Protein AF-0000000082289913 (afdb_homodimer)

Solvent-accessible surface area (backbone atoms only — not comparable to full-atom values): 52037 Å² total; per-residue (Å²): 98,62,54,51,60,70,47,66,76,47,56,67,46,52,49,52,34,54,52,42,31,51,37,36,75,69,60,37,27,47,48,78,41,53,47,45,36,37,51,60,90,62,30,37,37,30,38,41,46,76,69,55,44,51,67,50,58,48,74,37,37,11,34,31,48,71,86,54,92,61,75,43,59,84,36,59,48,31,66,47,50,57,39,52,51,25,39,49,50,19,39,60,72,53,62,49,93,62,70,67,28,16,37,40,34,32,43,27,44,53,53,29,17,27,27,24,38,55,52,75,83,46,64,70,35,74,82,46,80,80,74,82,64,80,77,73,72,66,74,47,90,72,40,71,46,49,72,64,42,49,27,26,52,64,35,40,69,53,32,59,41,67,38,69,26,75,70,50,59,87,56,34,66,65,33,14,49,40,42,20,54,44,26,45,73,59,33,32,28,32,38,28,37,31,66,11,36,40,23,48,16,64,33,64,65,51,15,46,36,21,47,52,38,49,42,46,52,36,43,13,55,55,58,22,46,60,73,74,52,65,70,54,63,50,60,63,72,59,52,49,50,53,52,47,49,35,59,75,59,48,67,47,75,46,81,53,90,80,68,72,84,48,73,66,55,54,52,50,33,50,51,50,42,50,53,46,35,49,34,37,75,71,54,36,32,55,51,43,50,55,42,48,36,40,55,53,80,80,71,84,78,84,80,95,41,60,39,32,40,29,36,31,47,63,35,42,38,82,73,58,49,56,67,54,46,30,38,34,32,26,46,76,69,82,77,72,84,79,75,86,75,66,86,59,69,56,62,30,28,42,66,61,93,33,86,90,38,73,55,88,67,47,56,30,71,57,48,60,32,54,49,40,31,40,71,73,30,87,72,43,30,16,41,39,37,32,59,28,45,45,42,28,17,32,13,31,45,61,53,78,65,78,36,46,44,28,61,64,39,28,66,67,40,43,48,55,46,71,37,47,49,69,49,31,52,34,84,51,14,45,41,43,37,68,63,52,34,70,91,78,32,23,36,38,37,38,23,20,32,60,21,39,39,19,37,18,71,36,67,66,53,16,47,45,42,45,52,47,47,35,46,49,34,40,19,53,39,52,29,42,57,66,72,48,61,72,47,58,56,48,72,68,53,50,51,51,47,47,51,64,56,48,68,72,97,99,60,52,52,60,72,48,66,77,46,55,69,46,51,48,52,33,52,52,42,30,50,39,36,74,68,59,37,28,48,48,79,41,55,48,45,37,39,51,60,91,61,30,37,38,31,38,40,46,75,70,56,44,51,68,49,59,48,73,38,36,10,33,30,50,71,88,57,92,61,74,44,58,87,36,59,49,31,66,45,50,57,40,51,51,26,39,49,51,18,40,59,71,53,62,48,94,62,70,67,29,17,38,40,34,32,44,28,44,53,51,29,18,27,26,24,40,54,51,74,82,48,63,71,34,74,84,46,80,80,75,82,63,80,77,72,71,66,76,48,90,72,39,72,46,49,72,63,41,48,26,26,53,63,35,40,68,51,31,59,37,67,37,68,26,75,69,49,59,86,56,34,68,64,33,15,50,41,43,20,54,45,26,44,72,57,34,32,26,34,37,28,36,31,65,12,36,40,23,48,15,63,33,62,64,52,15,46,35,21,47,51,38,47,42,46,52,35,43,13,56,56,57,22,46,58,72,75,52,65,71,54,64,50,60,63,71,59,52,50,50,52,52,47,50,35,59,75,61,48,69,47,75,45,82,53,90,81,69,72,84,48,71,65,55,54,51,51,34,50,51,50,40,51,52,46,36,48,34,36,75,71,54,38,33,55,51,44,51,55,43,47,35,39,55,55,80,81,72,88,80,81,78,97,43,59,39,33,38,28,36,33,48,65,34,41,38,81,72,57,48,56,70,53,45,30,37,35,31,26,47,76,69,82,79,70,83,80,75,86,76,66,86,58,72,57,62,31,28,41,65,62,95,33,84,91,38,72,54,88,67,45,57,29,70,58,49,58,31,53,50,40,31,39,72,74,29,87,71,44,32,16,41,40,36,31,60,28,46,44,43,28,16,34,14,31,44,60,53,79,63,79,36,48,45,31,61,66,39,29,66,66,37,43,47,55,45,73,39,47,49,69,51,32,52,33,86,51,15,45,41,43,37,68,62,50,34,69,91,74,34,23,38,40,36,38,24,21,32,60,23,37,39,19,38,19,70,35,65,66,52,15,48,47,43,47,51,49,47,36,46,49,34,39,19,52,38,53,28,41,56,65,73,47,60,72,48,57,57,47,74,68,53,49,51,51,49,46,50,64,57,47,69,73,97

Secondary structure (DSSP, 8-state):
-HHHHHHTTS-HHHHHHHHHHHHHHTTSS-SS--EEEEEETTEEEEPBSSS-TTS--GGG-EEEETT-SS-BSSSPBPTTHHHHHHHHHHHHHTT-SS---EEEEE--HHHHHHHTBPPHHHHTTTSS-TTS--------TT-TTS--GGGSHHHHHHH--EEEEPP--TT-HHHHHHHHHHHHTT-SEEEETTTEEEEEESSHHHHHHHHHHHHHHHHHHHHTGGGT----PPPHHHHHHHHHHHHHTPPPB---TT----HHHHHHHHHHHHHHHHHHHTTSS-TT--EEEEEPP--SSS----EEEEPBSS--GGG--GGGSEEEE-------SSS---SS---EEE----TT--S-PPBPTTHHHHHHHHHH-TT--EEEEE--HHHHHHHHHT-----TTSHHHHHHH-S-EEE-HHHHHTTTTHHHHHH-BGGGTB-EEEETTTEEEEEESSHHHHHHHHHHHHHHHHHHHHHHHTT--B-PPPHHHHHHHHHHHHTT-/-HHHHHHTTS-HHHHHHHHHHHHHHTTSS-SS--EEEEEETTEEEEPBSSS-TTS--GGG-EEEETT-SS-BSSSPBPTTHHHHHHHHHHHHHTT-SS---EEEEE--HHHHHHHTBPPHHHHTTSSS-TTS--------TT-TTS--GGGSHHHHHHH--EEEEPP--TT-HHHHHHHHHHHHTT-SEEEETTTEEEEEESSHHHHHHHHHHHHHHHHHHHHTGGGT----PPPHHHHHHHHHHHHHTPPPB---TT----HHHHHHHHHHHHHHHHHHHTTSS-TT--EEEEEPP--SSS----EEEEPBSS--GGG--GGGSEEEE-------SSS---SS---EEE----TT--S-PPBPTTHHHHHHHHHH-TT--EEEEE--HHHHHHHHHT-----TTSHHHHHHH---EEE-HHHHHTTTTHHHHHH-BGGGTB-EEEETTTEEEEEESSHHHHHHHHHHHHHHHHHHHHHHHTT--B-PPPHHHHHHHHHHHHTT-

Sequence (1010 aa):
MASNVRQQVIPPKVLLTQWLGRLYEHRLTTTTGGNLSIIDGDVMYITPSGGDKAIVPAEKIAYRKLGDSSFQGPVPPSMEWPLHLAAYEACRRSHRENEIRAVLHAHSKTLMAFSLALCDNDKEDLGRNREEKKHDNTQNEDDPRIPNTRCILGAFQACGKVAVAPYALPGSQELADACFDAFSKGADCVILENHGVVVVGESLHQAYDRFVSLESLAQSMVYSQPLGFECKPVEEHVLRRLANKAEKHAVPSFFDENRVMSGIEKELRADLCKFVRRAYGQQLITSSSGSFSVRLPKAGNAMDGLSFLITPSGVDRKEIEEADLCFLSNHLASPNKETMISTQPTLVQFPVHHPSSPERVSASRAARMHATIFEHHPNIDCILVTQPPYATAFCLTGCPMDSGFMPESHVVLRDVKTLTLKEALKHNGEGLAKTFDPEKGINSVLVQNYGVVTVGKSLLQAFVQLEVLESMCCVTLQARTRCRPLAPLTKKQRVEVTEAFFKHVMASNVRQQVIPPKVLLTQWLGRLYEHRLTTTTGGNLSIIDGDVMYITPSGGDKAIVPAEKIAYRKLGDSSFQGPVPPSMEWPLHLAAYEACRRSHRENEIRAVLHAHSKTLMAFSLALCDNDKEDLGRNREEKKHDNTQNEDDPRIPNTRCILGAFQACGKVAVAPYALPGSQELADACFDAFSKGADCVILENHGVVVVGESLHQAYDRFVSLESLAQSMVYSQPLGFECKPVEEHVLRRLANKAEKHAVPSFFDENRVMSGIEKELRADLCKFVRRAYGQQLITSSSGSFSVRLPKAGNAMDGLSFLITPSGVDRKEIEEADLCFLSNHLASPNKETMISTQPTLVQFPVHHPSSPERVSASRAARMHATIFEHHPNIDCILVTQPPYATAFCLTGCPMDSGFMPESHVVLRDVKTLTLKEALKHNGEGLAKTFDPEKGINSVLVQNYGVVTVGKSLLQAFVQLEVLESMCCVTLQARTRCRPLAPLTKKQRVEVTEAFFKHV

InterPro domains:
  IPR001303 Class II aldolase/adducin N-terminal [PF00596] (21-220)
  IPR001303 Class II aldolase/adducin N-terminal [PF00596] (271-475)
  IPR001303 Class II aldolase/adducin N-terminal [SM01007] (14-222)
  IPR001303 Class II aldolase/adducin N-terminal [SM01007] (270-477)
  IPR050197 Aldolase class II family, sugar metabolism enzymes [PTHR22789] (17-248)

Organism: NCBI:txid303405

pLDDT: mean 86.65, std 17.37, range [28.8, 98.81]

Nearest PDB structures (foldseek):
  2opi-assembly1_B  TM=8.995E-01  e=8.968E-15  Bacteroides thetaiotaomicron VPI-5482
  1e4c-assembly1_P  TM=8.407E-01  e=2.894E-12  Escherichia coli
  8il8-assembly1_C  TM=7.696E-01  e=4.145E-11  Alcaligenes faecalis subsp. faecalis NBRC 13111
  8iqa-assembly1_B  TM=7.807E-01  e=2.024E-10  Alcaligenes faecalis subsp. faecalis NBRC 13111
  8ix6-assembly1_A  TM=7.735E-01  e=4.733E-10  Bradyrhizobium sp. WSM3983

Structure (mmCIF, N/CA/C/O backbone):
data_AF-0000000082289913-model_v1
#
loop_
_entity.id
_entity.type
_entity.pdbx_description
1 polymer 'Class II aldolase/adducin family protein'
#
loop_
_atom_site.group_PDB
_atom_site.id
_atom_site.type_symbol
_atom_site.label_atom_id
_atom_site.label_alt_id
_atom_site.label_comp_id
_atom_site.label_asym_id
_atom_site.label_entity_id
_atom_site.label_seq_id
_atom_site.pdbx_PDB_ins_code
_atom_site.Cartn_x
_atom_site.Cartn_y
_atom_site.Cartn_z
_atom_site.occupancy
_atom_site.B_iso_or_equiv
_atom_site.auth_seq_id
_atom_site.auth_comp_id
_atom_site.auth_asym_id
_atom_site.auth_atom_id
_atom_site.pdbx_PDB_model_num
ATOM 1 N N . MET A 1 1 ? -11.492 24.75 3.104 1 41.66 1 MET A N 1
ATOM 2 C CA . MET A 1 1 ? -11.266 26.047 2.443 1 41.66 1 MET A CA 1
ATOM 3 C C . MET A 1 1 ? -11.133 25.859 0.935 1 41.66 1 MET A C 1
ATOM 5 O O . MET A 1 1 ? -11.609 24.875 0.378 1 41.66 1 MET A O 1
ATOM 9 N N . ALA A 1 2 ? -9.953 26.094 0.23 1 42.03 2 ALA A N 1
ATOM 10 C CA . ALA A 1 2 ? -9.797 26.078 -1.223 1 42.03 2 ALA A CA 1
ATOM 11 C C . ALA A 1 2 ? -10.328 24.781 -1.816 1 42.03 2 ALA A C 1
ATOM 13 O O . ALA A 1 2 ? -11.023 24.797 -2.834 1 42.03 2 ALA A O 1
ATOM 14 N N . SER A 1 3 ? -10.086 23.703 -1.285 1 49.72 3 SER A N 1
ATOM 15 C CA . SER A 1 3 ? -10.531 22.422 -1.807 1 49.72 3 SER A CA 1
ATOM 16 C C . SER A 1 3 ? -12.055 22.328 -1.819 1 49.72 3 SER A C 1
ATOM 18 O O . SER A 1 3 ? -12.633 21.688 -2.703 1 49.72 3 SER A O 1
ATOM 20 N N . ASN A 1 4 ? -12.633 23.109 -0.961 1 52.41 4 ASN A N 1
ATOM 21 C CA . ASN A 1 4 ? -14.086 23.078 -0.857 1 52.41 4 ASN A CA 1
ATOM 22 C C . ASN A 1 4 ? -14.742 23.797 -2.031 1 52.41 4 ASN A C 1
ATOM 24 O O . ASN A 1 4 ? -15.758 23.344 -2.557 1 52.41 4 ASN A O 1
ATOM 28 N N . VAL A 1 5 ? -13.961 24.828 -2.453 1 48.97 5 VAL A N 1
ATOM 29 C CA . VAL A 1 5 ? -14.555 25.656 -3.5 1 48.97 5 VAL A CA 1
ATOM 30 C C . VAL A 1 5 ? -14.578 24.891 -4.816 1 48.97 5 VAL A C 1
ATOM 32 O O . VAL A 1 5 ? -15.555 24.953 -5.566 1 48.97 5 VAL A O 1
ATOM 35 N N . ARG A 1 6 ? -13.547 24.188 -5.074 1 60.03 6 ARG A N 1
ATOM 36 C CA . ARG A 1 6 ? -13.461 23.422 -6.316 1 60.03 6 ARG A CA 1
ATOM 37 C C . ARG A 1 6 ? -14.508 22.328 -6.355 1 60.03 6 ARG A C 1
ATOM 39 O O . ARG A 1 6 ? -15.008 21.969 -7.426 1 60.03 6 ARG A O 1
ATOM 46 N N . GLN A 1 7 ? -14.93 22.016 -5.234 1 64.56 7 GLN A N 1
ATOM 47 C CA . GLN A 1 7 ? -15.875 20.906 -5.156 1 64.56 7 GLN A CA 1
ATOM 48 C C . GLN A 1 7 ? -17.312 21.406 -5.148 1 64.56 7 GLN A C 1
ATOM 50 O O . GLN A 1 7 ? -18.25 20.641 -5.363 1 64.56 7 GLN A O 1
ATOM 55 N N . GLN A 1 8 ? -17.438 22.625 -5.031 1 62.56 8 GLN A N 1
ATOM 56 C CA . GLN A 1 8 ? -18.781 23.203 -4.922 1 62.56 8 GLN A CA 1
ATOM 57 C C . GLN A 1 8 ? -19.5 23.172 -6.262 1 62.56 8 GLN A C 1
ATOM 59 O O . GLN A 1 8 ? -20.734 23.188 -6.309 1 62.56 8 GLN A O 1
ATOM 64 N N . VAL A 1 9 ? -18.719 22.938 -7.281 1 73.75 9 VAL A N 1
ATOM 65 C CA . VAL A 1 9 ? -19.359 22.984 -8.586 1 73.75 9 VAL A CA 1
ATOM 66 C C . VAL A 1 9 ? -19.703 21.562 -9.047 1 73.75 9 VAL A C 1
ATOM 68 O O . VAL A 1 9 ? -20.469 21.375 -9.984 1 73.75 9 VAL A O 1
ATOM 71 N N . ILE A 1 10 ? -19.344 20.719 -8.203 1 87 10 ILE A N 1
ATOM 72 C CA . ILE A 1 10 ? -19.609 19.312 -8.547 1 87 10 ILE A CA 1
ATOM 73 C C . ILE A 1 10 ? -20.953 18.891 -7.973 1 87 10 ILE A C 1
ATOM 75 O O . ILE A 1 10 ? -21.234 19.109 -6.793 1 87 10 ILE A O 1
ATOM 79 N N . PRO A 1 11 ? -21.781 18.281 -8.805 1 93.94 11 PRO A N 1
ATOM 80 C CA . PRO A 1 11 ? -23.062 17.781 -8.266 1 93.94 11 PRO A CA 1
ATOM 81 C C . PRO A 1 11 ? -22.859 16.828 -7.09 1 93.94 11 PRO A C 1
ATOM 83 O O . PRO A 1 11 ? -21.922 16.031 -7.09 1 93.94 11 PRO A O 1
ATOM 86 N N . PRO A 1 12 ? -23.75 16.953 -6.121 1 95.38 12 PRO A N 1
ATOM 87 C CA . PRO A 1 12 ? -23.578 16.172 -4.891 1 95.38 12 PRO A CA 1
ATOM 88 C C . PRO A 1 12 ? -23.469 14.68 -5.152 1 95.38 12 PRO A C 1
ATOM 90 O O . PRO A 1 12 ? -22.656 14 -4.52 1 95.38 12 PRO A O 1
ATOM 93 N N . LYS A 1 13 ? -24.25 14.164 -6.074 1 96.44 13 LYS A N 1
ATOM 94 C CA . LYS A 1 13 ? -24.219 12.734 -6.371 1 96.44 13 LYS A CA 1
ATOM 95 C C . LYS A 1 13 ? -22.859 12.312 -6.926 1 96.44 13 LYS A C 1
ATOM 97 O O . LYS A 1 13 ? -22.328 11.273 -6.539 1 96.44 13 LYS A O 1
ATOM 102 N N . VAL A 1 14 ? -22.359 13.094 -7.742 1 95.62 14 VAL A N 1
ATOM 103 C CA . VAL A 1 14 ? -21.062 12.828 -8.352 1 95.62 14 VAL A CA 1
ATOM 104 C C . VAL A 1 14 ? -19.953 12.938 -7.297 1 95.62 14 VAL A C 1
ATOM 106 O O . VAL A 1 14 ? -19.016 12.141 -7.285 1 95.62 14 VAL A O 1
ATOM 109 N N . LEU A 1 15 ? -20.125 13.906 -6.422 1 95.38 15 LEU A N 1
ATOM 110 C CA . LEU A 1 15 ? -19.156 14.125 -5.352 1 95.38 15 LEU A CA 1
ATOM 111 C C . LEU A 1 15 ? -19.047 12.891 -4.453 1 95.38 15 LEU A C 1
ATOM 113 O O . LEU A 1 15 ? -17.953 12.461 -4.105 1 95.38 15 LEU A O 1
ATOM 117 N N . LEU A 1 16 ? -20.156 12.344 -4.137 1 97.12 16 LEU A N 1
ATOM 118 C CA . LEU A 1 16 ? -20.188 11.164 -3.283 1 97.12 16 LEU A CA 1
ATOM 119 C C . LEU A 1 16 ? -19.5 9.984 -3.967 1 97.12 16 LEU A C 1
ATOM 121 O O . LEU A 1 16 ? -18.75 9.242 -3.332 1 97.12 16 LEU A O 1
ATOM 125 N N . THR A 1 17 ? -19.766 9.852 -5.242 1 95.81 17 THR A N 1
ATOM 126 C CA . THR A 1 17 ? -19.172 8.75 -5.996 1 95.81 17 THR A CA 1
ATOM 127 C C . THR A 1 17 ? -17.656 8.891 -6.066 1 95.81 17 THR A C 1
ATOM 129 O O . THR A 1 17 ? -16.922 7.91 -5.906 1 95.81 17 THR A O 1
ATOM 132 N N . GLN A 1 18 ? -17.219 10.07 -6.262 1 94 18 GLN A N 1
ATOM 133 C CA . GLN A 1 18 ? -15.789 10.328 -6.363 1 94 18 GLN A CA 1
ATOM 134 C C . GLN A 1 18 ? -15.078 10.031 -5.047 1 94 18 GLN A C 1
ATOM 136 O O . GLN A 1 18 ? -14.016 9.398 -5.035 1 94 18 GLN A O 1
ATOM 141 N N . TRP A 1 19 ? -15.641 10.445 -3.961 1 95.44 19 TRP A N 1
ATOM 142 C CA . TRP A 1 19 ? -15.008 10.266 -2.66 1 95.44 19 TRP A CA 1
ATOM 143 C C . TRP A 1 19 ? -15.039 8.805 -2.234 1 95.44 19 TRP A C 1
ATOM 145 O O . TRP A 1 19 ? -14.086 8.297 -1.633 1 95.44 19 TRP A O 1
ATOM 155 N N . LEU A 1 20 ? -16.141 8.156 -2.531 1 95.69 20 LEU A N 1
ATOM 156 C CA . LEU A 1 20 ? -16.188 6.738 -2.215 1 95.69 20 LEU A CA 1
ATOM 157 C C . LEU A 1 20 ? -15.156 5.961 -3.02 1 95.69 20 LEU A C 1
ATOM 159 O O . LEU A 1 20 ? -14.516 5.047 -2.498 1 95.69 20 LEU A O 1
ATOM 163 N N . GLY A 1 21 ? -15.016 6.32 -4.289 1 94.19 21 GLY A N 1
ATOM 164 C CA . GLY A 1 21 ? -13.977 5.73 -5.121 1 94.19 21 GLY A CA 1
ATOM 165 C C . GLY A 1 21 ? -12.578 5.945 -4.574 1 94.19 21 GLY A C 1
ATOM 166 O O . GLY A 1 21 ? -11.75 5.035 -4.609 1 94.19 21 GLY A O 1
ATOM 167 N N . ARG A 1 22 ? -12.312 7.09 -4.039 1 93.62 22 ARG A N 1
ATOM 168 C CA . ARG A 1 22 ? -11.016 7.41 -3.457 1 93.62 22 ARG A CA 1
ATOM 169 C C . ARG A 1 22 ? -10.742 6.559 -2.223 1 93.62 22 ARG A C 1
ATOM 171 O O . ARG A 1 22 ? -9.625 6.062 -2.039 1 93.62 22 ARG A O 1
ATOM 178 N N . LEU A 1 23 ? -11.766 6.41 -1.393 1 95.44 23 LEU A N 1
ATOM 179 C CA . LEU A 1 23 ? -11.625 5.566 -0.211 1 95.44 23 LEU A CA 1
ATOM 180 C C . LEU A 1 23 ? -11.25 4.141 -0.603 1 95.44 23 LEU A C 1
ATOM 182 O O . LEU A 1 23 ? -10.352 3.545 -0.001 1 95.44 23 LEU A O 1
ATOM 186 N N . TYR A 1 24 ? -11.891 3.639 -1.637 1 95.12 24 TYR A N 1
ATOM 187 C CA . TYR A 1 24 ? -11.648 2.271 -2.082 1 95.12 24 TYR A CA 1
ATOM 188 C C . TYR A 1 24 ? -10.25 2.127 -2.674 1 95.12 24 TYR A C 1
ATOM 190 O O . TYR A 1 24 ? -9.539 1.163 -2.379 1 95.12 24 TYR A O 1
ATOM 198 N N . GLU A 1 25 ? -9.914 3.09 -3.463 1 91.81 25 GLU A N 1
ATOM 199 C CA . GLU A 1 25 ? -8.625 3.053 -4.141 1 91.81 25 GLU A CA 1
ATOM 200 C C . GLU A 1 25 ? -7.477 3.002 -3.137 1 91.81 25 GLU A C 1
ATOM 202 O O . GLU A 1 25 ? -6.449 2.369 -3.391 1 91.81 25 GLU A O 1
ATOM 207 N N . HIS A 1 26 ? -7.699 3.617 -2.023 1 92.12 26 HIS A N 1
ATOM 208 C CA . HIS A 1 26 ? -6.645 3.67 -1.017 1 92.12 26 HIS A CA 1
ATOM 209 C C . HIS A 1 26 ? -6.828 2.574 0.03 1 92.12 26 HIS A C 1
ATOM 211 O O . HIS A 1 26 ? -6.168 2.592 1.072 1 92.12 26 HIS A O 1
ATOM 217 N N . ARG A 1 27 ? -7.766 1.649 -0.269 1 93.19 27 ARG A N 1
ATOM 218 C CA . ARG A 1 27 ? -7.988 0.455 0.541 1 93.19 27 ARG A CA 1
ATOM 219 C C . ARG A 1 27 ? -8.414 0.825 1.956 1 93.19 27 ARG A C 1
ATOM 221 O O . ARG A 1 27 ? -7.977 0.203 2.926 1 93.19 27 ARG A O 1
ATOM 228 N N . LEU A 1 28 ? -9.172 1.888 2.076 1 94.12 28 LEU A N 1
ATOM 229 C CA . LEU A 1 28 ? -9.664 2.361 3.365 1 94.12 28 LEU A CA 1
ATOM 230 C C . LEU A 1 28 ? -11.047 1.792 3.664 1 94.12 28 LEU A C 1
ATOM 232 O O . LEU A 1 28 ? -11.609 2.035 4.734 1 94.12 28 LEU A O 1
ATOM 236 N N . THR A 1 29 ? -11.539 1.077 2.676 1 90.81 29 THR A N 1
ATOM 237 C CA . THR A 1 29 ? -12.797 0.347 2.82 1 90.81 29 THR A CA 1
ATOM 238 C C . THR A 1 29 ? -12.836 -0.85 1.873 1 90.81 29 THR A C 1
ATOM 240 O O . THR A 1 29 ? -11.891 -1.08 1.115 1 90.81 29 THR A O 1
ATOM 243 N N . THR A 1 30 ? -13.812 -1.671 2.043 1 90.81 30 THR A N 1
ATOM 244 C CA . THR A 1 30 ? -13.992 -2.828 1.176 1 90.81 30 THR A CA 1
ATOM 245 C C . THR A 1 30 ? -15.117 -2.582 0.174 1 90.81 30 THR A C 1
ATOM 247 O O . THR A 1 30 ? -15.797 -1.555 0.233 1 90.81 30 THR A O 1
ATOM 250 N N . THR A 1 31 ? -15.25 -3.496 -0.691 1 91.56 31 THR A N 1
ATOM 251 C CA . THR A 1 31 ? -16.266 -3.432 -1.741 1 91.56 31 THR A CA 1
ATOM 252 C C . THR A 1 31 ? -17.656 -3.271 -1.142 1 91.56 31 THR A C 1
ATOM 254 O O . THR A 1 31 ? -18.516 -2.605 -1.724 1 91.56 31 THR A O 1
ATOM 257 N N . THR A 1 32 ? -17.906 -3.799 0.006 1 88.94 32 THR A N 1
ATOM 258 C CA . THR A 1 32 ? -19.25 -3.787 0.566 1 88.94 32 THR A CA 1
ATOM 259 C C . THR A 1 32 ? -19.344 -2.826 1.749 1 88.94 32 THR A C 1
ATOM 261 O O . THR A 1 32 ? -20.422 -2.539 2.246 1 88.94 32 THR A O 1
ATOM 264 N N . GLY A 1 33 ? -18.234 -2.309 2.137 1 87.88 33 GLY A N 1
ATOM 265 C CA . GLY A 1 33 ? -18.219 -1.529 3.363 1 87.88 33 GLY A CA 1
ATOM 266 C C . GLY A 1 33 ? -18.172 -0.033 3.119 1 87.88 33 GLY A C 1
ATOM 267 O O . GLY A 1 33 ? -17.797 0.412 2.035 1 87.88 33 GLY A O 1
ATOM 268 N N . GLY A 1 34 ? -18.719 0.7 4.117 1 89.62 34 GLY A N 1
ATOM 269 C CA . GLY A 1 34 ? -18.594 2.148 4.125 1 89.62 34 GLY A CA 1
ATOM 270 C C . GLY A 1 34 ? -19.766 2.846 3.465 1 89.62 34 GLY A C 1
ATOM 271 O O . GLY A 1 34 ? -20.5 2.234 2.682 1 89.62 34 GLY A O 1
ATOM 272 N N . ASN A 1 35 ? -20.031 3.994 3.816 1 96.69 35 ASN A N 1
ATOM 273 C CA . ASN A 1 35 ? -21.047 4.855 3.24 1 96.69 35 ASN A CA 1
ATOM 274 C C . ASN A 1 35 ? -20.781 6.328 3.537 1 96.69 35 ASN A C 1
ATOM 276 O O . ASN A 1 35 ? -20.109 6.652 4.52 1 96.69 35 ASN A O 1
ATOM 280 N N . LEU A 1 36 ? -21.234 7.152 2.635 1 98.19 36 LEU A N 1
ATOM 281 C CA . LEU A 1 36 ? -21.047 8.594 2.721 1 98.19 36 LEU A CA 1
ATOM 282 C C . LEU A 1 36 ? -22.375 9.328 2.561 1 98.19 36 LEU A C 1
ATOM 284 O O . LEU A 1 36 ? -23.266 8.867 1.843 1 98.19 36 LEU A O 1
ATOM 288 N N . SER A 1 37 ? -22.469 10.445 3.188 1 98.62 37 SER A N 1
ATOM 289 C CA . SER A 1 37 ? -23.594 11.336 2.949 1 98.62 37 SER A CA 1
ATOM 290 C C . SER A 1 37 ? -23.172 12.797 3.025 1 98.62 37 SER A C 1
ATOM 292 O O . SER A 1 37 ? -22.156 13.125 3.637 1 98.62 37 SER A O 1
ATOM 294 N N . ILE A 1 38 ? -23.938 13.664 2.348 1 98.12 38 ILE A N 1
ATOM 295 C CA . ILE A 1 38 ? -23.75 15.109 2.412 1 98.12 38 ILE A CA 1
ATOM 296 C C . ILE A 1 38 ? -25.109 15.805 2.449 1 98.12 38 ILE A C 1
ATOM 298 O O . ILE A 1 38 ? -26.109 15.234 2.016 1 98.12 38 ILE A O 1
ATOM 302 N N . ILE A 1 39 ? -25.125 16.875 3.053 1 97 39 ILE A N 1
ATOM 303 C CA . ILE A 1 39 ? -26.281 17.766 2.982 1 97 39 ILE A CA 1
ATOM 304 C C . ILE A 1 39 ? -25.953 18.953 2.086 1 97 39 ILE A C 1
ATOM 306 O O . ILE A 1 39 ? -24.984 19.672 2.324 1 97 39 ILE A O 1
ATOM 310 N N . ASP A 1 40 ? -26.672 19.094 1.068 1 95.31 40 ASP A N 1
ATOM 311 C CA . ASP A 1 40 ? -26.594 20.25 0.163 1 95.31 40 ASP A CA 1
ATOM 312 C C . ASP A 1 40 ? -27.906 21.016 0.156 1 95.31 40 ASP A C 1
ATOM 314 O O . ASP A 1 40 ? -28.922 20.547 -0.364 1 95.31 40 ASP A O 1
ATOM 318 N N . GLY A 1 41 ? -27.828 22.266 0.658 1 92.5 41 GLY A N 1
ATOM 319 C CA . GLY A 1 41 ? -29.094 22.953 0.916 1 92.5 41 GLY A CA 1
ATOM 320 C C . GLY A 1 41 ? -29.953 22.25 1.953 1 92.5 41 GLY A C 1
ATOM 321 O O . GLY A 1 41 ? -29.516 22.047 3.088 1 92.5 41 GLY A O 1
ATOM 322 N N . ASP A 1 42 ? -31.094 21.812 1.569 1 94.19 42 ASP A N 1
ATOM 323 C CA . ASP A 1 42 ? -31.984 21.125 2.484 1 94.19 42 ASP A CA 1
ATOM 324 C C . ASP A 1 42 ? -32.188 19.672 2.066 1 94.19 42 ASP A C 1
ATOM 326 O O . ASP A 1 42 ? -33.188 19.047 2.432 1 94.19 42 ASP A O 1
ATOM 330 N N . VAL A 1 43 ? -31.234 19.203 1.295 1 97 43 VAL A N 1
ATOM 331 C CA . VAL A 1 43 ? -31.344 17.844 0.78 1 97 43 VAL A CA 1
ATOM 332 C C . VAL A 1 43 ? -30.172 17 1.282 1 97 43 VAL A C 1
ATOM 334 O O . VAL A 1 43 ? -29.016 17.422 1.219 1 97 43 VAL A O 1
ATOM 337 N N . MET A 1 44 ? -30.531 15.859 1.779 1 97.75 44 MET A N 1
ATOM 338 C CA . MET A 1 44 ? -29.516 14.883 2.172 1 97.75 44 MET A CA 1
ATOM 339 C C . MET A 1 44 ? -29.297 13.852 1.073 1 97.75 44 MET A C 1
ATOM 341 O O . MET A 1 44 ? -30.266 13.258 0.576 1 97.75 44 MET A O 1
ATOM 345 N N . TYR A 1 45 ? -28.094 13.68 0.62 1 98.12 45 TYR A N 1
ATOM 346 C CA . TYR A 1 45 ? -27.672 12.633 -0.308 1 98.12 45 TYR A CA 1
ATOM 347 C C . TYR A 1 45 ? -26.859 11.562 0.407 1 98.12 45 TYR A C 1
ATOM 349 O O . TYR A 1 45 ? -26.016 11.875 1.263 1 98.12 45 TYR A O 1
ATOM 357 N N . ILE A 1 46 ? -27.125 10.266 0.083 1 98.19 46 ILE A N 1
ATOM 358 C CA . ILE A 1 46 ? -26.391 9.203 0.761 1 98.19 46 ILE A CA 1
ATOM 359 C C . ILE A 1 46 ? -26.156 8.047 -0.201 1 98.19 46 ILE A C 1
ATOM 361 O O . ILE A 1 46 ? -26.969 7.801 -1.099 1 98.19 46 ILE A O 1
ATOM 365 N N . THR A 1 47 ? -25.062 7.34 -0.049 1 96.88 47 THR A N 1
ATOM 366 C CA . THR A 1 47 ? -24.719 6.191 -0.879 1 96.88 47 THR A CA 1
ATOM 367 C C . THR A 1 47 ? -25.766 5.094 -0.744 1 96.88 47 THR A C 1
ATOM 369 O O . THR A 1 47 ? -26.422 4.98 0.293 1 96.88 47 THR A O 1
ATOM 372 N N . PRO A 1 48 ? -25.906 4.293 -1.746 1 95 48 PRO A N 1
ATOM 373 C CA . PRO A 1 48 ? -26.984 3.295 -1.774 1 95 48 PRO A CA 1
ATOM 374 C C . PRO A 1 48 ? -26.641 2.053 -0.95 1 95 48 PRO A C 1
ATOM 376 O O . PRO A 1 48 ? -25.516 1.901 -0.48 1 95 48 PRO A O 1
ATOM 379 N N . SER A 1 49 ? -27.703 1.231 -0.801 1 91.19 49 SER A N 1
ATOM 380 C CA . SER A 1 49 ? -27.531 -0.068 -0.16 1 91.19 49 SER A CA 1
ATOM 381 C C . SER A 1 49 ? -27 -1.106 -1.145 1 91.19 49 SER A C 1
ATOM 383 O O . SER A 1 49 ? -27.359 -1.085 -2.326 1 91.19 49 SER A O 1
ATOM 385 N N . GLY A 1 50 ? -26.156 -1.951 -0.664 1 83.19 50 GLY A N 1
ATOM 386 C CA . GLY A 1 50 ? -25.719 -3.102 -1.436 1 83.19 50 GLY A CA 1
ATOM 387 C C . GLY A 1 50 ? -24.891 -2.725 -2.658 1 83.19 50 GLY A C 1
ATOM 388 O O . GLY A 1 50 ? -24.547 -1.558 -2.84 1 83.19 50 GLY A O 1
ATOM 389 N N . GLY A 1 51 ? -24.469 -3.73 -3.365 1 84.88 51 GLY A N 1
ATOM 390 C CA . GLY A 1 51 ? -23.766 -3.547 -4.625 1 84.88 51 GLY A CA 1
ATOM 391 C C . GLY A 1 51 ? -22.266 -3.359 -4.449 1 84.88 51 GLY A C 1
ATOM 392 O O . GLY A 1 51 ? -21.719 -3.629 -3.375 1 84.88 51 GLY A O 1
ATOM 393 N N . ASP A 1 52 ? -21.672 -2.949 -5.582 1 91.94 52 ASP A N 1
ATOM 394 C CA . ASP A 1 52 ? -20.25 -2.682 -5.637 1 91.94 52 ASP A CA 1
ATOM 395 C C . ASP A 1 52 ? -19.938 -1.234 -5.254 1 91.94 52 ASP A C 1
ATOM 397 O O . ASP A 1 52 ? -20.031 -0.333 -6.09 1 91.94 52 ASP A O 1
ATOM 401 N N . LYS A 1 53 ? -19.469 -1.041 -4.051 1 87.5 53 LYS A N 1
ATOM 402 C CA . LYS A 1 53 ? -19.297 0.31 -3.529 1 87.5 53 LYS A CA 1
ATOM 403 C C . LYS A 1 53 ? -18 0.932 -4.051 1 87.5 53 LYS A C 1
ATOM 405 O O . LYS A 1 53 ? -17.766 2.129 -3.875 1 87.5 53 LYS A O 1
ATOM 410 N N . ALA A 1 54 ? -17.234 0.073 -4.664 1 88.25 54 ALA A N 1
ATOM 411 C CA . ALA A 1 54 ? -16.031 0.622 -5.301 1 88.25 54 ALA A CA 1
ATOM 412 C C . ALA A 1 54 ? -16.406 1.493 -6.5 1 88.25 54 ALA A C 1
ATOM 414 O O . ALA A 1 54 ? -15.656 2.41 -6.855 1 88.25 54 ALA A O 1
ATOM 415 N N . ILE A 1 55 ? -17.484 1.124 -7.105 1 90 55 ILE A N 1
ATOM 416 C CA . ILE A 1 55 ? -17.953 1.834 -8.297 1 90 55 ILE A CA 1
ATOM 417 C C . ILE A 1 55 ? -19.453 2.076 -8.195 1 90 55 ILE A C 1
ATOM 419 O O . ILE A 1 55 ? -20.25 1.33 -8.781 1 90 55 ILE A O 1
ATOM 423 N N . VAL A 1 56 ? -19.797 3.188 -7.57 1 93.38 56 VAL A N 1
ATOM 424 C CA . VAL A 1 56 ? -21.219 3.525 -7.445 1 93.38 56 VAL A CA 1
ATOM 425 C C . VAL A 1 56 ? -21.594 4.559 -8.5 1 93.38 56 VAL A C 1
ATOM 427 O O . VAL A 1 56 ? -21.062 5.672 -8.508 1 93.38 56 VAL A O 1
ATOM 430 N N . PRO A 1 57 ? -22.484 4.184 -9.375 1 93.75 57 PRO A N 1
ATOM 431 C CA . PRO A 1 57 ? -22.969 5.199 -10.305 1 93.75 57 PRO A CA 1
ATOM 432 C C . PRO A 1 57 ? -23.75 6.316 -9.609 1 93.75 57 PRO A C 1
ATOM 434 O O . PRO A 1 57 ? -24.484 6.062 -8.648 1 93.75 57 PRO A O 1
ATOM 437 N N . ALA A 1 58 ? -23.641 7.469 -10.156 1 95.56 58 ALA A N 1
ATOM 438 C CA . ALA A 1 58 ? -24.266 8.641 -9.555 1 95.56 58 ALA A CA 1
ATOM 439 C C . ALA A 1 58 ? -25.781 8.477 -9.477 1 95.56 58 ALA A C 1
ATOM 441 O O . ALA A 1 58 ? -26.422 8.953 -8.539 1 95.56 58 ALA A O 1
ATOM 442 N N . GLU A 1 59 ? -26.297 7.766 -10.414 1 95.19 59 GLU A N 1
ATOM 443 C CA . GLU A 1 59 ? -27.75 7.602 -10.5 1 95.19 59 GLU A CA 1
ATOM 444 C C . GLU A 1 59 ? -28.281 6.754 -9.344 1 95.19 59 GLU A C 1
ATOM 446 O O . GLU A 1 59 ? -29.469 6.793 -9.031 1 95.19 59 GLU A O 1
ATOM 451 N N . LYS A 1 60 ? -27.438 6.059 -8.68 1 95.88 60 LYS A N 1
ATOM 452 C CA . LYS A 1 60 ? -27.875 5.141 -7.629 1 95.88 60 LYS A CA 1
ATOM 453 C C . LYS A 1 60 ? -27.828 5.816 -6.258 1 95.88 60 LYS A C 1
ATOM 455 O O . LYS A 1 60 ? -28.266 5.234 -5.262 1 95.88 60 LYS A O 1
ATOM 460 N N . ILE A 1 61 ? -27.359 7.039 -6.219 1 97.25 61 ILE A N 1
ATOM 461 C CA . ILE A 1 61 ? -27.312 7.766 -4.957 1 97.25 61 ILE A CA 1
ATOM 462 C C . ILE A 1 61 ? -28.719 8.133 -4.516 1 97.25 61 ILE A C 1
ATOM 464 O O . ILE A 1 61 ? -29.5 8.688 -5.301 1 97.25 61 ILE A O 1
ATOM 468 N N . ALA A 1 62 ? -29.016 7.797 -3.326 1 97.12 62 ALA A N 1
ATOM 469 C CA . ALA A 1 62 ? -30.328 8.125 -2.775 1 97.12 62 ALA A CA 1
ATOM 470 C C . ALA A 1 62 ? -30.344 9.531 -2.18 1 97.12 62 ALA A C 1
ATOM 472 O O . ALA A 1 62 ? -29.297 10.039 -1.766 1 97.12 62 ALA A O 1
ATOM 473 N N . TYR A 1 63 ? -31.516 10.18 -2.182 1 97.25 63 TYR A N 1
ATOM 474 C CA . TYR A 1 63 ? -31.609 11.516 -1.606 1 97.25 63 TYR A CA 1
ATOM 475 C C . TYR A 1 63 ? -33 11.766 -1.018 1 97.25 63 TYR A C 1
ATOM 477 O O . TYR A 1 63 ? -33.938 11.062 -1.352 1 97.25 63 TYR A O 1
ATOM 485 N N . ARG A 1 64 ? -33.062 12.672 -0.068 1 96.88 64 ARG A N 1
ATOM 486 C CA . ARG A 1 64 ? -34.312 13.109 0.521 1 96.88 64 ARG A CA 1
ATOM 487 C C . ARG A 1 64 ? -34.219 14.531 1.06 1 96.88 64 ARG A C 1
ATOM 489 O O . ARG A 1 64 ? -33.125 14.961 1.492 1 96.88 64 ARG A O 1
ATOM 496 N N . LYS A 1 65 ? -35.25 15.156 0.975 1 95.19 65 LYS A N 1
ATOM 497 C CA . LYS A 1 65 ? -35.312 16.453 1.648 1 95.19 65 LYS A CA 1
ATOM 498 C C . LYS A 1 65 ? -35.312 16.281 3.164 1 95.19 65 LYS A C 1
ATOM 500 O O . LYS A 1 65 ? -35.938 15.367 3.693 1 95.19 65 LYS A O 1
ATOM 505 N N . LEU A 1 66 ? -34.594 17.219 3.787 1 91.94 66 LEU A N 1
ATOM 506 C CA . LEU A 1 66 ? -34.594 17.172 5.246 1 91.94 66 LEU A CA 1
ATOM 507 C C . LEU A 1 66 ? -36 17.297 5.801 1 91.94 66 LEU A C 1
ATOM 509 O O . LEU A 1 66 ? -36.781 18.156 5.348 1 91.94 66 LEU A O 1
ATOM 513 N N . GLY A 1 67 ? -36.438 16.453 6.629 1 89.06 67 GLY A N 1
ATOM 514 C CA . GLY A 1 67 ? -37.781 16.453 7.164 1 89.06 67 GLY A CA 1
ATOM 515 C C . GLY A 1 67 ? -38.656 15.391 6.551 1 89.06 67 GLY A C 1
ATOM 516 O O . GLY A 1 67 ? -39.656 14.984 7.148 1 89.06 67 GLY A O 1
ATOM 517 N N . ASP A 1 68 ? -38.25 14.984 5.344 1 91.25 68 ASP A N 1
ATOM 518 C CA . ASP A 1 68 ? -39 13.922 4.695 1 91.25 68 ASP A CA 1
ATOM 519 C C . ASP A 1 68 ? -38.719 12.57 5.336 1 91.25 68 ASP A C 1
ATOM 521 O O . ASP A 1 68 ? -37.656 12.367 5.91 1 91.25 68 ASP A O 1
ATOM 525 N N . SER A 1 69 ? -39.688 11.664 5.148 1 88.25 69 SER A N 1
ATOM 526 C CA . SER A 1 69 ? -39.531 10.352 5.766 1 88.25 69 SER A CA 1
ATOM 527 C C . SER A 1 69 ? -38.938 9.352 4.785 1 88.25 69 SER A C 1
ATOM 529 O O . SER A 1 69 ? -38.344 8.352 5.195 1 88.25 69 SER A O 1
ATOM 531 N N . SER A 1 70 ? -39.094 9.602 3.512 1 92.12 70 SER A N 1
ATOM 532 C CA . SER A 1 70 ? -38.656 8.594 2.545 1 92.12 70 SER A CA 1
ATOM 533 C C . SER A 1 70 ? -37.594 9.125 1.622 1 92.12 70 SER A C 1
ATOM 535 O O . SER A 1 70 ? -37.562 10.32 1.316 1 92.12 70 SER A O 1
ATOM 537 N N . PHE A 1 71 ? -36.75 8.164 1.229 1 96 71 PHE A N 1
ATOM 538 C CA . PHE A 1 71 ? -35.688 8.477 0.269 1 96 71 PHE A CA 1
ATOM 539 C C . PHE A 1 71 ? -36.188 8.281 -1.159 1 96 71 PHE A C 1
ATOM 541 O O . PHE A 1 71 ? -37.094 7.477 -1.402 1 96 71 PHE A O 1
ATOM 548 N N . GLN A 1 72 ? -35.594 9.016 -2.029 1 95.25 72 GLN A N 1
ATOM 549 C CA . GLN A 1 72 ? -35.844 8.875 -3.459 1 95.25 72 GLN A CA 1
ATOM 550 C C . GLN A 1 72 ? -34.625 8.266 -4.172 1 95.25 72 GLN A C 1
ATOM 552 O O . GLN A 1 72 ? -33.5 8.352 -3.678 1 95.25 72 GLN A O 1
ATOM 557 N N . GLY A 1 73 ? -34.906 7.641 -5.301 1 92.06 73 GLY A N 1
ATOM 558 C CA . GLY A 1 73 ? -33.844 7 -6.086 1 92.06 73 GLY A CA 1
ATOM 559 C C . GLY A 1 73 ? -34.188 5.578 -6.488 1 92.06 73 GLY A C 1
ATOM 560 O O . GLY A 1 73 ? -35.156 4.996 -5.977 1 92.06 73 GLY A O 1
ATOM 561 N N . PRO A 1 74 ? -33.438 5.039 -7.387 1 92.56 74 PRO A N 1
ATOM 562 C CA . PRO A 1 74 ? -33.75 3.703 -7.91 1 92.56 74 PRO A CA 1
ATOM 563 C C . PRO A 1 74 ? -33.375 2.588 -6.941 1 92.56 74 PRO A C 1
ATOM 565 O O . PRO A 1 74 ? -33.844 1.461 -7.066 1 92.56 74 PRO A O 1
ATOM 568 N N . VAL A 1 75 ? -32.469 2.879 -6.07 1 93.19 75 VAL A N 1
ATOM 569 C CA . VAL A 1 75 ? -32 1.912 -5.082 1 93.19 75 VAL A CA 1
ATOM 570 C C . VAL A 1 75 ? -32.156 2.494 -3.68 1 93.19 75 VAL A C 1
ATOM 572 O O . VAL A 1 75 ? -32.031 3.707 -3.488 1 93.19 75 VAL A O 1
ATOM 575 N N . PRO A 1 76 ? -32.5 1.603 -2.752 1 94 76 PRO A N 1
ATOM 576 C CA . PRO A 1 76 ? -32.625 2.1 -1.382 1 94 76 PRO A CA 1
ATOM 577 C C . PRO A 1 76 ? -31.328 2.699 -0.842 1 94 76 PRO A C 1
ATOM 579 O O . PRO A 1 76 ? -30.234 2.34 -1.298 1 94 76 PRO A O 1
ATOM 582 N N . PRO A 1 77 ? -31.469 3.641 0.14 1 96.12 77 PRO A N 1
ATOM 583 C CA . PRO A 1 77 ? -30.266 4.188 0.791 1 96.12 77 PRO A CA 1
ATOM 584 C C . PRO A 1 77 ? -29.516 3.15 1.626 1 96.12 77 PRO A C 1
ATOM 586 O O . PRO A 1 77 ? -30.062 2.082 1.92 1 96.12 77 PRO A O 1
ATOM 589 N N . SER A 1 78 ? -28.328 3.494 1.908 1 94.62 78 SER A N 1
ATOM 590 C CA . SER A 1 78 ? -27.609 2.672 2.869 1 94.62 78 SER A CA 1
ATOM 591 C C . SER A 1 78 ? -28.453 2.373 4.098 1 94.62 78 SER A C 1
ATOM 593 O O . SER A 1 78 ? -29.188 3.242 4.582 1 94.62 78 SER A O 1
ATOM 595 N N . MET A 1 79 ? -28.344 1.186 4.617 1 91.75 79 MET A N 1
ATOM 596 C CA . MET A 1 79 ? -29.078 0.774 5.805 1 91.75 79 MET A CA 1
ATOM 597 C C . MET A 1 79 ? -28.641 1.581 7.023 1 91.75 79 MET A C 1
ATOM 599 O O . MET A 1 79 ? -29.359 1.628 8.031 1 91.75 79 MET A O 1
ATOM 603 N N . GLU A 1 80 ? -27.547 2.219 6.922 1 94.69 80 GLU A N 1
ATOM 604 C CA . GLU A 1 80 ? -27 2.949 8.062 1 94.69 80 GLU A CA 1
ATOM 605 C C . GLU A 1 80 ? -27.375 4.43 8 1 94.69 80 GLU A C 1
ATOM 607 O O . GLU A 1 80 ? -26.781 5.254 8.688 1 94.69 80 GLU A O 1
ATOM 612 N N . TRP A 1 81 ? -28.359 4.781 7.164 1 96.5 81 TRP A N 1
ATOM 613 C CA . TRP A 1 81 ? -28.75 6.18 7.023 1 96.5 81 TRP A CA 1
ATOM 614 C C . TRP A 1 81 ? -29.203 6.758 8.359 1 96.5 81 TRP A C 1
ATOM 616 O O . TRP A 1 81 ? -29 7.945 8.625 1 96.5 81 TRP A O 1
ATOM 626 N N . PRO A 1 82 ? -29.781 5.961 9.32 1 96.5 82 PRO A N 1
ATOM 627 C CA . PRO A 1 82 ? -30.156 6.547 10.609 1 96.5 82 PRO A CA 1
ATOM 628 C C . PRO A 1 82 ? -28.953 7.07 11.391 1 96.5 82 PRO A C 1
ATOM 630 O O . PRO A 1 82 ? -29.062 8.078 12.094 1 96.5 82 PRO A O 1
ATOM 633 N N . LEU A 1 83 ? -27.906 6.332 11.289 1 97.31 83 LEU A N 1
ATOM 634 C CA . LEU A 1 83 ? -26.656 6.758 11.93 1 97.31 83 LEU A CA 1
ATOM 635 C C . LEU A 1 83 ? -26.219 8.117 11.398 1 97.31 83 LEU A C 1
ATOM 637 O O . LEU A 1 83 ? -25.797 8.984 12.172 1 97.31 83 LEU A O 1
ATOM 641 N N . HIS A 1 84 ? -26.297 8.336 10.109 1 98.19 84 HIS A N 1
ATOM 642 C CA . HIS A 1 84 ? -25.922 9.602 9.492 1 98.19 84 HIS A CA 1
ATOM 643 C C . HIS A 1 84 ? -26.844 10.727 9.953 1 98.19 84 HIS A C 1
ATOM 645 O O . HIS A 1 84 ? -26.375 11.812 10.32 1 98.19 84 HIS A O 1
ATOM 651 N N . LEU A 1 85 ? -28.109 10.445 9.992 1 96.75 85 LEU A N 1
ATOM 652 C CA . LEU A 1 85 ? -29.078 11.438 10.445 1 96.75 85 LEU A CA 1
ATOM 653 C C . LEU A 1 85 ? -28.812 11.82 11.898 1 96.75 85 LEU A C 1
ATOM 655 O O . LEU A 1 85 ? -28.906 13 12.258 1 96.75 85 LEU A O 1
ATOM 659 N N . ALA A 1 86 ? -28.531 10.828 12.68 1 97.31 86 ALA A N 1
ATOM 660 C CA . ALA A 1 86 ? -28.25 11.062 14.094 1 97.31 86 ALA A CA 1
ATOM 661 C C . ALA A 1 86 ? -27.031 11.961 14.273 1 97.31 86 ALA A C 1
ATOM 663 O O . ALA A 1 86 ? -27 12.828 15.141 1 97.31 86 ALA A O 1
ATOM 664 N N . ALA A 1 87 ? -26.031 11.703 13.477 1 97.81 87 ALA A N 1
ATOM 665 C CA . ALA A 1 87 ? -24.812 12.508 13.539 1 97.81 87 ALA A CA 1
ATOM 666 C C . ALA A 1 87 ? -25.109 13.969 13.188 1 97.81 87 ALA A C 1
ATOM 668 O O . ALA A 1 87 ? -24.688 14.875 13.906 1 97.81 87 ALA A O 1
ATOM 669 N N . TYR A 1 88 ? -25.859 14.188 12.102 1 96.88 88 TYR A N 1
ATOM 670 C CA . TYR A 1 88 ? -26.234 15.539 11.695 1 96.88 88 TYR A CA 1
ATOM 671 C C . TYR A 1 88 ? -27.031 16.25 12.789 1 96.88 88 TYR A C 1
ATOM 673 O O . TYR A 1 88 ? -26.75 17.391 13.133 1 96.88 88 TYR A O 1
ATOM 681 N N . GLU A 1 89 ? -27.953 15.578 13.328 1 95.25 89 GLU A N 1
ATOM 682 C CA . GLU A 1 89 ? -28.828 16.156 14.344 1 95.25 89 GLU A CA 1
ATOM 683 C C . GLU A 1 89 ? -28.047 16.5 15.609 1 95.25 89 GLU A C 1
ATOM 685 O O . GLU A 1 89 ? -28.234 17.562 16.188 1 95.25 89 GLU A O 1
ATOM 690 N N . ALA A 1 90 ? -27.219 15.57 16.016 1 97.06 90 ALA A N 1
ATOM 691 C CA . ALA A 1 90 ? -26.406 15.797 17.219 1 97.06 90 ALA A CA 1
ATOM 692 C C . ALA A 1 90 ? -25.531 17.031 17.062 1 97.06 90 ALA A C 1
ATOM 694 O O . ALA A 1 90 ? -25.406 17.844 17.984 1 97.06 90 ALA A O 1
ATOM 695 N N . CYS A 1 91 ? -24.969 17.156 15.93 1 95.12 91 CYS A N 1
ATOM 696 C CA . CYS A 1 91 ? -24.062 18.266 15.68 1 95.12 91 CYS A CA 1
ATOM 697 C C . CYS A 1 91 ? -24.828 19.594 15.578 1 95.12 91 CYS A C 1
ATOM 699 O O . CYS A 1 91 ? -24.312 20.641 15.977 1 95.12 91 CYS A O 1
ATOM 701 N N . ARG A 1 92 ? -25.969 19.547 15.078 1 92.38 92 ARG A N 1
ATOM 702 C CA . ARG A 1 92 ? -26.812 20.734 15.008 1 92.38 92 ARG A CA 1
ATOM 703 C C . ARG A 1 92 ? -27.234 21.188 16.406 1 92.38 92 ARG A C 1
ATOM 705 O O . ARG A 1 92 ? -27.172 22.375 16.719 1 92.38 92 ARG A O 1
ATOM 712 N N . ARG A 1 93 ? -27.562 20.312 17.188 1 91 93 ARG A N 1
ATOM 713 C CA . ARG A 1 93 ? -28.078 20.609 18.516 1 91 93 ARG A CA 1
ATOM 714 C C . ARG A 1 93 ? -26.969 21.078 19.453 1 91 93 ARG A C 1
ATOM 716 O O . ARG A 1 93 ? -27.234 21.797 20.422 1 91 93 ARG A O 1
ATOM 723 N N . SER A 1 94 ? -25.859 20.531 19.234 1 88.31 94 SER A N 1
ATOM 724 C CA . SER A 1 94 ? -24.734 20.891 20.094 1 88.31 94 SER A CA 1
ATOM 725 C C . SER A 1 94 ? -24.188 22.266 19.75 1 88.31 94 SER A C 1
ATOM 727 O O . SER A 1 94 ? -23.219 22.734 20.344 1 88.31 94 SER A O 1
ATOM 729 N N . HIS A 1 95 ? -24.734 22.953 18.938 1 79.5 95 HIS A N 1
ATOM 730 C CA . HIS A 1 95 ? -24.406 24.312 18.5 1 79.5 95 HIS A CA 1
ATOM 731 C C . HIS A 1 95 ? -22.906 24.453 18.219 1 79.5 95 HIS A C 1
ATOM 733 O O . HIS A 1 95 ? -22.266 25.375 18.703 1 79.5 95 HIS A O 1
ATOM 739 N N . ARG A 1 96 ? -22.5 23.594 17.453 1 83.38 96 ARG A N 1
ATOM 740 C CA . ARG A 1 96 ? -21.109 23.688 17 1 83.38 96 ARG A CA 1
ATOM 741 C C . ARG A 1 96 ? -20.875 24.953 16.188 1 83.38 96 ARG A C 1
ATOM 743 O O . ARG A 1 96 ? -21.812 25.5 15.602 1 83.38 96 ARG A O 1
ATOM 750 N N . GLU A 1 97 ? -19.688 25.422 16.328 1 77.81 97 GLU A N 1
ATOM 751 C CA . GLU A 1 97 ? -19.328 26.641 15.609 1 77.81 97 GLU A CA 1
ATOM 752 C C . GLU A 1 97 ? -19.516 26.484 14.102 1 77.81 97 GLU A C 1
ATOM 754 O O . GLU A 1 97 ? -19.984 27.391 13.422 1 77.81 97 GLU A O 1
ATOM 759 N N . ASN A 1 98 ? -19.203 25.312 13.68 1 82.88 98 ASN A N 1
ATOM 760 C CA . ASN A 1 98 ? -19.297 25.047 12.25 1 82.88 98 ASN A CA 1
ATOM 761 C C . ASN A 1 98 ? -20.406 24.047 11.938 1 82.88 98 ASN A C 1
ATOM 763 O O . ASN A 1 98 ? -20.625 23.109 12.703 1 82.88 98 ASN A O 1
ATOM 767 N N . GLU A 1 99 ? -21 24.359 10.875 1 90.69 99 GLU A N 1
ATOM 768 C CA . GLU A 1 99 ? -22.078 23.469 10.453 1 90.69 99 GLU A CA 1
ATOM 769 C C . GLU A 1 99 ? -21.531 22.203 9.805 1 90.69 99 GLU A C 1
ATOM 771 O O . GLU A 1 99 ? -20.719 22.266 8.883 1 90.69 99 GLU A O 1
ATOM 776 N N . ILE A 1 100 ? -22.031 21.078 10.289 1 95.25 100 ILE A N 1
ATOM 777 C CA . ILE A 1 100 ? -21.625 19.797 9.734 1 95.25 100 ILE A CA 1
ATOM 778 C C . ILE A 1 100 ? -22.516 19.438 8.547 1 95.25 100 ILE A C 1
ATOM 780 O O . ILE A 1 100 ? -23.75 19.469 8.664 1 95.25 100 ILE A O 1
ATOM 784 N N . ARG A 1 101 ? -21.844 19.094 7.449 1 96.56 101 ARG A N 1
ATOM 785 C CA . ARG A 1 101 ? -22.625 18.828 6.25 1 96.56 101 ARG A CA 1
ATOM 786 C C . ARG A 1 101 ? -22.172 17.516 5.59 1 96.56 101 ARG A C 1
ATOM 788 O O . ARG A 1 101 ? -22.625 17.188 4.492 1 96.56 101 ARG A O 1
ATOM 795 N N . ALA A 1 102 ? -21.266 16.859 6.188 1 98.12 102 ALA A N 1
ATOM 796 C CA . ALA A 1 102 ? -20.781 15.602 5.633 1 98.12 102 ALA A CA 1
ATOM 797 C C . ALA A 1 102 ? -20.547 14.57 6.734 1 98.12 102 ALA A C 1
ATOM 799 O O . ALA A 1 102 ? -20.078 14.906 7.824 1 98.12 102 ALA A O 1
ATOM 800 N N . VAL A 1 103 ? -20.859 13.344 6.43 1 98.69 103 VAL A N 1
ATOM 801 C CA . VAL A 1 103 ? -20.609 12.203 7.309 1 98.69 103 VAL A CA 1
ATOM 802 C C . VAL A 1 103 ? -19.953 11.078 6.52 1 98.69 103 VAL A C 1
ATOM 804 O O . VAL A 1 103 ? -20.438 10.695 5.449 1 98.69 103 VAL A O 1
ATOM 807 N N . LEU A 1 104 ? -18.875 10.602 7.02 1 98.56 104 LEU A N 1
ATOM 808 C CA . LEU A 1 104 ? -18.094 9.523 6.414 1 98.56 104 LEU A CA 1
ATOM 809 C C . LEU A 1 104 ? -18.031 8.312 7.344 1 98.56 104 LEU A C 1
ATOM 811 O O . LEU A 1 104 ? -17.578 8.43 8.492 1 98.56 104 LEU A O 1
ATOM 815 N N . HIS A 1 105 ? -18.516 7.199 6.914 1 97.88 105 HIS A N 1
ATOM 816 C CA . HIS A 1 105 ? -18.375 5.918 7.598 1 97.88 105 HIS A CA 1
ATOM 817 C C . HIS A 1 105 ? -17.531 4.945 6.781 1 97.88 105 HIS A C 1
ATOM 819 O O . HIS A 1 105 ? -17.781 4.742 5.594 1 97.88 105 HIS A O 1
ATOM 825 N N . ALA A 1 106 ? -16.562 4.402 7.367 1 96.5 106 ALA A N 1
ATOM 826 C CA . ALA A 1 106 ? -15.68 3.48 6.645 1 96.5 106 ALA A CA 1
ATOM 827 C C . ALA A 1 106 ? -15.227 2.338 7.547 1 96.5 106 ALA A C 1
ATOM 829 O O . ALA A 1 106 ? -15.172 2.488 8.773 1 96.5 106 ALA A O 1
ATOM 830 N N . HIS A 1 107 ? -14.938 1.206 6.906 1 93 107 HIS A N 1
ATOM 831 C CA . HIS A 1 107 ? -14.367 0.035 7.555 1 93 107 HIS A CA 1
ATOM 832 C C . HIS A 1 107 ? -12.859 -0.027 7.344 1 93 107 HIS A C 1
ATOM 834 O O . HIS A 1 107 ? -12.352 -0.968 6.73 1 93 107 HIS A O 1
ATOM 840 N N . SER A 1 108 ? -12.211 0.972 7.855 1 93.06 108 SER A N 1
ATOM 841 C CA . SER A 1 108 ? -10.766 0.982 7.66 1 93.06 108 SER A CA 1
ATOM 842 C C . SER A 1 108 ? -10.086 -0.104 8.484 1 93.06 108 SER A C 1
ATOM 844 O O . SER A 1 108 ? -10.57 -0.462 9.562 1 93.06 108 SER A O 1
ATOM 846 N N . LYS A 1 109 ? -8.992 -0.563 8.07 1 93.81 109 LYS A N 1
ATOM 847 C CA . LYS A 1 109 ? -8.383 -1.769 8.625 1 93.81 109 LYS A CA 1
ATOM 848 C C . LYS A 1 109 ? -7.789 -1.498 10.008 1 93.81 109 LYS A C 1
ATOM 850 O O . LYS A 1 109 ? -8.086 -2.207 10.969 1 93.81 109 LYS A O 1
ATOM 855 N N . THR A 1 110 ? -7 -0.451 10.148 1 97.06 110 THR A N 1
ATOM 856 C CA . THR A 1 110 ? -6.273 -0.256 11.398 1 97.06 110 THR A CA 1
ATOM 857 C C . THR A 1 110 ? -7.207 0.239 12.492 1 97.06 110 THR A C 1
ATOM 859 O O . THR A 1 110 ? -7.098 -0.184 13.648 1 97.06 110 THR A O 1
ATOM 862 N N . LEU A 1 111 ? -8.094 1.138 12.164 1 97.25 111 LEU A N 1
ATOM 863 C CA . LEU A 1 111 ? -9.039 1.607 13.172 1 97.25 111 LEU A CA 1
ATOM 864 C C . LEU A 1 111 ? -9.984 0.49 13.594 1 97.25 111 LEU A C 1
ATOM 866 O O . LEU A 1 111 ? -10.406 0.425 14.75 1 97.25 111 LEU A O 1
ATOM 870 N N . MET A 1 112 ? -10.328 -0.373 12.633 1 95.88 112 MET A N 1
ATOM 871 C CA . MET A 1 112 ? -11.078 -1.568 13 1 95.88 112 MET A CA 1
ATOM 872 C C . MET A 1 112 ? -10.305 -2.422 13.992 1 95.88 112 MET A C 1
ATOM 874 O O . MET A 1 112 ? -10.867 -2.93 14.961 1 95.88 112 MET A O 1
ATOM 878 N N . ALA A 1 113 ? -9.055 -2.596 13.734 1 96.19 113 ALA A N 1
ATOM 879 C CA . ALA A 1 113 ? -8.211 -3.352 14.656 1 96.19 113 ALA A CA 1
ATOM 880 C C . ALA A 1 113 ? -8.25 -2.742 16.062 1 96.19 113 ALA A C 1
ATOM 882 O O . ALA A 1 113 ? -8.344 -3.465 17.047 1 96.19 113 ALA A O 1
ATOM 883 N N . PHE A 1 114 ? -8.203 -1.427 16.172 1 95.69 114 PHE A N 1
ATOM 884 C CA . PHE A 1 114 ? -8.297 -0.737 17.453 1 95.69 114 PHE A CA 1
ATOM 885 C C . PHE A 1 114 ? -9.648 -0.995 18.109 1 95.69 114 PHE A C 1
ATOM 887 O O . PHE A 1 114 ? -9.727 -1.195 19.328 1 95.69 114 PHE A O 1
ATOM 894 N N . SER A 1 115 ? -10.664 -1.042 17.312 1 95.25 115 SER A N 1
ATOM 895 C CA . SER A 1 115 ? -12.023 -1.169 17.828 1 95.25 115 SER A CA 1
ATOM 896 C C . SER A 1 115 ? -12.25 -2.537 18.453 1 95.25 115 SER A C 1
ATOM 898 O O . SER A 1 115 ? -13.227 -2.734 19.188 1 95.25 115 SER A O 1
ATOM 900 N N . LEU A 1 116 ? -11.375 -3.473 18.188 1 92.94 116 LEU A N 1
ATOM 901 C CA . LEU A 1 116 ? -11.531 -4.84 18.672 1 92.94 116 LEU A CA 1
ATOM 902 C C . LEU A 1 116 ? -10.945 -5.004 20.062 1 92.94 116 LEU A C 1
ATOM 904 O O . LEU A 1 116 ? -11.141 -6.035 20.703 1 92.94 116 LEU A O 1
ATOM 908 N N . ALA A 1 117 ? -10.172 -4.059 20.516 1 87.75 117 ALA A N 1
ATOM 909 C CA . ALA A 1 117 ? -9.484 -4.172 21.797 1 87.75 117 ALA A CA 1
ATOM 910 C C . ALA A 1 117 ? -10.477 -4.215 22.953 1 87.75 117 ALA A C 1
ATOM 912 O O . ALA A 1 117 ? -11.484 -3.508 22.938 1 87.75 117 ALA A O 1
ATOM 913 N N . LEU A 1 118 ? -10.172 -5.105 23.922 1 76.62 118 LEU A N 1
ATOM 914 C CA . LEU A 1 118 ? -11.008 -5.211 25.109 1 76.62 118 LEU A CA 1
ATOM 915 C C . LEU A 1 118 ? -10.773 -4.031 26.047 1 76.62 118 LEU A C 1
ATOM 917 O O . LEU A 1 118 ? -9.633 -3.617 26.266 1 76.62 118 LEU A O 1
ATOM 921 N N . CYS A 1 119 ? -11.859 -3.461 26.406 1 61.84 119 CYS A N 1
ATOM 922 C CA . CYS A 1 119 ? -11.75 -2.365 27.359 1 61.84 119 CYS A CA 1
ATOM 923 C C . CYS A 1 119 ? -11.625 -2.891 28.781 1 61.84 119 CYS A C 1
ATOM 925 O O . CYS A 1 119 ? -12.164 -3.953 29.109 1 61.84 119 CYS A O 1
ATOM 927 N N . ASP A 1 120 ? -10.547 -2.561 29.562 1 54.19 120 ASP A N 1
ATOM 928 C CA . ASP A 1 120 ? -10.289 -3.004 30.922 1 54.19 120 ASP A CA 1
ATOM 929 C C . ASP A 1 120 ? -11.586 -3.158 31.703 1 54.19 120 ASP A C 1
ATOM 931 O O . ASP A 1 120 ? -11.719 -4.059 32.531 1 54.19 120 ASP A O 1
ATOM 935 N N . ASN A 1 121 ? -12.484 -2.279 31.594 1 47.5 121 ASN A N 1
ATOM 936 C CA . ASN A 1 121 ? -13.703 -2.441 32.375 1 47.5 121 ASN A CA 1
ATOM 937 C C . ASN A 1 121 ? -14.445 -3.721 32 1 47.5 121 ASN A C 1
ATOM 939 O O . ASN A 1 121 ? -15.359 -4.141 32.719 1 47.5 121 ASN A O 1
ATOM 943 N N . ASP A 1 122 ? -14.117 -4.242 30.922 1 48.62 122 ASP A N 1
ATOM 944 C CA . ASP A 1 122 ? -14.867 -5.391 30.406 1 48.62 122 ASP A CA 1
ATOM 945 C C . ASP A 1 122 ? -14.242 -6.703 30.891 1 48.62 122 ASP A C 1
ATOM 947 O O . ASP A 1 122 ? -14.852 -7.766 30.766 1 48.62 122 ASP A O 1
ATOM 951 N N . LYS A 1 123 ? -13 -6.676 31.281 1 45.62 123 LYS A N 1
ATOM 952 C CA . LYS A 1 123 ? -12.383 -7.898 31.797 1 45.62 123 LYS A CA 1
ATOM 953 C C . LYS A 1 123 ? -13.188 -8.477 32.969 1 45.62 123 LYS A C 1
ATOM 955 O O . LYS A 1 123 ? -13.133 -9.68 33.219 1 45.62 123 LYS A O 1
ATOM 960 N N . GLU A 1 124 ? -13.531 -7.547 33.844 1 39.31 124 GLU A N 1
ATOM 961 C CA . GLU A 1 124 ? -14.289 -8.094 34.969 1 39.31 124 GLU A CA 1
ATOM 962 C C . GLU A 1 124 ? -15.516 -8.867 34.5 1 39.31 124 GLU A C 1
ATOM 964 O O . GLU A 1 124 ? -16.031 -9.727 35.188 1 39.31 124 GLU A O 1
ATOM 969 N N . ASP A 1 125 ? -16.125 -8.328 33.406 1 36.91 125 ASP A N 1
ATOM 970 C CA . ASP A 1 125 ? -17.422 -8.891 33.031 1 36.91 125 ASP A CA 1
ATOM 971 C C . ASP A 1 125 ? -17.25 -10.125 32.156 1 36.91 125 ASP A C 1
ATOM 973 O O . ASP A 1 125 ? -18.234 -10.688 31.672 1 36.91 125 ASP A O 1
ATOM 977 N N . LEU A 1 126 ? -16.234 -10.406 31.578 1 38.62 126 LEU A N 1
ATOM 978 C CA . LEU A 1 126 ? -16.219 -11.617 30.766 1 38.62 126 LEU A CA 1
ATOM 979 C C . LEU A 1 126 ? -16.734 -12.812 31.562 1 38.62 126 LEU A C 1
ATOM 981 O O . LEU A 1 126 ? -17.078 -13.844 31 1 38.62 126 LEU A O 1
ATOM 985 N N . GLY A 1 127 ? -16.516 -12.898 32.906 1 33.41 127 GLY A N 1
ATOM 986 C CA . GLY A 1 127 ? -17.266 -13.875 33.688 1 33.41 127 GLY A CA 1
ATOM 987 C C . GLY A 1 127 ? -18.734 -13.547 33.781 1 33.41 127 GLY A C 1
ATOM 988 O O . GLY A 1 127 ? -19.547 -14.391 34.188 1 33.41 127 GLY A O 1
ATOM 989 N N . ARG A 1 128 ? -19.203 -12.211 34.406 1 31.14 128 ARG A N 1
ATOM 990 C CA . ARG A 1 128 ? -20.594 -11.883 34.688 1 31.14 128 ARG A CA 1
ATOM 991 C C . ARG A 1 128 ? -21.328 -11.43 33.438 1 31.14 128 ARG A C 1
ATOM 993 O O . ARG A 1 128 ? -20.688 -11 32.438 1 31.14 128 ARG A O 1
ATOM 1000 N N . ASN A 1 129 ? -22.766 -11.5 33.312 1 29.73 129 ASN A N 1
ATOM 1001 C CA . ASN A 1 129 ? -23.734 -11.203 32.281 1 29.73 129 ASN A CA 1
ATOM 1002 C C . ASN A 1 129 ? -23.469 -9.844 31.625 1 29.73 129 ASN A C 1
ATOM 1004 O O . ASN A 1 129 ? -23.344 -8.836 32.312 1 29.73 129 ASN A O 1
ATOM 1008 N N . ARG A 1 130 ? -22.859 -9.648 30.547 1 35.16 130 ARG A N 1
ATOM 1009 C CA . ARG A 1 130 ? -22.703 -8.484 29.688 1 35.16 130 ARG A CA 1
ATOM 1010 C C . ARG A 1 130 ? -23.875 -7.516 29.859 1 35.16 130 ARG A C 1
ATOM 1012 O O . ARG A 1 130 ? -23.953 -6.492 29.172 1 35.16 130 ARG A O 1
ATOM 1019 N N . GLU A 1 131 ? -25.016 -7.746 30.531 1 32.81 131 GLU A N 1
ATOM 1020 C CA . GLU A 1 131 ? -26.219 -6.922 30.531 1 32.81 131 GLU A CA 1
ATOM 1021 C C . GLU A 1 131 ? -25.953 -5.559 31.156 1 32.81 131 GLU A C 1
ATOM 1023 O O . GLU A 1 131 ? -26.531 -4.555 30.734 1 32.81 131 GLU A O 1
ATOM 1028 N N . GLU A 1 132 ? -25.672 -5.438 32.625 1 31.88 132 GLU A N 1
ATOM 1029 C CA . GLU A 1 132 ? -25.844 -4.141 33.25 1 31.88 132 GLU A CA 1
ATOM 1030 C C . GLU A 1 132 ? -24.641 -3.23 33 1 31.88 132 GLU A C 1
ATOM 1032 O O . GLU A 1 132 ? -23.891 -2.934 33.938 1 31.88 132 GLU A O 1
ATOM 1037 N N . LYS A 1 133 ? -23.922 -3.412 32.125 1 35.16 133 LYS A N 1
ATOM 1038 C CA . LYS A 1 133 ? -22.75 -2.578 31.922 1 35.16 133 LYS A CA 1
ATOM 1039 C C . LYS A 1 133 ? -23.125 -1.108 31.766 1 35.16 133 LYS A C 1
ATOM 1041 O O . LYS A 1 133 ? -23.875 -0.746 30.859 1 35.16 133 LYS A O 1
ATOM 1046 N N . LYS A 1 134 ? -23.062 -0.325 32.875 1 31.64 134 LYS A N 1
ATOM 1047 C CA . LYS A 1 134 ? -23.125 1.117 32.656 1 31.64 134 LYS A CA 1
ATOM 1048 C C . LYS A 1 134 ? -21.969 1.594 31.781 1 31.64 134 LYS A C 1
ATOM 1050 O O . LYS A 1 134 ? -20.797 1.457 32.156 1 31.64 134 LYS A O 1
ATOM 1055 N N . HIS A 1 135 ? -21.859 1.589 30.375 1 35.16 135 HIS A N 1
ATOM 1056 C CA . HIS A 1 135 ? -21 2.195 29.359 1 35.16 135 HIS A CA 1
ATOM 1057 C C . HIS A 1 135 ? -20.609 3.619 29.75 1 35.16 135 HIS A C 1
ATOM 1059 O O . HIS A 1 135 ? -21.422 4.543 29.625 1 35.16 135 HIS A O 1
ATOM 1065 N N . ASP A 1 136 ? -19.875 3.764 30.766 1 32.78 136 ASP A N 1
ATOM 1066 C CA . ASP A 1 136 ? -19.422 5.141 30.906 1 32.78 136 ASP A CA 1
ATOM 1067 C C . ASP A 1 136 ? -18.672 5.605 29.656 1 32.78 136 ASP A C 1
ATOM 1069 O O . ASP A 1 136 ? -17.641 5.027 29.281 1 32.78 136 ASP A O 1
ATOM 1073 N N . ASN A 1 137 ? -19.25 6.176 28.719 1 36.53 137 ASN A N 1
ATOM 1074 C CA . ASN A 1 137 ? -18.812 6.883 27.516 1 36.53 137 ASN A CA 1
ATOM 1075 C C . ASN A 1 137 ? -17.734 7.906 27.828 1 36.53 137 ASN A C 1
ATOM 1077 O O . ASN A 1 137 ? -17.625 8.93 27.156 1 36.53 137 ASN A O 1
ATOM 1081 N N . THR A 1 138 ? -17.25 7.906 29.062 1 37.66 138 THR A N 1
ATOM 1082 C CA . THR A 1 138 ? -16.281 8.984 29.25 1 37.66 138 THR A CA 1
ATOM 1083 C C . THR A 1 138 ? -15.055 8.781 28.359 1 37.66 138 THR A C 1
ATOM 1085 O O . THR A 1 138 ? -14.648 7.648 28.109 1 37.66 138 THR A O 1
ATOM 1088 N N . GLN A 1 139 ? -14.766 9.742 27.469 1 44.56 139 GLN A N 1
ATOM 1089 C CA . GLN A 1 139 ? -13.547 9.961 26.688 1 44.56 139 GLN A CA 1
ATOM 1090 C C . GLN A 1 139 ? -12.305 9.586 27.484 1 44.56 139 GLN A C 1
ATOM 1092 O O . GLN A 1 139 ? -11.867 10.352 28.359 1 44.56 139 GLN A O 1
ATOM 1097 N N . ASN A 1 140 ? -12.125 8.375 27.891 1 54.34 140 ASN A N 1
ATOM 1098 C CA . ASN A 1 140 ? -10.953 7.992 28.672 1 54.34 140 ASN A CA 1
ATOM 1099 C C . ASN A 1 140 ? -9.711 7.871 27.781 1 54.34 140 ASN A C 1
ATOM 1101 O O . ASN A 1 140 ? -9.672 7.047 26.875 1 54.34 140 ASN A O 1
ATOM 1105 N N . GLU A 1 141 ? -8.945 8.992 27.75 1 57.66 141 GLU A N 1
ATOM 1106 C CA . GLU A 1 141 ? -7.645 9.031 27.094 1 57.66 141 GLU A CA 1
ATOM 1107 C C . GLU A 1 141 ? -6.926 7.691 27.203 1 57.66 141 GLU A C 1
ATOM 1109 O O . GLU A 1 141 ? -6.031 7.391 26.406 1 57.66 141 GLU A O 1
ATOM 1114 N N . ASP A 1 142 ? -7.578 6.918 27.891 1 72.81 142 ASP A N 1
ATOM 1115 C CA . ASP A 1 142 ? -6.902 5.652 28.156 1 72.81 142 ASP A CA 1
ATOM 1116 C C . ASP A 1 142 ? -7.637 4.484 27.516 1 72.81 142 ASP A C 1
ATOM 1118 O O . ASP A 1 142 ? -7.277 3.324 27.719 1 72.81 142 ASP A O 1
ATOM 1122 N N . ASP A 1 143 ? -8.586 4.883 26.766 1 87.81 143 ASP A N 1
ATOM 1123 C CA . ASP A 1 143 ? -9.289 3.816 26.047 1 87.81 143 ASP A CA 1
ATOM 1124 C C . ASP A 1 143 ? -8.398 3.195 24.984 1 87.81 143 ASP A C 1
ATOM 1126 O O . ASP A 1 143 ? -7.961 3.883 24.047 1 87.81 143 ASP A O 1
ATOM 1130 N N . PRO A 1 144 ? -8.109 1.879 25.125 1 89.06 144 PRO A N 1
ATOM 1131 C CA . PRO A 1 144 ? -7.203 1.236 24.188 1 89.06 144 PRO A CA 1
ATOM 1132 C C . PRO A 1 144 ? -7.77 1.182 22.766 1 89.06 144 PRO A C 1
ATOM 1134 O O . PRO A 1 144 ? -7.035 0.905 21.812 1 89.06 144 PRO A O 1
ATOM 1137 N N . ARG A 1 145 ? -9.039 1.519 22.703 1 93.5 145 ARG A N 1
ATOM 1138 C CA . ARG A 1 145 ? -9.68 1.48 21.391 1 93.5 145 ARG A CA 1
ATOM 1139 C C . ARG A 1 145 ? -9.461 2.789 20.641 1 93.5 145 ARG A C 1
ATOM 1141 O O . ARG A 1 145 ? -9.742 2.879 19.438 1 93.5 145 ARG A O 1
ATOM 1148 N N . ILE A 1 146 ? -8.938 3.73 21.203 1 94.81 146 ILE A N 1
ATOM 1149 C CA . ILE A 1 146 ? -8.734 5.043 20.594 1 94.81 146 ILE A CA 1
ATOM 1150 C C . ILE A 1 146 ? -7.242 5.297 20.391 1 94.81 146 ILE A C 1
ATOM 1152 O O . ILE A 1 146 ? -6.477 5.32 21.359 1 94.81 146 ILE A O 1
ATOM 1156 N N . PRO A 1 147 ? -6.809 5.496 19.109 1 95.62 147 PRO A N 1
ATOM 1157 C CA . PRO A 1 147 ? -5.441 5.996 18.938 1 95.62 147 PRO A CA 1
ATOM 1158 C C . PRO A 1 147 ? -5.211 7.332 19.641 1 95.62 147 PRO A C 1
ATOM 1160 O O . PRO A 1 147 ? -5.996 8.266 19.469 1 95.62 147 PRO A O 1
ATOM 1163 N N . ASN A 1 148 ? -4.199 7.438 20.453 1 95.25 148 ASN A N 1
ATOM 1164 C CA . ASN A 1 148 ? -3.934 8.656 21.203 1 95.25 148 ASN A CA 1
ATOM 1165 C C . ASN A 1 148 ? -3.43 9.781 20.297 1 95.25 148 ASN A C 1
ATOM 1167 O O . ASN A 1 148 ? -2.246 9.828 19.953 1 95.25 148 ASN A O 1
ATOM 1171 N N . THR A 1 149 ? -4.273 10.688 19.969 1 95.94 149 THR A N 1
ATOM 1172 C CA . THR A 1 149 ? -3.969 11.727 18.984 1 95.94 149 THR A CA 1
ATOM 1173 C C . THR A 1 149 ? -2.926 12.695 19.531 1 95.94 149 THR A C 1
ATOM 1175 O O . THR A 1 149 ? -2.355 13.492 18.781 1 95.94 149 THR A O 1
ATOM 1178 N N . ARG A 1 150 ? -2.623 12.656 20.828 1 95.62 150 ARG A N 1
ATOM 1179 C CA . ARG A 1 150 ? -1.653 13.562 21.438 1 95.62 150 ARG A CA 1
ATOM 1180 C C . ARG A 1 150 ? -0.226 13.125 21.141 1 95.62 150 ARG A C 1
ATOM 1182 O O . ARG A 1 150 ? 0.731 13.82 21.484 1 95.62 150 ARG A O 1
ATOM 1189 N N . CYS A 1 151 ? -0.145 12.008 20.469 1 96.19 151 CYS A N 1
ATOM 1190 C CA . CYS A 1 151 ? 1.179 11.477 20.172 1 96.19 151 CYS A CA 1
ATOM 1191 C C . CYS A 1 151 ? 1.775 12.141 18.938 1 96.19 151 CYS A C 1
ATOM 1193 O O . CYS A 1 151 ? 2.98 12.055 18.703 1 96.19 151 CYS A O 1
ATOM 1195 N N . ILE A 1 152 ? 1.034 12.82 18.172 1 96.19 152 ILE A N 1
ATOM 1196 C CA . ILE A 1 152 ? 1.494 13.555 16.984 1 96.19 152 ILE A CA 1
ATOM 1197 C C . ILE A 1 152 ? 0.733 14.875 16.875 1 96.19 152 ILE A C 1
ATOM 1199 O O . ILE A 1 152 ? -0.494 14.883 16.75 1 96.19 152 ILE A O 1
ATOM 1203 N N . LEU A 1 153 ? 1.378 15.969 16.844 1 93.62 153 LEU A N 1
ATOM 1204 C CA . LEU A 1 153 ? 0.769 17.297 16.797 1 93.62 153 LEU A CA 1
ATOM 1205 C C . LEU A 1 153 ? -0.203 17.406 15.625 1 93.62 153 LEU A C 1
ATOM 1207 O O . LEU A 1 153 ? -1.332 17.875 15.797 1 93.62 153 LEU A O 1
ATOM 1211 N N . GLY A 1 154 ? 0.236 16.953 14.438 1 93 154 GLY A N 1
ATOM 1212 C CA . GLY A 1 154 ? -0.608 17.031 13.258 1 93 154 GLY A CA 1
ATOM 1213 C C . GLY A 1 154 ? -1.916 16.281 13.406 1 93 154 GLY A C 1
ATOM 1214 O O . GLY A 1 154 ? -2.965 16.75 12.969 1 93 154 GLY A O 1
ATOM 1215 N N . ALA A 1 155 ? -1.848 15.117 13.977 1 94.75 155 ALA A N 1
ATOM 1216 C CA . ALA A 1 155 ? -3.053 14.32 14.195 1 94.75 155 ALA A CA 1
ATOM 1217 C C . ALA A 1 155 ? -3.98 15 15.195 1 94.75 155 ALA A C 1
ATOM 1219 O O . ALA A 1 155 ? -5.199 15.008 15.016 1 94.75 155 ALA A O 1
ATOM 1220 N N . PHE A 1 156 ? -3.398 15.57 16.25 1 94.25 156 PHE A N 1
ATOM 1221 C CA . PHE A 1 156 ? -4.164 16.297 17.266 1 94.25 156 PHE A CA 1
ATOM 1222 C C . PHE A 1 156 ? -4.957 17.422 16.641 1 94.25 156 PHE A C 1
ATOM 1224 O O . PHE A 1 156 ? -6.129 17.625 16.969 1 94.25 156 PHE A O 1
ATOM 1231 N N . GLN A 1 157 ? -4.355 18.031 15.75 1 90.69 157 GLN A N 1
ATOM 1232 C CA . GLN A 1 157 ? -4.977 19.188 15.102 1 90.69 157 GLN A CA 1
ATOM 1233 C C . GLN A 1 157 ? -6.027 18.734 14.086 1 90.69 157 GLN A C 1
ATOM 1235 O O . GLN A 1 157 ? -7.07 19.391 13.945 1 90.69 157 GLN A O 1
ATOM 1240 N N . ALA A 1 158 ? -5.797 17.688 13.43 1 93.06 158 ALA A N 1
ATOM 1241 C CA . ALA A 1 158 ? -6.637 17.281 12.297 1 93.06 158 ALA A CA 1
ATOM 1242 C C . ALA A 1 158 ? -7.848 16.484 12.766 1 93.06 158 ALA A C 1
ATOM 1244 O O . ALA A 1 158 ? -8.953 16.656 12.25 1 93.06 158 ALA A O 1
ATOM 1245 N N . CYS A 1 159 ? -7.742 15.609 13.695 1 95.31 159 CYS A N 1
ATOM 1246 C CA . CYS A 1 159 ? -8.75 14.609 14.031 1 95.31 159 CYS A CA 1
ATOM 1247 C C . CYS A 1 159 ? -9.859 15.219 14.883 1 95.31 159 CYS A C 1
ATOM 1249 O O . CYS A 1 159 ? -11 14.766 14.844 1 95.31 159 CYS A O 1
ATOM 1251 N N . GLY A 1 160 ? -9.516 16.25 15.695 1 92.5 160 GLY A N 1
ATOM 1252 C CA . GLY A 1 160 ? -10.461 16.734 16.688 1 92.5 160 GLY A CA 1
ATOM 1253 C C . GLY A 1 160 ? -10.688 15.758 17.828 1 92.5 160 GLY A C 1
ATOM 1254 O O . GLY A 1 160 ? -9.75 15.102 18.281 1 92.5 160 GLY A O 1
ATOM 1255 N N . LYS A 1 161 ? -11.875 15.766 18.297 1 94.19 161 LYS A N 1
ATOM 1256 C CA . LYS A 1 161 ? -12.203 14.898 19.422 1 94.19 161 LYS A CA 1
ATOM 1257 C C . LYS A 1 161 ? -12.633 13.516 18.938 1 94.19 161 LYS A C 1
ATOM 1259 O O . LYS A 1 161 ? -13.5 13.398 18.062 1 94.19 161 LYS A O 1
ATOM 1264 N N . VAL A 1 162 ? -12.031 12.477 19.531 1 96.75 162 VAL A N 1
ATOM 1265 C CA . VAL A 1 162 ? -12.336 11.102 19.156 1 96.75 162 VAL A CA 1
ATOM 1266 C C . VAL A 1 162 ? -13.055 10.398 20.312 1 96.75 162 VAL A C 1
ATOM 1268 O O . VAL A 1 162 ? -12.688 10.562 21.469 1 96.75 162 VAL A O 1
ATOM 1271 N N . ALA A 1 163 ? -14.07 9.664 20.031 1 96.44 163 ALA A N 1
ATOM 1272 C CA . ALA A 1 163 ? -14.828 8.898 21.031 1 96.44 163 ALA A CA 1
ATOM 1273 C C . ALA A 1 163 ? -15.094 7.477 20.531 1 96.44 163 ALA A C 1
ATOM 1275 O O . ALA A 1 163 ? -14.758 7.133 19.406 1 96.44 163 ALA A O 1
ATOM 1276 N N . VAL A 1 164 ? -15.555 6.633 21.438 1 95.56 164 VAL A N 1
ATOM 1277 C CA . VAL A 1 164 ? -15.953 5.266 21.094 1 95.56 164 VAL A CA 1
ATOM 1278 C C . VAL A 1 164 ? -17.453 5.082 21.344 1 95.56 164 VAL A C 1
ATOM 1280 O O . VAL A 1 164 ? -17.984 5.57 22.344 1 95.56 164 VAL A O 1
ATOM 1283 N N . ALA A 1 165 ? -18.062 4.512 20.422 1 96.12 165 ALA A N 1
ATOM 1284 C CA . ALA A 1 165 ? -19.453 4.078 20.609 1 96.12 165 ALA A CA 1
ATOM 1285 C C . ALA A 1 165 ? -19.531 2.572 20.828 1 96.12 165 ALA A C 1
ATOM 1287 O O . ALA A 1 165 ? -18.891 1.798 20.109 1 96.12 165 ALA A O 1
ATOM 1288 N N . PRO A 1 166 ? -20.312 2.141 21.859 1 93.88 166 PRO A N 1
ATOM 1289 C CA . PRO A 1 166 ? -20.453 0.702 22.094 1 93.88 166 PRO A CA 1
ATOM 1290 C C . PRO A 1 166 ? -21.094 -0.026 20.922 1 93.88 166 PRO A C 1
ATOM 1292 O O . PRO A 1 166 ? -21.781 0.596 20.109 1 93.88 166 PRO A O 1
ATOM 1295 N N . TYR A 1 167 ? -20.875 -1.316 20.953 1 94.12 167 TYR A N 1
ATOM 1296 C CA . TYR A 1 167 ? -21.391 -2.117 19.859 1 94.12 167 TYR A CA 1
ATOM 1297 C C . TYR A 1 167 ? -22.906 -2.064 19.812 1 94.12 167 TYR A C 1
ATOM 1299 O O . TYR A 1 167 ? -23.578 -2.125 20.844 1 94.12 167 TYR A O 1
ATOM 1307 N N . ALA A 1 168 ? -23.406 -1.925 18.703 1 95.31 168 ALA A N 1
ATOM 1308 C CA . ALA A 1 168 ? -24.812 -2.098 18.359 1 95.31 168 ALA A CA 1
ATOM 1309 C C . ALA A 1 168 ? -24.984 -2.596 16.938 1 95.31 168 ALA A C 1
ATOM 1311 O O . ALA A 1 168 ? -24.109 -2.391 16.094 1 95.31 168 ALA A O 1
ATOM 1312 N N . LEU A 1 169 ? -26.062 -3.244 16.672 1 94.06 169 LEU A N 1
ATOM 1313 C CA . LEU A 1 169 ? -26.344 -3.826 15.359 1 94.06 169 LEU A CA 1
ATOM 1314 C C . LEU A 1 169 ? -26.312 -2.754 14.273 1 94.06 169 LEU A C 1
ATOM 1316 O O . LEU A 1 169 ? -26.938 -1.697 14.43 1 94.06 169 LEU A O 1
ATOM 1320 N N . PRO A 1 170 ? -25.609 -3.035 13.203 1 92.94 170 PRO A N 1
ATOM 1321 C CA . PRO A 1 170 ? -25.609 -2.07 12.102 1 92.94 170 PRO A CA 1
ATOM 1322 C C . PRO A 1 170 ? -27.016 -1.733 11.609 1 92.94 170 PRO A C 1
ATOM 1324 O O . PRO A 1 170 ? -27.844 -2.631 11.43 1 92.94 170 PRO A O 1
ATOM 1327 N N . GLY A 1 171 ? -27.25 -0.445 11.398 1 92.5 171 GLY A N 1
ATOM 1328 C CA . GLY A 1 171 ? -28.531 -0.009 10.891 1 92.5 171 GLY A CA 1
ATOM 1329 C C . GLY A 1 171 ? -29.594 0.145 11.977 1 92.5 171 GLY A C 1
ATOM 1330 O O . GLY A 1 171 ? -30.688 0.634 11.719 1 92.5 171 GLY A O 1
ATOM 1331 N N . SER A 1 172 ? -29.297 -0.144 13.211 1 94.56 172 SER A N 1
ATOM 1332 C CA . SER A 1 172 ? -30.25 -0.103 14.305 1 94.56 172 SER A CA 1
ATOM 1333 C C . SER A 1 172 ? -30.375 1.305 14.883 1 94.56 172 SER A C 1
ATOM 1335 O O . SER A 1 172 ? -29.5 2.143 14.68 1 94.56 172 SER A O 1
ATOM 1337 N N . GLN A 1 173 ? -31.484 1.463 15.562 1 95.94 173 GLN A N 1
ATOM 1338 C CA . GLN A 1 173 ? -31.688 2.717 16.281 1 95.94 173 GLN A CA 1
ATOM 1339 C C . GLN A 1 173 ? -30.719 2.836 17.453 1 95.94 173 GLN A C 1
ATOM 1341 O O . GLN A 1 173 ? -30.266 3.936 17.781 1 95.94 173 GLN A O 1
ATOM 1346 N N . GLU A 1 174 ? -30.391 1.74 18 1 96.38 174 GLU A N 1
ATOM 1347 C CA . GLU A 1 174 ? -29.438 1.728 19.109 1 96.38 174 GLU A CA 1
ATOM 1348 C C . GLU A 1 174 ? -28.078 2.275 18.672 1 96.38 174 GLU A C 1
ATOM 1350 O O . GLU A 1 174 ? -27.453 3.047 19.406 1 96.38 174 GLU A O 1
ATOM 1355 N N . LEU A 1 175 ? -27.688 1.869 17.547 1 96.12 175 LEU A N 1
ATOM 1356 C CA . LEU A 1 175 ? -26.422 2.371 17.016 1 96.12 175 LEU A CA 1
ATOM 1357 C C . LEU A 1 175 ? -26.5 3.869 16.734 1 96.12 175 LEU A C 1
ATOM 1359 O O . LEU A 1 175 ? -25.578 4.613 17.047 1 96.12 175 LEU A O 1
ATOM 1363 N N . ALA A 1 176 ? -27.609 4.266 16.188 1 97.69 176 ALA A N 1
ATOM 1364 C CA . ALA A 1 176 ? -27.828 5.68 15.898 1 97.69 176 ALA A CA 1
ATOM 1365 C C . ALA A 1 176 ? -27.812 6.504 17.188 1 97.69 176 ALA A C 1
ATOM 1367 O O . ALA A 1 176 ? -27.219 7.582 17.219 1 97.69 176 ALA A O 1
ATOM 1368 N N . ASP A 1 177 ? -28.391 5.98 18.203 1 97.88 177 ASP A N 1
ATOM 1369 C CA . ASP A 1 177 ? -28.438 6.664 19.484 1 97.88 177 ASP A CA 1
ATOM 1370 C C . ASP A 1 177 ? -27.047 6.781 20.109 1 97.88 177 ASP A C 1
ATOM 1372 O O . ASP A 1 177 ? -26.703 7.816 20.672 1 97.88 177 ASP A O 1
ATOM 1376 N N . ALA A 1 178 ? -26.297 5.727 20 1 96.94 178 ALA A N 1
ATOM 1377 C CA . ALA A 1 178 ? -24.938 5.742 20.516 1 96.94 178 ALA A CA 1
ATOM 1378 C C . ALA A 1 178 ? -24.094 6.801 19.812 1 96.94 178 ALA A C 1
ATOM 1380 O O . ALA A 1 178 ? -23.297 7.504 20.438 1 96.94 178 ALA A O 1
ATOM 1381 N N . CYS A 1 179 ? -24.281 6.914 18.562 1 96.75 179 CYS A N 1
ATOM 1382 C CA . CYS A 1 179 ? -23.562 7.914 17.781 1 96.75 179 CYS A CA 1
ATOM 1383 C C . CYS A 1 179 ? -24.031 9.32 18.125 1 96.75 179 CYS A C 1
ATOM 1385 O O . CYS A 1 179 ? -23.234 10.242 18.25 1 96.75 179 CYS A O 1
ATOM 1387 N N . PHE A 1 180 ? -25.359 9.414 18.219 1 97.62 180 PHE A N 1
ATOM 1388 C CA . PHE A 1 180 ? -25.922 10.695 18.625 1 97.62 180 PHE A CA 1
ATOM 1389 C C . PHE A 1 180 ? -25.297 11.18 19.938 1 97.62 180 PHE A C 1
ATOM 1391 O O . PHE A 1 180 ? -24.906 12.336 20.047 1 97.62 180 PHE A O 1
ATOM 1398 N N . ASP A 1 181 ? -25.188 10.32 20.859 1 97.44 181 ASP A N 1
ATOM 1399 C CA . ASP A 1 181 ? -24.641 10.656 22.172 1 97.44 181 ASP A CA 1
ATOM 1400 C C . ASP A 1 181 ? -23.188 11.117 22.047 1 97.44 181 ASP A C 1
ATOM 1402 O O . ASP A 1 181 ? -22.797 12.125 22.641 1 97.44 181 ASP A O 1
ATOM 1406 N N . ALA A 1 182 ? -22.391 10.383 21.312 1 96.44 182 ALA A N 1
ATOM 1407 C CA . ALA A 1 182 ? -20.969 10.703 21.141 1 96.44 182 ALA A CA 1
ATOM 1408 C C . ALA A 1 182 ? -20.797 12.055 20.453 1 96.44 182 ALA A C 1
ATOM 1410 O O . ALA A 1 182 ? -20.016 12.891 20.922 1 96.44 182 ALA A O 1
ATOM 1411 N N . PHE A 1 183 ? -21.562 12.336 19.422 1 97.06 183 PHE A N 1
ATOM 1412 C CA . PHE A 1 183 ? -21.422 13.57 18.656 1 97.06 183 PHE A CA 1
ATOM 1413 C C . PHE A 1 183 ? -22 14.75 19.438 1 97.06 183 PHE A C 1
ATOM 1415 O O . PHE A 1 183 ? -21.516 15.875 19.312 1 97.06 183 PHE A O 1
ATOM 1422 N N . SER A 1 184 ? -23.016 14.477 20.25 1 96.06 184 SER A N 1
ATOM 1423 C CA . SER A 1 184 ? -23.594 15.523 21.078 1 96.06 184 SER A CA 1
ATOM 1424 C C . SER A 1 184 ? -22.594 16 22.125 1 96.06 184 SER A C 1
ATOM 1426 O O . SER A 1 184 ? -22.656 17.156 22.578 1 96.06 184 SER A O 1
ATOM 1428 N N . LYS A 1 185 ? -21.703 15.141 22.453 1 94.75 185 LYS A N 1
ATOM 1429 C CA . LYS A 1 185 ? -20.672 15.477 23.438 1 94.75 185 LYS A CA 1
ATOM 1430 C C . LYS A 1 185 ? -19.453 16.094 22.766 1 94.75 185 LYS A C 1
ATOM 1432 O O . LYS A 1 185 ? -18.422 16.281 23.422 1 94.75 185 LYS A O 1
ATOM 1437 N N . GLY A 1 186 ? -19.531 16.281 21.484 1 94.12 186 GLY A N 1
ATOM 1438 C CA . GLY A 1 186 ? -18.531 17.078 20.812 1 94.12 186 GLY A CA 1
ATOM 1439 C C . GLY A 1 186 ? -17.547 16.234 20 1 94.12 186 GLY A C 1
ATOM 1440 O O . GLY A 1 186 ? -16.547 16.75 19.5 1 94.12 186 GLY A O 1
ATOM 1441 N N . ALA A 1 187 ? -17.766 14.969 19.828 1 96.31 187 ALA A N 1
ATOM 1442 C CA . ALA A 1 187 ? -16.875 14.117 19.047 1 96.31 187 ALA A CA 1
ATOM 1443 C C . ALA A 1 187 ? -16.891 14.516 17.562 1 96.31 187 ALA A C 1
ATOM 1445 O O . ALA A 1 187 ? -17.938 14.922 17.047 1 96.31 187 ALA A O 1
ATOM 1446 N N . ASP A 1 188 ? -15.758 14.43 16.969 1 97.19 188 ASP A N 1
ATOM 1447 C CA . ASP A 1 188 ? -15.633 14.617 15.516 1 97.19 188 ASP A CA 1
ATOM 1448 C C . ASP A 1 188 ? -15.43 13.281 14.805 1 97.19 188 ASP A C 1
ATOM 1450 O O . ASP A 1 188 ? -15.727 13.156 13.617 1 97.19 188 ASP A O 1
ATOM 1454 N N . CYS A 1 189 ? -14.828 12.359 15.477 1 97.94 189 CYS A N 1
ATOM 1455 C CA . CYS A 1 189 ? -14.625 10.984 15.055 1 97.94 189 CYS A CA 1
ATOM 1456 C C . CYS A 1 189 ? -15.156 10.008 16.094 1 97.94 189 CYS A C 1
ATOM 1458 O O . CYS A 1 189 ? -14.875 10.156 17.297 1 97.94 189 CYS A O 1
ATOM 1460 N N . VAL A 1 190 ? -15.859 9.055 15.688 1 98.12 190 VAL A N 1
ATOM 1461 C CA . VAL A 1 190 ? -16.391 8.055 16.594 1 98.12 190 VAL A CA 1
ATOM 1462 C C . VAL A 1 190 ? -16.016 6.656 16.125 1 98.12 190 VAL A C 1
ATOM 1464 O O . VAL A 1 190 ? -16.438 6.227 15.047 1 98.12 190 VAL A O 1
ATOM 1467 N N . ILE A 1 191 ? -15.195 5.996 16.859 1 97.44 191 ILE A N 1
ATOM 1468 C CA . ILE A 1 191 ? -14.891 4.594 16.594 1 97.44 191 ILE A CA 1
ATOM 1469 C C . ILE A 1 191 ? -16.062 3.721 17.047 1 97.44 191 ILE A C 1
ATOM 1471 O O . ILE A 1 191 ? -16.469 3.775 18.219 1 97.44 191 ILE A O 1
ATOM 1475 N N . LEU A 1 192 ? -16.562 2.986 16.141 1 96.75 192 LEU A N 1
ATOM 1476 C CA . LEU A 1 192 ? -17.625 2.039 16.453 1 96.75 192 LEU A CA 1
ATOM 1477 C C . LEU A 1 192 ? -17.047 0.681 16.828 1 96.75 192 LEU A C 1
ATOM 1479 O O . LEU A 1 192 ? -16.344 0.052 16.031 1 96.75 192 LEU A O 1
ATOM 1483 N N . GLU A 1 193 ? -17.375 0.263 18.062 1 95 193 GLU A N 1
ATOM 1484 C CA . GLU A 1 193 ? -16.875 -1.032 18.5 1 95 193 GLU A CA 1
ATOM 1485 C C . GLU A 1 193 ? -17.25 -2.141 17.531 1 95 193 GLU A C 1
ATOM 1487 O O . GLU A 1 193 ? -18.438 -2.316 17.219 1 95 193 GLU A O 1
ATOM 1492 N N . ASN A 1 194 ? -16.203 -2.877 16.969 1 95 194 ASN A N 1
ATOM 1493 C CA . ASN A 1 194 ? -16.344 -4.008 16.062 1 95 194 ASN A CA 1
ATOM 1494 C C . ASN A 1 194 ? -17 -3.594 14.75 1 95 194 ASN A C 1
ATOM 1496 O O . ASN A 1 194 ? -17.656 -4.406 14.094 1 95 194 ASN A O 1
ATOM 1500 N N . HIS A 1 195 ? -16.891 -2.287 14.352 1 94.44 195 HIS A N 1
ATOM 1501 C CA . HIS A 1 195 ? -17.719 -1.905 13.211 1 94.44 195 HIS A CA 1
ATOM 1502 C C . HIS A 1 195 ? -17.031 -0.848 12.359 1 94.44 195 HIS A C 1
ATOM 1504 O O . HIS A 1 195 ? -17.578 -0.416 11.336 1 94.44 195 HIS A O 1
ATOM 1510 N N . GLY A 1 196 ? -16.047 -0.233 12.758 1 94.25 196 GLY A N 1
ATOM 1511 C CA . GLY A 1 196 ? -15.359 0.775 11.969 1 94.25 196 GLY A CA 1
ATOM 1512 C C . GLY A 1 196 ? -15.398 2.156 12.602 1 94.25 196 GLY A C 1
ATOM 1513 O O . GLY A 1 196 ? -15.281 2.293 13.82 1 94.25 196 GLY A O 1
ATOM 1514 N N . VAL A 1 197 ? -15.492 3.211 11.719 1 97.56 197 VAL A N 1
ATOM 1515 C CA . VAL A 1 197 ? -15.406 4.574 12.234 1 97.56 197 VAL A CA 1
ATOM 1516 C C . VAL A 1 197 ? -16.422 5.461 11.516 1 97.56 197 VAL A C 1
ATOM 1518 O O . VAL A 1 197 ? -16.766 5.215 10.359 1 97.56 197 VAL A O 1
ATOM 1521 N N . VAL A 1 198 ? -16.938 6.406 12.203 1 98.5 198 VAL A N 1
ATOM 1522 C CA . VAL A 1 198 ? -17.797 7.453 11.648 1 98.5 198 VAL A CA 1
ATOM 1523 C C . VAL A 1 198 ? -17.172 8.82 11.922 1 98.5 198 VAL A C 1
ATOM 1525 O O . VAL A 1 198 ? -16.812 9.125 13.062 1 98.5 198 VAL A O 1
ATOM 1528 N N . VAL A 1 199 ? -17.078 9.602 10.906 1 98.62 199 VAL A N 1
ATOM 1529 C CA . VAL A 1 199 ? -16.422 10.898 11.016 1 98.62 199 VAL A CA 1
ATOM 1530 C C . VAL A 1 199 ? -17.312 11.984 10.422 1 98.62 199 VAL A C 1
ATOM 1532 O O . VAL A 1 199 ? -17.922 11.781 9.375 1 98.62 199 VAL A O 1
ATOM 1535 N N . VAL A 1 200 ? -17.359 13.117 11.078 1 98.31 200 VAL A N 1
ATOM 1536 C CA . VAL A 1 200 ? -18.172 14.227 10.594 1 98.31 200 VAL A CA 1
ATOM 1537 C C . VAL A 1 200 ? -17.266 15.375 10.148 1 98.31 200 VAL A C 1
ATOM 1539 O O . VAL A 1 200 ? -16.125 15.484 10.602 1 98.31 200 VAL A O 1
ATOM 1542 N N . GLY A 1 201 ? -17.719 16.156 9.25 1 96.81 201 GLY A N 1
ATOM 1543 C CA . GLY A 1 201 ? -17 17.344 8.773 1 96.81 201 GLY A CA 1
ATOM 1544 C C . GLY A 1 201 ? -17.906 18.359 8.102 1 96.81 201 GLY A C 1
ATOM 1545 O O . GLY A 1 201 ? -19.031 18.047 7.742 1 96.81 201 GLY A O 1
ATOM 1546 N N . GLU A 1 202 ? -17.391 19.594 7.922 1 94.69 202 GLU A N 1
ATOM 1547 C CA . GLU A 1 202 ? -18.094 20.625 7.191 1 94.69 202 GLU A CA 1
ATOM 1548 C C . GLU A 1 202 ? -18.203 20.297 5.711 1 94.69 202 GLU A C 1
ATOM 1550 O O . GLU A 1 202 ? -19.078 20.812 5.012 1 94.69 202 GLU A O 1
ATOM 1555 N N . SER A 1 203 ? -17.344 19.531 5.305 1 93.62 203 SER A N 1
ATOM 1556 C CA . SER A 1 203 ? -17.266 19.016 3.941 1 93.62 203 SER A CA 1
ATOM 1557 C C . SER A 1 203 ? -16.734 17.594 3.918 1 93.62 203 SER A C 1
ATOM 1559 O O . SER A 1 203 ? -16.203 17.109 4.918 1 93.62 203 SER A O 1
ATOM 1561 N N . LEU A 1 204 ? -16.922 16.938 2.785 1 95.44 204 LEU A N 1
ATOM 1562 C CA . LEU A 1 204 ? -16.359 15.594 2.658 1 95.44 204 LEU A CA 1
ATOM 1563 C C . LEU A 1 204 ? -14.836 15.633 2.756 1 95.44 204 LEU A C 1
ATOM 1565 O O . LEU A 1 204 ? -14.219 14.695 3.275 1 95.44 204 LEU A O 1
ATOM 1569 N N . HIS A 1 205 ? -14.273 16.703 2.301 1 93.56 205 HIS A N 1
ATOM 1570 C CA . HIS A 1 205 ? -12.828 16.844 2.404 1 93.56 205 HIS A CA 1
ATOM 1571 C C . HIS A 1 205 ? -12.383 16.859 3.863 1 93.56 205 HIS A C 1
ATOM 1573 O O . HIS A 1 205 ? -11.43 16.172 4.234 1 93.56 205 HIS A O 1
ATOM 1579 N N . GLN A 1 206 ? -13.023 17.672 4.645 1 94.62 206 GLN A N 1
ATOM 1580 C CA . GLN A 1 206 ? -12.641 17.75 6.051 1 94.62 206 GLN A CA 1
ATOM 1581 C C . GLN A 1 206 ? -12.867 16.422 6.758 1 94.62 206 GLN A C 1
ATOM 1583 O O . GLN A 1 206 ? -12.047 16 7.578 1 94.62 206 GLN A O 1
ATOM 1588 N N . ALA A 1 207 ? -14.016 15.797 6.461 1 97.31 207 ALA A N 1
ATOM 1589 C CA . ALA A 1 207 ? -14.273 14.477 7.039 1 97.31 207 ALA A CA 1
ATOM 1590 C C . ALA A 1 207 ? -13.188 13.477 6.645 1 97.31 207 ALA A C 1
ATOM 1592 O O . ALA A 1 207 ? -12.711 12.711 7.484 1 97.31 207 ALA A O 1
ATOM 1593 N N . TYR A 1 208 ? -12.836 13.555 5.41 1 96.88 208 TYR A N 1
ATOM 1594 C CA . TYR A 1 208 ? -11.789 12.672 4.902 1 96.88 208 TYR A CA 1
ATOM 1595 C C . TYR A 1 208 ? -10.453 12.977 5.578 1 96.88 208 TYR A C 1
ATOM 1597 O O . TYR A 1 208 ? -9.719 12.055 5.953 1 96.88 208 TYR A O 1
ATOM 1605 N N . ASP A 1 209 ? -10.109 14.195 5.727 1 96 209 ASP A N 1
ATOM 1606 C CA . ASP A 1 209 ? -8.867 14.609 6.359 1 96 209 ASP A CA 1
ATOM 1607 C C . ASP A 1 209 ? -8.773 14.094 7.793 1 96 209 ASP A C 1
ATOM 1609 O O . ASP A 1 209 ? -7.738 13.57 8.211 1 96 209 ASP A O 1
ATOM 1613 N N . ARG A 1 210 ? -9.867 14.258 8.531 1 97.06 210 ARG A N 1
ATOM 1614 C CA . ARG A 1 210 ? -9.93 13.742 9.898 1 97.06 210 ARG A CA 1
ATOM 1615 C C . ARG A 1 210 ? -9.727 12.234 9.922 1 97.06 210 ARG A C 1
ATOM 1617 O O . ARG A 1 210 ? -8.93 11.719 10.711 1 97.06 210 ARG A O 1
ATOM 1624 N N . PHE A 1 211 ? -10.367 11.617 9.016 1 98 211 PHE A N 1
ATOM 1625 C CA . PHE A 1 211 ? -10.383 10.156 8.945 1 98 211 PHE A CA 1
ATOM 1626 C C . PHE A 1 211 ? -8.984 9.625 8.641 1 98 211 PHE A C 1
ATOM 1628 O O . PHE A 1 211 ? -8.461 8.789 9.375 1 98 211 PHE A O 1
ATOM 1635 N N . VAL A 1 212 ? -8.391 10.086 7.598 1 97.25 212 VAL A N 1
ATOM 1636 C CA . VAL A 1 212 ? -7.113 9.539 7.145 1 97.25 212 VAL A CA 1
ATOM 1637 C C . VAL A 1 212 ? -6.012 9.906 8.133 1 97.25 212 VAL A C 1
ATOM 1639 O O . VAL A 1 212 ? -5.07 9.133 8.336 1 97.25 212 VAL A O 1
ATOM 1642 N N . SER A 1 213 ? -6.113 11.078 8.781 1 96.81 213 SER A N 1
ATOM 1643 C CA . SER A 1 213 ? -5.152 11.438 9.812 1 96.81 213 SER A CA 1
ATOM 1644 C C . SER A 1 213 ? -5.203 10.469 10.984 1 96.81 213 SER A C 1
ATOM 1646 O O . SER A 1 213 ? -4.16 10.039 11.492 1 96.81 213 SER A O 1
ATOM 1648 N N . LEU A 1 214 ? -6.406 10.125 11.375 1 97.62 214 LEU A N 1
ATOM 1649 C CA . LEU A 1 214 ? -6.574 9.18 12.469 1 97.62 214 LEU A CA 1
ATOM 1650 C C . LEU A 1 2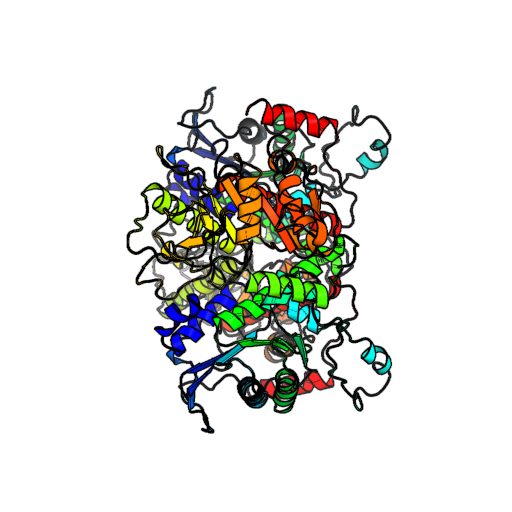14 ? -6.094 7.789 12.078 1 97.62 214 LEU A C 1
ATOM 1652 O O . LEU A 1 214 ? -5.422 7.113 12.859 1 97.62 214 LEU A O 1
ATOM 1656 N N . GLU A 1 215 ? -6.449 7.363 10.859 1 97.69 215 GLU A N 1
ATOM 1657 C CA . GLU A 1 215 ? -6.023 6.066 10.336 1 97.69 215 GLU A CA 1
ATOM 1658 C C . GLU A 1 215 ? -4.504 5.977 10.25 1 97.69 215 GLU A C 1
ATOM 1660 O O . GLU A 1 215 ? -3.914 4.961 10.625 1 97.69 215 GLU A O 1
ATOM 1665 N N . SER A 1 216 ? -3.891 7.02 9.758 1 97 216 SER A N 1
ATOM 1666 C CA . SER A 1 216 ? -2.439 7.051 9.602 1 97 216 SER A CA 1
ATOM 1667 C C . SER A 1 216 ? -1.739 6.984 10.953 1 97 216 SER A C 1
ATOM 1669 O O . SER A 1 216 ? -0.723 6.301 11.102 1 97 216 SER A O 1
ATOM 1671 N N . LEU A 1 217 ? -2.252 7.734 11.922 1 97 217 LEU A N 1
ATOM 1672 C CA . LEU A 1 217 ? -1.704 7.68 13.273 1 97 217 LEU A CA 1
ATOM 1673 C C . LEU A 1 217 ? -1.797 6.27 13.844 1 97 217 LEU A C 1
ATOM 1675 O O . LEU A 1 217 ? -0.824 5.754 14.398 1 97 217 LEU A O 1
ATOM 1679 N N . ALA A 1 218 ? -2.977 5.684 13.688 1 97.25 218 ALA A N 1
ATOM 1680 C CA . ALA A 1 218 ? -3.195 4.328 14.188 1 97.25 218 ALA A CA 1
ATOM 1681 C C . ALA A 1 218 ? -2.217 3.346 13.555 1 97.25 218 ALA A C 1
ATOM 1683 O O . ALA A 1 218 ? -1.646 2.496 14.242 1 97.25 218 ALA A O 1
ATOM 1684 N N . GLN A 1 219 ? -2.008 3.451 12.273 1 97.25 219 GLN A N 1
ATOM 1685 C CA . GLN A 1 219 ? -1.069 2.59 11.562 1 97.25 219 GLN A CA 1
ATOM 1686 C C . GLN A 1 219 ? 0.341 2.725 12.133 1 97.25 219 GLN A C 1
ATOM 1688 O O . GLN A 1 219 ? 1.006 1.723 12.398 1 97.25 219 GLN A O 1
ATOM 1693 N N . SER A 1 220 ? 0.78 3.98 12.25 1 97.62 220 SER A N 1
ATOM 1694 C CA . SER A 1 220 ? 2.119 4.227 12.773 1 97.62 220 SER A CA 1
ATOM 1695 C C . SER A 1 220 ? 2.277 3.646 14.18 1 97.62 220 SER A C 1
ATOM 1697 O O . SER A 1 220 ? 3.355 3.172 14.539 1 97.62 220 SER A O 1
ATOM 1699 N N . MET A 1 221 ? 1.229 3.709 14.953 1 96.62 221 MET A N 1
ATOM 1700 C CA . MET A 1 221 ? 1.278 3.154 16.312 1 96.62 221 MET A CA 1
ATOM 1701 C C . MET A 1 221 ? 1.442 1.638 16.266 1 96.62 221 MET A C 1
ATOM 1703 O O . MET A 1 221 ? 2.207 1.071 17.047 1 96.62 221 MET A O 1
ATOM 1707 N N . VAL A 1 222 ? 0.761 0.993 15.336 1 96.31 222 VAL A N 1
ATOM 1708 C CA . VAL A 1 222 ? 0.908 -0.449 15.172 1 96.31 222 VAL A CA 1
ATOM 1709 C C . VAL A 1 222 ? 2.332 -0.776 14.734 1 96.31 222 VAL A C 1
ATOM 1711 O O . VAL A 1 222 ? 2.967 -1.68 15.281 1 96.31 222 VAL A O 1
ATOM 1714 N N . TYR A 1 223 ? 2.861 0.003 13.812 1 96.38 223 TYR A N 1
ATOM 1715 C CA . TYR A 1 223 ? 4.191 -0.232 13.25 1 96.38 223 TYR A CA 1
ATOM 1716 C C . TYR A 1 223 ? 5.27 -0.009 14.305 1 96.38 223 TYR A C 1
ATOM 1718 O O . TYR A 1 223 ? 6.379 -0.538 14.188 1 96.38 223 TYR A O 1
ATOM 1726 N N . SER A 1 224 ? 4.988 0.749 15.336 1 96.44 224 SER A N 1
ATOM 1727 C CA . SER A 1 224 ? 5.996 1.104 16.328 1 96.44 224 SER A CA 1
ATOM 1728 C C . SER A 1 224 ? 6.203 -0.02 17.344 1 96.44 224 SER A C 1
ATOM 1730 O O . SER A 1 224 ? 7.176 -0.013 18.094 1 96.44 224 SER A O 1
ATOM 1732 N N . GLN A 1 225 ? 5.359 -1.007 17.328 1 93.75 225 GLN A N 1
ATOM 1733 C CA . GLN A 1 225 ? 5.336 -2.025 18.359 1 93.75 225 GLN A CA 1
ATOM 1734 C C . GLN A 1 225 ? 6.656 -2.787 18.422 1 93.75 225 GLN A C 1
ATOM 1736 O O . GLN A 1 225 ? 7.191 -3.041 19.5 1 93.75 225 GLN A O 1
ATOM 1741 N N . PRO A 1 226 ? 7.254 -3.107 17.266 1 92.19 226 PRO A N 1
ATOM 1742 C CA . PRO A 1 226 ? 8.508 -3.869 17.297 1 92.19 226 PRO A CA 1
ATOM 1743 C C . PRO A 1 226 ? 9.664 -3.076 17.891 1 92.19 226 PRO A C 1
ATOM 1745 O O . PRO A 1 226 ? 10.711 -3.646 18.203 1 92.19 226 PRO A O 1
ATOM 1748 N N . LEU A 1 227 ? 9.492 -1.781 17.984 1 92.62 227 LEU A N 1
ATOM 1749 C CA . LEU A 1 227 ? 10.555 -0.965 18.562 1 92.62 227 LEU A CA 1
ATOM 1750 C C . LEU A 1 227 ? 10.68 -1.22 20.062 1 92.62 227 LEU A C 1
ATOM 1752 O O . LEU A 1 227 ? 11.719 -0.94 20.656 1 92.62 227 LEU A O 1
ATOM 1756 N N . GLY A 1 228 ? 9.578 -1.733 20.656 1 85.44 228 GLY A N 1
ATOM 1757 C CA . GLY A 1 228 ? 9.602 -2.074 22.062 1 85.44 228 GLY A CA 1
ATOM 1758 C C . GLY A 1 228 ? 9.469 -0.865 22.969 1 85.44 228 GLY A C 1
ATOM 1759 O O . GLY A 1 228 ? 9.633 -0.975 24.188 1 85.44 228 GLY A O 1
ATOM 1760 N N . PHE A 1 229 ? 9.242 0.286 22.422 1 81 229 PHE A N 1
ATOM 1761 C CA . PHE A 1 229 ? 9.078 1.517 23.188 1 81 229 PHE A CA 1
ATOM 1762 C C . PHE A 1 229 ? 7.625 1.962 23.188 1 81 229 PHE A C 1
ATOM 1764 O O . PHE A 1 229 ? 6.902 1.76 22.219 1 81 229 PHE A O 1
ATOM 1771 N N . GLU A 1 230 ? 7.25 2.539 24.234 1 84.75 230 GLU A N 1
ATOM 1772 C CA . GLU A 1 230 ? 5.898 3.082 24.328 1 84.75 230 GLU A CA 1
ATOM 1773 C C . GLU A 1 230 ? 5.797 4.438 23.641 1 84.75 230 GLU A C 1
ATOM 1775 O O . GLU A 1 230 ? 6.754 5.215 23.641 1 84.75 230 GLU A O 1
ATOM 1780 N N . CYS A 1 231 ? 4.676 4.609 23.047 1 90.19 231 CYS A N 1
ATOM 1781 C CA . CYS A 1 231 ? 4.391 5.938 22.516 1 90.19 231 CYS A CA 1
ATOM 1782 C C . CYS A 1 231 ? 4.238 6.957 23.641 1 90.19 231 CYS A C 1
ATOM 1784 O O . CYS A 1 231 ? 3.635 6.664 24.672 1 90.19 231 CYS A O 1
ATOM 1786 N N . LYS A 1 232 ? 4.793 8.133 23.484 1 89.75 232 LYS A N 1
ATOM 1787 C CA . LYS A 1 232 ? 4.773 9.164 24.516 1 89.75 232 LYS A CA 1
ATOM 1788 C C . LYS A 1 232 ? 3.879 10.328 24.094 1 89.75 232 LYS A C 1
ATOM 1790 O O . LYS A 1 232 ? 4.297 11.203 23.328 1 89.75 232 LYS A O 1
ATOM 1795 N N . PRO A 1 233 ? 2.721 10.406 24.703 1 93.75 233 PRO A N 1
ATOM 1796 C CA . PRO A 1 233 ? 1.862 11.539 24.344 1 93.75 233 PRO A CA 1
ATOM 1797 C C . PRO A 1 233 ? 2.34 12.852 24.969 1 93.75 233 PRO A C 1
ATOM 1799 O O . PRO A 1 233 ? 3.018 12.836 26 1 93.75 233 PRO A O 1
ATOM 1802 N N . VAL A 1 234 ? 1.981 13.938 24.344 1 94.62 234 VAL A N 1
ATOM 1803 C CA . VAL A 1 234 ? 2.25 15.281 24.844 1 94.62 234 VAL A CA 1
ATOM 1804 C C . VAL A 1 234 ? 1.037 15.797 25.625 1 94.62 234 VAL A C 1
ATOM 1806 O O . VAL A 1 234 ? -0.103 15.453 25.297 1 94.62 234 VAL A O 1
ATOM 1809 N N . GLU A 1 235 ? 1.361 16.562 26.609 1 92.94 235 GLU A N 1
ATOM 1810 C CA . GLU A 1 235 ? 0.261 17.156 27.375 1 92.94 235 GLU A CA 1
ATOM 1811 C C . GLU A 1 235 ? -0.635 18 26.469 1 92.94 235 GLU A C 1
ATOM 1813 O O . GLU A 1 235 ? -0.144 18.734 25.609 1 92.94 235 GLU A O 1
ATOM 1818 N N . GLU A 1 236 ? -1.852 17.891 26.766 1 91.44 236 GLU A N 1
ATOM 1819 C CA . GLU A 1 236 ? -2.838 18.531 25.906 1 91.44 236 GLU A CA 1
ATOM 1820 C C . GLU A 1 236 ? -2.639 20.047 25.875 1 91.44 236 GLU A C 1
ATOM 1822 O O . GLU A 1 236 ? -2.762 20.672 24.812 1 91.44 236 GLU A O 1
ATOM 1827 N N . HIS A 1 237 ? -2.402 20.656 27.062 1 91.75 237 HIS A N 1
ATOM 1828 C CA . HIS A 1 237 ? -2.27 22.094 27.125 1 91.75 237 HIS A CA 1
ATOM 1829 C C . HIS A 1 237 ? -1.093 22.578 26.281 1 91.75 237 HIS A C 1
ATOM 1831 O O . HIS A 1 237 ? -1.147 23.672 25.688 1 91.75 237 HIS A O 1
ATOM 1837 N N . VAL A 1 238 ? -0.102 21.75 26.188 1 91.06 238 VAL A N 1
ATOM 1838 C CA . VAL A 1 238 ? 1.063 22.094 25.375 1 91.06 238 VAL A CA 1
ATOM 1839 C C . VAL A 1 238 ? 0.692 22.047 23.891 1 91.06 238 VAL A C 1
ATOM 1841 O O . VAL A 1 238 ? 1.041 22.953 23.141 1 91.06 238 VAL A O 1
ATOM 1844 N N . LEU A 1 239 ? -0.025 21.016 23.5 1 91.44 239 LEU A N 1
ATOM 1845 C CA . LEU A 1 239 ? -0.431 20.875 22.109 1 91.44 239 LEU A CA 1
ATOM 1846 C C . LEU A 1 239 ? -1.362 22.016 21.688 1 91.44 239 LEU A C 1
ATOM 1848 O O . LEU A 1 239 ? -1.257 22.531 20.578 1 91.44 239 LEU A O 1
ATOM 1852 N N . ARG A 1 240 ? -2.227 22.391 22.562 1 90.19 240 ARG A N 1
ATOM 1853 C CA . ARG A 1 240 ? -3.154 23.484 22.281 1 90.19 240 ARG A CA 1
ATOM 1854 C C . ARG A 1 240 ? -2.41 24.797 22.109 1 90.19 240 ARG A C 1
ATOM 1856 O O . ARG A 1 240 ? -2.748 25.594 21.234 1 90.19 240 ARG A O 1
ATOM 1863 N N . ARG A 1 241 ? -1.529 24.984 22.953 1 88.44 241 ARG A N 1
ATOM 1864 C CA . ARG A 1 241 ? -0.717 26.203 22.859 1 88.44 241 ARG A CA 1
ATOM 1865 C C . ARG A 1 241 ? 0.014 26.25 21.516 1 88.44 241 ARG A C 1
ATOM 1867 O O . ARG A 1 241 ? 0.052 27.297 20.875 1 88.44 241 ARG A O 1
ATOM 1874 N N . LEU A 1 242 ? 0.555 25.156 21.141 1 85.38 242 LEU A N 1
ATOM 1875 C CA . LEU A 1 242 ? 1.291 25.094 19.891 1 85.38 242 LEU A CA 1
ATOM 1876 C C . LEU A 1 242 ? 0.357 25.281 18.703 1 85.38 242 LEU A C 1
ATOM 1878 O O . LEU A 1 242 ? 0.706 25.969 17.734 1 85.38 242 LEU A O 1
ATOM 1882 N N . ALA A 1 243 ? -0.75 24.703 18.828 1 82.12 243 ALA A N 1
ATOM 1883 C CA . ALA A 1 243 ? -1.737 24.828 17.766 1 82.12 243 ALA A CA 1
ATOM 1884 C C . ALA A 1 243 ? -2.221 26.281 17.641 1 82.12 243 ALA A C 1
ATOM 1886 O O . ALA A 1 243 ? -2.363 26.797 16.531 1 82.12 243 ALA A O 1
ATOM 1887 N N . ASN A 1 244 ? -2.492 26.906 18.719 1 81.19 244 ASN A N 1
ATOM 1888 C CA . ASN A 1 244 ? -2.961 28.281 18.75 1 81.19 244 ASN A CA 1
ATOM 1889 C C . ASN A 1 244 ? -1.888 29.25 18.25 1 81.19 244 ASN A C 1
ATOM 1891 O O . ASN A 1 244 ? -2.191 30.219 17.547 1 81.19 244 ASN A O 1
ATOM 1895 N N . LYS A 1 245 ? -0.744 28.984 18.656 1 73.62 245 LYS A N 1
ATOM 1896 C CA . LYS A 1 245 ? 0.373 29.812 18.203 1 73.62 245 LYS A CA 1
ATOM 1897 C C . LYS A 1 245 ? 0.51 29.781 16.688 1 73.62 245 LYS A C 1
ATOM 1899 O O . LYS A 1 245 ? 0.754 30.812 16.047 1 73.62 245 LYS A O 1
ATOM 1904 N N . ALA A 1 246 ? 0.322 28.672 16.156 1 68.5 246 ALA A N 1
ATOM 1905 C CA . ALA A 1 246 ? 0.421 28.5 14.711 1 68.5 246 ALA A CA 1
ATOM 1906 C C . ALA A 1 246 ? -0.684 29.281 13.992 1 68.5 246 ALA A C 1
ATOM 1908 O O . ALA A 1 246 ? -0.464 29.828 12.914 1 68.5 246 ALA A O 1
ATOM 1909 N N . GLU A 1 247 ? -1.771 29.344 14.586 1 67.06 247 GLU A N 1
ATOM 1910 C CA . GLU A 1 247 ? -2.908 30.062 14 1 67.06 247 GLU A CA 1
ATOM 1911 C C . GLU A 1 247 ? -2.771 31.562 14.18 1 67.06 247 GLU A C 1
ATOM 1913 O O . GLU A 1 247 ? -3.008 32.312 13.234 1 67.06 247 GLU A O 1
ATOM 1918 N N . LYS A 1 248 ? -2.455 31.938 15.352 1 62.84 248 LYS A N 1
ATOM 1919 C CA . LYS A 1 248 ? -2.344 33.375 15.664 1 62.84 248 LYS A CA 1
ATOM 1920 C C . LYS A 1 248 ? -1.179 34 14.922 1 62.84 248 LYS A C 1
ATOM 1922 O O . LYS A 1 248 ? -1.225 35.188 14.594 1 62.84 248 LYS A O 1
ATOM 1927 N N . HIS A 1 249 ? -0.27 33.156 14.664 1 64.56 249 HIS A N 1
ATOM 1928 C CA . HIS A 1 249 ? 0.923 33.719 14.023 1 64.56 249 HIS A CA 1
ATOM 1929 C C . HIS A 1 249 ? 0.988 33.312 12.555 1 64.56 249 HIS A C 1
ATOM 1931 O O . HIS A 1 249 ? 2.072 33.062 12.023 1 64.56 249 HIS A O 1
ATOM 1937 N N . ALA A 1 250 ? -0.228 33.156 12.109 1 71.69 250 ALA A N 1
ATOM 1938 C CA . ALA A 1 250 ? -0.28 32.938 10.664 1 71.69 250 ALA A CA 1
ATOM 1939 C C . ALA A 1 250 ? 0.443 34.031 9.914 1 71.69 250 ALA A C 1
ATOM 1941 O O . ALA A 1 250 ? 0.431 35.219 10.336 1 71.69 250 ALA A O 1
ATOM 1942 N N . VAL A 1 251 ? 1.115 33.656 8.883 1 78.81 251 VAL A N 1
ATOM 1943 C CA . VAL A 1 251 ? 1.849 34.656 8.078 1 78.81 251 VAL A CA 1
ATOM 1944 C C . VAL A 1 251 ? 0.874 35.625 7.453 1 78.81 251 VAL A C 1
ATOM 1946 O O . VAL A 1 251 ? -0.116 35.25 6.832 1 78.81 251 VAL A O 1
ATOM 1949 N N . PRO A 1 252 ? 1.09 36.875 7.734 1 79.12 252 PRO A N 1
ATOM 1950 C CA . PRO A 1 252 ? 0.199 37.875 7.145 1 79.12 252 PRO A CA 1
ATOM 1951 C C . PRO A 1 252 ? 0.215 37.844 5.617 1 79.12 252 PRO A C 1
ATOM 1953 O O . PRO A 1 252 ? 1.225 37.469 5.012 1 79.12 252 PRO A O 1
ATOM 1956 N N . SER A 1 253 ? -0.948 38.188 5.125 1 79.38 253 SER A N 1
ATOM 1957 C CA . SER A 1 253 ? -1.079 38.219 3.672 1 79.38 253 SER A CA 1
ATOM 1958 C C . SER A 1 253 ? -1.132 39.625 3.148 1 79.38 253 SER A C 1
ATOM 1960 O O . SER A 1 253 ? -1.751 40.5 3.766 1 79.38 253 SER A O 1
ATOM 1962 N N . PHE A 1 254 ? -0.381 39.906 2.119 1 74.94 254 PHE A N 1
ATOM 1963 C CA . PHE A 1 254 ? -0.379 41.188 1.431 1 74.94 254 PHE A CA 1
ATOM 1964 C C . PHE A 1 254 ? -0.634 41 -0.06 1 74.94 254 PHE A C 1
ATOM 1966 O O . PHE A 1 254 ? 0.098 40.281 -0.736 1 74.94 254 PHE A O 1
ATOM 1973 N N . PHE A 1 255 ? -1.705 41.625 -0.452 1 73.06 255 PHE A N 1
ATOM 1974 C CA . PHE A 1 255 ? -2.035 41.562 -1.87 1 73.06 255 PHE A CA 1
ATOM 1975 C C . PHE A 1 255 ? -1.305 42.656 -2.658 1 73.06 255 PHE A C 1
ATOM 1977 O O . PHE A 1 255 ? -1.523 43.844 -2.434 1 73.06 255 PHE A O 1
ATOM 1984 N N . ASP A 1 256 ? -0.434 42.188 -3.424 1 72.75 256 ASP A N 1
ATOM 1985 C CA . ASP A 1 256 ? 0.273 43.094 -4.336 1 72.75 256 ASP A CA 1
ATOM 1986 C C . ASP A 1 256 ? -0.262 42.938 -5.758 1 72.75 256 ASP A C 1
ATOM 1988 O O . ASP A 1 256 ? 0.079 42 -6.469 1 72.75 256 ASP A O 1
ATOM 1992 N N . GLU A 1 257 ? -1.062 43.844 -6.176 1 68.75 257 GLU A N 1
ATOM 1993 C CA . GLU A 1 257 ? -1.707 43.812 -7.484 1 68.75 257 GLU A CA 1
ATOM 1994 C C . GLU A 1 257 ? -0.676 43.844 -8.609 1 68.75 257 GLU A C 1
ATOM 1996 O O . GLU A 1 257 ? -0.962 43.406 -9.727 1 68.75 257 GLU A O 1
ATOM 2001 N N . ASN A 1 258 ? 0.492 44.312 -8.281 1 72.38 258 ASN A N 1
ATOM 2002 C CA . ASN A 1 258 ? 1.505 44.5 -9.312 1 72.38 258 ASN A CA 1
ATOM 2003 C C . ASN A 1 258 ? 2.443 43.281 -9.391 1 72.38 258 ASN A C 1
ATOM 2005 O O . ASN A 1 258 ? 3.33 43.25 -10.242 1 72.38 258 ASN A O 1
ATOM 2009 N N . ARG A 1 259 ? 2.227 42.375 -8.547 1 77.5 259 ARG A N 1
ATOM 2010 C CA . ARG A 1 259 ? 3.17 41.25 -8.523 1 77.5 259 ARG A CA 1
ATOM 2011 C C . ARG A 1 259 ? 2.947 40.344 -9.703 1 77.5 259 ARG A C 1
ATOM 2013 O O . ARG A 1 259 ? 1.819 39.906 -9.969 1 77.5 259 ARG A O 1
ATOM 2020 N N . VAL A 1 260 ? 4.125 40.094 -10.461 1 77.38 260 VAL A N 1
ATOM 2021 C CA . VAL A 1 260 ? 4.113 39.125 -11.57 1 77.38 260 VAL A CA 1
ATOM 2022 C C . VAL A 1 260 ? 5.051 37.969 -11.258 1 77.38 260 VAL A C 1
ATOM 2024 O O . VAL A 1 260 ? 6.168 38.156 -10.773 1 77.38 260 VAL A O 1
ATOM 2027 N N . MET A 1 261 ? 4.555 36.812 -11.492 1 85.12 261 MET A N 1
ATOM 2028 C CA . MET A 1 261 ? 5.379 35.656 -11.258 1 85.12 261 MET A CA 1
ATOM 2029 C C . MET A 1 261 ? 6.516 35.562 -12.273 1 85.12 261 MET A C 1
ATOM 2031 O O . MET A 1 261 ? 6.285 35.688 -13.477 1 85.12 261 MET A O 1
ATOM 2035 N N . SER A 1 262 ? 7.684 35.375 -11.75 1 86.38 262 SER A N 1
ATOM 2036 C CA . SER A 1 262 ? 8.828 35.188 -12.641 1 86.38 262 SER A CA 1
ATOM 2037 C C . SER A 1 262 ? 8.781 33.812 -13.297 1 86.38 262 SER A C 1
ATOM 2039 O O . SER A 1 262 ? 8.039 32.938 -12.859 1 86.38 262 SER A O 1
ATOM 2041 N N . GLY A 1 263 ? 9.516 33.656 -14.422 1 90 263 GLY A N 1
ATOM 2042 C CA . GLY A 1 263 ? 9.617 32.375 -15.086 1 90 263 GLY A CA 1
ATOM 2043 C C . GLY A 1 263 ? 10.125 31.266 -14.164 1 90 263 GLY A C 1
ATOM 2044 O O . GLY A 1 263 ? 9.578 30.172 -14.164 1 90 263 GLY A O 1
ATOM 2045 N N . ILE A 1 264 ? 11.07 31.594 -13.375 1 92.75 264 ILE A N 1
ATOM 2046 C CA . ILE A 1 264 ? 11.656 30.641 -12.453 1 92.75 264 ILE A CA 1
ATOM 2047 C C . ILE A 1 264 ? 10.633 30.234 -11.398 1 92.75 264 ILE A C 1
ATOM 2049 O O . ILE A 1 264 ? 10.555 29.062 -11.008 1 92.75 264 ILE A O 1
ATOM 2053 N N . GLU A 1 265 ? 9.938 31.188 -10.867 1 92.25 265 GLU A N 1
ATOM 2054 C CA . GLU A 1 265 ? 8.891 30.859 -9.898 1 92.25 265 GLU A CA 1
ATOM 2055 C C . GLU A 1 265 ? 7.879 29.875 -10.477 1 92.25 265 GLU A C 1
ATOM 2057 O O . GLU A 1 265 ? 7.469 28.938 -9.805 1 92.25 265 GLU A O 1
ATOM 2062 N N . LYS A 1 266 ? 7.465 30.156 -11.75 1 93.69 266 LYS A N 1
ATOM 2063 C CA . LYS A 1 266 ? 6.504 29.266 -12.406 1 93.69 266 LYS A CA 1
ATOM 2064 C C . LYS A 1 266 ? 7.047 27.844 -12.523 1 93.69 266 LYS A C 1
ATOM 2066 O O . LYS A 1 266 ? 6.324 26.875 -12.289 1 93.69 266 LYS A O 1
ATOM 2071 N N . GLU A 1 267 ? 8.242 27.766 -12.883 1 96.06 267 GLU A N 1
ATOM 2072 C CA . GLU A 1 267 ? 8.883 26.453 -13.008 1 96.06 267 GLU A CA 1
ATOM 2073 C C . GLU A 1 267 ? 8.938 25.75 -11.664 1 96.06 267 GLU A C 1
ATOM 2075 O O . GLU A 1 267 ? 8.672 24.547 -11.578 1 96.06 267 GLU A O 1
ATOM 2080 N N . LEU A 1 268 ? 9.312 26.453 -10.641 1 96.69 268 LEU A N 1
ATOM 2081 C CA . LEU A 1 268 ? 9.438 25.859 -9.305 1 96.69 268 LEU A CA 1
ATOM 2082 C C . LEU A 1 268 ? 8.07 25.453 -8.758 1 96.69 268 LEU A C 1
ATOM 2084 O O . LEU A 1 268 ? 7.957 24.469 -8.031 1 96.69 268 LEU A O 1
ATOM 2088 N N . ARG A 1 269 ? 7.07 26.266 -9.078 1 96 269 ARG A N 1
ATOM 2089 C CA . ARG A 1 269 ? 5.715 25.875 -8.695 1 96 269 ARG A CA 1
ATOM 2090 C C . ARG A 1 269 ? 5.324 24.547 -9.312 1 96 269 ARG A C 1
ATOM 2092 O O . ARG A 1 269 ? 4.766 23.672 -8.633 1 96 269 ARG A O 1
ATOM 2099 N N . ALA A 1 270 ? 5.629 24.391 -10.562 1 97.25 270 ALA A N 1
ATOM 2100 C CA . ALA A 1 270 ? 5.32 23.141 -11.266 1 97.25 270 ALA A CA 1
ATOM 2101 C C . ALA A 1 270 ? 6.07 21.969 -10.648 1 97.25 270 ALA A C 1
ATOM 2103 O O . ALA A 1 270 ? 5.488 20.906 -10.406 1 97.25 270 ALA A O 1
ATOM 2104 N N . ASP A 1 271 ? 7.297 22.156 -10.383 1 97.44 271 ASP A N 1
ATOM 2105 C CA . ASP A 1 271 ? 8.125 21.109 -9.805 1 97.44 271 ASP A CA 1
ATOM 2106 C C . ASP A 1 271 ? 7.633 20.719 -8.406 1 97.44 271 ASP A C 1
ATOM 2108 O O . ASP A 1 271 ? 7.547 19.547 -8.07 1 97.44 271 ASP A O 1
ATOM 2112 N N . LEU A 1 27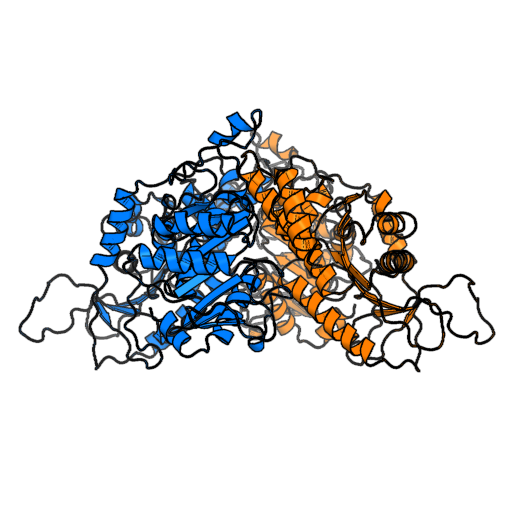2 ? 7.406 21.734 -7.637 1 98.31 272 LEU A N 1
ATOM 2113 C CA . LEU A 1 272 ? 6.949 21.5 -6.273 1 98.31 272 LEU A CA 1
ATOM 2114 C C . LEU A 1 272 ? 5.656 20.688 -6.266 1 98.31 272 LEU A C 1
ATOM 2116 O O . LEU A 1 272 ? 5.523 19.734 -5.492 1 98.31 272 LEU A O 1
ATOM 2120 N N . CYS A 1 273 ? 4.742 21.016 -7.125 1 97.56 273 CYS A N 1
ATOM 2121 C CA . CYS A 1 273 ? 3.484 20.281 -7.219 1 97.56 273 CYS A CA 1
ATOM 2122 C C . CYS A 1 273 ? 3.727 18.828 -7.625 1 97.56 273 CYS A C 1
ATOM 2124 O O . CYS A 1 273 ? 3.082 17.922 -7.105 1 97.56 273 CYS A O 1
ATOM 2126 N N . LYS A 1 274 ? 4.617 18.656 -8.523 1 97.12 274 LYS A N 1
ATOM 2127 C CA . LYS A 1 274 ? 4.957 17.312 -8.969 1 97.12 274 LYS A CA 1
ATOM 2128 C C . LYS A 1 274 ? 5.441 16.453 -7.801 1 97.12 274 LYS A C 1
ATOM 2130 O O . LYS A 1 274 ? 5.012 15.305 -7.648 1 97.12 274 LYS A O 1
ATOM 2135 N N . PHE A 1 275 ? 6.289 16.953 -6.996 1 97.94 275 PHE A N 1
ATOM 2136 C CA . PHE A 1 275 ? 6.848 16.188 -5.887 1 97.94 275 PHE A CA 1
ATOM 2137 C C . PHE A 1 275 ? 5.805 15.992 -4.793 1 97.94 275 PHE A C 1
ATOM 2139 O O . PHE A 1 275 ? 5.793 14.961 -4.117 1 97.94 275 PHE A O 1
ATOM 2146 N N . VAL A 1 276 ? 4.938 17 -4.598 1 98.25 276 VAL A N 1
ATOM 2147 C CA . VAL A 1 276 ? 3.865 16.844 -3.619 1 98.25 276 VAL A CA 1
ATOM 2148 C C . VAL A 1 276 ? 2.941 15.695 -4.043 1 98.25 276 VAL A C 1
ATOM 2150 O O . VAL A 1 276 ? 2.611 14.828 -3.234 1 98.25 276 VAL A O 1
ATOM 2153 N N . ARG A 1 277 ? 2.584 15.633 -5.312 1 97.19 277 ARG A N 1
ATOM 2154 C CA . ARG A 1 277 ? 1.708 14.586 -5.812 1 97.19 277 ARG A CA 1
ATOM 2155 C C . ARG A 1 277 ? 2.404 13.227 -5.777 1 97.19 277 ARG A C 1
ATOM 2157 O O . ARG A 1 277 ? 1.77 12.203 -5.516 1 97.19 277 ARG A O 1
ATOM 2164 N N . ARG A 1 278 ? 3.672 13.242 -6.066 1 96.81 278 ARG A N 1
ATOM 2165 C CA . ARG A 1 278 ? 4.441 12.008 -5.957 1 96.81 278 ARG A CA 1
ATOM 2166 C C . ARG A 1 278 ? 4.457 11.492 -4.52 1 96.81 278 ARG A C 1
ATOM 2168 O O . ARG A 1 278 ? 4.289 10.297 -4.281 1 96.81 278 ARG A O 1
ATOM 2175 N N . ALA A 1 279 ? 4.684 12.398 -3.586 1 97.69 279 ALA A N 1
ATOM 2176 C CA . ALA A 1 279 ? 4.688 12.016 -2.176 1 97.69 279 ALA A CA 1
ATOM 2177 C C . ALA A 1 279 ? 3.338 11.43 -1.764 1 97.69 279 ALA A C 1
ATOM 2179 O O . ALA A 1 279 ? 3.279 10.461 -1.003 1 97.69 279 ALA A O 1
ATOM 2180 N N . TYR A 1 280 ? 2.295 12.023 -2.266 1 96.81 280 TYR A N 1
ATOM 2181 C CA . TYR A 1 280 ? 0.955 11.523 -1.994 1 96.81 280 TYR A CA 1
ATOM 2182 C C . TYR A 1 280 ? 0.77 10.125 -2.578 1 96.81 280 TYR A C 1
ATOM 2184 O O . TYR A 1 280 ? 0.283 9.219 -1.897 1 96.81 280 TYR A O 1
ATOM 2192 N N . GLY A 1 281 ? 1.183 9.953 -3.816 1 94.38 281 GLY A N 1
ATOM 2193 C CA . GLY A 1 281 ? 1.062 8.664 -4.488 1 94.38 281 GLY A CA 1
ATOM 2194 C C . GLY A 1 281 ? 1.848 7.562 -3.805 1 94.38 281 GLY A C 1
ATOM 2195 O O . GLY A 1 281 ? 1.415 6.406 -3.783 1 94.38 281 GLY A O 1
ATOM 2196 N N . GLN A 1 282 ? 2.969 7.895 -3.232 1 95.44 282 GLN A N 1
ATOM 2197 C CA . GLN A 1 282 ? 3.83 6.93 -2.555 1 95.44 282 GLN A CA 1
ATOM 2198 C C . GLN A 1 282 ? 3.461 6.809 -1.078 1 95.44 282 GLN A C 1
ATOM 2200 O O . GLN A 1 282 ? 4.176 6.164 -0.306 1 95.44 282 GLN A O 1
ATOM 2205 N N . GLN A 1 283 ? 2.385 7.488 -0.666 1 94.38 283 GLN A N 1
ATOM 2206 C CA . GLN A 1 283 ? 1.799 7.414 0.668 1 94.38 283 GLN A CA 1
ATOM 2207 C C . GLN A 1 283 ? 2.76 7.949 1.724 1 94.38 283 GLN A C 1
ATOM 2209 O O . GLN A 1 283 ? 2.859 7.398 2.82 1 94.38 283 GLN A O 1
ATOM 2214 N N . LEU A 1 284 ? 3.529 8.953 1.335 1 97.38 284 LEU A N 1
ATOM 2215 C CA . LEU A 1 284 ? 4.418 9.633 2.273 1 97.38 284 LEU A CA 1
ATOM 2216 C C . LEU A 1 284 ? 3.686 10.758 2.996 1 97.38 284 LEU A C 1
ATOM 2218 O O . LEU A 1 284 ? 4.137 11.227 4.047 1 97.38 284 LEU A O 1
ATOM 2222 N N . ILE A 1 285 ? 2.637 11.195 2.336 1 96.25 285 ILE A N 1
ATOM 2223 C CA . ILE A 1 285 ? 1.726 12.172 2.924 1 96.25 285 ILE A CA 1
ATOM 2224 C C . ILE A 1 285 ? 0.284 11.797 2.584 1 96.25 285 ILE A C 1
ATOM 2226 O O . ILE A 1 285 ? 0.041 10.945 1.732 1 96.25 285 ILE A O 1
ATOM 2230 N N . THR A 1 286 ? -0.622 12.383 3.348 1 91 286 THR A N 1
ATOM 2231 C CA . THR A 1 286 ? -2.035 12.133 3.092 1 91 286 THR A CA 1
ATOM 2232 C C . THR A 1 286 ? -2.85 13.414 3.262 1 91 286 THR A C 1
ATOM 2234 O O . THR A 1 286 ? -2.502 14.273 4.074 1 91 286 THR A O 1
ATOM 2237 N N . SER A 1 287 ? -3.904 13.445 2.451 1 92.12 287 SER A N 1
ATOM 2238 C CA . SER A 1 287 ? -4.852 14.555 2.545 1 92.12 287 SER A CA 1
ATOM 2239 C C . SER A 1 287 ? -4.137 15.898 2.521 1 92.12 287 SER A C 1
ATOM 2241 O O . SER A 1 287 ? -3.395 16.203 1.583 1 92.12 287 SER A O 1
ATOM 2243 N N . SER A 1 288 ? -4.266 16.656 3.643 1 89 288 SER A N 1
ATOM 2244 C CA . SER A 1 288 ? -3.684 18 3.654 1 89 288 SER A CA 1
ATOM 2245 C C . SER A 1 288 ? -2.414 18.047 4.496 1 89 288 SER A C 1
ATOM 2247 O O . SER A 1 288 ? -1.886 19.125 4.777 1 89 288 SER A O 1
ATOM 2249 N N . SER A 1 289 ? -1.918 16.891 4.77 1 90.12 289 SER A N 1
ATOM 2250 C CA . SER A 1 289 ? -0.743 16.844 5.633 1 90.12 289 SER A CA 1
ATOM 2251 C C . SER A 1 289 ? 0.538 17.078 4.84 1 90.12 289 SER A C 1
ATOM 2253 O O . SER A 1 289 ? 0.534 17.016 3.609 1 90.12 289 SER A O 1
ATOM 2255 N N . GLY A 1 290 ? 1.573 17.484 5.609 1 93.06 290 GLY A N 1
ATOM 2256 C CA . GLY A 1 290 ? 2.877 17.703 5.004 1 93.06 290 GLY A CA 1
ATOM 2257 C C . GLY A 1 290 ? 3.07 19.109 4.488 1 93.06 290 GLY A C 1
ATOM 2258 O O . GLY A 1 290 ? 2.117 19.75 4.023 1 93.06 290 GLY A O 1
ATOM 2259 N N . SER A 1 291 ? 4.25 19.641 4.586 1 96.75 291 SER A N 1
ATOM 2260 C CA . SER A 1 291 ? 4.633 20.969 4.098 1 96.75 291 SER A CA 1
ATOM 2261 C C . SER A 1 291 ? 5.934 20.906 3.301 1 96.75 291 SER A C 1
ATOM 2263 O O . SER A 1 291 ? 6.961 20.453 3.814 1 96.75 291 SER A O 1
ATOM 2265 N N . PHE A 1 292 ? 5.809 21.266 2.074 1 98.62 292 PHE A N 1
ATOM 2266 C CA . PHE A 1 292 ? 6.957 21.312 1.176 1 98.62 292 PHE A CA 1
ATOM 2267 C C . PHE A 1 292 ? 7.281 22.75 0.797 1 98.62 292 PHE A C 1
ATOM 2269 O O . PHE A 1 292 ? 6.383 23.531 0.492 1 98.62 292 PHE A O 1
ATOM 2276 N N . SER A 1 293 ? 8.547 23.125 0.865 1 98.44 293 SER A N 1
ATOM 2277 C CA . SER A 1 293 ? 8.93 24.484 0.463 1 98.44 293 SER A CA 1
ATOM 2278 C C . SER A 1 293 ? 10.195 24.469 -0.388 1 98.44 293 SER A C 1
ATOM 2280 O O . SER A 1 293 ? 10.984 23.516 -0.321 1 98.44 293 SER A O 1
ATOM 2282 N N . VAL A 1 294 ? 10.328 25.453 -1.223 1 98.38 294 VAL A N 1
ATOM 2283 C CA . VAL A 1 294 ? 11.492 25.625 -2.08 1 98.38 294 VAL A CA 1
ATOM 2284 C C . VAL A 1 294 ? 11.898 27.109 -2.104 1 98.38 294 VAL A C 1
ATOM 2286 O O . VAL A 1 294 ? 11.047 27.984 -2.27 1 98.38 294 VAL A O 1
ATOM 2289 N N . ARG A 1 295 ? 13.117 27.344 -1.908 1 96.81 295 ARG A N 1
ATOM 2290 C CA . ARG A 1 295 ? 13.68 28.688 -1.923 1 96.81 295 ARG A CA 1
ATOM 2291 C C . ARG A 1 295 ? 13.742 29.234 -3.344 1 96.81 295 ARG A C 1
ATOM 2293 O O . ARG A 1 295 ? 14.109 28.531 -4.277 1 96.81 295 ARG A O 1
ATOM 2300 N N . LEU A 1 296 ? 13.367 30.5 -3.537 1 93.38 296 LEU A N 1
ATOM 2301 C CA . LEU A 1 296 ? 13.547 31.188 -4.812 1 93.38 296 LEU A CA 1
ATOM 2302 C C . LEU A 1 296 ? 14.922 31.844 -4.883 1 93.38 296 LEU A C 1
ATOM 2304 O O . LEU A 1 296 ? 15.414 32.375 -3.885 1 93.38 296 LEU A O 1
ATOM 2308 N N . PRO A 1 297 ? 15.547 31.766 -6.098 1 88.19 297 PRO A N 1
ATOM 2309 C CA . PRO A 1 297 ? 16.828 32.438 -6.246 1 88.19 297 PRO A CA 1
ATOM 2310 C C . PRO A 1 297 ? 16.719 33.969 -6.102 1 88.19 297 PRO A C 1
ATOM 2312 O O . PRO A 1 297 ? 15.664 34.531 -6.414 1 88.19 297 PRO A O 1
ATOM 2315 N N . LYS A 1 298 ? 17.797 34.531 -5.621 1 74.44 298 LYS A N 1
ATOM 2316 C CA . LYS A 1 298 ? 17.844 36 -5.465 1 74.44 298 LYS A CA 1
ATOM 2317 C C . LYS A 1 298 ? 17.875 36.688 -6.82 1 74.44 298 LYS A C 1
ATOM 2319 O O . LYS A 1 298 ? 18.562 36.25 -7.738 1 74.44 298 LYS A O 1
ATOM 2324 N N . ALA A 1 299 ? 16.938 37.406 -7.297 1 56.28 299 ALA A N 1
ATOM 2325 C CA . ALA A 1 299 ? 17.016 38.188 -8.523 1 56.28 299 ALA A CA 1
ATOM 2326 C C . ALA A 1 299 ? 18.156 39.219 -8.438 1 56.28 299 ALA A C 1
ATOM 2328 O O . ALA A 1 299 ? 18.5 39.688 -7.348 1 56.28 299 ALA A O 1
ATOM 2329 N N . GLY A 1 300 ? 19.281 39.188 -9.43 1 46.16 300 GLY A N 1
ATOM 2330 C CA . GLY A 1 300 ? 20.453 40.031 -9.562 1 46.16 300 GLY A CA 1
ATOM 2331 C C . GLY A 1 300 ? 20.391 41.25 -8.648 1 46.16 300 GLY A C 1
ATOM 2332 O O . GLY A 1 300 ? 21.422 41.844 -8.32 1 46.16 300 GLY A O 1
ATOM 2333 N N . ASN A 1 301 ? 19.578 42.281 -9 1 39.19 301 ASN A N 1
ATOM 2334 C CA . ASN A 1 301 ? 19.703 43.531 -8.297 1 39.19 301 ASN A CA 1
ATOM 2335 C C . ASN A 1 301 ? 19.578 43.375 -6.785 1 39.19 301 ASN A C 1
ATOM 2337 O O . ASN A 1 301 ? 20.391 42.688 -6.164 1 39.19 301 ASN A O 1
ATOM 2341 N N . ALA A 1 302 ? 18.531 44.062 -6.172 1 38.12 302 ALA A N 1
ATOM 2342 C CA . ALA A 1 302 ? 18.344 44.719 -4.883 1 38.12 302 ALA A CA 1
ATOM 2343 C C . ALA A 1 302 ? 18.281 43.688 -3.752 1 38.12 302 ALA A C 1
ATOM 2345 O O . ALA A 1 302 ? 19 43.812 -2.754 1 38.12 302 ALA A O 1
ATOM 2346 N N . MET A 1 303 ? 16.938 43.312 -3.059 1 43.69 303 MET A N 1
ATOM 2347 C CA . MET A 1 303 ? 16.578 43.281 -1.643 1 43.69 303 MET A CA 1
ATOM 2348 C C . MET A 1 303 ? 16.891 41.906 -1.03 1 43.69 303 MET A C 1
ATOM 2350 O O . MET A 1 303 ? 16.562 40.875 -1.618 1 43.69 303 MET A O 1
ATOM 2354 N N . ASP A 1 304 ? 17.938 41.781 -0.112 1 58.88 304 ASP A N 1
ATOM 2355 C CA . ASP A 1 304 ? 18.562 40.906 0.863 1 58.88 304 ASP A CA 1
ATOM 2356 C C . ASP A 1 304 ? 17.531 40.062 1.602 1 58.88 304 ASP A C 1
ATOM 2358 O O . ASP A 1 304 ? 17.844 39.438 2.617 1 58.88 304 ASP A O 1
ATOM 2362 N N . GLY A 1 305 ? 16.438 39.688 0.932 1 79.56 305 GLY A N 1
ATOM 2363 C CA . GLY A 1 305 ? 15.477 38.969 1.759 1 79.56 305 GLY A CA 1
ATOM 2364 C C . GLY A 1 305 ? 15.25 37.531 1.314 1 79.56 305 GLY A C 1
ATOM 2365 O O . GLY A 1 305 ? 15.906 37.062 0.394 1 79.56 305 GLY A O 1
ATOM 2366 N N . LEU A 1 306 ? 14.695 36.781 2.125 1 90.56 306 LEU A N 1
ATOM 2367 C CA . LEU A 1 306 ? 14.297 35.406 1.901 1 90.56 306 LEU A CA 1
ATOM 2368 C C . LEU A 1 306 ? 12.953 35.344 1.183 1 90.56 306 LEU A C 1
ATOM 2370 O O . LEU A 1 306 ? 12.016 36.062 1.542 1 90.56 306 LEU A O 1
ATOM 2374 N N . SER A 1 307 ? 12.93 34.688 0.006 1 92.31 307 SER A N 1
ATOM 2375 C CA . SER A 1 307 ? 11.68 34.375 -0.665 1 92.31 307 SER A CA 1
ATOM 2376 C C . SER A 1 307 ? 11.578 32.875 -0.947 1 92.31 307 SER A C 1
ATOM 2378 O O . SER A 1 307 ? 12.562 32.25 -1.336 1 92.31 307 SER A O 1
ATOM 2380 N N . PHE A 1 308 ? 10.414 32.344 -0.67 1 95.88 308 PHE A N 1
ATOM 2381 C CA . PHE A 1 308 ? 10.25 30.938 -0.946 1 95.88 308 PHE A CA 1
ATOM 2382 C C . PHE A 1 308 ? 8.781 30.609 -1.2 1 95.88 308 PHE A C 1
ATOM 2384 O O . PHE A 1 308 ? 7.898 31.406 -0.897 1 95.88 308 PHE A O 1
ATOM 2391 N N . LEU A 1 309 ? 8.57 29.516 -1.879 1 96.06 309 LEU A N 1
ATOM 2392 C CA . LEU A 1 309 ? 7.25 28.922 -2.072 1 96.06 309 LEU A CA 1
ATOM 2393 C C . LEU A 1 309 ? 6.977 27.844 -1.025 1 96.06 309 LEU A C 1
ATOM 2395 O O . LEU A 1 309 ? 7.891 27.125 -0.623 1 96.06 309 LEU A O 1
ATOM 2399 N N . ILE A 1 310 ? 5.699 27.703 -0.608 1 96.88 310 ILE A N 1
ATOM 2400 C CA . ILE A 1 310 ? 5.352 26.672 0.353 1 96.88 310 ILE A CA 1
ATOM 2401 C C . ILE A 1 310 ? 3.92 26.203 0.109 1 96.88 310 ILE A C 1
ATOM 2403 O O . ILE A 1 310 ? 3.102 26.938 -0.438 1 96.88 310 ILE A O 1
ATOM 2407 N N . THR A 1 311 ? 3.643 24.953 0.435 1 95.75 311 THR A N 1
ATOM 2408 C CA . THR A 1 311 ? 2.299 24.406 0.319 1 95.75 311 THR A CA 1
ATOM 2409 C C . THR A 1 311 ? 1.325 25.141 1.226 1 95.75 311 THR A C 1
ATOM 2411 O O . THR A 1 311 ? 1.716 25.656 2.279 1 95.75 311 THR A O 1
ATOM 2414 N N . PRO A 1 312 ? 0.122 25.203 0.836 1 92.12 312 PRO A N 1
ATOM 2415 C CA . PRO A 1 312 ? -0.901 25.875 1.643 1 92.12 312 PRO A CA 1
ATOM 2416 C C . PRO A 1 312 ? -1.465 24.984 2.744 1 92.12 312 PRO A C 1
ATOM 2418 O O . PRO A 1 312 ? -1.273 23.766 2.713 1 92.12 312 PRO A O 1
ATOM 2421 N N . SER A 1 313 ? -2.15 25.641 3.656 1 88.81 313 SER A N 1
ATOM 2422 C CA . SER A 1 313 ? -2.893 24.906 4.68 1 88.81 313 SER A CA 1
ATOM 2423 C C . SER A 1 313 ? -4.266 24.484 4.168 1 88.81 313 SER A C 1
ATOM 2425 O O . SER A 1 313 ? -4.93 25.234 3.453 1 88.81 313 SER A O 1
ATOM 2427 N N . GLY A 1 314 ? -4.625 23.281 4.438 1 85.94 314 GLY A N 1
ATOM 2428 C CA . GLY A 1 314 ? -6.004 22.844 4.254 1 85.94 314 GLY A CA 1
ATOM 2429 C C . GLY A 1 314 ? -6.312 22.438 2.826 1 85.94 314 GLY A C 1
ATOM 2430 O O . GLY A 1 314 ? -7.465 22.141 2.496 1 85.94 314 GLY A O 1
ATOM 2431 N N . VAL A 1 315 ? -5.371 22.484 1.942 1 89.12 315 VAL A N 1
ATOM 2432 C CA . VAL A 1 315 ? -5.602 22.094 0.555 1 89.12 315 VAL A CA 1
ATOM 2433 C C . VAL A 1 315 ? -5.184 20.641 0.348 1 89.12 315 VAL A C 1
ATOM 2435 O O . VAL A 1 315 ? -4.102 20.234 0.777 1 89.12 315 VAL A O 1
ATOM 2438 N N . ASP A 1 316 ? -6.082 19.953 -0.332 1 91.94 316 ASP A N 1
ATOM 2439 C CA . ASP A 1 316 ? -5.824 18.531 -0.618 1 91.94 316 ASP A CA 1
ATOM 2440 C C . ASP A 1 316 ? -4.559 18.375 -1.459 1 91.94 316 ASP A C 1
ATOM 2442 O O . ASP A 1 316 ? -4.461 18.922 -2.555 1 91.94 316 ASP A O 1
ATOM 2446 N N . ARG A 1 317 ? -3.627 17.594 -0.996 1 95 317 ARG A N 1
ATOM 2447 C CA . ARG A 1 317 ? -2.334 17.422 -1.65 1 95 317 ARG A CA 1
ATOM 2448 C C . ARG A 1 317 ? -2.475 16.625 -2.941 1 95 317 ARG A C 1
ATOM 2450 O O . ARG A 1 317 ? -1.649 16.75 -3.85 1 95 317 ARG A O 1
ATOM 2457 N N . LYS A 1 318 ? -3.465 15.742 -3.01 1 93.5 318 LYS A N 1
ATOM 2458 C CA . LYS A 1 318 ? -3.705 14.984 -4.234 1 93.5 318 LYS A CA 1
ATOM 2459 C C . LYS A 1 318 ? -4.098 15.906 -5.383 1 93.5 318 LYS A C 1
ATOM 2461 O O . LYS A 1 318 ? -3.74 15.656 -6.535 1 93.5 318 LYS A O 1
ATOM 2466 N N . GLU A 1 319 ? -4.805 17.016 -5.078 1 90.88 319 GLU A N 1
ATOM 2467 C CA . GLU A 1 319 ? -5.379 17.859 -6.109 1 90.88 319 GLU A CA 1
ATOM 2468 C C . GLU A 1 319 ? -4.688 19.219 -6.148 1 90.88 319 GLU A C 1
ATOM 2470 O O . GLU A 1 319 ? -5.215 20.188 -6.719 1 90.88 319 GLU A O 1
ATOM 2475 N N . ILE A 1 320 ? -3.588 19.344 -5.551 1 93 320 ILE A N 1
ATOM 2476 C CA . ILE A 1 320 ? -2.91 20.625 -5.43 1 93 320 ILE A CA 1
ATOM 2477 C C . ILE A 1 320 ? -2.496 21.125 -6.816 1 93 320 ILE A C 1
ATOM 2479 O O . ILE A 1 320 ? -2.061 20.344 -7.66 1 93 320 ILE A O 1
ATOM 2483 N N . GLU A 1 321 ? -2.674 22.344 -7.082 1 91.38 321 GLU A N 1
ATOM 2484 C CA . GLU A 1 321 ? -2.271 23 -8.328 1 91.38 321 GLU A CA 1
ATOM 2485 C C . GLU A 1 321 ? -1.234 24.094 -8.07 1 91.38 321 GLU A C 1
ATOM 2487 O O . GLU A 1 321 ? -1.077 24.547 -6.941 1 91.38 321 GLU A O 1
ATOM 2492 N N . GLU A 1 322 ? -0.587 24.547 -9.117 1 92.75 322 GLU A N 1
ATOM 2493 C CA . GLU A 1 322 ? 0.49 25.531 -9.023 1 92.75 322 GLU A CA 1
ATOM 2494 C C . GLU A 1 322 ? -0.002 26.828 -8.398 1 92.75 322 GLU A C 1
ATOM 2496 O O . GLU A 1 322 ? 0.729 27.484 -7.648 1 92.75 322 GLU A O 1
ATOM 2501 N N . ALA A 1 323 ? -1.246 27.172 -8.672 1 87.75 323 ALA A N 1
ATOM 2502 C CA . ALA A 1 323 ? -1.805 28.438 -8.195 1 87.75 323 ALA A CA 1
ATOM 2503 C C . ALA A 1 323 ? -2.1 28.375 -6.699 1 87.75 323 ALA A C 1
ATOM 2505 O O . ALA A 1 323 ? -2.271 29.406 -6.051 1 87.75 323 ALA A O 1
ATOM 2506 N N . ASP A 1 324 ? -2.146 27.188 -6.141 1 89.44 324 ASP A N 1
ATOM 2507 C CA . ASP A 1 324 ? -2.48 27.016 -4.73 1 89.44 324 ASP A CA 1
ATOM 2508 C C . ASP A 1 324 ? -1.282 27.344 -3.84 1 89.44 324 ASP A C 1
ATOM 2510 O O . ASP A 1 324 ? -1.441 27.609 -2.646 1 89.44 324 ASP A O 1
ATOM 2514 N N . LEU A 1 325 ? -0.065 27.266 -4.414 1 93 325 LEU A N 1
ATOM 2515 C CA . LEU A 1 325 ? 1.152 27.453 -3.631 1 93 325 LEU A CA 1
ATOM 2516 C C . LEU A 1 325 ? 1.276 28.891 -3.15 1 93 325 LEU A C 1
ATOM 2518 O O . LEU A 1 325 ? 0.875 29.812 -3.854 1 93 325 LEU A O 1
ATOM 2522 N N . CYS A 1 326 ? 1.855 29.031 -1.974 1 91.44 326 CYS A N 1
ATOM 2523 C CA . CYS A 1 326 ? 1.97 30.344 -1.35 1 91.44 326 CYS A CA 1
ATOM 2524 C C . CYS A 1 326 ? 3.375 30.906 -1.518 1 91.44 326 CYS A C 1
ATOM 2526 O O . CYS A 1 326 ? 4.359 30.219 -1.233 1 91.44 326 CYS A O 1
ATOM 2528 N N . PHE A 1 327 ? 3.438 32.125 -1.956 1 91.69 327 PHE A N 1
ATOM 2529 C CA . PHE A 1 327 ? 4.695 32.844 -2.053 1 91.69 327 PHE A CA 1
ATOM 2530 C C . PHE A 1 327 ? 4.914 33.719 -0.816 1 91.69 327 PHE A C 1
ATOM 2532 O O . PHE A 1 327 ? 4.082 34.562 -0.491 1 91.69 327 PHE A O 1
ATOM 2539 N N . LEU A 1 328 ? 6.008 33.469 -0.134 1 91.69 328 LEU A N 1
ATOM 2540 C CA . LEU A 1 328 ? 6.352 34.219 1.062 1 91.69 328 LEU A CA 1
ATOM 2541 C C . LEU A 1 328 ? 7.676 34.969 0.88 1 91.69 328 LEU A C 1
ATOM 2543 O O . LEU A 1 328 ? 8.578 34.469 0.21 1 91.69 328 LEU A O 1
ATOM 2547 N N . SER A 1 329 ? 7.75 36.094 1.485 1 88.75 329 SER A N 1
ATOM 2548 C CA . SER A 1 329 ? 8.977 36.906 1.405 1 88.75 329 SER A CA 1
ATOM 2549 C C . SER A 1 329 ? 9.141 37.781 2.627 1 88.75 329 SER A C 1
ATOM 2551 O O . SER A 1 329 ? 8.148 38.25 3.193 1 88.75 329 SER A O 1
ATOM 2553 N N . ASN A 1 330 ? 10.32 37.906 3.023 1 81.25 330 ASN A N 1
ATOM 2554 C CA . ASN A 1 330 ? 10.57 38.875 4.086 1 81.25 330 ASN A CA 1
ATOM 2555 C C . ASN A 1 330 ? 11.266 40.125 3.555 1 81.25 330 ASN A C 1
ATOM 2557 O O . ASN A 1 330 ? 11.898 40.844 4.312 1 81.25 330 ASN A O 1
ATOM 2561 N N . HIS A 1 331 ? 11.18 40.25 2.16 1 65.5 331 HIS A N 1
ATOM 2562 C CA . HIS A 1 331 ? 11.781 41.438 1.547 1 65.5 331 HIS A CA 1
ATOM 2563 C C . HIS A 1 331 ? 11.109 42.719 2.031 1 65.5 331 HIS A C 1
ATOM 2565 O O . HIS A 1 331 ? 9.906 42.719 2.289 1 65.5 331 HIS A O 1
ATOM 2571 N N . LEU A 1 332 ? 11.734 43.594 2.701 1 51.69 332 LEU A N 1
ATOM 2572 C CA . LEU A 1 332 ? 11.273 44.906 3.102 1 51.69 332 LEU A CA 1
ATOM 2573 C C . LEU A 1 332 ? 10.531 45.594 1.961 1 51.69 332 LEU A C 1
ATOM 2575 O O . LEU A 1 332 ? 11.07 45.719 0.857 1 51.69 332 LEU A O 1
ATOM 2579 N N . ALA A 1 333 ? 9.328 45.25 1.609 1 44.03 333 ALA A N 1
ATOM 2580 C CA . ALA A 1 333 ? 8.617 46.156 0.698 1 44.03 333 ALA A CA 1
ATOM 2581 C C . ALA A 1 333 ? 8.953 47.594 0.982 1 44.03 333 ALA A C 1
ATOM 2583 O O . ALA A 1 333 ? 9.289 47.969 2.113 1 44.03 333 ALA A O 1
ATOM 2584 N N . SER A 1 334 ? 9.305 48.375 -0.04 1 39.59 334 SER A N 1
ATOM 2585 C CA . SER A 1 334 ? 9.367 49.844 0.04 1 39.59 334 SER A CA 1
ATOM 2586 C C . SER A 1 334 ? 8.211 50.406 0.86 1 39.59 334 SER A C 1
ATOM 2588 O O . SER A 1 334 ? 7.074 49.938 0.738 1 39.59 334 SER A O 1
ATOM 2590 N N . PRO A 1 335 ? 8.508 51.344 1.896 1 36.16 335 PRO A N 1
ATOM 2591 C CA . PRO A 1 335 ? 7.699 52.219 2.758 1 36.16 335 PRO A CA 1
ATOM 2592 C C . PRO A 1 335 ? 6.59 52.938 1.997 1 36.16 335 PRO A C 1
ATOM 2594 O O . PRO A 1 335 ? 6.867 53.812 1.18 1 36.16 335 PRO A O 1
ATOM 2597 N N . ASN A 1 336 ? 5.637 52.688 1.294 1 36.12 336 ASN A N 1
ATOM 2598 C CA . ASN A 1 336 ? 4.805 53.875 1.433 1 36.12 336 ASN A CA 1
ATOM 2599 C C . ASN A 1 336 ? 4.703 54.312 2.889 1 36.12 336 ASN A C 1
ATOM 2601 O O . ASN A 1 336 ? 4.875 53.531 3.803 1 36.12 336 ASN A O 1
ATOM 2605 N N . LYS A 1 337 ? 4.391 55.781 3.229 1 37.12 337 LYS A N 1
ATOM 2606 C CA . LYS A 1 337 ? 4.547 56.625 4.406 1 37.12 337 LYS A CA 1
ATOM 2607 C C . LYS A 1 337 ? 4.09 55.875 5.672 1 37.12 337 LYS A C 1
ATOM 2609 O O . LYS A 1 337 ? 4.777 55.906 6.691 1 37.12 337 LYS A O 1
ATOM 2614 N N . GLU A 1 338 ? 2.738 55.969 5.918 1 32.06 338 GLU A N 1
ATOM 2615 C CA . GLU A 1 338 ? 2.35 56.094 7.32 1 32.06 338 GLU A CA 1
ATOM 2616 C C . GLU A 1 338 ? 2.676 54.844 8.109 1 32.06 338 GLU A C 1
ATOM 2618 O O . GLU A 1 338 ? 2.975 54.906 9.305 1 32.06 338 GLU A O 1
ATOM 2623 N N . THR A 1 339 ? 1.909 53.719 7.93 1 33.34 339 THR A N 1
ATOM 2624 C CA . THR A 1 339 ? 1.803 52.938 9.141 1 33.34 339 THR A CA 1
ATOM 2625 C C . THR A 1 339 ? 3.119 52.219 9.43 1 33.34 339 THR A C 1
ATOM 2627 O O . THR A 1 339 ? 3.977 52.094 8.555 1 33.34 339 THR A O 1
ATOM 2630 N N . MET A 1 340 ? 3.094 50.969 10.453 1 33.31 340 MET A N 1
ATOM 2631 C CA . MET A 1 340 ? 4.047 50.406 11.398 1 33.31 340 MET A CA 1
ATOM 2632 C C . MET A 1 340 ? 5.184 49.688 10.656 1 33.31 340 MET A C 1
ATOM 2634 O O . MET A 1 340 ? 4.945 48.75 9.914 1 33.31 340 MET A O 1
ATOM 2638 N N . ILE A 1 341 ? 6.188 50.312 10.078 1 35.38 341 ILE A N 1
ATOM 2639 C CA . ILE A 1 341 ? 7.543 49.844 9.805 1 35.38 341 ILE A CA 1
ATOM 2640 C C . ILE A 1 341 ? 7.953 48.781 10.836 1 35.38 341 ILE A C 1
ATOM 2642 O O . ILE A 1 341 ? 8.242 49.125 11.984 1 35.38 341 ILE A O 1
ATOM 2646 N N . SER A 1 342 ? 7.281 47.75 11.078 1 36.25 342 SER A N 1
ATOM 2647 C CA . SER A 1 342 ? 8.008 46.875 11.992 1 36.25 342 SER A CA 1
ATOM 2648 C C . SER A 1 342 ? 9.391 46.531 11.445 1 36.25 342 SER A C 1
ATOM 2650 O O . SER A 1 342 ? 9.547 46.281 10.25 1 36.25 342 SER A O 1
ATOM 2652 N N . THR A 1 343 ? 10.539 47.156 11.758 1 39.03 343 THR A N 1
ATOM 2653 C CA . THR A 1 343 ? 11.977 46.969 11.578 1 39.03 343 THR A CA 1
ATOM 2654 C C . THR A 1 343 ? 12.297 45.5 11.328 1 39.03 343 THR A C 1
ATOM 2656 O O . THR A 1 343 ? 13.414 45.156 10.93 1 39.03 343 THR A O 1
ATOM 2659 N N . GLN A 1 344 ? 11.641 44.594 11.891 1 45.16 344 GLN A N 1
ATOM 2660 C CA . GLN A 1 344 ? 12.102 43.219 11.727 1 45.16 344 GLN A CA 1
ATOM 2661 C C . GLN A 1 344 ? 11.461 42.562 10.508 1 45.16 344 GLN A C 1
ATOM 2663 O O . GLN A 1 344 ? 10.258 42.719 10.281 1 45.16 344 GLN A O 1
ATOM 2668 N N . PRO A 1 345 ? 12.266 42.344 9.469 1 51.97 345 PRO A N 1
ATOM 2669 C CA . PRO A 1 345 ? 11.734 41.656 8.297 1 51.97 345 PRO A CA 1
ATOM 2670 C C . PRO A 1 345 ? 10.656 40.625 8.664 1 51.97 345 PRO A C 1
ATOM 2672 O O . PRO A 1 345 ? 10.883 39.781 9.523 1 51.97 345 PRO A O 1
ATOM 2675 N N . THR A 1 346 ? 9.438 41.031 8.516 1 69.56 346 THR A N 1
ATOM 2676 C CA . THR A 1 346 ? 8.32 40.125 8.805 1 69.56 346 THR A CA 1
ATOM 2677 C C . THR A 1 346 ? 7.969 39.281 7.582 1 69.56 346 THR A C 1
ATOM 2679 O O . THR A 1 346 ? 7.934 39.812 6.457 1 69.56 346 THR A O 1
ATOM 2682 N N . LEU A 1 347 ? 7.934 38.031 7.738 1 80.44 347 LEU A N 1
ATOM 2683 C CA . LEU A 1 347 ? 7.504 37.125 6.688 1 80.44 347 LEU A CA 1
ATOM 2684 C C . LEU A 1 347 ? 6.074 37.406 6.254 1 80.44 347 LEU A C 1
ATOM 2686 O O . LEU A 1 347 ? 5.18 37.531 7.094 1 80.44 347 LEU A O 1
ATOM 2690 N N . VAL A 1 348 ? 5.902 37.688 4.941 1 77.31 348 VAL A N 1
ATOM 2691 C CA . VAL A 1 348 ? 4.59 38.031 4.402 1 77.31 348 VAL A CA 1
ATOM 2692 C C . VAL A 1 348 ? 4.258 37.125 3.223 1 77.31 348 VAL A C 1
ATOM 2694 O O . VAL A 1 348 ? 5.148 36.75 2.463 1 77.31 348 VAL A O 1
ATOM 2697 N N . GLN A 1 349 ? 3.002 36.719 3.178 1 81.38 349 GLN A N 1
ATOM 2698 C CA . GLN A 1 349 ? 2.512 35.969 2.033 1 81.38 349 GLN A CA 1
ATOM 2699 C C . GLN A 1 349 ? 1.951 36.875 0.957 1 81.38 349 GLN A C 1
ATOM 2701 O O . GLN A 1 349 ? 1.278 37.875 1.268 1 81.38 349 GLN A O 1
ATOM 2706 N N . PHE A 1 350 ? 2.213 36.594 -0.312 1 77 350 PHE A N 1
ATOM 2707 C CA . PHE A 1 350 ? 1.685 37.344 -1.445 1 77 350 PHE A CA 1
ATOM 2708 C C . PHE A 1 350 ? 0.789 36.469 -2.307 1 77 350 PHE A C 1
ATOM 2710 O O . PHE A 1 350 ? 1.277 35.719 -3.15 1 77 350 PHE A O 1
ATOM 2717 N N . PRO A 1 351 ? -0.548 36.531 -2.061 1 75 351 PRO A N 1
ATOM 2718 C CA . PRO A 1 351 ? -1.473 35.656 -2.781 1 75 351 PRO A CA 1
ATOM 2719 C C . PRO A 1 351 ? -1.493 35.906 -4.285 1 75 351 PRO A C 1
ATOM 2721 O O . PRO A 1 351 ? -1.249 37.031 -4.715 1 75 351 PRO A O 1
ATOM 2724 N N . VAL A 1 352 ? -1.606 34.844 -5.039 1 67.5 352 VAL A N 1
ATOM 2725 C CA . VAL A 1 352 ? -1.721 34.938 -6.488 1 67.5 352 VAL A CA 1
ATOM 2726 C C . VAL A 1 352 ? -3.191 35.031 -6.887 1 67.5 352 VAL A C 1
ATOM 2728 O O . VAL A 1 352 ? -4.055 34.406 -6.266 1 67.5 352 VAL A O 1
ATOM 2731 N N . HIS A 1 353 ? -3.455 36.062 -7.699 1 59.88 353 HIS A N 1
ATOM 2732 C CA . HIS A 1 353 ? -4.805 36.156 -8.25 1 59.88 353 HIS A CA 1
ATOM 2733 C C . HIS A 1 353 ? -5.039 35.094 -9.312 1 59.88 353 HIS A C 1
ATOM 2735 O O . HIS A 1 353 ? -4.434 35.156 -10.391 1 59.88 353 HIS A O 1
ATOM 2741 N N . HIS A 1 354 ? -5.398 34 -8.938 1 59.38 354 HIS A N 1
ATOM 2742 C CA . HIS A 1 354 ? -5.738 33.031 -9.977 1 59.38 354 HIS A CA 1
ATOM 2743 C C . HIS A 1 354 ? -7.199 32.625 -9.875 1 59.38 354 HIS A C 1
ATOM 2745 O O . HIS A 1 354 ? -7.711 32.406 -8.773 1 59.38 354 HIS A O 1
ATOM 2751 N N . PRO A 1 355 ? -7.836 32.719 -11 1 52.94 355 PRO A N 1
ATOM 2752 C CA . PRO A 1 355 ? -9.25 32.344 -11.016 1 52.94 355 PRO A CA 1
ATOM 2753 C C . PRO A 1 355 ? -9.523 31 -10.375 1 52.94 355 PRO A C 1
ATOM 2755 O O . PRO A 1 355 ? -10.594 30.781 -9.797 1 52.94 355 PRO A O 1
ATOM 2758 N N . SER A 1 356 ? -8.586 30.156 -10.594 1 51.25 356 SER A N 1
ATOM 2759 C CA . SER A 1 356 ? -8.82 28.797 -10.109 1 51.25 356 SER A CA 1
ATOM 2760 C C . SER A 1 356 ? -8.617 28.703 -8.609 1 51.25 356 SER A C 1
ATOM 2762 O O . SER A 1 356 ? -8.93 27.672 -7.992 1 51.25 356 SER A O 1
ATOM 2764 N N . SER A 1 357 ? -8 29.75 -8.016 1 54.03 357 SER A N 1
ATOM 2765 C CA . SER A 1 357 ? -7.812 29.75 -6.566 1 54.03 357 SER A CA 1
ATOM 2766 C C . SER A 1 357 ? -8.461 30.969 -5.934 1 54.03 357 SER A C 1
ATOM 2768 O O . SER A 1 357 ? -7.766 31.891 -5.488 1 54.03 357 SER A O 1
ATOM 2770 N N . PRO A 1 358 ? -9.727 31.078 -6.156 1 45.66 358 PRO A N 1
ATOM 2771 C CA . PRO A 1 358 ? -10.367 32.344 -5.75 1 45.66 358 PRO A CA 1
ATOM 2772 C C . PRO A 1 358 ? -10.109 32.688 -4.285 1 45.66 358 PRO A C 1
ATOM 2774 O O . PRO A 1 358 ? -10.188 33.844 -3.904 1 45.66 358 PRO A O 1
ATOM 2777 N N . GLU A 1 359 ? -10.148 31.656 -3.443 1 53.97 359 GLU A N 1
ATOM 2778 C CA . GLU A 1 359 ? -10.102 31.969 -2.02 1 53.97 359 GLU A CA 1
ATOM 2779 C C . GLU A 1 359 ? -8.664 32.062 -1.519 1 53.97 359 GLU A C 1
ATOM 2781 O O . GLU A 1 359 ? -7.777 31.375 -2.049 1 53.97 359 GLU A O 1
ATOM 2786 N N . ARG A 1 360 ? -8.445 33 -0.732 1 62.16 360 ARG A N 1
ATOM 2787 C CA . ARG A 1 360 ? -7.176 33.281 -0.076 1 62.16 360 ARG A CA 1
ATOM 2788 C C . ARG A 1 360 ? -6.684 32.062 0.705 1 62.16 360 ARG A C 1
ATOM 2790 O O . ARG A 1 360 ? -7.336 31.625 1.654 1 62.16 360 ARG A O 1
ATOM 2797 N N . VAL A 1 361 ? -5.828 31.297 0.074 1 78 361 VAL A N 1
ATOM 2798 C CA . VAL A 1 361 ? -5.195 30.172 0.764 1 78 361 VAL A CA 1
ATOM 2799 C C . VAL A 1 361 ? -4.117 30.703 1.709 1 78 361 VAL A C 1
ATOM 2801 O O . VAL A 1 361 ? -3.434 31.672 1.402 1 78 361 VAL A O 1
ATOM 2804 N N . SER A 1 362 ? -4.137 30.172 2.865 1 84.81 362 SER A N 1
ATOM 2805 C CA . SER A 1 362 ? -3.1 30.516 3.834 1 84.81 362 SER A CA 1
ATOM 2806 C C . SER A 1 362 ? -1.927 29.547 3.748 1 84.81 362 SER A C 1
ATOM 2808 O O . SER A 1 362 ? -2.115 28.344 3.488 1 84.81 362 SER A O 1
ATOM 2810 N N . ALA A 1 363 ? -0.78 30.109 3.918 1 89.81 363 ALA A N 1
ATOM 2811 C CA . ALA A 1 363 ? 0.428 29.297 3.912 1 89.81 363 ALA A CA 1
ATOM 2812 C C . ALA A 1 363 ? 0.389 28.25 5.023 1 89.81 363 ALA A C 1
ATOM 2814 O O . ALA A 1 363 ? -0.343 28.406 6.004 1 89.81 363 ALA A O 1
ATOM 2815 N N . SER A 1 364 ? 1.159 27.25 4.82 1 90.62 364 SER A N 1
ATOM 2816 C CA . SER A 1 364 ? 1.305 26.203 5.836 1 90.62 364 SER A CA 1
ATOM 2817 C C . SER A 1 364 ? 1.613 26.812 7.203 1 90.62 364 SER A C 1
ATOM 2819 O O . SER A 1 364 ? 2.332 27.812 7.301 1 90.62 364 SER A O 1
ATOM 2821 N N . ARG A 1 365 ? 1.163 26.141 8.227 1 86.44 365 ARG A N 1
ATOM 2822 C CA . ARG A 1 365 ? 1.427 26.547 9.602 1 86.44 365 ARG A CA 1
ATOM 2823 C C . ARG A 1 365 ? 2.908 26.422 9.938 1 86.44 365 ARG A C 1
ATOM 2825 O O . ARG A 1 365 ? 3.383 27 10.914 1 86.44 365 ARG A O 1
ATOM 2832 N N . ALA A 1 366 ? 3.602 25.656 9.102 1 91.12 366 ALA A N 1
ATOM 2833 C CA . ALA A 1 366 ? 5.023 25.422 9.336 1 91.12 366 ALA A CA 1
ATOM 2834 C C . ALA A 1 366 ? 5.875 26.484 8.641 1 91.12 366 ALA A C 1
ATOM 2836 O O . ALA A 1 366 ? 7.105 26.406 8.656 1 91.12 366 ALA A O 1
ATOM 2837 N N . ALA A 1 367 ? 5.316 27.5 8.078 1 92.69 367 ALA A N 1
ATOM 2838 C CA . ALA A 1 367 ? 6 28.484 7.234 1 92.69 367 ALA A CA 1
ATOM 2839 C C . ALA A 1 367 ? 7.121 29.172 8 1 92.69 367 ALA A C 1
ATOM 2841 O O . ALA A 1 367 ? 8.219 29.359 7.473 1 92.69 367 ALA A O 1
ATOM 2842 N N . ARG A 1 368 ? 6.91 29.594 9.211 1 91 368 ARG A N 1
ATOM 2843 C CA . ARG A 1 368 ? 7.918 30.297 9.984 1 91 368 ARG A CA 1
ATOM 2844 C C . ARG A 1 368 ? 9.109 29.391 10.305 1 91 368 ARG A C 1
ATOM 2846 O O . ARG A 1 368 ? 10.25 29.844 10.312 1 91 368 ARG A O 1
ATOM 2853 N N . MET A 1 369 ? 8.805 28.172 10.633 1 93.19 369 MET A N 1
ATOM 2854 C CA . MET A 1 369 ? 9.875 27.219 10.867 1 93.19 369 MET A CA 1
ATOM 2855 C C . MET A 1 369 ? 10.719 27.016 9.609 1 93.19 369 MET A C 1
ATOM 2857 O O . MET A 1 369 ? 11.945 26.984 9.688 1 93.19 369 MET A O 1
ATOM 2861 N N . HIS A 1 370 ? 10.047 26.859 8.453 1 96.5 370 HIS A N 1
ATOM 2862 C CA . HIS A 1 370 ? 10.766 26.75 7.188 1 96.5 370 HIS A CA 1
ATOM 2863 C C . HIS A 1 370 ? 11.656 27.969 6.957 1 96.5 370 HIS A C 1
ATOM 2865 O O . HIS A 1 370 ? 12.812 27.828 6.562 1 96.5 370 HIS A O 1
ATOM 2871 N N . ALA A 1 371 ? 11.109 29.141 7.238 1 94 371 ALA A N 1
ATOM 2872 C CA . ALA A 1 371 ? 11.859 30.391 7.066 1 94 371 ALA A CA 1
ATOM 2873 C C . ALA A 1 371 ? 13.102 30.406 7.945 1 94 371 ALA A C 1
ATOM 2875 O O . ALA A 1 371 ? 14.188 30.781 7.492 1 94 371 ALA A O 1
ATOM 2876 N N . THR A 1 372 ? 12.93 30.031 9.172 1 94.56 372 THR A N 1
ATOM 2877 C CA . THR A 1 372 ? 14.047 30 10.117 1 94.56 372 THR A CA 1
ATOM 2878 C C . THR A 1 372 ? 15.156 29.078 9.617 1 94.56 372 THR A C 1
ATOM 2880 O O . THR A 1 372 ? 16.344 29.438 9.688 1 94.56 372 THR A O 1
ATOM 2883 N N . ILE A 1 373 ? 14.82 27.922 9.094 1 97.19 373 ILE A N 1
ATOM 2884 C CA . ILE A 1 373 ? 15.805 26.969 8.578 1 97.19 373 ILE A CA 1
ATOM 2885 C C . ILE A 1 373 ? 16.516 27.562 7.359 1 97.19 373 ILE A C 1
ATOM 2887 O O . ILE A 1 373 ? 17.734 27.516 7.266 1 97.19 373 ILE A O 1
ATOM 2891 N N . PHE A 1 374 ? 15.734 28.172 6.434 1 96 374 PHE A N 1
ATOM 2892 C CA . PHE A 1 374 ? 16.312 28.797 5.254 1 96 374 PHE A CA 1
ATOM 2893 C C . PHE A 1 374 ? 17.281 29.906 5.652 1 96 374 PHE A C 1
ATOM 2895 O O . PHE A 1 374 ? 18.359 30.047 5.051 1 96 374 PHE A O 1
ATOM 2902 N N . GLU A 1 375 ? 16.953 30.703 6.629 1 93.25 375 GLU A N 1
ATOM 2903 C CA . GLU A 1 375 ? 17.766 31.828 7.062 1 93.25 375 GLU A CA 1
ATOM 2904 C C . GLU A 1 375 ? 19.078 31.359 7.68 1 93.25 375 GLU A C 1
ATOM 2906 O O . GLU A 1 375 ? 20.125 31.969 7.477 1 93.25 375 GLU A O 1
ATOM 2911 N N . HIS A 1 376 ? 19.031 30.312 8.398 1 95 376 HIS A N 1
ATOM 2912 C CA . HIS A 1 376 ? 20.219 29.781 9.062 1 95 376 HIS A CA 1
ATOM 2913 C C . HIS A 1 376 ? 21.141 29.078 8.078 1 95 376 HIS A C 1
ATOM 2915 O O . HIS A 1 376 ? 22.344 28.938 8.32 1 95 376 HIS A O 1
ATOM 2921 N N . HIS A 1 377 ? 20.562 28.562 6.945 1 96.31 377 HIS A N 1
ATOM 2922 C CA . HIS A 1 377 ? 21.328 27.75 6.016 1 96.31 377 HIS A CA 1
ATOM 2923 C C . HIS A 1 377 ? 21.156 28.234 4.582 1 96.31 377 HIS A C 1
ATOM 2925 O O . HIS A 1 377 ? 20.234 27.797 3.885 1 96.31 377 HIS A O 1
ATOM 2931 N N . PRO A 1 378 ? 22.078 28.938 4.082 1 92.56 378 PRO A N 1
ATOM 2932 C CA . PRO A 1 378 ? 21.969 29.438 2.705 1 92.56 378 PRO A CA 1
ATOM 2933 C C . PRO A 1 378 ? 22.078 28.312 1.671 1 92.56 378 PRO A C 1
ATOM 2935 O O . PRO A 1 378 ? 21.688 28.5 0.515 1 92.56 378 PRO A O 1
ATOM 2938 N N . ASN A 1 379 ? 22.516 27.125 2.131 1 92.75 379 ASN A N 1
ATOM 2939 C CA . ASN A 1 379 ? 22.734 26.031 1.186 1 92.75 379 ASN A CA 1
ATOM 2940 C C . ASN A 1 379 ? 21.562 25.047 1.206 1 92.75 379 ASN A C 1
ATOM 2942 O O . ASN A 1 379 ? 21.594 24.031 0.5 1 92.75 379 ASN A O 1
ATOM 2946 N N . ILE A 1 380 ? 20.609 25.266 1.991 1 97.19 380 ILE A N 1
ATOM 2947 C CA . ILE A 1 380 ? 19.359 24.5 1.956 1 97.19 380 ILE A CA 1
ATOM 2948 C C . ILE A 1 380 ? 18.328 25.25 1.123 1 97.19 380 ILE A C 1
ATOM 2950 O O . ILE A 1 380 ? 17.953 26.391 1.451 1 97.19 380 ILE A O 1
ATOM 2954 N N . ASP A 1 381 ? 17.844 24.594 0.113 1 97.62 381 ASP A N 1
ATOM 2955 C CA . ASP A 1 381 ? 16.922 25.281 -0.776 1 97.62 381 ASP A CA 1
ATOM 2956 C C . ASP A 1 381 ? 15.539 24.625 -0.732 1 97.62 381 ASP A C 1
ATOM 2958 O O . ASP A 1 381 ? 14.562 25.188 -1.236 1 97.62 381 ASP A O 1
ATOM 2962 N N . CYS A 1 382 ? 15.469 23.484 -0.154 1 98.44 382 CYS A N 1
ATOM 2963 C CA . CYS A 1 382 ? 14.195 22.781 -0.075 1 98.44 382 CYS A CA 1
ATOM 2964 C C . CYS A 1 382 ? 14.008 22.141 1.298 1 98.44 382 CYS A C 1
ATOM 2966 O O . CYS A 1 382 ? 14.961 21.641 1.888 1 98.44 382 CYS A O 1
ATOM 2968 N N . ILE A 1 383 ? 12.797 22.172 1.793 1 98.81 383 ILE A N 1
ATOM 2969 C CA . ILE A 1 383 ? 12.438 21.594 3.086 1 98.81 383 ILE A CA 1
ATOM 2970 C C . ILE A 1 383 ? 11.141 20.797 2.955 1 98.81 383 ILE A C 1
ATOM 2972 O O . ILE A 1 383 ? 10.156 21.297 2.4 1 98.81 383 ILE A O 1
ATOM 2976 N N . LEU A 1 384 ? 11.164 19.562 3.428 1 98.81 384 LEU A N 1
ATOM 2977 C CA . LEU A 1 384 ? 9.969 18.734 3.469 1 98.81 384 LEU A CA 1
ATOM 2978 C C . LEU A 1 384 ? 9.641 18.312 4.898 1 98.81 384 LEU A C 1
ATOM 2980 O O . LEU A 1 384 ? 10.5 17.781 5.609 1 98.81 384 LEU A O 1
ATOM 2984 N N . VAL A 1 385 ? 8.461 18.578 5.359 1 98.31 385 VAL A N 1
ATOM 2985 C CA . VAL A 1 385 ? 7.922 18.109 6.633 1 98.31 385 VAL A CA 1
ATOM 2986 C C . VAL A 1 385 ? 6.793 17.109 6.379 1 98.31 385 VAL A C 1
ATOM 2988 O O . VAL A 1 385 ? 5.793 17.453 5.742 1 98.31 385 VAL A O 1
ATOM 2991 N N . THR A 1 386 ? 6.957 15.883 6.859 1 98.19 386 THR A N 1
ATOM 2992 C CA . THR A 1 386 ? 5.984 14.836 6.555 1 98.19 386 THR A CA 1
ATOM 2993 C C . THR A 1 386 ? 5.812 13.891 7.738 1 98.19 386 THR A C 1
ATOM 2995 O O . THR A 1 386 ? 6.566 13.961 8.711 1 98.19 386 THR A O 1
ATOM 2998 N N . GLN A 1 387 ? 4.766 13.086 7.707 1 97.69 387 GLN A N 1
ATOM 2999 C CA . GLN A 1 387 ? 4.516 12.023 8.672 1 97.69 387 GLN A CA 1
ATOM 3000 C C . GLN A 1 387 ? 4.289 10.688 7.977 1 97.69 387 GLN A C 1
ATOM 3002 O O . GLN A 1 387 ? 3.232 10.07 8.125 1 97.69 387 GLN A O 1
ATOM 3007 N N . PRO A 1 388 ? 5.34 10.156 7.281 1 97.88 388 PRO A N 1
ATOM 3008 C CA . PRO A 1 388 ? 5.176 8.828 6.68 1 97.88 388 PRO A CA 1
ATOM 3009 C C . PRO A 1 388 ? 5 7.723 7.719 1 97.88 388 PRO A C 1
ATOM 3011 O O . PRO A 1 388 ? 5.531 7.828 8.828 1 97.88 388 PRO A O 1
ATOM 3014 N N . PRO A 1 389 ? 4.355 6.688 7.387 1 96.62 389 PRO A N 1
ATOM 3015 C CA . PRO A 1 389 ? 3.889 5.723 8.383 1 96.62 389 PRO A CA 1
ATOM 3016 C C . PRO A 1 389 ? 5.031 5.102 9.188 1 96.62 389 PRO A C 1
ATOM 3018 O O . PRO A 1 389 ? 4.969 5.047 10.414 1 96.62 389 PRO A O 1
ATOM 3021 N N . TYR A 1 390 ? 6.062 4.613 8.578 1 98 390 TYR A N 1
ATOM 3022 C CA . TYR A 1 390 ? 7.105 3.875 9.281 1 98 390 TYR A CA 1
ATOM 3023 C C . TYR A 1 390 ? 8.055 4.824 10.008 1 98 390 TYR A C 1
ATOM 3025 O O . TYR A 1 390 ? 8.453 4.566 11.148 1 98 390 TYR A O 1
ATOM 3033 N N . ALA A 1 391 ? 8.406 5.91 9.375 1 98.38 391 ALA A N 1
ATOM 3034 C CA . ALA A 1 391 ? 9.266 6.887 10.039 1 98.38 391 ALA A CA 1
ATOM 3035 C C . ALA A 1 391 ? 8.547 7.52 11.227 1 98.38 391 ALA A C 1
ATOM 3037 O O . ALA A 1 391 ? 9.18 7.824 12.25 1 98.38 391 ALA A O 1
ATOM 3038 N N . THR A 1 392 ? 7.27 7.715 11.086 1 98.19 392 THR A N 1
ATOM 3039 C CA . THR A 1 392 ? 6.484 8.289 12.172 1 98.19 392 THR A CA 1
ATOM 3040 C C . THR A 1 392 ? 6.465 7.352 13.375 1 98.19 392 THR A C 1
ATOM 3042 O O . THR A 1 392 ? 6.375 7.805 14.516 1 98.19 392 THR A O 1
ATOM 3045 N N . ALA A 1 393 ? 6.551 6.047 13.133 1 97.69 393 ALA A N 1
ATOM 3046 C CA . ALA A 1 393 ? 6.66 5.102 14.242 1 97.69 393 ALA A CA 1
ATOM 3047 C C . ALA A 1 393 ? 7.848 5.445 15.133 1 97.69 393 ALA A C 1
ATOM 3049 O O . ALA A 1 393 ? 7.758 5.34 16.359 1 97.69 393 ALA A O 1
ATOM 3050 N N . PHE A 1 394 ? 8.945 5.871 14.555 1 97.88 394 PHE A N 1
ATOM 3051 C CA . PHE A 1 394 ? 10.117 6.301 15.32 1 97.88 394 PHE A CA 1
ATOM 3052 C C . PHE A 1 394 ? 9.844 7.621 16.031 1 97.88 394 PHE A C 1
ATOM 3054 O O . PHE A 1 394 ? 10.281 7.828 17.156 1 97.88 394 PHE A O 1
ATOM 3061 N N . CYS A 1 395 ? 9.078 8.469 15.406 1 98 395 CYS A N 1
ATOM 3062 C CA . CYS A 1 395 ? 8.75 9.766 15.984 1 98 395 CYS A CA 1
ATOM 3063 C C . CYS A 1 395 ? 7.805 9.609 17.172 1 98 395 CYS A C 1
ATOM 3065 O O . CYS A 1 395 ? 7.766 10.469 18.062 1 98 395 CYS A O 1
ATOM 3067 N N . LEU A 1 396 ? 7.031 8.531 17.188 1 97.31 396 LEU A N 1
ATOM 3068 C CA . LEU A 1 396 ? 6.082 8.281 18.266 1 97.31 396 LEU A CA 1
ATOM 3069 C C . LEU A 1 396 ? 6.805 7.859 19.531 1 97.31 396 LEU A C 1
ATOM 3071 O O . LEU A 1 396 ? 6.324 8.117 20.641 1 97.31 396 LEU A O 1
ATOM 3075 N N . THR A 1 397 ? 7.969 7.23 19.344 1 94.44 397 THR A N 1
ATOM 3076 C CA . THR A 1 397 ? 8.648 6.598 20.469 1 94.44 397 THR A CA 1
ATOM 3077 C C . THR A 1 397 ? 9.898 7.383 20.859 1 94.44 397 THR A C 1
ATOM 3079 O O . THR A 1 397 ? 10.391 7.246 21.984 1 94.44 397 THR A O 1
ATOM 3082 N N . GLY A 1 398 ? 10.43 8.086 19.984 1 93.62 398 GLY A N 1
ATOM 3083 C CA . GLY A 1 398 ? 11.703 8.75 20.203 1 93.62 398 GLY A CA 1
ATOM 3084 C C . GLY A 1 398 ? 12.898 7.836 19.984 1 93.62 398 GLY A C 1
ATOM 3085 O O . GLY A 1 398 ? 14.031 8.203 20.297 1 93.62 398 GLY A O 1
ATOM 3086 N N . CYS A 1 399 ? 12.648 6.668 19.484 1 93.38 399 CYS A N 1
ATOM 3087 C CA . CYS A 1 399 ? 13.719 5.727 19.203 1 93.38 399 CYS A CA 1
ATOM 3088 C C . CYS A 1 399 ? 14.609 6.238 18.078 1 93.38 399 CYS A C 1
ATOM 3090 O O . CYS A 1 399 ? 14.117 6.668 17.031 1 93.38 399 CYS A O 1
ATOM 3092 N N . PRO A 1 400 ? 15.898 6.223 18.312 1 93.81 400 PRO A N 1
ATOM 3093 C CA . PRO A 1 400 ? 16.781 6.633 17.219 1 93.81 400 PRO A CA 1
ATOM 3094 C C . PRO A 1 400 ? 16.797 5.637 16.062 1 93.81 400 PRO A C 1
ATOM 3096 O O . PRO A 1 400 ? 16.531 4.449 16.266 1 93.81 400 PRO A O 1
ATOM 3099 N N . MET A 1 401 ? 17.062 6.145 14.969 1 94.44 401 MET A N 1
ATOM 3100 C CA . MET A 1 401 ? 17.141 5.32 13.766 1 94.44 401 MET A CA 1
ATOM 3101 C C . MET A 1 401 ? 18.594 5.176 13.297 1 94.44 401 MET A C 1
ATOM 3103 O O . MET A 1 401 ? 19.328 6.164 13.227 1 94.44 401 MET A O 1
ATOM 3107 N N . ASP A 1 402 ? 19 3.943 13 1 92.06 402 ASP A N 1
ATOM 3108 C CA . ASP A 1 402 ? 20.328 3.664 12.445 1 92.06 402 ASP A CA 1
ATOM 3109 C C . ASP A 1 402 ? 20.266 3.527 10.922 1 92.06 402 ASP A C 1
ATOM 3111 O O . ASP A 1 402 ? 19.594 2.629 10.406 1 92.06 402 ASP A O 1
ATOM 3115 N N . SER A 1 403 ? 20.969 4.348 10.281 1 91.75 403 SER A N 1
ATOM 3116 C CA . SER A 1 403 ? 20.969 4.328 8.82 1 91.75 403 SER A CA 1
ATOM 3117 C C . SER A 1 403 ? 21.984 3.332 8.281 1 91.75 403 SER A C 1
ATOM 3119 O O . SER A 1 403 ? 22.062 3.092 7.078 1 91.75 403 SER A O 1
ATOM 3121 N N . GLY A 1 404 ? 22.766 2.711 9.148 1 91.88 404 GLY A N 1
ATOM 3122 C CA . GLY A 1 404 ? 23.906 1.921 8.727 1 91.88 404 GLY A CA 1
ATOM 3123 C C . GLY A 1 404 ? 23.578 0.463 8.477 1 91.88 404 GLY A C 1
ATOM 3124 O O . GLY A 1 404 ? 24.359 -0.427 8.797 1 91.88 404 GLY A O 1
ATOM 3125 N N . PHE A 1 405 ? 22.422 0.208 7.969 1 91.5 405 PHE A N 1
ATOM 3126 C CA . PHE A 1 405 ? 22.047 -1.174 7.699 1 91.5 405 PHE A CA 1
ATOM 3127 C C . PHE A 1 405 ? 22.312 -1.535 6.242 1 91.5 405 PHE A C 1
ATOM 3129 O O . PHE A 1 405 ? 22.5 -2.709 5.914 1 91.5 405 PHE A O 1
ATOM 3136 N N . MET A 1 406 ? 22.359 -0.608 5.398 1 92.25 406 MET A N 1
ATOM 3137 C CA . MET A 1 406 ? 22.656 -0.836 3.988 1 92.25 406 MET A CA 1
ATOM 3138 C C . MET A 1 406 ? 23.484 0.317 3.416 1 92.25 406 MET A C 1
ATOM 3140 O O . MET A 1 406 ? 23.375 1.453 3.881 1 92.25 406 MET A O 1
ATOM 3144 N N . PRO A 1 407 ? 24.203 0.058 2.398 1 91.94 407 PRO A N 1
ATOM 3145 C CA . PRO A 1 407 ? 25.047 1.098 1.801 1 91.94 407 PRO A CA 1
ATOM 3146 C C . PRO A 1 407 ? 24.25 2.314 1.342 1 91.94 407 PRO A C 1
ATOM 3148 O O . PRO A 1 407 ? 24.625 3.451 1.625 1 91.94 407 PRO A O 1
ATOM 3151 N N . GLU A 1 408 ? 23.141 2.156 0.689 1 88.38 408 GLU A N 1
ATOM 3152 C CA . GLU A 1 408 ? 22.344 3.268 0.176 1 88.38 408 GLU A CA 1
ATOM 3153 C C . GLU A 1 408 ? 21.906 4.195 1.304 1 88.38 408 GLU A C 1
ATOM 3155 O O . GLU A 1 408 ? 22.078 5.414 1.218 1 88.38 408 GLU A O 1
ATOM 3160 N N . SER A 1 409 ? 21.297 3.568 2.32 1 92.31 409 SER A N 1
ATOM 3161 C CA . SER A 1 409 ? 20.797 4.391 3.418 1 92.31 409 SER A CA 1
ATOM 3162 C C . SER A 1 409 ? 21.938 5.102 4.137 1 92.31 409 SER A C 1
ATOM 3164 O O . SER A 1 409 ? 21.797 6.254 4.547 1 92.31 409 SER A O 1
ATOM 3166 N N . HIS A 1 410 ? 23.047 4.441 4.262 1 92.5 410 HIS A N 1
ATOM 3167 C CA . HIS A 1 410 ? 24.203 5.047 4.918 1 92.5 410 HIS A CA 1
ATOM 3168 C C . HIS A 1 410 ? 24.719 6.242 4.129 1 92.5 410 HIS A C 1
ATOM 3170 O O . HIS A 1 410 ? 25.078 7.266 4.715 1 92.5 410 HIS A O 1
ATOM 3176 N N . VAL A 1 411 ? 24.719 6.098 2.891 1 91.62 411 VAL A N 1
ATOM 3177 C CA . VAL A 1 411 ? 25.266 7.141 2.031 1 91.62 411 VAL A CA 1
ATOM 3178 C C . VAL A 1 411 ? 24.266 8.305 1.937 1 91.62 411 VAL A C 1
ATOM 3180 O O . VAL A 1 411 ? 24.672 9.469 1.976 1 91.62 411 VAL A O 1
ATOM 3183 N N . VAL A 1 412 ? 23.031 8.008 1.812 1 92.56 412 VAL A N 1
ATOM 3184 C CA . VAL A 1 412 ? 22.016 9.031 1.585 1 92.56 412 VAL A CA 1
ATOM 3185 C C . VAL A 1 412 ? 21.703 9.742 2.896 1 92.56 412 VAL A C 1
ATOM 3187 O O . VAL A 1 412 ? 21.719 10.977 2.961 1 92.56 412 VAL A O 1
ATOM 3190 N N . LEU A 1 413 ? 21.5 8.961 3.928 1 95.06 413 LEU A N 1
ATOM 3191 C CA . LEU A 1 413 ? 20.969 9.523 5.168 1 95.06 413 LEU A CA 1
ATOM 3192 C C . LEU A 1 413 ? 22.109 9.953 6.086 1 95.06 413 LEU A C 1
ATOM 3194 O O . LEU A 1 413 ? 21.953 10.883 6.887 1 95.06 413 LEU A O 1
ATOM 3198 N N . ARG A 1 414 ? 23.203 9.258 6.008 1 92.19 414 ARG A N 1
ATOM 3199 C CA . ARG A 1 414 ? 24.359 9.508 6.879 1 92.19 414 ARG A CA 1
ATOM 3200 C C . ARG A 1 414 ? 23.953 9.469 8.344 1 92.19 414 ARG A C 1
ATOM 3202 O O . ARG A 1 414 ? 23.578 8.414 8.867 1 92.19 414 ARG A O 1
ATOM 3209 N N . ASP A 1 415 ? 23.828 10.633 8.953 1 92 415 ASP A N 1
ATOM 3210 C CA . ASP A 1 415 ? 23.453 10.695 10.359 1 92 415 ASP A CA 1
ATOM 3211 C C . ASP A 1 415 ? 22.047 11.273 10.523 1 92 415 ASP A C 1
ATOM 3213 O O . ASP A 1 415 ? 21.812 12.453 10.273 1 92 415 ASP A O 1
ATOM 3217 N N . VAL A 1 416 ? 21.156 10.422 10.992 1 97 416 VAL A N 1
ATOM 3218 C CA . VAL A 1 416 ? 19.797 10.852 11.25 1 97 416 VAL A CA 1
ATOM 3219 C C . VAL A 1 416 ? 19.656 11.26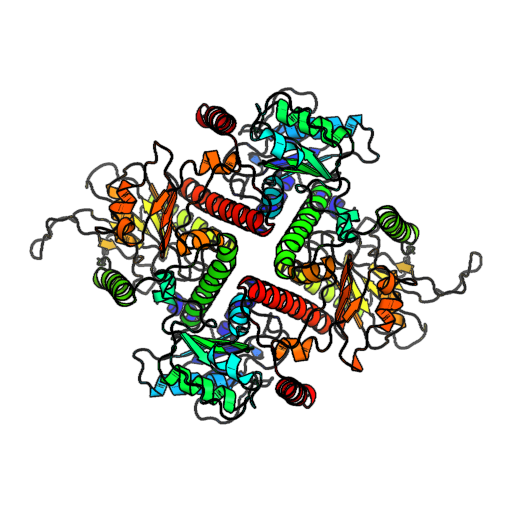6 12.719 1 97 416 VAL A C 1
ATOM 3221 O O . VAL A 1 416 ? 19.906 10.469 13.617 1 97 416 VAL A O 1
ATOM 3224 N N . LYS A 1 417 ? 19.25 12.453 12.977 1 97.75 417 LYS A N 1
ATOM 3225 C CA . LYS A 1 417 ? 19.125 12.953 14.344 1 97.75 417 LYS A CA 1
ATOM 3226 C C . LYS A 1 417 ? 17.688 12.852 14.828 1 97.75 417 LYS A C 1
ATOM 3228 O O . LYS A 1 417 ? 16.75 12.805 14.023 1 97.75 417 LYS A O 1
ATOM 3233 N N . THR A 1 418 ? 17.578 12.727 16.094 1 97.25 418 THR A N 1
ATOM 3234 C CA . THR A 1 418 ? 16.281 12.719 16.75 1 97.25 418 THR A CA 1
ATOM 3235 C C . THR A 1 418 ? 16.156 13.867 17.75 1 97.25 418 THR A C 1
ATOM 3237 O O . THR A 1 418 ? 17.062 14.078 18.562 1 97.25 418 THR A O 1
ATOM 3240 N N . LEU A 1 419 ? 15.094 14.625 17.641 1 97.69 419 LEU A N 1
ATOM 3241 C CA . LEU A 1 419 ? 14.836 15.734 18.547 1 97.69 419 LEU A CA 1
ATOM 3242 C C . LEU A 1 419 ? 13.477 15.578 19.234 1 97.69 419 LEU A C 1
ATOM 3244 O O . LEU A 1 419 ? 12.57 14.953 18.672 1 97.69 419 LEU A O 1
ATOM 3248 N N . THR A 1 420 ? 13.375 16.141 20.422 1 96 420 THR A N 1
ATOM 3249 C CA . THR A 1 420 ? 12.055 16.281 21.031 1 96 420 THR A CA 1
ATOM 3250 C C . THR A 1 420 ? 11.281 17.438 20.391 1 96 420 THR A C 1
ATOM 3252 O O . THR A 1 420 ? 11.875 18.297 19.734 1 96 420 THR A O 1
ATOM 3255 N N . LEU A 1 421 ? 10.055 17.391 20.578 1 94.56 421 LEU A N 1
ATOM 3256 C CA . LEU A 1 421 ? 9.195 18.453 20.047 1 94.56 421 LEU A CA 1
ATOM 3257 C C . LEU A 1 421 ? 9.633 19.812 20.562 1 94.56 421 LEU A C 1
ATOM 3259 O O . LEU A 1 421 ? 9.727 20.766 19.797 1 94.56 421 LEU A O 1
ATOM 3263 N N . LYS A 1 422 ? 9.93 19.891 21.859 1 92.31 422 LYS A N 1
ATOM 3264 C CA . LYS A 1 422 ? 10.336 21.125 22.5 1 92.31 422 LYS A CA 1
ATOM 3265 C C . LYS A 1 422 ? 11.648 21.656 21.906 1 92.31 422 LYS A C 1
ATOM 3267 O O . LYS A 1 422 ? 11.773 22.844 21.625 1 92.31 422 LYS A O 1
ATOM 3272 N N . GLU A 1 423 ? 12.555 20.781 21.703 1 95.5 423 GLU A N 1
ATOM 3273 C CA . GLU A 1 423 ? 13.844 21.156 21.125 1 95.5 423 GLU A CA 1
ATOM 3274 C C . GLU A 1 423 ? 13.695 21.641 19.688 1 95.5 423 GLU A C 1
ATOM 3276 O O . GLU A 1 423 ? 14.297 22.641 19.312 1 95.5 423 GLU A O 1
ATOM 3281 N N . ALA A 1 424 ? 12.922 20.938 18.922 1 95.25 424 ALA A N 1
ATOM 3282 C CA . ALA A 1 424 ? 12.82 21.188 17.484 1 95.25 424 ALA A CA 1
ATOM 3283 C C . ALA A 1 424 ? 12.125 22.516 17.219 1 95.25 424 ALA A C 1
ATOM 3285 O O . ALA A 1 424 ? 12.539 23.281 16.328 1 95.25 424 ALA A O 1
ATOM 3286 N N . LEU A 1 425 ? 11.078 22.859 17.969 1 90.88 425 LEU A N 1
ATOM 3287 C CA . LEU A 1 425 ? 10.234 24 17.625 1 90.88 425 LEU A CA 1
ATOM 3288 C C . LEU A 1 425 ? 10.602 25.219 18.484 1 90.88 425 LEU A C 1
ATOM 3290 O O . LEU A 1 425 ? 9.945 26.25 18.406 1 90.88 425 LEU A O 1
ATOM 3294 N N . LYS A 1 426 ? 11.648 25.047 19.234 1 89.38 426 LYS A N 1
ATOM 3295 C CA . LYS A 1 426 ? 12.133 26.172 20.031 1 89.38 426 LYS A CA 1
ATOM 3296 C C . LYS A 1 426 ? 12.438 27.375 19.141 1 89.38 426 LYS A C 1
ATOM 3298 O O . LYS A 1 426 ? 13.078 27.234 18.094 1 89.38 426 LYS A O 1
ATOM 3303 N N . HIS A 1 427 ? 11.93 28.594 19.531 1 88.62 427 HIS A N 1
ATOM 3304 C CA . HIS A 1 427 ? 12.164 29.859 18.828 1 88.62 427 HIS A CA 1
ATOM 3305 C C . HIS A 1 427 ? 11.852 29.719 17.328 1 88.62 427 HIS A C 1
ATOM 3307 O O . HIS A 1 427 ? 12.688 30.016 16.484 1 88.62 427 HIS A O 1
ATOM 3313 N N . ASN A 1 428 ? 10.75 29.203 16.969 1 87.56 428 ASN A N 1
ATOM 3314 C CA . ASN A 1 428 ? 10.211 29.078 15.609 1 87.56 428 ASN A CA 1
ATOM 3315 C C . ASN A 1 428 ? 11.086 28.172 14.75 1 87.56 428 ASN A C 1
ATOM 3317 O O . ASN A 1 428 ? 11.383 28.5 13.602 1 87.56 428 ASN A O 1
ATOM 3321 N N . GLY A 1 429 ? 11.648 27.141 15.375 1 92.62 429 GLY A N 1
ATOM 3322 C CA . GLY A 1 429 ? 12.359 26.141 14.602 1 92.62 429 GLY A CA 1
ATOM 3323 C C . GLY A 1 429 ? 13.867 26.297 14.656 1 92.62 429 GLY A C 1
ATOM 3324 O O . GLY A 1 429 ? 14.594 25.625 13.914 1 92.62 429 GLY A O 1
ATOM 3325 N N . GLU A 1 430 ? 14.391 27.141 15.516 1 95.19 430 GLU A N 1
ATOM 3326 C CA . GLU A 1 430 ? 15.828 27.344 15.617 1 95.19 430 GLU A CA 1
ATOM 3327 C C . GLU A 1 430 ? 16.547 26.078 16.031 1 95.19 430 GLU A C 1
ATOM 3329 O O . GLU A 1 430 ? 17.672 25.812 15.609 1 95.19 430 GLU A O 1
ATOM 3334 N N . GLY A 1 431 ? 15.898 25.344 16.922 1 95.62 431 GLY A N 1
ATOM 3335 C CA . GLY A 1 431 ? 16.484 24.062 17.297 1 95.62 431 GLY A CA 1
ATOM 3336 C C . GLY A 1 431 ? 16.703 23.141 16.125 1 95.62 431 GLY A C 1
ATOM 3337 O O . GLY A 1 431 ? 17.75 22.5 16.016 1 95.62 431 GLY A O 1
ATOM 3338 N N . LEU A 1 432 ? 15.766 23.047 15.258 1 96.06 432 LEU A N 1
ATOM 3339 C CA . LEU A 1 432 ? 15.898 22.266 14.023 1 96.06 432 LEU A CA 1
ATOM 3340 C C . LEU A 1 432 ? 16.984 22.844 13.133 1 96.06 432 LEU A C 1
ATOM 3342 O O . LEU A 1 432 ? 17.812 22.109 12.594 1 96.06 432 LEU A O 1
ATOM 3346 N N . ALA A 1 433 ? 16.906 24.172 13 1 97.56 433 ALA A N 1
ATOM 3347 C CA . ALA A 1 433 ? 17.859 24.859 12.141 1 97.56 433 ALA A CA 1
ATOM 3348 C C . ALA A 1 433 ? 19.297 24.578 12.578 1 97.56 433 ALA A C 1
ATOM 3350 O O . ALA A 1 433 ? 20.172 24.328 11.742 1 97.56 433 ALA A O 1
ATOM 3351 N N . LYS A 1 434 ? 19.516 24.562 13.828 1 97.44 434 LYS A N 1
ATOM 3352 C CA . LYS A 1 434 ? 20.859 24.375 14.375 1 97.44 434 LYS A CA 1
ATOM 3353 C C . LYS A 1 434 ? 21.281 22.906 14.266 1 97.44 434 LYS A C 1
ATOM 3355 O O . LYS A 1 434 ? 22.484 22.594 14.312 1 97.44 434 LYS A O 1
ATOM 3360 N N . THR A 1 435 ? 20.344 22.047 14.141 1 97.62 435 THR A N 1
ATOM 3361 C CA . THR A 1 435 ? 20.641 20.609 14.078 1 97.62 435 THR A CA 1
ATOM 3362 C C . THR A 1 435 ? 21.109 20.219 12.68 1 97.62 435 THR A C 1
ATOM 3364 O O . THR A 1 435 ? 21.984 19.359 12.539 1 97.62 435 THR A O 1
ATOM 3367 N N . PHE A 1 436 ? 20.562 20.844 11.68 1 97.69 436 PHE A N 1
ATOM 3368 C CA . PHE A 1 436 ? 20.953 20.516 10.312 1 97.69 436 PHE A CA 1
ATOM 3369 C C . PHE A 1 436 ? 22.406 20.906 10.055 1 97.69 436 PHE A C 1
ATOM 3371 O O . PHE A 1 436 ? 22.875 21.938 10.531 1 97.69 436 PHE A O 1
ATOM 3378 N N . ASP A 1 437 ? 23.109 20.062 9.445 1 96 437 ASP A N 1
ATOM 3379 C CA . ASP A 1 437 ? 24.469 20.297 8.961 1 96 437 ASP A CA 1
ATOM 3380 C C . ASP A 1 437 ? 24.703 19.578 7.625 1 96 437 ASP A C 1
ATOM 3382 O O . ASP A 1 437 ? 25.297 18.5 7.582 1 96 437 ASP A O 1
ATOM 3386 N N . PRO A 1 438 ? 24.281 20.219 6.574 1 92.19 438 PRO A N 1
ATOM 3387 C CA . PRO A 1 438 ? 24.359 19.562 5.266 1 92.19 438 PRO A CA 1
ATOM 3388 C C . PRO A 1 438 ? 25.781 19.156 4.898 1 92.19 438 PRO A C 1
ATOM 3390 O O . PRO A 1 438 ? 25.984 18.141 4.207 1 92.19 438 PRO A O 1
ATOM 3393 N N . GLU A 1 439 ? 26.766 19.859 5.344 1 90.44 439 GLU A N 1
ATOM 3394 C CA . GLU A 1 439 ? 28.156 19.531 5.043 1 90.44 439 GLU A CA 1
ATOM 3395 C C . GLU A 1 439 ? 28.578 18.234 5.719 1 90.44 439 GLU A C 1
ATOM 3397 O O . GLU A 1 439 ? 29.391 17.469 5.172 1 90.44 439 GLU A O 1
ATOM 3402 N N . LYS A 1 440 ? 28 18 6.824 1 91.12 440 LYS A N 1
ATOM 3403 C CA . LYS A 1 440 ? 28.312 16.766 7.551 1 91.12 440 LYS A CA 1
ATOM 3404 C C . LYS A 1 440 ? 27.281 15.68 7.238 1 91.12 440 LYS A C 1
ATOM 3406 O O . LYS A 1 440 ? 27.328 14.602 7.828 1 91.12 440 LYS A O 1
ATOM 3411 N N . GLY A 1 441 ? 26.391 15.984 6.43 1 91.62 441 GLY A N 1
ATOM 3412 C CA . GLY A 1 441 ? 25.438 15 5.965 1 91.62 441 GLY A CA 1
ATOM 3413 C C . GLY A 1 441 ? 24.219 14.883 6.852 1 91.62 441 GLY A C 1
ATOM 3414 O O . GLY A 1 441 ? 23.484 13.898 6.777 1 91.62 441 GLY A O 1
ATOM 3415 N N . ILE A 1 442 ? 24 15.812 7.711 1 96.38 442 ILE A N 1
ATOM 3416 C CA . ILE A 1 442 ? 22.797 15.805 8.531 1 96.38 442 ILE A CA 1
ATOM 3417 C C . ILE A 1 442 ? 21.672 16.531 7.797 1 96.38 442 ILE A C 1
ATOM 3419 O O . ILE A 1 442 ? 21.516 17.75 7.953 1 96.38 442 ILE A O 1
ATOM 3423 N N . ASN A 1 443 ? 20.891 15.781 7.074 1 97.81 443 ASN A N 1
ATOM 3424 C CA . ASN A 1 443 ? 19.859 16.344 6.223 1 97.81 443 ASN A CA 1
ATOM 3425 C C . ASN A 1 443 ? 18.469 15.805 6.59 1 97.81 443 ASN A C 1
ATOM 3427 O O . ASN A 1 443 ? 17.469 16.172 5.969 1 97.81 443 ASN A O 1
ATOM 3431 N N . SER A 1 444 ? 18.422 14.883 7.551 1 98.25 444 SER A N 1
ATOM 3432 C CA . SER A 1 444 ? 17.172 14.281 8 1 98.25 444 SER A CA 1
ATOM 3433 C C . SER A 1 444 ? 17.062 14.305 9.523 1 98.25 444 SER A C 1
ATOM 3435 O O . SER A 1 444 ? 18 13.93 10.219 1 98.25 444 SER A O 1
ATOM 3437 N N . VAL A 1 445 ? 15.945 14.734 10.016 1 98.56 445 VAL A N 1
ATOM 3438 C CA . VAL A 1 445 ? 15.719 14.797 11.453 1 98.56 445 VAL A CA 1
ATOM 3439 C C . VAL A 1 445 ? 14.359 14.188 11.789 1 98.56 445 VAL A C 1
ATOM 3441 O O . VAL A 1 445 ? 13.352 14.523 11.156 1 98.56 445 VAL A O 1
ATOM 3444 N N . LEU A 1 446 ? 14.367 13.227 12.695 1 98.44 446 LEU A N 1
ATOM 3445 C CA . LEU A 1 446 ? 13.141 12.719 13.297 1 98.44 446 LEU A CA 1
ATOM 3446 C C . LEU A 1 446 ? 12.742 13.562 14.508 1 98.44 446 LEU A C 1
ATOM 3448 O O . LEU A 1 446 ? 13.516 13.688 15.461 1 98.44 446 LEU A O 1
ATOM 3452 N N . VAL A 1 447 ? 11.594 14.133 14.477 1 98.12 447 VAL A N 1
ATOM 3453 C CA . VAL A 1 447 ? 11.125 14.961 15.586 1 98.12 447 VAL A CA 1
ATOM 3454 C C . VAL A 1 447 ? 10.016 14.234 16.344 1 98.12 447 VAL A C 1
ATOM 3456 O O . VAL A 1 447 ? 8.938 13.992 15.789 1 98.12 447 VAL A O 1
ATOM 3459 N N . GLN A 1 448 ? 10.258 13.938 17.578 1 97.25 448 GLN A N 1
ATOM 3460 C CA . GLN A 1 448 ? 9.266 13.242 18.391 1 97.25 448 GLN A CA 1
ATOM 3461 C C . GLN A 1 448 ? 7.965 14.031 18.469 1 97.25 448 GLN A C 1
ATOM 3463 O O . GLN A 1 448 ? 7.98 15.258 18.641 1 97.25 448 GLN A O 1
ATOM 3468 N N . ASN A 1 449 ? 6.828 13.297 18.266 1 97.19 449 ASN A N 1
ATOM 3469 C CA . ASN A 1 449 ? 5.469 13.812 18.359 1 97.19 449 ASN A CA 1
ATOM 3470 C C . ASN A 1 449 ? 5.18 14.836 17.266 1 97.19 449 ASN A C 1
ATOM 3472 O O . ASN A 1 449 ? 4.254 15.633 17.375 1 97.19 449 ASN A O 1
ATOM 3476 N N . TYR A 1 450 ? 5.977 14.891 16.219 1 96.38 450 TYR A N 1
ATOM 3477 C CA . TYR A 1 450 ? 5.801 15.859 15.133 1 96.38 450 TYR A CA 1
ATOM 3478 C C . TYR A 1 450 ? 5.902 15.18 13.773 1 96.38 450 TYR A C 1
ATOM 3480 O O . TYR A 1 450 ? 4.91 15.086 13.047 1 96.38 450 TYR A O 1
ATOM 3488 N N . GLY A 1 451 ? 6.953 14.672 13.383 1 97.31 451 GLY A N 1
ATOM 3489 C CA . GLY A 1 451 ? 7.184 14.031 12.102 1 97.31 451 GLY A CA 1
ATOM 3490 C C . GLY A 1 451 ? 8.625 14.133 11.633 1 97.31 451 GLY A C 1
ATOM 3491 O O . GLY A 1 451 ? 9.531 14.328 12.445 1 97.31 451 GLY A O 1
ATOM 3492 N N . VAL A 1 452 ? 8.805 13.938 10.352 1 98.25 452 VAL A N 1
ATOM 3493 C CA . VAL A 1 452 ? 10.125 13.922 9.734 1 98.25 452 VAL A CA 1
ATOM 3494 C C . VAL A 1 452 ? 10.375 15.234 9 1 98.25 452 VAL A C 1
ATOM 3496 O O . VAL A 1 452 ? 9.477 15.773 8.352 1 98.25 452 VAL A O 1
ATOM 3499 N N . VAL A 1 453 ? 11.555 15.742 9.18 1 98.75 453 VAL A N 1
ATOM 3500 C CA . VAL A 1 453 ? 11.977 16.922 8.43 1 98.75 453 VAL A CA 1
ATOM 3501 C C . VAL A 1 453 ? 13.219 16.594 7.609 1 98.75 453 VAL A C 1
ATOM 3503 O O . VAL A 1 453 ? 14.234 16.156 8.156 1 98.75 453 VAL A O 1
ATOM 3506 N N . THR A 1 454 ? 13.141 16.75 6.336 1 98.69 454 THR A N 1
ATOM 3507 C CA . THR A 1 454 ? 14.281 16.516 5.449 1 98.69 454 THR A CA 1
ATOM 3508 C C . THR A 1 454 ? 14.586 17.781 4.633 1 98.69 454 THR A C 1
ATOM 3510 O O . THR A 1 454 ? 13.68 18.531 4.297 1 98.69 454 THR A O 1
ATOM 3513 N N . VAL A 1 455 ? 15.836 18 4.328 1 98.62 455 VAL A N 1
ATOM 3514 C CA . VAL A 1 455 ? 16.266 19.188 3.594 1 98.62 455 VAL A CA 1
ATOM 3515 C C . VAL A 1 455 ? 17.188 18.781 2.443 1 98.62 455 VAL A C 1
ATOM 3517 O O . VAL A 1 455 ? 17.672 17.656 2.398 1 98.62 455 VAL A O 1
ATOM 3520 N N . GLY A 1 456 ? 17.328 19.625 1.481 1 97.62 456 GLY A N 1
ATOM 3521 C CA . GLY A 1 456 ? 18.234 19.406 0.355 1 97.62 456 GLY A CA 1
ATOM 3522 C C . GLY A 1 456 ? 18.469 20.656 -0.472 1 97.62 456 GLY A C 1
ATOM 3523 O O . GLY A 1 456 ? 17.781 21.672 -0.286 1 97.62 456 GLY A O 1
ATOM 3524 N N . LYS A 1 457 ? 19.453 20.578 -1.368 1 96.12 457 LYS A N 1
ATOM 3525 C CA . LYS A 1 457 ? 19.766 21.672 -2.291 1 96.12 457 LYS A CA 1
ATOM 3526 C C . LYS A 1 457 ? 18.781 21.688 -3.461 1 96.12 457 LYS A C 1
ATOM 3528 O O . LYS A 1 457 ? 18.719 22.672 -4.203 1 96.12 457 LYS A O 1
ATOM 3533 N N . SER A 1 458 ? 18.094 20.672 -3.607 1 95.94 458 SER A N 1
ATOM 3534 C CA . SER A 1 458 ? 17.031 20.547 -4.609 1 95.94 458 SER A CA 1
ATOM 3535 C C . SER A 1 458 ? 15.852 19.734 -4.078 1 95.94 458 SER A C 1
ATOM 3537 O O . SER A 1 458 ? 15.969 19.062 -3.059 1 95.94 458 SER A O 1
ATOM 3539 N N . LEU A 1 459 ? 14.758 19.859 -4.754 1 97.25 459 LEU A N 1
ATOM 3540 C CA . LEU A 1 459 ? 13.578 19.094 -4.371 1 97.25 459 LEU A CA 1
ATOM 3541 C C . LEU A 1 459 ? 13.852 17.594 -4.434 1 97.25 459 LEU A C 1
ATOM 3543 O O . LEU A 1 459 ? 13.445 16.844 -3.545 1 97.25 459 LEU A O 1
ATOM 3547 N N . LEU A 1 460 ? 14.555 17.203 -5.438 1 96.38 460 LEU A N 1
ATOM 3548 C CA . LEU A 1 460 ? 14.891 15.789 -5.582 1 96.38 460 LEU A CA 1
ATOM 3549 C C . LEU A 1 460 ? 15.734 15.312 -4.41 1 96.38 460 LEU A C 1
ATOM 3551 O O . LEU A 1 460 ? 15.484 14.234 -3.859 1 96.38 460 LEU A O 1
ATOM 3555 N N . GLN A 1 461 ? 16.719 16.062 -4.02 1 95.88 461 GLN A N 1
ATOM 3556 C CA . GLN A 1 461 ? 17.609 15.664 -2.93 1 95.88 461 GLN A CA 1
ATOM 3557 C C . GLN A 1 461 ? 16.844 15.531 -1.616 1 95.88 461 GLN A C 1
ATOM 3559 O O . GLN A 1 461 ? 17.031 14.578 -0.865 1 95.88 461 GLN A O 1
ATOM 3564 N N . ALA A 1 462 ? 16 16.531 -1.357 1 98.12 462 ALA A N 1
ATOM 3565 C CA . ALA A 1 462 ? 15.195 16.484 -0.144 1 98.12 462 ALA A CA 1
ATOM 3566 C C . ALA A 1 462 ? 14.242 15.289 -0.18 1 98.12 462 ALA A C 1
ATOM 3568 O O . ALA A 1 462 ? 14.031 14.625 0.836 1 98.12 462 ALA A O 1
ATOM 3569 N N . PHE A 1 463 ? 13.711 15.039 -1.336 1 97.94 463 PHE A N 1
ATOM 3570 C CA . PHE A 1 463 ? 12.758 13.953 -1.51 1 97.94 463 PHE A CA 1
ATOM 3571 C C . PHE A 1 463 ? 13.438 12.602 -1.338 1 97.94 463 PHE A C 1
ATOM 3573 O O . PHE A 1 463 ? 12.867 11.68 -0.744 1 97.94 463 PHE A O 1
ATOM 3580 N N . VAL A 1 464 ? 14.641 12.453 -1.867 1 96.81 464 VAL A N 1
ATOM 3581 C CA . VAL A 1 464 ? 15.414 11.227 -1.73 1 96.81 464 VAL A CA 1
ATOM 3582 C C . VAL A 1 464 ? 15.664 10.938 -0.252 1 96.81 464 VAL A C 1
ATOM 3584 O O . VAL A 1 464 ? 15.531 9.797 0.195 1 96.81 464 VAL A O 1
ATOM 3587 N N . GLN A 1 465 ? 16.016 11.992 0.5 1 97.19 465 GLN A N 1
ATOM 3588 C CA . GLN A 1 465 ? 16.188 11.828 1.939 1 97.19 465 GLN A CA 1
ATOM 3589 C C . GLN A 1 465 ? 14.938 11.242 2.586 1 97.19 465 GLN A C 1
ATOM 3591 O O . GLN A 1 465 ? 15.031 10.305 3.377 1 97.19 465 GLN A O 1
ATOM 3596 N N . LEU A 1 466 ? 13.844 11.75 2.193 1 98.19 466 LEU A N 1
ATOM 3597 C CA . LEU A 1 466 ? 12.562 11.367 2.777 1 98.19 466 LEU A CA 1
ATOM 3598 C C . LEU A 1 466 ? 12.219 9.922 2.434 1 98.19 466 LEU A C 1
ATOM 3600 O O . LEU A 1 466 ? 11.883 9.133 3.318 1 98.19 466 LEU A O 1
ATOM 3604 N N . GLU A 1 467 ? 12.312 9.586 1.235 1 97 467 GLU A N 1
ATOM 3605 C CA . GLU A 1 467 ? 11.906 8.266 0.763 1 97 467 GLU A CA 1
ATOM 3606 C C . GLU A 1 467 ? 12.836 7.18 1.304 1 97 467 GLU A C 1
ATOM 3608 O O . GLU A 1 467 ? 12.375 6.113 1.723 1 97 467 GLU A O 1
ATOM 3613 N N . VAL A 1 468 ? 14.133 7.414 1.241 1 96.69 468 VAL A N 1
ATOM 3614 C CA . VAL A 1 468 ? 15.094 6.43 1.723 1 96.69 468 VAL A CA 1
ATOM 3615 C C . VAL A 1 468 ? 14.93 6.246 3.23 1 96.69 468 VAL A C 1
ATOM 3617 O O . VAL A 1 468 ? 15.031 5.125 3.738 1 96.69 468 VAL A O 1
ATOM 3620 N N . LEU A 1 469 ? 14.672 7.363 3.93 1 97.94 469 LEU A N 1
ATOM 3621 C CA . LEU A 1 469 ? 14.438 7.266 5.367 1 97.94 469 LEU A CA 1
ATOM 3622 C C . LEU A 1 469 ? 13.211 6.406 5.66 1 97.94 469 LEU A C 1
ATOM 3624 O O . LEU A 1 469 ? 13.258 5.516 6.512 1 97.94 469 LEU A O 1
ATOM 3628 N N . GLU A 1 470 ? 12.094 6.691 4.961 1 97.81 470 GLU A N 1
ATOM 3629 C CA . GLU A 1 470 ? 10.875 5.906 5.137 1 97.81 470 GLU A CA 1
ATOM 3630 C C . GLU A 1 470 ? 11.125 4.43 4.844 1 97.81 470 GLU A C 1
ATOM 3632 O O . GLU A 1 470 ? 10.664 3.557 5.582 1 97.81 470 GLU A O 1
ATOM 3637 N N . SER A 1 471 ? 11.82 4.16 3.779 1 96.69 471 SER A N 1
ATOM 3638 C CA . SER A 1 471 ? 12.125 2.785 3.391 1 96.69 471 SER A CA 1
ATOM 3639 C C . SER A 1 471 ? 12.961 2.08 4.453 1 96.69 471 SER A C 1
ATOM 3641 O O . SER A 1 471 ? 12.664 0.944 4.828 1 96.69 471 SER A O 1
ATOM 3643 N N . MET A 1 472 ? 13.961 2.734 4.953 1 96.19 472 MET A N 1
ATOM 3644 C CA . MET A 1 472 ? 14.852 2.125 5.941 1 96.19 472 MET A CA 1
ATOM 3645 C C . MET A 1 472 ? 14.125 1.894 7.258 1 96.19 472 MET A C 1
ATOM 3647 O O . MET A 1 472 ? 14.391 0.916 7.961 1 96.19 472 MET A O 1
ATOM 3651 N N . CYS A 1 473 ? 13.281 2.879 7.598 1 97.44 473 CYS A N 1
ATOM 3652 C CA . CYS A 1 473 ? 12.469 2.668 8.789 1 97.44 473 CYS A CA 1
ATOM 3653 C C . CYS A 1 473 ? 11.594 1.431 8.641 1 97.44 473 CYS A C 1
ATOM 3655 O O . CYS A 1 473 ? 11.477 0.636 9.578 1 97.44 473 CYS A O 1
ATOM 3657 N N . CYS A 1 474 ? 11.031 1.227 7.492 1 97.19 474 CYS A N 1
ATOM 3658 C CA . CYS A 1 474 ? 10.219 0.047 7.223 1 97.19 474 CYS A CA 1
ATOM 3659 C C . CYS A 1 474 ? 11.055 -1.226 7.332 1 97.19 474 CYS A C 1
ATOM 3661 O O . CYS A 1 474 ? 10.648 -2.186 7.988 1 97.19 474 CYS A O 1
ATOM 3663 N N . VAL A 1 475 ? 12.211 -1.202 6.68 1 96.56 475 VAL A N 1
ATOM 3664 C CA . VAL A 1 475 ? 13.117 -2.35 6.688 1 96.56 475 VAL A CA 1
ATOM 3665 C C . VAL A 1 475 ? 13.469 -2.719 8.125 1 96.56 475 VAL A C 1
ATOM 3667 O O . VAL A 1 475 ? 13.391 -3.887 8.508 1 96.56 475 VAL A O 1
ATOM 3670 N N . THR A 1 476 ? 13.82 -1.727 8.922 1 95.31 476 THR A N 1
ATOM 3671 C CA . THR A 1 476 ? 14.227 -1.936 10.305 1 95.31 476 THR A CA 1
ATOM 3672 C C . THR A 1 476 ? 13.078 -2.535 11.117 1 95.31 476 THR A C 1
ATOM 3674 O O . THR A 1 476 ? 13.281 -3.49 11.875 1 95.31 476 THR A O 1
ATOM 3677 N N . LEU A 1 477 ? 11.93 -2.029 10.906 1 96.19 477 LEU A N 1
ATOM 3678 C CA . LEU A 1 477 ? 10.773 -2.49 11.672 1 96.19 477 LEU A CA 1
ATOM 3679 C C . LEU A 1 477 ? 10.391 -3.91 11.273 1 96.19 477 LEU A C 1
ATOM 3681 O O . LEU A 1 477 ? 10.062 -4.734 12.125 1 96.19 477 LEU A O 1
ATOM 3685 N N . GLN A 1 478 ? 10.422 -4.223 10.008 1 96 478 GLN A N 1
ATOM 3686 C CA . GLN A 1 478 ? 10.125 -5.57 9.547 1 96 478 GLN A CA 1
ATOM 3687 C C . GLN A 1 478 ? 11.172 -6.566 10.039 1 96 478 GLN A C 1
ATOM 3689 O O . GLN A 1 478 ? 10.836 -7.684 10.438 1 96 478 GLN A O 1
ATOM 3694 N N . ALA A 1 479 ? 12.43 -6.137 9.992 1 94.81 479 ALA A N 1
ATOM 3695 C CA . ALA A 1 479 ? 13.5 -7 10.484 1 94.81 479 ALA A CA 1
ATOM 3696 C C . ALA A 1 479 ? 13.305 -7.305 11.969 1 94.81 479 ALA A C 1
ATOM 3698 O O . ALA A 1 479 ? 13.461 -8.453 12.398 1 94.81 479 ALA A O 1
ATOM 3699 N N . ARG A 1 480 ? 12.945 -6.348 12.734 1 92.94 480 ARG A N 1
ATOM 3700 C CA . ARG A 1 480 ? 12.75 -6.516 14.172 1 92.94 480 ARG A CA 1
ATOM 3701 C C . ARG A 1 480 ? 11.539 -7.398 14.461 1 92.94 480 ARG A C 1
ATOM 3703 O O . ARG A 1 480 ? 11.523 -8.141 15.445 1 92.94 480 ARG A O 1
ATOM 3710 N N . THR A 1 481 ? 10.547 -7.297 13.633 1 92.31 481 THR A N 1
ATOM 3711 C CA . THR A 1 481 ? 9.344 -8.102 13.789 1 92.31 481 THR A CA 1
ATOM 3712 C C . THR A 1 481 ? 9.672 -9.586 13.711 1 92.31 481 THR A C 1
ATOM 3714 O O . THR A 1 481 ? 9 -10.414 14.344 1 92.31 481 THR A O 1
ATOM 3717 N N . ARG A 1 482 ? 10.719 -9.938 13 1 88.94 482 ARG A N 1
ATOM 3718 C CA . ARG A 1 482 ? 11.094 -11.336 12.82 1 88.94 482 ARG A CA 1
ATOM 3719 C C . ARG A 1 482 ? 11.875 -11.844 14.031 1 88.94 482 ARG A C 1
ATOM 3721 O O . ARG A 1 482 ? 12.195 -13.031 14.102 1 88.94 482 ARG A O 1
ATOM 3728 N N . CYS A 1 483 ? 12.18 -10.977 14.992 1 73.69 483 CYS A N 1
ATOM 3729 C CA . CYS A 1 483 ? 12.789 -11.312 16.281 1 73.69 483 CYS A CA 1
ATOM 3730 C C . CYS A 1 483 ? 14.133 -12.008 16.078 1 73.69 483 CYS A C 1
ATOM 3732 O O . CYS A 1 483 ? 14.422 -13 16.75 1 73.69 483 CYS A O 1
ATOM 3734 N N . ARG A 1 484 ? 14.852 -11.594 15.102 1 77.56 484 ARG A N 1
ATOM 3735 C CA . ARG A 1 484 ? 16.203 -12.094 14.875 1 77.56 484 ARG A CA 1
ATOM 3736 C C . ARG A 1 484 ? 17.234 -10.992 15.062 1 77.56 484 ARG A C 1
ATOM 3738 O O . ARG A 1 484 ? 16.938 -9.812 14.844 1 77.56 484 ARG A O 1
ATOM 3745 N N . PRO A 1 485 ? 18.344 -11.422 15.555 1 82.88 485 PRO A N 1
ATOM 3746 C CA . PRO A 1 485 ? 19.391 -10.406 15.641 1 82.88 485 PRO A CA 1
ATOM 3747 C C . PRO A 1 485 ? 19.75 -9.812 14.281 1 82.88 485 PRO A C 1
ATOM 3749 O O . PRO A 1 485 ? 19.766 -10.531 13.273 1 82.88 485 PRO A O 1
ATOM 3752 N N . LEU A 1 486 ? 19.969 -8.508 14.32 1 88.31 486 LEU A N 1
ATOM 3753 C CA . LEU A 1 486 ? 20.25 -7.809 13.07 1 88.31 486 LEU A CA 1
ATOM 3754 C C . LEU A 1 486 ? 21.75 -7.551 12.922 1 88.31 486 LEU A C 1
ATOM 3756 O O . LEU A 1 486 ? 22.453 -7.375 13.914 1 88.31 486 LEU A O 1
ATOM 3760 N N . ALA A 1 487 ? 22.188 -7.555 11.695 1 88.56 487 ALA A N 1
ATOM 3761 C CA . ALA A 1 487 ? 23.594 -7.324 11.375 1 88.56 487 ALA A CA 1
ATOM 3762 C C . ALA A 1 487 ? 23.781 -6.039 10.57 1 88.56 487 ALA A C 1
ATOM 3764 O O . ALA A 1 487 ? 23.766 -6.059 9.336 1 88.56 487 ALA A O 1
ATOM 3765 N N . PRO A 1 488 ? 24.016 -4.922 11.281 1 90.19 488 PRO A N 1
ATOM 3766 C CA . PRO A 1 488 ? 24.328 -3.693 10.547 1 90.19 488 PRO A CA 1
ATOM 3767 C C . PRO A 1 488 ? 25.703 -3.736 9.883 1 90.19 488 PRO A C 1
ATOM 3769 O O . PRO A 1 488 ? 26.5 -4.633 10.164 1 90.19 488 PRO A O 1
ATOM 3772 N N . LEU A 1 489 ? 25.906 -2.762 9.008 1 92.38 489 LEU A N 1
ATOM 3773 C CA . LEU A 1 489 ? 27.234 -2.629 8.438 1 92.38 489 LEU A CA 1
ATOM 3774 C C . LEU A 1 489 ? 28.266 -2.375 9.539 1 92.38 489 LEU A C 1
ATOM 3776 O O . LEU A 1 489 ? 28 -1.629 10.484 1 92.38 489 LEU A O 1
ATOM 3780 N N . THR A 1 490 ? 29.406 -3.033 9.398 1 90.75 490 THR A N 1
ATOM 3781 C CA . THR A 1 490 ? 30.5 -2.795 10.344 1 90.75 490 THR A CA 1
ATOM 3782 C C . THR A 1 490 ? 31.078 -1.395 10.156 1 90.75 490 THR A C 1
ATOM 3784 O O . THR A 1 490 ? 30.812 -0.739 9.148 1 90.75 490 THR A O 1
ATOM 3787 N N . LYS A 1 491 ? 31.828 -0.987 11.133 1 91.31 491 LYS A N 1
ATOM 3788 C CA . LYS A 1 491 ? 32.469 0.32 11.039 1 91.31 491 LYS A CA 1
ATOM 3789 C C . LYS A 1 491 ? 33.375 0.408 9.797 1 91.31 491 LYS A C 1
ATOM 3791 O O . LYS A 1 491 ? 33.375 1.43 9.109 1 91.31 491 LYS A O 1
ATOM 3796 N N . LYS A 1 492 ? 34.062 -0.657 9.562 1 92 492 LYS A N 1
ATOM 3797 C CA . LYS A 1 492 ? 34.938 -0.71 8.398 1 92 492 LYS A CA 1
ATOM 3798 C C . LYS A 1 492 ? 34.156 -0.595 7.105 1 92 492 LYS A C 1
ATOM 3800 O O . LYS A 1 492 ? 34.531 0.158 6.203 1 92 492 LYS A O 1
ATOM 3805 N N . GLN A 1 493 ? 33.094 -1.317 7.051 1 91.62 493 GLN A N 1
ATOM 3806 C CA . GLN A 1 493 ? 32.281 -1.309 5.859 1 91.62 493 GLN A CA 1
ATOM 3807 C C . GLN A 1 493 ? 31.656 0.07 5.629 1 91.62 493 GLN A C 1
ATOM 3809 O O . GLN A 1 493 ? 31.547 0.522 4.488 1 91.62 493 GLN A O 1
ATOM 3814 N N . ARG A 1 494 ? 31.266 0.717 6.676 1 91.75 494 ARG A N 1
ATOM 3815 C CA . ARG A 1 494 ? 30.703 2.057 6.582 1 91.75 494 ARG A CA 1
ATOM 3816 C C . ARG A 1 494 ? 31.703 3.047 6.02 1 91.75 494 ARG A C 1
ATOM 3818 O O . ARG A 1 494 ? 31.375 3.889 5.188 1 91.75 494 ARG A O 1
ATOM 3825 N N . VAL A 1 495 ? 32.906 2.916 6.453 1 91.56 495 VAL A N 1
ATOM 3826 C CA . VAL A 1 495 ? 33.969 3.787 5.965 1 91.56 495 VAL A CA 1
ATOM 3827 C C . VAL A 1 495 ? 34.219 3.525 4.48 1 91.56 495 VAL A C 1
ATOM 3829 O O . VAL A 1 495 ? 34.344 4.465 3.693 1 91.56 495 VAL A O 1
ATOM 3832 N N . GLU A 1 496 ? 34.219 2.299 4.121 1 91.06 496 GLU A N 1
ATOM 3833 C CA . GLU A 1 496 ? 34.438 1.907 2.73 1 91.06 496 GLU A CA 1
ATOM 3834 C C . GLU A 1 496 ? 33.344 2.477 1.816 1 91.06 496 GLU A C 1
ATOM 3836 O O . GLU A 1 496 ? 33.656 2.961 0.723 1 91.06 496 GLU A O 1
ATOM 3841 N N . VAL A 1 497 ? 32.156 2.342 2.287 1 90.94 497 VAL A N 1
ATOM 3842 C CA . VAL A 1 497 ? 31.031 2.83 1.509 1 90.94 497 VAL A CA 1
ATOM 3843 C C . VAL A 1 497 ? 31.141 4.344 1.337 1 90.94 497 VAL A C 1
ATOM 3845 O O . VAL A 1 497 ? 30.922 4.867 0.241 1 90.94 497 VAL A O 1
ATOM 3848 N N . THR A 1 498 ? 31.469 5.016 2.373 1 87.94 498 THR A N 1
ATOM 3849 C CA . THR A 1 498 ? 31.578 6.469 2.346 1 87.94 498 THR A CA 1
ATOM 3850 C C . THR A 1 498 ? 32.688 6.906 1.394 1 87.94 498 THR A C 1
ATOM 3852 O O . THR A 1 498 ? 32.5 7.855 0.625 1 87.94 498 THR A O 1
ATOM 3855 N N . GLU A 1 499 ? 33.75 6.23 1.396 1 87.75 499 GLU A N 1
ATOM 3856 C CA . GLU A 1 499 ? 34.875 6.559 0.531 1 87.75 499 GLU A CA 1
ATOM 3857 C C . GLU A 1 499 ? 34.562 6.289 -0.934 1 87.75 499 GLU A C 1
ATOM 3859 O O . GLU A 1 499 ? 34.938 7.051 -1.817 1 87.75 499 GLU A O 1
ATOM 3864 N N . ALA A 1 500 ? 33.875 5.266 -1.136 1 85.88 500 ALA A N 1
ATOM 3865 C CA . ALA A 1 500 ? 33.562 4.859 -2.5 1 85.88 500 ALA A CA 1
ATOM 3866 C C . ALA A 1 500 ? 32.531 5.809 -3.127 1 85.88 500 ALA A C 1
ATOM 3868 O O . ALA A 1 500 ? 32.562 6.055 -4.336 1 85.88 500 ALA A O 1
ATOM 3869 N N . PHE A 1 501 ? 31.641 6.305 -2.375 1 80.62 501 PHE A N 1
ATOM 3870 C CA . PHE A 1 501 ? 30.547 7.09 -2.936 1 80.62 501 PHE A CA 1
ATOM 3871 C C . PHE A 1 501 ? 30.812 8.586 -2.781 1 80.62 501 PHE A C 1
ATOM 3873 O O . PHE A 1 501 ? 30.266 9.398 -3.527 1 80.62 501 PHE A O 1
ATOM 3880 N N . PHE A 1 502 ? 31.453 9.055 -1.79 1 65.25 502 PHE A N 1
ATOM 3881 C CA . PHE A 1 502 ? 31.719 10.477 -1.607 1 65.25 502 PHE A CA 1
ATOM 3882 C C . PHE A 1 502 ? 33.031 10.867 -2.268 1 65.25 502 PHE A C 1
ATOM 3884 O O . PHE A 1 502 ? 33.25 12.039 -2.596 1 65.25 502 PHE A O 1
ATOM 3891 N N . LYS A 1 503 ? 34.031 9.953 -2.381 1 47.5 503 LYS A N 1
ATOM 3892 C CA . LYS A 1 503 ? 35.156 10.336 -3.207 1 47.5 503 LYS A CA 1
ATOM 3893 C C . LYS A 1 503 ? 34.719 10.648 -4.637 1 47.5 503 LYS A C 1
ATOM 3895 O O . LYS A 1 503 ? 35.438 11.336 -5.371 1 47.5 503 LYS A O 1
ATOM 3900 N N . HIS A 1 504 ? 33.719 10.039 -5.027 1 38.5 504 HIS A N 1
ATOM 3901 C CA . HIS A 1 504 ? 33.281 10.352 -6.391 1 38.5 504 HIS A CA 1
ATOM 3902 C C . HIS A 1 504 ? 32.344 11.555 -6.418 1 38.5 504 HIS A C 1
ATOM 3904 O O . HIS A 1 504 ? 31.844 11.93 -7.477 1 38.5 504 HIS A O 1
ATOM 3910 N N . VAL A 1 505 ? 31.734 12 -5.336 1 33.44 505 VAL A N 1
ATOM 3911 C CA . VAL A 1 505 ? 31.109 13.32 -5.395 1 33.44 505 VAL A CA 1
ATOM 3912 C C . VAL A 1 505 ? 32.188 14.398 -5.188 1 33.44 505 VAL A C 1
ATOM 3914 O O . VAL A 1 505 ? 33.031 14.273 -4.305 1 33.44 505 VAL A O 1
ATOM 3917 N N . MET B 1 1 ? 6.508 -16.281 -22.172 1 41.22 1 MET B N 1
ATOM 3918 C CA . MET B 1 1 ? 5.316 -16.703 -22.906 1 41.22 1 MET B CA 1
ATOM 3919 C C . MET B 1 1 ? 4.566 -15.492 -23.453 1 41.22 1 MET B C 1
ATOM 3921 O O . MET B 1 1 ? 5.066 -14.367 -23.406 1 41.22 1 MET B O 1
ATOM 3925 N N . ALA B 1 2 ? 3.211 -15.375 -23.516 1 42.44 2 ALA B N 1
ATOM 3926 C CA . ALA B 1 2 ? 2.42 -14.344 -24.188 1 42.44 2 ALA B CA 1
ATOM 3927 C C . ALA B 1 2 ? 2.9 -12.945 -23.797 1 42.44 2 ALA B C 1
ATOM 3929 O O . ALA B 1 2 ? 3.029 -12.062 -24.641 1 42.44 2 ALA B O 1
ATOM 3930 N N . SER B 1 3 ? 3.178 -12.68 -22.609 1 50 3 SER B N 1
ATOM 3931 C CA . SER B 1 3 ? 3.619 -11.367 -22.141 1 50 3 SER B CA 1
ATOM 3932 C C . SER B 1 3 ? 4.953 -10.977 -22.781 1 50 3 SER B C 1
ATOM 3934 O O . SER B 1 3 ? 5.195 -9.797 -23.047 1 50 3 SER B O 1
ATOM 3936 N N . ASN B 1 4 ? 5.664 -11.992 -23.156 1 51.78 4 ASN B N 1
ATOM 3937 C CA . ASN B 1 4 ? 6.969 -11.75 -23.75 1 51.78 4 ASN B CA 1
ATOM 3938 C C . ASN B 1 4 ? 6.844 -11.234 -25.172 1 51.78 4 ASN B C 1
ATOM 3940 O O . ASN B 1 4 ? 7.582 -10.336 -25.594 1 51.78 4 ASN B O 1
ATOM 3944 N N . VAL B 1 5 ? 5.762 -11.734 -25.797 1 48.84 5 VAL B N 1
ATOM 3945 C CA . VAL B 1 5 ? 5.617 -11.398 -27.203 1 48.84 5 VAL B CA 1
ATOM 3946 C C . VAL B 1 5 ? 5.207 -9.938 -27.344 1 48.84 5 VAL B C 1
ATOM 3948 O O . VAL B 1 5 ? 5.695 -9.234 -28.234 1 48.84 5 VAL B O 1
ATOM 3951 N N . ARG B 1 6 ? 4.305 -9.5 -26.516 1 61.88 6 ARG B N 1
ATOM 3952 C CA . ARG B 1 6 ? 3.836 -8.117 -26.594 1 61.88 6 ARG B CA 1
ATOM 3953 C C . ARG B 1 6 ? 4.969 -7.141 -26.281 1 61.88 6 ARG B C 1
ATOM 3955 O O . ARG B 1 6 ? 4.992 -6.027 -26.812 1 61.88 6 ARG B O 1
ATOM 3962 N N . GLN B 1 7 ? 5.926 -7.668 -25.609 1 64.25 7 GLN B N 1
ATOM 3963 C CA . GLN B 1 7 ? 7.023 -6.797 -25.203 1 64.25 7 GLN B CA 1
ATOM 3964 C C . GLN B 1 7 ? 8.156 -6.828 -26.234 1 64.25 7 GLN B C 1
ATOM 3966 O O . GLN B 1 7 ? 9.016 -5.945 -26.25 1 64.25 7 GLN B O 1
ATOM 3971 N N . GLN B 1 8 ? 8.062 -7.719 -27.125 1 62.97 8 GLN B N 1
ATOM 3972 C CA . GLN B 1 8 ? 9.141 -7.887 -28.094 1 62.97 8 GLN B CA 1
ATOM 3973 C C . GLN B 1 8 ? 9.164 -6.742 -29.094 1 62.97 8 GLN B C 1
ATOM 3975 O O . GLN B 1 8 ? 10.195 -6.465 -29.719 1 62.97 8 GLN B O 1
ATOM 3980 N N . VAL B 1 9 ? 8.062 -6.016 -29.094 1 74 9 VAL B N 1
ATOM 3981 C CA . VAL B 1 9 ? 8.016 -4.961 -30.109 1 74 9 VAL B CA 1
ATOM 3982 C C . VAL B 1 9 ? 8.414 -3.629 -29.469 1 74 9 VAL B C 1
ATOM 3984 O O . VAL B 1 9 ? 8.688 -2.658 -30.188 1 74 9 VAL B O 1
ATOM 3987 N N . ILE B 1 10 ? 8.68 -3.736 -28.266 1 86.81 10 ILE B N 1
ATOM 3988 C CA . ILE B 1 10 ? 9.047 -2.518 -27.562 1 86.81 10 ILE B CA 1
ATOM 3989 C C . ILE B 1 10 ? 10.562 -2.35 -27.562 1 86.81 10 ILE B C 1
ATOM 3991 O O . ILE B 1 10 ? 11.297 -3.287 -27.25 1 86.81 10 ILE B O 1
ATOM 3995 N N . PRO B 1 11 ? 11.039 -1.174 -27.938 1 93.94 11 PRO B N 1
ATOM 3996 C CA . PRO B 1 11 ? 12.484 -0.962 -27.891 1 93.94 11 PRO B CA 1
ATOM 3997 C C . PRO B 1 11 ? 13.07 -1.227 -26.5 1 93.94 11 PRO B C 1
ATOM 3999 O O . PRO B 1 11 ? 12.438 -0.902 -25.484 1 93.94 11 PRO B O 1
ATOM 4002 N N . PRO B 1 12 ? 14.242 -1.819 -26.5 1 95.38 12 PRO B N 1
ATOM 4003 C CA . PRO B 1 12 ? 14.836 -2.232 -25.219 1 95.38 12 PRO B CA 1
ATOM 4004 C C . PRO B 1 12 ? 14.938 -1.084 -24.219 1 95.38 12 PRO B C 1
ATOM 4006 O O . PRO B 1 12 ? 14.68 -1.271 -23.031 1 95.38 12 PRO B O 1
ATOM 4009 N N . LYS B 1 13 ? 15.312 0.097 -24.688 1 96.44 13 LYS B N 1
ATOM 4010 C CA . LYS B 1 13 ? 15.469 1.243 -23.797 1 96.44 13 LYS B CA 1
ATOM 4011 C C . LYS B 1 13 ? 14.133 1.627 -23.156 1 96.44 13 LYS B C 1
ATOM 4013 O O . LYS B 1 13 ? 14.07 1.909 -21.969 1 96.44 13 LYS B O 1
ATOM 4018 N N . VAL B 1 14 ? 13.148 1.592 -23.922 1 95.62 14 VAL B N 1
ATOM 4019 C CA . VAL B 1 14 ? 11.805 1.924 -23.453 1 95.62 14 VAL B CA 1
ATOM 4020 C C . VAL B 1 14 ? 11.32 0.852 -22.484 1 95.62 14 VAL B C 1
ATOM 4022 O O . VAL B 1 14 ? 10.688 1.165 -21.469 1 95.62 14 VAL B O 1
ATOM 4025 N N . LEU B 1 15 ? 11.656 -0.379 -22.797 1 95.38 15 LEU B N 1
ATOM 4026 C CA . LEU B 1 15 ? 11.258 -1.502 -21.953 1 95.38 15 LEU B CA 1
ATOM 4027 C C . LEU B 1 15 ? 11.852 -1.363 -20.547 1 95.38 15 LEU B C 1
ATOM 4029 O O . LEU B 1 15 ? 11.156 -1.568 -19.562 1 95.38 15 LEU B O 1
ATOM 4033 N N . LEU B 1 16 ? 13.078 -0.992 -20.5 1 97.12 16 LEU B N 1
ATOM 4034 C CA . LEU B 1 16 ? 13.75 -0.825 -19.219 1 97.12 16 LEU B CA 1
ATOM 4035 C C . LEU B 1 16 ? 13.109 0.296 -18.406 1 97.12 16 LEU B C 1
ATOM 4037 O O . LEU B 1 16 ? 12.906 0.16 -17.203 1 97.12 16 LEU B O 1
ATOM 4041 N N . THR B 1 17 ? 12.781 1.364 -19.094 1 95.88 17 THR B N 1
ATOM 4042 C CA . THR B 1 17 ? 12.164 2.506 -18.438 1 95.88 17 THR B CA 1
ATOM 4043 C C . THR B 1 17 ? 10.797 2.127 -17.859 1 95.88 17 THR B C 1
ATOM 4045 O O . THR B 1 17 ? 10.461 2.49 -16.734 1 95.88 17 THR B O 1
ATOM 4048 N N . GLN B 1 18 ? 10.078 1.405 -18.625 1 93.94 18 GLN B N 1
ATOM 4049 C CA . GLN B 1 18 ? 8.742 0.998 -18.203 1 93.94 18 GLN B CA 1
ATOM 4050 C C . GLN B 1 18 ? 8.797 0.087 -16.984 1 93.94 18 GLN B C 1
ATOM 4052 O O . GLN B 1 18 ? 8.023 0.262 -16.031 1 93.94 18 GLN B O 1
ATOM 4057 N N . TRP B 1 19 ? 9.68 -0.853 -16.969 1 95.5 19 TRP B N 1
ATOM 4058 C CA . TRP B 1 19 ? 9.766 -1.812 -15.875 1 95.5 19 TRP B CA 1
ATOM 4059 C C . TRP B 1 19 ? 10.312 -1.151 -14.617 1 95.5 19 TRP B C 1
ATOM 4061 O O . TRP B 1 19 ? 9.867 -1.464 -13.508 1 95.5 19 TRP B O 1
ATOM 4071 N N . LEU B 1 20 ? 11.266 -0.274 -14.805 1 95.75 20 LEU B N 1
ATOM 4072 C CA . LEU B 1 20 ? 11.766 0.441 -13.641 1 95.75 20 LEU B CA 1
ATOM 4073 C C . LEU B 1 20 ? 10.672 1.309 -13.023 1 95.75 20 LEU B C 1
ATOM 4075 O O . LEU B 1 20 ? 10.555 1.392 -11.797 1 95.75 20 LEU B O 1
ATOM 4079 N N . GLY B 1 21 ? 9.891 1.962 -13.875 1 94.25 21 GLY B N 1
ATOM 4080 C CA . GLY B 1 21 ? 8.75 2.725 -13.414 1 94.25 21 GLY B CA 1
ATOM 4081 C C . GLY B 1 21 ? 7.746 1.885 -12.641 1 94.25 21 GLY B C 1
ATOM 4082 O O . GLY B 1 21 ? 7.211 2.328 -11.625 1 94.25 21 GLY B O 1
ATOM 4083 N N . ARG B 1 22 ? 7.52 0.688 -13.062 1 93.69 22 ARG B N 1
ATOM 4084 C CA . ARG B 1 22 ? 6.594 -0.224 -12.406 1 93.69 22 ARG B CA 1
ATOM 4085 C C . ARG B 1 22 ? 7.105 -0.617 -11.023 1 93.69 22 ARG B C 1
ATOM 4087 O O . ARG B 1 22 ? 6.34 -0.664 -10.055 1 93.69 22 ARG B O 1
ATOM 4094 N N . LEU B 1 23 ? 8.398 -0.905 -10.953 1 95.5 23 LEU B N 1
ATOM 4095 C CA . LEU B 1 23 ? 9 -1.235 -9.664 1 95.5 23 LEU B CA 1
ATOM 4096 C C . LEU B 1 23 ? 8.805 -0.1 -8.664 1 95.5 23 LEU B C 1
ATOM 4098 O O . LEU B 1 23 ? 8.438 -0.338 -7.512 1 95.5 23 LEU B O 1
ATOM 4102 N N . TYR B 1 24 ? 9 1.124 -9.125 1 95.12 24 TYR B N 1
ATOM 4103 C CA . TYR B 1 24 ? 8.883 2.291 -8.258 1 95.12 24 TYR B CA 1
ATOM 4104 C C . TYR B 1 24 ? 7.441 2.512 -7.824 1 95.12 24 TYR B C 1
ATOM 4106 O O . TYR B 1 24 ? 7.172 2.775 -6.648 1 95.12 24 TYR B O 1
ATOM 4114 N N . GLU B 1 25 ? 6.582 2.375 -8.781 1 91.81 25 GLU B N 1
ATOM 4115 C CA . GLU B 1 25 ? 5.164 2.609 -8.516 1 91.81 25 GLU B CA 1
ATOM 4116 C C . GLU B 1 25 ? 4.645 1.669 -7.43 1 91.81 25 GLU B C 1
ATOM 4118 O O . GLU B 1 25 ? 3.777 2.045 -6.637 1 91.81 25 GLU B O 1
ATOM 4123 N N . HIS B 1 26 ? 5.207 0.504 -7.402 1 92.19 26 HIS B N 1
ATOM 4124 C CA . HIS B 1 26 ? 4.746 -0.487 -6.438 1 92.19 26 HIS B CA 1
ATOM 4125 C C . HIS B 1 26 ? 5.621 -0.484 -5.188 1 92.19 26 HIS B C 1
ATOM 4127 O O . HIS B 1 26 ? 5.531 -1.394 -4.359 1 92.19 26 HIS B O 1
ATOM 4133 N N . ARG B 1 27 ? 6.492 0.54 -5.098 1 93.31 27 ARG B N 1
ATOM 4134 C CA . ARG B 1 27 ? 7.316 0.786 -3.918 1 93.31 27 ARG B CA 1
ATOM 4135 C C . ARG B 1 27 ? 8.25 -0.388 -3.645 1 93.31 27 ARG B C 1
ATOM 4137 O O . ARG B 1 27 ? 8.445 -0.777 -2.492 1 93.31 27 ARG B O 1
ATOM 4144 N N . LEU B 1 28 ? 8.734 -1.012 -4.695 1 94.31 28 LEU B N 1
ATOM 4145 C CA . LEU B 1 28 ? 9.641 -2.15 -4.594 1 94.31 28 LEU B CA 1
ATOM 4146 C C . LEU B 1 28 ? 11.094 -1.695 -4.66 1 94.31 28 LEU B C 1
ATOM 4148 O O . LEU B 1 28 ? 12.008 -2.514 -4.551 1 94.31 28 LEU B O 1
ATOM 4152 N N . THR B 1 29 ? 11.227 -0.399 -4.859 1 91.12 29 THR B N 1
ATOM 4153 C CA . THR B 1 29 ? 12.531 0.246 -4.832 1 91.12 29 THR B CA 1
ATOM 4154 C C . THR B 1 29 ? 12.398 1.723 -4.469 1 91.12 29 THR B C 1
ATOM 4156 O O . THR B 1 29 ? 11.297 2.205 -4.207 1 91.12 29 THR B O 1
ATOM 4159 N N . THR B 1 30 ? 13.5 2.357 -4.277 1 90.88 30 THR B N 1
ATOM 4160 C CA . THR B 1 30 ? 13.516 3.783 -3.969 1 90.88 30 THR B CA 1
ATOM 4161 C C . THR B 1 30 ? 13.969 4.594 -5.18 1 90.88 30 THR B C 1
ATOM 4163 O O . THR B 1 30 ? 14.344 4.027 -6.207 1 90.88 30 THR B O 1
ATOM 4166 N N . THR B 1 31 ? 13.891 5.848 -5.027 1 91.62 31 THR B N 1
ATOM 4167 C CA . THR B 1 31 ? 14.266 6.781 -6.082 1 91.62 31 THR B CA 1
ATOM 4168 C C . THR B 1 31 ? 15.711 6.547 -6.527 1 91.62 31 THR B C 1
ATOM 4170 O O . THR B 1 31 ? 16.031 6.715 -7.703 1 91.62 31 THR B O 1
ATOM 4173 N N . THR B 1 32 ? 16.562 6.117 -5.664 1 89.12 32 THR B N 1
ATOM 4174 C CA . THR B 1 32 ? 17.969 5.996 -6 1 89.12 32 THR B CA 1
ATOM 4175 C C . THR B 1 32 ? 18.375 4.527 -6.117 1 89.12 32 THR B C 1
ATOM 4177 O O . THR B 1 32 ? 19.484 4.215 -6.574 1 89.12 32 THR B O 1
ATOM 4180 N N . GLY B 1 33 ? 17.484 3.664 -5.773 1 88.12 33 GLY B N 1
ATOM 4181 C CA . GLY B 1 33 ? 17.875 2.264 -5.699 1 88.12 33 GLY B CA 1
ATOM 4182 C C . GLY B 1 33 ? 17.391 1.447 -6.883 1 88.12 33 GLY B C 1
ATOM 4183 O O . GLY B 1 33 ? 16.453 1.847 -7.582 1 88.12 33 GLY B O 1
ATOM 4184 N N . GLY B 1 34 ? 18.156 0.365 -7.145 1 89.62 34 GLY B N 1
ATOM 4185 C CA . GLY B 1 34 ? 17.75 -0.618 -8.133 1 89.62 34 GLY B CA 1
ATOM 4186 C C . GLY B 1 34 ? 18.297 -0.339 -9.516 1 89.62 34 GLY B C 1
ATOM 4187 O O . GLY B 1 34 ? 18.703 0.787 -9.812 1 89.62 34 GLY B O 1
ATOM 4188 N N . ASN B 1 35 ? 18.438 -1.297 -10.289 1 96.69 35 ASN B N 1
ATOM 4189 C CA . ASN B 1 35 ? 18.859 -1.224 -11.68 1 96.69 35 ASN B CA 1
ATOM 4190 C C . ASN B 1 35 ? 18.438 -2.463 -12.461 1 96.69 35 ASN B C 1
ATOM 4192 O O . ASN B 1 35 ? 18.25 -3.531 -11.883 1 96.69 35 ASN B O 1
ATOM 4196 N N . LEU B 1 36 ? 18.25 -2.252 -13.742 1 98.25 36 LEU B N 1
ATOM 4197 C CA . LEU B 1 36 ? 17.797 -3.303 -14.648 1 98.25 36 LEU B CA 1
ATOM 4198 C C . LEU B 1 36 ? 18.703 -3.381 -15.875 1 98.25 36 LEU B C 1
ATOM 4200 O O . LEU B 1 36 ? 19.234 -2.363 -16.312 1 98.25 36 LEU B O 1
ATOM 4204 N N . SER B 1 37 ? 18.828 -4.539 -16.391 1 98.62 37 SER B N 1
ATOM 4205 C CA . SER B 1 37 ? 19.5 -4.703 -17.672 1 98.62 37 SER B CA 1
ATOM 4206 C C . SER B 1 37 ? 18.844 -5.812 -18.5 1 98.62 37 SER B C 1
ATOM 4208 O O . SER B 1 37 ? 18.188 -6.688 -17.953 1 98.62 37 SER B O 1
ATOM 4210 N N . ILE B 1 38 ? 19 -5.723 -19.828 1 98.12 38 ILE B N 1
ATOM 4211 C CA . ILE B 1 38 ? 18.562 -6.762 -20.75 1 98.12 38 ILE B CA 1
ATOM 4212 C C . ILE B 1 38 ? 1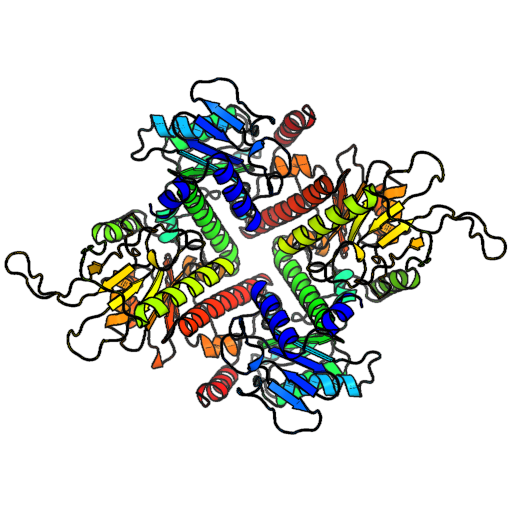9.594 -6.949 -21.859 1 98.12 38 ILE B C 1
ATOM 4214 O O . ILE B 1 38 ? 20.391 -6.047 -22.125 1 98.12 38 ILE B O 1
ATOM 4218 N N . ILE B 1 39 ? 19.641 -8.086 -22.312 1 97 39 ILE B N 1
ATOM 4219 C CA . ILE B 1 39 ? 20.422 -8.367 -23.516 1 97 39 ILE B CA 1
ATOM 4220 C C . ILE B 1 39 ? 19.469 -8.578 -24.703 1 97 39 ILE B C 1
ATOM 4222 O O . ILE B 1 39 ? 18.578 -9.43 -24.641 1 97 39 ILE B O 1
ATOM 4226 N N . ASP B 1 40 ? 19.594 -7.785 -25.656 1 95.31 40 ASP B N 1
ATOM 4227 C CA . ASP B 1 40 ? 18.859 -7.902 -26.922 1 95.31 40 ASP B CA 1
ATOM 4228 C C . ASP B 1 40 ? 19.828 -8.125 -28.094 1 95.31 40 ASP B C 1
ATOM 4230 O O . ASP B 1 40 ? 20.562 -7.215 -28.469 1 95.31 40 ASP B O 1
ATOM 4234 N N . GLY B 1 41 ? 19.734 -9.32 -28.688 1 92.56 41 GLY B N 1
ATOM 4235 C CA . GLY B 1 41 ? 20.781 -9.68 -29.625 1 92.56 41 GLY B CA 1
ATOM 4236 C C . GLY B 1 41 ? 22.156 -9.789 -28.984 1 92.56 41 GLY B C 1
ATOM 4237 O O . GLY B 1 41 ? 22.344 -10.562 -28.047 1 92.56 41 GLY B O 1
ATOM 4238 N N . ASP B 1 42 ? 23.031 -8.977 -29.375 1 94.19 42 ASP B N 1
ATOM 4239 C CA . ASP B 1 42 ? 24.391 -8.984 -28.812 1 94.19 42 ASP B CA 1
ATOM 4240 C C . ASP B 1 42 ? 24.688 -7.684 -28.078 1 94.19 42 ASP B C 1
ATOM 4242 O O . ASP B 1 42 ? 25.844 -7.312 -27.891 1 94.19 42 ASP B O 1
ATOM 4246 N N . VAL B 1 43 ? 23.609 -7.023 -27.703 1 97 43 VAL B N 1
ATOM 4247 C CA . VAL B 1 43 ? 23.766 -5.734 -27.047 1 97 43 VAL B CA 1
ATOM 4248 C C . VAL B 1 43 ? 23.172 -5.797 -25.641 1 97 43 VAL B C 1
ATOM 4250 O O . VAL B 1 43 ? 22.047 -6.285 -25.453 1 97 43 VAL B O 1
ATOM 4253 N N . MET B 1 44 ? 23.953 -5.328 -24.719 1 97.69 44 MET B N 1
ATOM 4254 C CA . MET B 1 44 ? 23.469 -5.191 -23.359 1 97.69 44 MET B CA 1
ATOM 4255 C C . MET B 1 44 ? 23.016 -3.766 -23.078 1 97.69 44 MET B C 1
ATOM 4257 O O . MET B 1 44 ? 23.734 -2.811 -23.359 1 97.69 44 MET B O 1
ATOM 4261 N N . TYR B 1 45 ? 21.797 -3.596 -22.641 1 98.19 45 TYR B N 1
ATOM 4262 C CA . TYR B 1 45 ? 21.234 -2.33 -22.172 1 98.19 45 TYR B CA 1
ATOM 4263 C C . TYR B 1 45 ? 21.094 -2.32 -20.656 1 98.19 45 TYR B C 1
ATOM 4265 O O . TYR B 1 45 ? 20.703 -3.326 -20.062 1 98.19 45 TYR B O 1
ATOM 4273 N N . ILE B 1 46 ? 21.469 -1.181 -20.016 1 98.19 46 ILE B N 1
ATOM 4274 C CA . ILE B 1 46 ? 21.375 -1.132 -18.562 1 98.19 46 ILE B CA 1
ATOM 4275 C C . ILE B 1 46 ? 20.984 0.276 -18.109 1 98.19 46 ILE B C 1
ATOM 4277 O O . ILE B 1 46 ? 21.328 1.26 -18.766 1 98.19 46 ILE B O 1
ATOM 4281 N N . THR B 1 47 ? 20.266 0.391 -17.031 1 96.94 47 THR B N 1
ATOM 4282 C CA . THR B 1 47 ? 19.828 1.67 -16.469 1 96.94 47 THR B CA 1
ATOM 4283 C C . THR B 1 47 ? 21.047 2.521 -16.078 1 96.94 47 THR B C 1
ATOM 4285 O O . THR B 1 47 ? 22.109 1.989 -15.766 1 96.94 47 THR B O 1
ATOM 4288 N N . PRO B 1 48 ? 20.875 3.807 -16.078 1 95 48 PRO B N 1
ATOM 4289 C CA . PRO B 1 48 ? 22 4.715 -15.859 1 95 48 PRO B CA 1
ATOM 4290 C C . PRO B 1 48 ? 22.375 4.863 -14.383 1 95 48 PRO B C 1
ATOM 4292 O O . PRO B 1 48 ? 21.641 4.379 -13.516 1 95 48 PRO B O 1
ATOM 4295 N N . SER B 1 49 ? 23.531 5.523 -14.203 1 91.25 49 SER B N 1
ATOM 4296 C CA . SER B 1 49 ? 23.953 5.879 -12.852 1 91.25 49 SER B CA 1
ATOM 4297 C C . SER B 1 49 ? 23.281 7.164 -12.375 1 91.25 49 SER B C 1
ATOM 4299 O O . SER B 1 49 ? 23.062 8.078 -13.172 1 91.25 49 SER B O 1
ATOM 4301 N N . GLY B 1 50 ? 22.953 7.191 -11.125 1 83.56 50 GLY B N 1
ATOM 4302 C CA . GLY B 1 50 ? 22.469 8.414 -10.5 1 83.56 50 GLY B CA 1
ATOM 4303 C C . GLY B 1 50 ? 21.125 8.867 -11.031 1 83.56 50 GLY B C 1
ATOM 4304 O O . GLY B 1 50 ? 20.484 8.156 -11.805 1 83.56 50 GLY B O 1
ATOM 4305 N N . GLY B 1 51 ? 20.656 9.953 -10.477 1 85.06 51 GLY B N 1
ATOM 4306 C CA . GLY B 1 51 ? 19.438 10.578 -10.938 1 85.06 51 GLY B CA 1
ATOM 4307 C C . GLY B 1 51 ? 18.188 10 -10.297 1 85.06 51 GLY B C 1
ATOM 4308 O O . GLY B 1 51 ? 18.281 9.289 -9.289 1 85.06 51 GLY B O 1
ATOM 4309 N N . ASP B 1 52 ? 17.062 10.414 -10.906 1 92.06 52 ASP B N 1
ATOM 4310 C CA . ASP B 1 52 ? 15.75 9.961 -10.469 1 92.06 52 ASP B CA 1
ATOM 4311 C C . ASP B 1 52 ? 15.352 8.664 -11.18 1 92.06 52 ASP B C 1
ATOM 4313 O O . ASP B 1 52 ? 14.836 8.695 -12.297 1 92.06 52 ASP B O 1
ATOM 4317 N N . LYS B 1 53 ? 15.469 7.566 -10.477 1 87.75 53 LYS B N 1
ATOM 4318 C CA . LYS B 1 53 ? 15.266 6.262 -11.094 1 87.75 53 LYS B CA 1
ATOM 4319 C C . LYS B 1 53 ? 13.781 5.945 -11.227 1 87.75 53 LYS B C 1
ATOM 4321 O O . LYS B 1 53 ? 13.398 4.98 -11.891 1 87.75 53 LYS B O 1
ATOM 4326 N N . ALA B 1 54 ? 13.016 6.785 -10.57 1 88.56 54 ALA B N 1
ATOM 4327 C CA . ALA B 1 54 ? 11.57 6.609 -10.742 1 88.56 54 ALA B CA 1
ATOM 4328 C C . ALA B 1 54 ? 11.141 6.984 -12.156 1 88.56 54 ALA B C 1
ATOM 4330 O O . ALA B 1 54 ? 10.133 6.48 -12.656 1 88.56 54 ALA B O 1
ATOM 4331 N N . ILE B 1 55 ? 11.883 7.902 -12.719 1 90.19 55 ILE B N 1
ATOM 4332 C CA . ILE B 1 55 ? 11.57 8.391 -14.055 1 90.19 55 ILE B CA 1
ATOM 4333 C C . ILE B 1 55 ? 12.852 8.492 -14.875 1 90.19 55 ILE B C 1
ATOM 4335 O O . ILE B 1 55 ? 13.422 9.586 -15.023 1 90.19 55 ILE B O 1
ATOM 4339 N N . VAL B 1 56 ? 13.203 7.379 -15.5 1 93.56 56 VAL B N 1
ATOM 4340 C CA . VAL B 1 56 ? 14.406 7.379 -16.328 1 93.56 56 VAL B CA 1
ATOM 4341 C C . VAL B 1 56 ? 14.023 7.547 -17.797 1 93.56 56 VAL B C 1
ATOM 4343 O O . VAL B 1 56 ? 13.336 6.691 -18.375 1 93.56 56 VAL B O 1
ATOM 4346 N N . PRO B 1 57 ? 14.453 8.617 -18.375 1 93.81 57 PRO B N 1
ATOM 4347 C CA . PRO B 1 57 ? 14.227 8.734 -19.828 1 93.81 57 PRO B CA 1
ATOM 4348 C C . PRO B 1 57 ? 14.961 7.664 -20.625 1 93.81 57 PRO B C 1
ATOM 4350 O O . PRO B 1 57 ? 16.094 7.305 -20.281 1 93.81 57 PRO B O 1
ATOM 4353 N N . ALA B 1 58 ? 14.367 7.281 -21.703 1 95.62 58 ALA B N 1
ATOM 4354 C CA . ALA B 1 58 ? 14.93 6.219 -22.516 1 95.62 58 ALA B CA 1
ATOM 4355 C C . ALA B 1 58 ? 16.312 6.605 -23.062 1 95.62 58 ALA B C 1
ATOM 4357 O O . ALA B 1 58 ? 17.188 5.754 -23.203 1 95.62 58 ALA B O 1
ATOM 4358 N N . GLU B 1 59 ? 16.484 7.863 -23.266 1 95.19 59 GLU B N 1
ATOM 4359 C CA . GLU B 1 59 ? 17.719 8.352 -23.844 1 95.19 59 GLU B CA 1
ATOM 4360 C C . GLU B 1 59 ? 18.891 8.195 -22.875 1 95.19 59 GLU B C 1
ATOM 4362 O O . GLU B 1 59 ? 20.047 8.203 -23.297 1 95.19 59 GLU B O 1
ATOM 4367 N N . LYS B 1 60 ? 18.625 7.98 -21.656 1 95.94 60 LYS B N 1
ATOM 4368 C CA . LYS B 1 60 ? 19.672 7.922 -20.641 1 95.94 60 LYS B CA 1
ATOM 4369 C C . LYS B 1 60 ? 20.125 6.484 -20.391 1 95.94 60 LYS B C 1
ATOM 4371 O O . LYS B 1 60 ? 21.094 6.242 -19.672 1 95.94 60 LYS B O 1
ATOM 4376 N N . ILE B 1 61 ? 19.469 5.547 -21.047 1 97.31 61 ILE B N 1
ATOM 4377 C CA . ILE B 1 61 ? 19.859 4.145 -20.891 1 97.31 61 ILE B CA 1
ATOM 4378 C C . ILE B 1 61 ? 21.188 3.893 -21.578 1 97.31 61 ILE B C 1
ATOM 4380 O O . ILE B 1 61 ? 21.375 4.262 -22.75 1 97.31 61 ILE B O 1
ATOM 4384 N N . ALA B 1 62 ? 22.078 3.318 -20.859 1 97.12 62 ALA B N 1
ATOM 4385 C CA . ALA B 1 62 ? 23.375 2.992 -21.422 1 97.12 62 ALA B CA 1
ATOM 4386 C C . ALA B 1 62 ? 23.359 1.641 -22.125 1 97.12 62 ALA B C 1
ATOM 4388 O O . ALA B 1 62 ? 22.531 0.782 -21.812 1 97.12 62 ALA B O 1
ATOM 4389 N N . TYR B 1 63 ? 24.219 1.466 -23.125 1 97.25 63 TYR B N 1
ATOM 4390 C CA . TYR B 1 63 ? 24.266 0.192 -23.844 1 97.25 63 TYR B CA 1
ATOM 4391 C C . TYR B 1 63 ? 25.672 -0.093 -24.344 1 97.25 63 TYR B C 1
ATOM 4393 O O . TYR B 1 63 ? 26.5 0.817 -24.453 1 97.25 63 TYR B O 1
ATOM 4401 N N . ARG B 1 64 ? 25.969 -1.369 -24.531 1 96.81 64 ARG B N 1
ATOM 4402 C CA . ARG B 1 64 ? 27.234 -1.802 -25.109 1 96.81 64 ARG B CA 1
ATOM 4403 C C . ARG B 1 64 ? 27.078 -3.148 -25.812 1 96.81 64 ARG B C 1
ATOM 4405 O O . ARG B 1 64 ? 26.266 -3.977 -25.391 1 96.81 64 ARG B O 1
ATOM 4412 N N . LYS B 1 65 ? 27.797 -3.27 -26.781 1 95.12 65 LYS B N 1
ATOM 4413 C CA . LYS B 1 65 ? 27.859 -4.594 -27.406 1 95.12 65 LYS B CA 1
ATOM 4414 C C . LYS B 1 65 ? 28.594 -5.578 -26.5 1 95.12 65 LYS B C 1
ATOM 4416 O O . LYS B 1 65 ? 29.594 -5.223 -25.859 1 95.12 65 LYS B O 1
ATOM 4421 N N . LEU B 1 66 ? 28.078 -6.789 -26.531 1 91.81 66 LEU B N 1
ATOM 4422 C CA . LEU B 1 66 ? 28.75 -7.816 -25.734 1 91.81 66 LEU B CA 1
ATOM 4423 C C . LEU B 1 66 ? 30.188 -7.996 -26.188 1 91.81 66 LEU B C 1
ATOM 4425 O O . LEU B 1 66 ? 30.453 -8.062 -27.391 1 91.81 66 LEU B O 1
ATOM 4429 N N . GLY B 1 67 ? 31.109 -7.957 -25.328 1 88.88 67 GLY B N 1
ATOM 4430 C CA . GLY B 1 67 ? 32.531 -8.047 -25.688 1 88.88 67 GLY B CA 1
ATOM 4431 C C . GLY B 1 67 ? 33.25 -6.711 -25.625 1 88.88 67 GLY B C 1
ATOM 4432 O O . GLY B 1 67 ? 34.469 -6.66 -25.484 1 88.88 67 GLY B O 1
ATOM 4433 N N . ASP B 1 68 ? 32.406 -5.668 -25.766 1 91.19 68 ASP B N 1
ATOM 4434 C CA . ASP B 1 68 ? 33 -4.336 -25.688 1 91.19 68 ASP B CA 1
ATOM 4435 C C . ASP B 1 68 ? 33.344 -3.973 -24.25 1 91.19 68 ASP B C 1
ATOM 4437 O O . ASP B 1 68 ? 32.75 -4.496 -23.312 1 91.19 68 ASP B O 1
ATOM 4441 N N . SER B 1 69 ? 34.281 -3.029 -24.125 1 88.19 69 SER B N 1
ATOM 4442 C CA . SER B 1 69 ? 34.719 -2.648 -22.781 1 88.19 69 SER B CA 1
ATOM 4443 C C . SER B 1 69 ? 34 -1.409 -22.297 1 88.19 69 SER B C 1
ATOM 4445 O O . SER B 1 69 ? 33.875 -1.182 -21.094 1 88.19 69 SER B O 1
ATOM 4447 N N . SER B 1 70 ? 33.469 -0.629 -23.203 1 91.94 70 SER B N 1
ATOM 4448 C CA . SER B 1 70 ? 32.875 0.642 -22.781 1 91.94 70 SER B CA 1
ATOM 4449 C C . SER B 1 70 ? 31.406 0.724 -23.156 1 91.94 70 SER B C 1
ATOM 4451 O O . SER B 1 70 ? 30.984 0.146 -24.156 1 91.94 70 SER B O 1
ATOM 4453 N N . PHE B 1 71 ? 30.719 1.471 -22.281 1 96 71 PHE B N 1
ATOM 4454 C CA . PHE B 1 71 ? 29.312 1.728 -22.531 1 96 71 PHE B CA 1
ATOM 4455 C C . PHE B 1 71 ? 29.125 2.996 -23.344 1 96 71 PHE B C 1
ATOM 4457 O O . PHE B 1 71 ? 29.969 3.895 -23.312 1 96 71 PHE B O 1
ATOM 4464 N N . GLN B 1 72 ? 28.062 3.01 -24.062 1 95.19 72 GLN B N 1
ATOM 4465 C CA . GLN B 1 72 ? 27.656 4.191 -24.828 1 95.19 72 GLN B CA 1
ATOM 4466 C C . GLN B 1 72 ? 26.422 4.844 -24.203 1 95.19 72 GLN B C 1
ATOM 4468 O O . GLN B 1 72 ? 25.656 4.184 -23.5 1 95.19 72 GLN B O 1
ATOM 4473 N N . GLY B 1 73 ? 26.266 6.121 -24.438 1 92 73 GLY B N 1
ATOM 4474 C CA . GLY B 1 73 ? 25.141 6.883 -23.906 1 92 73 GLY B CA 1
ATOM 4475 C C . GLY B 1 73 ? 25.562 8.188 -23.25 1 92 73 GLY B C 1
ATOM 4476 O O . GLY B 1 73 ? 26.75 8.414 -23.016 1 92 73 GLY B O 1
ATOM 4477 N N . PRO B 1 74 ? 24.625 9.031 -22.984 1 92.62 74 PRO B N 1
ATOM 4478 C CA . PRO B 1 74 ? 24.938 10.352 -22.438 1 92.62 74 PRO B CA 1
ATOM 4479 C C . PRO B 1 74 ? 25.297 10.297 -20.953 1 92.62 74 PRO B C 1
ATOM 4481 O O . PRO B 1 74 ? 25.906 11.234 -20.422 1 92.62 74 PRO B O 1
ATOM 4484 N N . VAL B 1 75 ? 24.859 9.289 -20.297 1 93.19 75 VAL B N 1
ATOM 4485 C CA . VAL B 1 75 ? 25.141 9.109 -18.875 1 93.19 75 VAL B CA 1
ATOM 4486 C C . VAL B 1 75 ? 25.781 7.746 -18.641 1 93.19 75 VAL B C 1
ATOM 4488 O O . VAL B 1 75 ? 25.5 6.785 -19.359 1 93.19 75 VAL B O 1
ATOM 4491 N N . PRO B 1 76 ? 26.688 7.734 -17.656 1 93.94 76 PRO B N 1
ATOM 4492 C CA . PRO B 1 76 ? 27.312 6.445 -17.375 1 93.94 76 PRO B CA 1
ATOM 4493 C C . PRO B 1 76 ? 26.312 5.379 -16.938 1 93.94 76 PRO B C 1
ATOM 4495 O O . PRO B 1 76 ? 25.25 5.707 -16.422 1 93.94 76 PRO B O 1
ATOM 4498 N N . PRO B 1 77 ? 26.672 4.078 -17.188 1 96.19 77 PRO B N 1
ATOM 4499 C CA . PRO B 1 77 ? 25.828 2.992 -16.688 1 96.19 77 PRO B CA 1
ATOM 4500 C C . PRO B 1 77 ? 25.781 2.906 -15.172 1 96.19 77 PRO B C 1
ATOM 4502 O O . PRO B 1 77 ? 26.625 3.514 -14.492 1 96.19 77 PRO B O 1
ATOM 4505 N N . SER B 1 78 ? 24.812 2.219 -14.734 1 94.69 78 SER B N 1
ATOM 4506 C CA . SER B 1 78 ? 24.797 1.903 -13.305 1 94.69 78 SER B CA 1
ATOM 4507 C C . SER B 1 78 ? 26.172 1.396 -12.844 1 94.69 78 SER B C 1
ATOM 4509 O O . SER B 1 78 ? 26.828 0.635 -13.555 1 94.69 78 SER B O 1
ATOM 4511 N N . MET B 1 79 ? 26.562 1.78 -11.656 1 91.69 79 MET B N 1
ATOM 4512 C CA . MET B 1 79 ? 27.844 1.351 -11.086 1 91.69 79 MET B CA 1
ATOM 4513 C C . MET B 1 79 ? 27.844 -0.154 -10.844 1 91.69 79 MET B C 1
ATOM 4515 O O . MET B 1 79 ? 28.906 -0.757 -10.68 1 91.69 79 MET B O 1
ATOM 4519 N N . GLU B 1 80 ? 26.703 -0.739 -10.844 1 94.69 80 GLU B N 1
ATOM 4520 C CA . GLU B 1 80 ? 26.609 -2.162 -10.531 1 94.69 80 GLU B CA 1
ATOM 4521 C C . GLU B 1 80 ? 26.578 -3.004 -11.797 1 94.69 80 GLU B C 1
ATOM 4523 O O . GLU B 1 80 ? 26.203 -4.18 -11.766 1 94.69 80 GLU B O 1
ATOM 4528 N N . TRP B 1 81 ? 26.953 -2.422 -12.938 1 96.5 81 TRP B N 1
ATOM 4529 C CA . TRP B 1 81 ? 26.922 -3.15 -14.195 1 96.5 81 TRP B CA 1
ATOM 4530 C C . TRP B 1 81 ? 27.797 -4.398 -14.133 1 96.5 81 TRP B C 1
ATOM 4532 O O . TRP B 1 81 ? 27.5 -5.414 -14.758 1 96.5 81 TRP B O 1
ATOM 4542 N N . PRO B 1 82 ? 28.922 -4.434 -13.328 1 96.56 82 PRO B N 1
ATOM 4543 C CA . PRO B 1 82 ? 29.703 -5.668 -13.258 1 96.56 82 PRO B CA 1
ATOM 4544 C C . PRO B 1 82 ? 28.906 -6.836 -12.68 1 96.56 82 PRO B C 1
ATOM 4546 O O . PRO B 1 82 ? 29.109 -7.984 -13.094 1 96.56 82 PRO B O 1
ATOM 4549 N N . LEU B 1 83 ? 28.125 -6.516 -11.711 1 97.38 83 LEU B N 1
ATOM 4550 C CA . LEU B 1 83 ? 27.25 -7.523 -11.117 1 97.38 83 LEU B CA 1
ATOM 4551 C C . LEU B 1 83 ? 26.328 -8.133 -12.164 1 97.38 83 LEU B C 1
ATOM 4553 O O . LEU B 1 83 ? 26.125 -9.344 -12.203 1 97.38 83 LEU B O 1
ATOM 4557 N N . HIS B 1 84 ? 25.75 -7.328 -13.031 1 98.25 84 HIS B N 1
ATOM 4558 C CA . HIS B 1 84 ? 24.875 -7.793 -14.102 1 98.25 84 HIS B CA 1
ATOM 4559 C C . HIS B 1 84 ? 25.641 -8.672 -15.094 1 98.25 84 HIS B C 1
ATOM 4561 O O . HIS B 1 84 ? 25.156 -9.742 -15.469 1 98.25 84 HIS B O 1
ATOM 4567 N N . LEU B 1 85 ? 26.797 -8.242 -15.453 1 96.75 85 LEU B N 1
ATOM 4568 C CA . LEU B 1 85 ? 27.625 -9.016 -16.375 1 96.75 85 LEU B CA 1
ATOM 4569 C C . LEU B 1 85 ? 27.984 -10.367 -15.781 1 96.75 85 LEU B C 1
ATOM 4571 O O . LEU B 1 85 ? 27.969 -11.383 -16.484 1 96.75 85 LEU B O 1
ATOM 4575 N N . ALA B 1 86 ? 28.328 -10.336 -14.523 1 97.38 86 ALA B N 1
ATOM 4576 C CA . ALA B 1 86 ? 28.672 -11.57 -13.828 1 97.38 86 ALA B CA 1
ATOM 4577 C C . ALA B 1 86 ? 27.5 -12.547 -13.82 1 97.38 86 ALA B C 1
ATOM 4579 O O . ALA B 1 86 ? 27.688 -13.758 -13.992 1 97.38 86 ALA B O 1
ATOM 4580 N N . ALA B 1 87 ? 26.344 -12.023 -13.602 1 97.81 87 ALA B N 1
ATOM 4581 C CA . ALA B 1 87 ? 25.141 -12.867 -13.586 1 97.81 87 ALA B CA 1
ATOM 4582 C C . ALA B 1 87 ? 24.906 -13.5 -14.953 1 97.81 87 ALA B C 1
ATOM 4584 O O . ALA B 1 87 ? 24.688 -14.711 -15.047 1 97.81 87 ALA B O 1
ATOM 4585 N N . TYR B 1 88 ? 25.016 -12.695 -16.031 1 96.88 88 TYR B N 1
ATOM 4586 C CA . TYR B 1 88 ? 24.859 -13.211 -17.375 1 96.88 88 TYR B CA 1
ATOM 4587 C C . TYR B 1 88 ? 25.891 -14.289 -17.688 1 96.88 88 TYR B C 1
ATOM 4589 O O . TYR B 1 88 ? 25.547 -15.352 -18.203 1 96.88 88 TYR B O 1
ATOM 4597 N N . GLU B 1 89 ? 27.078 -14.039 -17.359 1 95.25 89 GLU B N 1
ATOM 4598 C CA . GLU B 1 89 ? 28.172 -14.961 -17.641 1 95.25 89 GLU B CA 1
ATOM 4599 C C . GLU B 1 89 ? 28 -16.266 -16.875 1 95.25 89 GLU B C 1
ATOM 4601 O O . GLU B 1 89 ? 28.188 -17.344 -17.438 1 95.25 89 GLU B O 1
ATOM 4606 N N . ALA B 1 90 ? 27.672 -16.141 -15.609 1 97.06 90 ALA B N 1
ATOM 4607 C CA . ALA B 1 90 ? 27.484 -17.328 -14.781 1 97.06 90 ALA B CA 1
ATOM 4608 C C . ALA B 1 90 ? 26.375 -18.219 -15.352 1 97.06 90 ALA B C 1
ATOM 4610 O O . ALA B 1 90 ? 26.531 -19.438 -15.406 1 97.06 90 ALA B O 1
ATOM 4611 N N . CYS B 1 91 ? 25.344 -17.609 -15.773 1 95.12 91 CYS B N 1
ATOM 4612 C CA . CYS B 1 91 ? 24.203 -18.359 -16.281 1 95.12 91 CYS B CA 1
ATOM 4613 C C . CYS B 1 91 ? 24.531 -18.969 -17.641 1 95.12 91 CYS B C 1
ATOM 4615 O O . CYS B 1 91 ? 24.062 -20.062 -17.953 1 95.12 91 CYS B O 1
ATOM 4617 N N . ARG B 1 92 ? 25.281 -18.344 -18.391 1 92.38 92 ARG B N 1
ATOM 4618 C CA . ARG B 1 92 ? 25.719 -18.875 -19.672 1 92.38 92 ARG B CA 1
ATOM 4619 C C . ARG B 1 92 ? 26.625 -20.094 -19.469 1 92.38 92 ARG B C 1
ATOM 4621 O O . ARG B 1 92 ? 26.469 -21.109 -20.141 1 92.38 92 ARG B O 1
ATOM 4628 N N . ARG B 1 93 ? 27.453 -20.016 -18.578 1 90.94 93 ARG B N 1
ATOM 4629 C CA . ARG B 1 93 ? 28.453 -21.062 -18.344 1 90.94 93 ARG B CA 1
ATOM 4630 C C . ARG B 1 93 ? 27.828 -22.281 -17.688 1 90.94 93 ARG B C 1
ATOM 4632 O O . ARG B 1 93 ? 28.344 -23.391 -17.828 1 90.94 93 ARG B O 1
ATOM 4639 N N . SER B 1 94 ? 26.891 -22.016 -16.891 1 88.25 94 SER B N 1
ATOM 4640 C CA . SER B 1 94 ? 26.25 -23.125 -16.188 1 88.25 94 SER B CA 1
ATOM 4641 C C . SER B 1 94 ? 25.312 -23.891 -17.125 1 88.25 94 SER B C 1
ATOM 4643 O O . SER B 1 94 ? 24.656 -24.844 -16.703 1 88.25 94 SER B O 1
ATOM 4645 N N . HIS B 1 95 ? 25.25 -23.625 -18.297 1 79.5 95 HIS B N 1
ATOM 4646 C CA . HIS B 1 95 ? 24.469 -24.281 -19.344 1 79.5 95 HIS B CA 1
ATOM 4647 C C . HIS B 1 95 ? 23.031 -24.484 -18.906 1 79.5 95 HIS B C 1
ATOM 4649 O O . HIS B 1 95 ? 22.484 -25.578 -19.031 1 79.5 95 HIS B O 1
ATOM 4655 N N . ARG B 1 96 ? 22.5 -23.469 -18.484 1 83.25 96 ARG B N 1
ATOM 4656 C CA . ARG B 1 96 ? 21.078 -23.516 -18.156 1 83.25 96 ARG B CA 1
ATOM 4657 C C . ARG B 1 96 ? 20.234 -23.797 -19.391 1 83.25 96 ARG B C 1
ATOM 4659 O O . ARG B 1 96 ? 20.656 -23.531 -20.516 1 83.25 96 ARG B O 1
ATOM 4666 N N . GLU B 1 97 ? 19.156 -24.469 -19.109 1 77.81 97 GLU B N 1
ATOM 4667 C CA . GLU B 1 97 ? 18.266 -24.828 -20.203 1 77.81 97 GLU B CA 1
ATOM 4668 C C . GLU B 1 97 ? 17.781 -23.594 -20.953 1 77.81 97 GLU B C 1
ATOM 4670 O O . GLU B 1 97 ? 17.688 -23.609 -22.188 1 77.81 97 GLU B O 1
ATOM 4675 N N . ASN B 1 98 ? 17.562 -22.594 -20.188 1 83.12 98 ASN B N 1
ATOM 4676 C CA . ASN B 1 98 ? 17.047 -21.375 -20.797 1 83.12 98 ASN B CA 1
ATOM 4677 C C . ASN B 1 98 ? 18.078 -20.25 -20.734 1 83.12 98 ASN B C 1
ATOM 4679 O O . ASN B 1 98 ? 18.812 -20.125 -19.75 1 83.12 98 ASN B O 1
ATOM 4683 N N . GLU B 1 99 ? 18.062 -19.547 -21.781 1 90.75 99 GLU B N 1
ATOM 4684 C CA . GLU B 1 99 ? 19 -18.422 -21.844 1 90.75 99 GLU B CA 1
ATOM 4685 C C . GLU B 1 99 ? 18.5 -17.25 -21.016 1 90.75 99 GLU B C 1
ATOM 4687 O O . GLU B 1 99 ? 17.359 -16.812 -21.172 1 90.75 99 GLU B O 1
ATOM 4692 N N . ILE B 1 100 ? 19.375 -16.75 -20.188 1 95.38 100 ILE B N 1
ATOM 4693 C CA . ILE B 1 100 ? 19.062 -15.594 -19.359 1 95.38 100 ILE B CA 1
ATOM 4694 C C . ILE B 1 100 ? 19.359 -14.312 -20.125 1 95.38 100 ILE B C 1
ATOM 4696 O O . ILE B 1 100 ? 20.469 -14.148 -20.656 1 95.38 100 ILE B O 1
ATOM 4700 N N . ARG B 1 101 ? 18.359 -13.438 -20.125 1 96.56 101 ARG B N 1
ATOM 4701 C CA . ARG B 1 101 ? 18.547 -12.219 -20.906 1 96.56 101 ARG B CA 1
ATOM 4702 C C . ARG B 1 101 ? 18.141 -10.992 -20.109 1 96.56 101 ARG B C 1
ATOM 4704 O O . ARG B 1 101 ? 18.094 -9.875 -20.641 1 96.56 101 ARG B O 1
ATOM 4711 N N . ALA B 1 102 ? 17.766 -11.188 -18.906 1 98.12 102 ALA B N 1
ATOM 4712 C CA . ALA B 1 102 ? 17.359 -10.062 -18.062 1 98.12 102 ALA B CA 1
ATOM 4713 C C . ALA B 1 102 ? 17.891 -10.227 -16.641 1 98.12 102 ALA B C 1
ATOM 4715 O O . ALA B 1 102 ? 17.922 -11.336 -16.109 1 98.12 102 ALA B O 1
ATOM 4716 N N . VAL B 1 103 ? 18.312 -9.133 -16.062 1 98.69 103 VAL B N 1
ATOM 4717 C CA . VAL B 1 103 ? 18.734 -9.07 -14.672 1 98.69 103 VAL B CA 1
ATOM 4718 C C . VAL B 1 103 ? 18.062 -7.902 -13.969 1 98.69 103 VAL B C 1
ATOM 4720 O O . VAL B 1 103 ? 18.062 -6.777 -14.469 1 98.69 103 VAL B O 1
ATOM 4723 N N . LEU B 1 104 ? 17.453 -8.195 -12.867 1 98.56 104 LEU B N 1
ATOM 4724 C CA . LEU B 1 104 ? 16.734 -7.223 -12.047 1 98.56 104 LEU B CA 1
ATOM 4725 C C . LEU B 1 104 ? 17.375 -7.117 -10.664 1 98.56 104 LEU B C 1
ATOM 4727 O O . LEU B 1 104 ? 17.484 -8.117 -9.945 1 98.56 104 LEU B O 1
ATOM 4731 N N . HIS B 1 105 ? 17.844 -5.957 -10.305 1 97.88 105 HIS B N 1
ATOM 4732 C CA . HIS B 1 105 ? 18.328 -5.641 -8.961 1 97.88 105 HIS B CA 1
ATOM 4733 C C . HIS B 1 105 ? 17.438 -4.598 -8.297 1 97.88 105 HIS B C 1
ATOM 4735 O O . HIS B 1 105 ? 17.156 -3.547 -8.883 1 97.88 105 HIS B O 1
ATOM 4741 N N . ALA B 1 106 ? 16.969 -4.891 -7.156 1 96.56 106 ALA B N 1
ATOM 4742 C CA . ALA B 1 106 ? 16.078 -3.957 -6.465 1 96.56 106 ALA B CA 1
ATOM 4743 C C . ALA B 1 106 ? 16.359 -3.949 -4.961 1 96.56 106 ALA B C 1
ATOM 4745 O O . ALA B 1 106 ? 16.828 -4.941 -4.406 1 96.56 106 ALA B O 1
ATOM 4746 N N . HIS B 1 107 ? 16.062 -2.795 -4.348 1 93.19 107 HIS B N 1
ATOM 4747 C CA . HIS B 1 107 ? 16.125 -2.611 -2.9 1 93.19 107 HIS B CA 1
ATOM 4748 C C . HIS B 1 107 ? 14.75 -2.748 -2.268 1 93.19 107 HIS B C 1
ATOM 4750 O O . HIS B 1 107 ? 14.242 -1.8 -1.662 1 93.19 107 HIS B O 1
ATOM 4756 N N . SER B 1 108 ? 14.203 -3.916 -2.428 1 93.19 108 SER B N 1
ATOM 4757 C CA . SER B 1 108 ? 12.867 -4.098 -1.874 1 93.19 108 SER B CA 1
ATOM 4758 C C . SER B 1 108 ? 12.898 -4.129 -0.35 1 93.19 108 SER B C 1
ATOM 4760 O O . SER B 1 108 ? 13.891 -4.559 0.246 1 93.19 108 SER B O 1
ATOM 4762 N N . LYS B 1 109 ? 11.867 -3.76 0.266 1 93.81 109 LYS B N 1
ATOM 4763 C CA . LYS B 1 109 ? 11.859 -3.502 1.703 1 93.81 109 LYS B CA 1
ATOM 4764 C C . LYS B 1 109 ? 11.922 -4.805 2.496 1 93.81 109 LYS B C 1
ATOM 4766 O O . LYS B 1 109 ? 12.781 -4.965 3.367 1 93.81 109 LYS B O 1
ATOM 4771 N N . THR B 1 110 ? 11.078 -5.77 2.174 1 97.12 110 THR B N 1
ATOM 4772 C CA . THR B 1 110 ? 10.977 -6.957 3.016 1 97.12 110 THR B CA 1
ATOM 4773 C C . THR B 1 110 ? 12.18 -7.875 2.801 1 97.12 110 THR B C 1
ATOM 4775 O O . THR B 1 110 ? 12.711 -8.453 3.754 1 97.12 110 THR B O 1
ATOM 4778 N N . LEU B 1 111 ? 12.594 -8.031 1.565 1 97.31 111 LEU B N 1
ATOM 4779 C CA . LEU B 1 111 ? 13.766 -8.867 1.32 1 97.31 111 LEU B CA 1
ATOM 4780 C C . LEU B 1 111 ? 15.023 -8.227 1.908 1 97.31 111 LEU B C 1
ATOM 4782 O O . LEU B 1 111 ? 15.922 -8.93 2.365 1 97.31 111 LEU B O 1
ATOM 4786 N N . MET B 1 112 ? 15.062 -6.895 1.887 1 95.88 112 MET B N 1
ATOM 4787 C CA . MET B 1 112 ? 16.141 -6.207 2.592 1 95.88 112 MET B CA 1
ATOM 4788 C C . MET B 1 112 ? 16.109 -6.531 4.082 1 95.88 112 MET B C 1
ATOM 4790 O O . MET B 1 112 ? 17.156 -6.77 4.688 1 95.88 112 MET B O 1
ATOM 4794 N N . ALA B 1 113 ? 14.953 -6.508 4.637 1 96.25 113 ALA B N 1
ATOM 4795 C CA . ALA B 1 113 ? 14.812 -6.859 6.047 1 96.25 113 ALA B CA 1
ATOM 4796 C C . ALA B 1 113 ? 15.352 -8.266 6.316 1 96.25 113 ALA B C 1
ATOM 4798 O O . ALA B 1 113 ? 16.047 -8.484 7.312 1 96.25 113 ALA B O 1
ATOM 4799 N N . PHE B 1 114 ? 15.078 -9.211 5.445 1 95.75 114 PHE B N 1
ATOM 4800 C CA . PHE B 1 114 ? 15.594 -10.57 5.57 1 95.75 114 PHE B CA 1
ATOM 4801 C C . PHE B 1 114 ? 17.125 -10.578 5.48 1 95.75 114 PHE B C 1
ATOM 4803 O O . PHE B 1 114 ? 17.781 -11.312 6.223 1 95.75 114 PHE B O 1
ATOM 4810 N N . SER B 1 115 ? 17.641 -9.758 4.648 1 95.31 115 SER B N 1
ATOM 4811 C CA . SER B 1 115 ? 19.078 -9.75 4.379 1 95.31 115 SER B CA 1
ATOM 4812 C C . SER B 1 115 ? 19.859 -9.25 5.59 1 95.31 115 SER B C 1
ATOM 4814 O O . SER B 1 115 ? 21.078 -9.438 5.664 1 95.31 115 SER B O 1
ATOM 4816 N N . LEU B 1 116 ? 19.188 -8.641 6.52 1 93.06 116 LEU B N 1
ATOM 4817 C CA . LEU B 1 116 ? 19.844 -8.055 7.68 1 93.06 116 LEU B CA 1
ATOM 4818 C C . LEU B 1 116 ? 20.016 -9.086 8.789 1 93.06 116 LEU B C 1
ATOM 4820 O O . LEU B 1 116 ? 20.703 -8.828 9.781 1 93.06 116 LEU B O 1
ATOM 4824 N N . ALA B 1 117 ? 19.359 -10.203 8.703 1 87.94 117 ALA B N 1
ATOM 4825 C CA . ALA B 1 117 ? 19.375 -11.203 9.773 1 87.94 117 ALA B CA 1
ATOM 4826 C C . ALA B 1 117 ? 20.766 -11.789 9.945 1 87.94 117 ALA B C 1
ATOM 4828 O O . ALA B 1 117 ? 21.469 -12.031 8.961 1 87.94 117 ALA B O 1
ATOM 4829 N N . LEU B 1 118 ? 21.141 -11.977 11.227 1 76.56 118 LEU B N 1
ATOM 4830 C CA . LEU B 1 118 ? 22.438 -12.586 11.539 1 76.56 118 LEU B CA 1
ATOM 4831 C C . LEU B 1 118 ? 22.406 -14.086 11.281 1 76.56 118 LEU B C 1
ATOM 4833 O O . LEU B 1 118 ? 21.422 -14.758 11.617 1 76.56 118 LEU B O 1
ATOM 4837 N N . CYS B 1 119 ? 23.359 -14.484 10.547 1 61.78 119 CYS B N 1
ATOM 4838 C CA . CYS B 1 119 ? 23.469 -15.914 10.305 1 61.78 119 CYS B CA 1
ATOM 4839 C C . CYS B 1 119 ? 24.141 -16.625 11.477 1 61.78 119 CYS B C 1
ATOM 4841 O O . CYS B 1 119 ? 24.969 -16.031 12.172 1 61.78 119 CYS B O 1
ATOM 4843 N N . ASP B 1 120 ? 23.5 -17.641 12.148 1 54.06 120 ASP B N 1
ATOM 4844 C CA . ASP B 1 120 ? 24 -18.391 13.297 1 54.06 120 ASP B CA 1
ATOM 4845 C C . ASP B 1 120 ? 25.516 -18.547 13.211 1 54.06 120 ASP B C 1
ATOM 4847 O O . ASP B 1 120 ? 26.203 -18.531 14.234 1 54.06 120 ASP B O 1
ATOM 4851 N N . ASN B 1 121 ? 26.062 -18.859 12.109 1 47.31 121 ASN B N 1
ATOM 4852 C CA . ASN B 1 121 ? 27.516 -19.062 12.086 1 47.31 121 ASN B CA 1
ATOM 4853 C C . ASN B 1 121 ? 28.25 -17.781 12.469 1 47.31 121 ASN B C 1
ATOM 4855 O O . ASN B 1 121 ? 29.453 -17.812 12.734 1 47.31 121 ASN B O 1
ATOM 4859 N N . ASP B 1 122 ? 27.594 -16.719 12.43 1 48.5 122 ASP B N 1
ATOM 4860 C CA . ASP B 1 122 ? 28.25 -15.438 12.664 1 48.5 122 ASP B CA 1
ATOM 4861 C C . ASP B 1 122 ? 28.203 -15.062 14.148 1 48.5 122 ASP B C 1
ATOM 4863 O O . ASP B 1 122 ? 28.875 -14.125 14.57 1 48.5 122 ASP B O 1
ATOM 4867 N N . LYS B 1 123 ? 27.312 -15.656 14.883 1 45.84 123 LYS B N 1
ATOM 4868 C CA . LYS B 1 123 ? 27.281 -15.352 16.312 1 45.84 123 LYS B CA 1
ATOM 4869 C C . LYS B 1 123 ? 28.625 -15.648 16.969 1 45.84 123 LYS B C 1
ATOM 4871 O O . LYS B 1 123 ? 28.953 -15.07 18.016 1 45.84 123 LYS B O 1
ATOM 4876 N N . GLU B 1 124 ? 29.156 -16.828 16.656 1 38.16 124 GLU B N 1
ATOM 4877 C CA . GLU B 1 124 ? 30.422 -17.125 17.297 1 38.16 124 GLU B CA 1
ATOM 4878 C C . GLU B 1 124 ? 31.438 -16 17.047 1 38.16 124 GLU B C 1
ATOM 4880 O O . GLU B 1 124 ? 32.406 -15.852 17.812 1 38.16 124 GLU B O 1
ATOM 4885 N N . ASP B 1 125 ? 31.391 -15.406 15.859 1 36.03 125 ASP B N 1
ATOM 4886 C CA . ASP B 1 125 ? 32.469 -14.484 15.508 1 36.03 125 ASP B CA 1
ATOM 4887 C C . ASP B 1 125 ? 32.156 -13.078 16 1 36.03 125 ASP B C 1
ATOM 4889 O O . ASP B 1 125 ? 32.906 -12.133 15.711 1 36.03 125 ASP B O 1
ATOM 4893 N N . LEU B 1 126 ? 31.078 -12.703 16.375 1 38.19 126 LEU B N 1
ATOM 4894 C CA . LEU B 1 126 ? 30.969 -11.32 16.828 1 38.19 126 LEU B CA 1
ATOM 4895 C C . LEU B 1 126 ? 32.031 -10.992 17.859 1 38.19 126 LEU B C 1
ATOM 4897 O O . LEU B 1 126 ? 32.312 -9.82 18.125 1 38.19 126 LEU B O 1
ATOM 4901 N N . GLY B 1 127 ? 32.469 -11.883 18.734 1 31.34 127 GLY B N 1
ATOM 4902 C CA . GLY B 1 127 ? 33.719 -11.648 19.453 1 31.34 127 GLY B CA 1
ATOM 4903 C C . GLY B 1 127 ? 34.938 -11.758 18.562 1 31.34 127 GLY B C 1
ATOM 4904 O O . GLY B 1 127 ? 36.062 -11.375 18.969 1 31.34 127 GLY B O 1
ATOM 4905 N N . ARG B 1 128 ? 35.25 -12.961 17.75 1 31.33 128 ARG B N 1
ATOM 4906 C CA . ARG B 1 128 ? 36.469 -13.164 16.969 1 31.33 128 ARG B CA 1
ATOM 4907 C C . ARG B 1 128 ? 36.406 -12.398 15.656 1 31.33 128 ARG B C 1
ATOM 4909 O O . ARG B 1 128 ? 35.344 -12.047 15.18 1 31.33 128 ARG B O 1
ATOM 4916 N N . ASN B 1 129 ? 37.656 -11.93 15.008 1 28.8 129 ASN B N 1
ATOM 4917 C CA . ASN B 1 129 ? 37.906 -11.195 13.781 1 28.8 129 ASN B CA 1
ATOM 4918 C C . ASN B 1 129 ? 37.062 -11.711 12.617 1 28.8 129 ASN B C 1
ATOM 4920 O O . ASN B 1 129 ? 37.094 -12.898 12.297 1 28.8 129 ASN B O 1
ATOM 4924 N N . ARG B 1 130 ? 36.031 -11.188 12.18 1 34.44 130 ARG B N 1
ATOM 4925 C CA . ARG B 1 130 ? 35.25 -11.367 10.969 1 34.44 130 ARG B CA 1
ATOM 4926 C C . ARG B 1 130 ? 36.125 -11.859 9.812 1 34.44 130 ARG B C 1
ATOM 4928 O O . ARG B 1 130 ? 35.625 -12.016 8.695 1 34.44 130 ARG B O 1
ATOM 4935 N N . GLU B 1 131 ? 37.469 -11.938 9.781 1 31.8 131 GLU B N 1
ATOM 4936 C CA . GLU B 1 131 ? 38.312 -12.219 8.641 1 31.8 131 GLU B CA 1
ATOM 4937 C C . GLU B 1 131 ? 38.094 -13.633 8.117 1 31.8 131 GLU B C 1
ATOM 4939 O O . GLU B 1 131 ? 38.156 -13.867 6.906 1 31.8 131 GLU B O 1
ATOM 4944 N N . GLU B 1 132 ? 38.469 -14.82 8.891 1 30.56 132 GLU B N 1
ATOM 4945 C CA . GLU B 1 132 ? 38.625 -16.094 8.211 1 30.56 132 GLU B CA 1
ATOM 4946 C C . GLU B 1 132 ? 37.281 -16.781 8.008 1 30.56 132 GLU B C 1
ATOM 4948 O O . GLU B 1 132 ? 36.969 -17.75 8.688 1 30.56 132 GLU B O 1
ATOM 4953 N N . LYS B 1 133 ? 36.312 -16.141 7.922 1 35.19 133 LYS B N 1
ATOM 4954 C CA . LYS B 1 133 ? 35 -16.766 7.742 1 35.19 133 LYS B CA 1
ATOM 4955 C C . LYS B 1 133 ? 34.969 -17.609 6.469 1 35.19 133 LYS B C 1
ATOM 4957 O O . LYS B 1 133 ? 35.125 -17.078 5.367 1 35.19 133 LYS B O 1
ATOM 4962 N N . LYS B 1 134 ? 35.188 -18.875 6.543 1 31.69 134 LYS B N 1
ATOM 4963 C CA . LYS B 1 134 ? 34.875 -19.688 5.379 1 31.69 134 LYS B CA 1
ATOM 4964 C C . LYS B 1 134 ? 33.375 -19.625 5.082 1 31.69 134 LYS B C 1
ATOM 4966 O O . LYS B 1 134 ? 32.562 -20.062 5.895 1 31.69 134 LYS B O 1
ATOM 4971 N N . HIS B 1 135 ? 32.688 -18.609 4.391 1 34.69 135 HIS B N 1
ATOM 4972 C CA . HIS B 1 135 ? 31.359 -18.453 3.797 1 34.69 135 HIS B CA 1
ATOM 4973 C C . HIS B 1 135 ? 30.875 -19.766 3.166 1 34.69 135 HIS B C 1
ATOM 4975 O O . HIS B 1 135 ? 31.344 -20.141 2.08 1 34.69 135 HIS B O 1
ATOM 4981 N N . ASP B 1 136 ? 30.672 -20.734 3.912 1 32.53 136 ASP B N 1
ATOM 4982 C CA . ASP B 1 136 ? 30.031 -21.844 3.215 1 32.53 136 ASP B CA 1
ATOM 4983 C C . ASP B 1 136 ? 28.719 -21.422 2.572 1 32.53 136 ASP B C 1
ATOM 4985 O O . ASP B 1 136 ? 27.797 -21 3.268 1 32.53 136 ASP B O 1
ATOM 4989 N N . ASN B 1 137 ? 28.672 -20.969 1.407 1 36.47 137 ASN B N 1
ATOM 4990 C CA . ASN B 1 137 ? 27.594 -20.656 0.471 1 36.47 137 ASN B CA 1
ATOM 4991 C C . ASN B 1 137 ? 26.578 -21.781 0.395 1 36.47 137 ASN B C 1
ATOM 4993 O O . ASN B 1 137 ? 25.969 -22.016 -0.655 1 36.47 137 ASN B O 1
ATOM 4997 N N . THR B 1 138 ? 26.719 -22.781 1.246 1 37.53 138 THR B N 1
ATOM 4998 C CA . THR B 1 138 ? 25.734 -23.828 1.018 1 37.53 138 THR B CA 1
ATOM 4999 C C . THR B 1 138 ? 24.328 -23.312 1.268 1 37.53 138 THR B C 1
ATOM 5001 O O . THR B 1 138 ? 24.109 -22.484 2.154 1 37.53 138 THR B O 1
ATOM 5004 N N . GLN B 1 139 ? 23.438 -23.344 0.237 1 44.53 139 GLN B N 1
ATOM 5005 C CA . GLN B 1 139 ? 22 -23.172 0.231 1 44.53 139 GLN B CA 1
ATOM 5006 C C . GLN B 1 139 ? 21.359 -23.766 1.492 1 44.53 139 GLN B C 1
ATOM 5008 O O . GLN B 1 139 ? 21.203 -24.969 1.604 1 44.53 139 GLN B O 1
ATOM 5013 N N . ASN B 1 140 ? 21.672 -23.281 2.65 1 54.25 140 ASN B N 1
ATOM 5014 C CA . ASN B 1 140 ? 21.094 -23.844 3.869 1 54.25 140 ASN B CA 1
ATOM 5015 C C . ASN B 1 140 ? 19.656 -23.391 4.062 1 54.25 140 ASN B C 1
ATOM 5017 O O . ASN B 1 140 ? 19.391 -22.188 4.207 1 54.25 140 ASN B O 1
ATOM 5021 N N . GLU B 1 141 ? 18.734 -24.25 3.596 1 57.59 141 GLU B N 1
ATOM 5022 C CA . GLU B 1 141 ? 17.297 -24.078 3.818 1 57.59 141 GLU B CA 1
ATOM 5023 C C . GLU B 1 141 ? 17.031 -23.438 5.176 1 57.59 141 GLU B C 1
ATOM 5025 O O . GLU B 1 141 ? 15.961 -22.859 5.391 1 57.59 141 GLU B O 1
ATOM 5030 N N . ASP B 1 142 ? 18.078 -23.281 5.789 1 72.69 142 ASP B N 1
ATOM 5031 C CA . ASP B 1 142 ? 17.906 -22.797 7.152 1 72.69 142 ASP B CA 1
ATOM 5032 C C . ASP B 1 142 ? 18.5 -21.406 7.32 1 72.69 142 ASP B C 1
ATOM 5034 O O . ASP B 1 142 ? 18.531 -20.875 8.43 1 72.69 142 ASP B O 1
ATOM 5038 N N . ASP B 1 143 ? 18.891 -20.922 6.215 1 87.94 143 ASP B N 1
ATOM 5039 C CA . ASP B 1 143 ? 19.406 -19.562 6.297 1 87.94 143 ASP B CA 1
ATOM 5040 C C . ASP B 1 143 ? 18.281 -18.562 6.594 1 87.94 143 ASP B C 1
ATOM 5042 O O . ASP B 1 143 ? 17.328 -18.438 5.82 1 87.94 143 ASP B O 1
ATOM 5046 N N . PRO B 1 144 ? 18.391 -17.875 7.762 1 89.06 144 PRO B N 1
ATOM 5047 C CA . PRO B 1 144 ? 17.312 -16.969 8.148 1 89.06 144 PRO B CA 1
ATOM 5048 C C . PRO B 1 144 ? 17.156 -15.781 7.191 1 89.06 144 PRO B C 1
ATOM 5050 O O . PRO B 1 144 ? 16.156 -15.078 7.234 1 89.06 144 PRO B O 1
ATOM 5053 N N . ARG B 1 145 ? 18.141 -15.688 6.324 1 93.56 145 ARG B N 1
ATOM 5054 C CA . ARG B 1 145 ? 18.094 -14.57 5.379 1 93.56 145 ARG B CA 1
ATOM 5055 C C . ARG B 1 145 ? 17.281 -14.938 4.145 1 93.56 145 ARG B C 1
ATOM 5057 O O . ARG B 1 145 ? 16.969 -14.07 3.328 1 93.56 145 ARG B O 1
ATOM 5064 N N . ILE B 1 146 ? 16.891 -16.078 3.994 1 94.81 146 ILE B N 1
ATOM 5065 C CA . ILE B 1 146 ? 16.156 -16.547 2.826 1 94.81 146 ILE B CA 1
ATOM 5066 C C . ILE B 1 146 ? 14.727 -16.891 3.225 1 94.81 146 ILE B C 1
ATOM 5068 O O . ILE B 1 146 ? 14.5 -17.781 4.062 1 94.81 146 ILE B O 1
ATOM 5072 N N . PRO B 1 147 ? 13.719 -16.188 2.617 1 95.62 147 PRO B N 1
ATOM 5073 C CA . PRO B 1 147 ? 12.352 -16.703 2.795 1 95.62 147 PRO B CA 1
ATOM 5074 C C . PRO B 1 147 ? 12.188 -18.141 2.299 1 95.62 147 PRO B C 1
ATOM 5076 O O . PRO B 1 147 ? 12.578 -18.453 1.172 1 95.62 147 PRO B O 1
ATOM 5079 N N . ASN B 1 148 ? 11.672 -19 3.102 1 95.25 148 ASN B N 1
ATOM 5080 C CA . ASN B 1 148 ? 11.523 -20.406 2.73 1 95.25 148 ASN B CA 1
ATOM 5081 C C . ASN B 1 148 ? 10.43 -20.594 1.684 1 95.25 148 ASN B C 1
ATOM 5083 O O . ASN B 1 148 ? 9.242 -20.641 2.02 1 95.25 148 ASN B O 1
ATOM 5087 N N . THR B 1 149 ? 10.797 -20.781 0.474 1 96 149 THR B N 1
ATOM 5088 C CA . THR B 1 149 ? 9.859 -20.812 -0.644 1 96 149 THR B CA 1
ATOM 5089 C C . THR B 1 149 ? 9 -22.078 -0.583 1 96 149 THR B C 1
ATOM 5091 O O . THR B 1 149 ? 7.988 -22.172 -1.284 1 96 149 THR B O 1
ATOM 5094 N N . ARG B 1 150 ? 9.336 -23.047 0.254 1 95.69 150 ARG B N 1
ATOM 5095 C CA . ARG B 1 150 ? 8.586 -24.297 0.363 1 95.69 150 ARG B CA 1
ATOM 5096 C C . ARG B 1 150 ? 7.305 -24.094 1.172 1 95.69 150 ARG B C 1
ATOM 5098 O O . ARG B 1 150 ? 6.488 -25 1.289 1 95.69 150 ARG B O 1
ATOM 5105 N N . CYS B 1 151 ? 7.176 -22.891 1.665 1 96.25 151 CYS B N 1
ATOM 5106 C CA . CYS B 1 151 ? 6.016 -22.609 2.506 1 96.25 151 CYS B CA 1
ATOM 5107 C C . CYS B 1 151 ? 4.793 -22.297 1.657 1 96.25 151 CYS B C 1
ATOM 5109 O O . CYS B 1 151 ? 3.664 -22.312 2.152 1 96.25 151 CYS B O 1
ATOM 5111 N N . ILE B 1 152 ? 4.926 -22.031 0.421 1 96.25 152 ILE B N 1
ATOM 5112 C CA . ILE B 1 152 ? 3.83 -21.766 -0.507 1 96.25 152 ILE B CA 1
ATOM 5113 C C . ILE B 1 152 ? 4.148 -22.375 -1.867 1 96.25 152 ILE B C 1
ATOM 5115 O O . ILE B 1 152 ? 5.148 -22.031 -2.498 1 96.25 152 ILE B O 1
ATOM 5119 N N . LEU B 1 153 ? 3.354 -23.203 -2.375 1 93.69 153 LEU B N 1
ATOM 5120 C CA . LEU B 1 153 ? 3.568 -23.906 -3.633 1 93.69 153 LEU B CA 1
ATOM 5121 C C . LEU B 1 153 ? 3.846 -22.938 -4.77 1 93.69 153 LEU B C 1
ATOM 5123 O O . LEU B 1 153 ? 4.793 -23.109 -5.535 1 93.69 153 LEU B O 1
ATOM 5127 N N . GLY B 1 154 ? 3.018 -21.875 -4.852 1 93 154 GLY B N 1
ATOM 5128 C CA . GLY B 1 154 ? 3.186 -20.891 -5.906 1 93 154 GLY B CA 1
ATOM 5129 C C . GLY B 1 154 ? 4.547 -20.219 -5.887 1 93 154 GLY B C 1
ATOM 5130 O O . GLY B 1 154 ? 5.145 -19.984 -6.938 1 93 154 GLY B O 1
ATOM 5131 N N . ALA B 1 155 ? 4.996 -19.875 -4.715 1 94.81 155 ALA B N 1
ATOM 5132 C CA . ALA B 1 155 ? 6.312 -19.25 -4.582 1 94.81 155 ALA B CA 1
ATOM 5133 C C . ALA B 1 155 ? 7.422 -20.219 -4.977 1 94.81 155 ALA B C 1
ATOM 5135 O O . ALA B 1 155 ? 8.383 -19.844 -5.645 1 94.81 155 ALA B O 1
ATOM 5136 N N . PHE B 1 156 ? 7.281 -21.484 -4.57 1 94.31 156 PHE B N 1
ATOM 5137 C CA . PHE B 1 156 ? 8.242 -22.531 -4.918 1 94.31 156 PHE B CA 1
ATOM 5138 C C . PHE B 1 156 ? 8.391 -22.641 -6.43 1 94.31 156 PHE B C 1
ATOM 5140 O O . PHE B 1 156 ? 9.508 -22.766 -6.941 1 94.31 156 PHE B O 1
ATOM 5147 N N . GLN B 1 157 ? 7.332 -22.531 -7.055 1 90.81 157 GLN B N 1
ATOM 5148 C CA . GLN B 1 157 ? 7.324 -22.688 -8.508 1 90.81 157 GLN B CA 1
ATOM 5149 C C . GLN B 1 157 ? 7.859 -21.438 -9.195 1 90.81 157 GLN B C 1
ATOM 5151 O O . GLN B 1 157 ? 8.562 -21.516 -10.203 1 90.81 157 GLN B O 1
ATOM 5156 N N . ALA B 1 158 ? 7.59 -20.312 -8.664 1 93.06 158 ALA B N 1
ATOM 5157 C CA . ALA B 1 158 ? 7.883 -19.047 -9.352 1 93.06 158 ALA B CA 1
ATOM 5158 C C . ALA B 1 158 ? 9.312 -18.609 -9.078 1 93.06 158 ALA B C 1
ATOM 5160 O O . ALA B 1 158 ? 9.992 -18.094 -9.977 1 93.06 158 ALA B O 1
ATOM 5161 N N . CYS B 1 159 ? 9.836 -18.719 -7.914 1 95.31 159 CYS B N 1
ATOM 5162 C CA . CYS B 1 159 ? 11.078 -18.094 -7.48 1 95.31 159 CYS B CA 1
ATOM 5163 C C . CYS B 1 159 ? 12.289 -18.859 -7.992 1 95.31 159 CYS B C 1
ATOM 5165 O O . CYS B 1 159 ? 13.359 -18.297 -8.203 1 95.31 159 CYS B O 1
ATOM 5167 N N . GLY B 1 160 ? 12.141 -20.203 -8.156 1 92.5 160 GLY B N 1
ATOM 5168 C CA . GLY B 1 160 ? 13.305 -21.031 -8.43 1 92.5 160 GLY B CA 1
ATOM 5169 C C . GLY B 1 160 ? 14.227 -21.172 -7.234 1 92.5 160 GLY B C 1
ATOM 5170 O O . GLY B 1 160 ? 13.773 -21.266 -6.094 1 92.5 160 GLY B O 1
ATOM 5171 N N . LYS B 1 161 ? 15.469 -21.25 -7.531 1 94.31 161 LYS B N 1
ATOM 5172 C CA . LYS B 1 161 ? 16.453 -21.422 -6.465 1 94.31 161 LYS B CA 1
ATOM 5173 C C . LYS B 1 161 ? 16.906 -20.062 -5.922 1 94.31 161 LYS B C 1
ATOM 5175 O O . LYS B 1 161 ? 17.266 -19.172 -6.688 1 94.31 161 LYS B O 1
ATOM 5180 N N . VAL B 1 162 ? 16.891 -19.953 -4.59 1 96.81 162 VAL B N 1
ATOM 5181 C CA . VAL B 1 162 ? 17.266 -18.703 -3.932 1 96.81 162 VAL B CA 1
ATOM 5182 C C . VAL B 1 162 ? 18.578 -18.922 -3.158 1 96.81 162 VAL B C 1
ATOM 5184 O O . VAL B 1 162 ? 18.75 -19.953 -2.508 1 96.81 162 VAL B O 1
ATOM 5187 N N . ALA B 1 163 ? 19.484 -18.016 -3.234 1 96.5 163 ALA B N 1
ATOM 5188 C CA . ALA B 1 163 ? 20.766 -18.062 -2.516 1 96.5 163 ALA B CA 1
ATOM 5189 C C . ALA B 1 163 ? 21.078 -16.719 -1.865 1 96.5 163 ALA B C 1
ATOM 5191 O O . ALA B 1 163 ? 20.344 -15.75 -2.053 1 96.5 163 ALA B O 1
ATOM 5192 N N . VAL B 1 164 ? 22.062 -16.719 -1.007 1 95.56 164 VAL B N 1
ATOM 5193 C CA . VAL B 1 164 ? 22.547 -15.492 -0.376 1 95.56 164 VAL B CA 1
ATOM 5194 C C . VAL B 1 164 ? 23.984 -15.227 -0.8 1 95.56 164 VAL B C 1
ATOM 5196 O O . VAL B 1 164 ? 24.797 -16.156 -0.876 1 95.56 164 VAL B O 1
ATOM 5199 N N . ALA B 1 165 ? 24.234 -14.039 -1.157 1 96.19 165 ALA B N 1
ATOM 5200 C CA . ALA B 1 165 ? 25.609 -13.602 -1.382 1 96.19 165 ALA B CA 1
ATOM 5201 C C . ALA B 1 165 ? 26.109 -12.75 -0.216 1 96.19 165 ALA B C 1
ATOM 5203 O O . ALA B 1 165 ? 25.406 -11.859 0.258 1 96.19 165 ALA B O 1
ATOM 5204 N N . PRO B 1 166 ? 27.328 -13.047 0.267 1 93.88 166 PRO B N 1
ATOM 5205 C CA . PRO B 1 166 ? 27.875 -12.242 1.359 1 93.88 166 PRO B CA 1
ATOM 5206 C C . PRO B 1 166 ? 28.062 -10.773 0.977 1 93.88 166 PRO B C 1
ATOM 5208 O O . PRO B 1 166 ? 28.141 -10.445 -0.21 1 93.88 166 PRO B O 1
ATOM 5211 N N . TYR B 1 167 ? 28.172 -10.016 2.041 1 94.06 167 TYR B N 1
ATOM 5212 C CA . TYR B 1 167 ? 28.281 -8.578 1.808 1 94.06 167 TYR B CA 1
ATOM 5213 C C . TYR B 1 167 ? 29.562 -8.25 1.047 1 94.06 167 TYR B C 1
ATOM 5215 O O . TYR B 1 167 ? 30.625 -8.812 1.327 1 94.06 167 TYR B O 1
ATOM 5223 N N . ALA B 1 168 ? 29.453 -7.43 0.144 1 95.31 168 ALA B N 1
ATOM 5224 C CA . ALA B 1 168 ? 30.547 -6.766 -0.554 1 95.31 168 ALA B CA 1
ATOM 5225 C C . ALA B 1 168 ? 30.141 -5.367 -1.01 1 95.31 168 ALA B C 1
ATOM 5227 O O . ALA B 1 168 ? 28.953 -5.086 -1.189 1 95.31 168 ALA B O 1
ATOM 5228 N N . LEU B 1 169 ? 31.094 -4.523 -1.178 1 94.12 169 LEU B N 1
ATOM 5229 C CA . LEU B 1 169 ? 30.859 -3.137 -1.559 1 94.12 169 LEU B CA 1
ATOM 5230 C C . LEU B 1 169 ? 30.109 -3.061 -2.887 1 94.12 169 LEU B C 1
ATOM 5232 O O . LEU B 1 169 ? 30.484 -3.734 -3.85 1 94.12 169 LEU B O 1
ATOM 5236 N N . PRO B 1 170 ? 29.078 -2.248 -2.914 1 93 170 PRO B N 1
ATOM 5237 C CA . PRO B 1 170 ? 28.359 -2.084 -4.18 1 93 170 PRO B CA 1
ATOM 5238 C C . PRO B 1 170 ? 29.281 -1.647 -5.324 1 93 170 PRO B C 1
ATOM 5240 O O . PRO B 1 170 ? 30.109 -0.75 -5.148 1 93 170 PRO B O 1
ATOM 5243 N N . GLY B 1 171 ? 29.094 -2.285 -6.469 1 92.56 171 GLY B N 1
ATOM 5244 C CA . GLY B 1 171 ? 29.875 -1.924 -7.637 1 92.56 171 GLY B CA 1
ATOM 5245 C C . GLY B 1 171 ? 31.25 -2.582 -7.664 1 92.56 171 GLY B C 1
ATOM 5246 O O . GLY B 1 171 ? 31.969 -2.473 -8.656 1 92.56 171 GLY B O 1
ATOM 5247 N N . SER B 1 172 ? 31.625 -3.346 -6.688 1 94.56 172 SER B N 1
ATOM 5248 C CA . SER B 1 172 ? 32.938 -3.955 -6.586 1 94.56 172 SER B CA 1
ATOM 5249 C C . SER B 1 172 ? 33 -5.266 -7.359 1 94.56 172 SER B C 1
ATOM 5251 O O . SER B 1 172 ? 31.969 -5.863 -7.672 1 94.56 172 SER B O 1
ATOM 5253 N N . GLN B 1 173 ? 34.219 -5.629 -7.625 1 95.94 173 GLN B N 1
ATOM 5254 C CA . GLN B 1 173 ? 34.469 -6.93 -8.242 1 95.94 173 GLN B CA 1
ATOM 5255 C C . GLN B 1 173 ? 34.125 -8.062 -7.277 1 95.94 173 GLN B C 1
ATOM 5257 O O . GLN B 1 173 ? 33.656 -9.125 -7.695 1 95.94 173 GLN B O 1
ATOM 5262 N N . GLU B 1 174 ? 34.344 -7.809 -6.059 1 96.38 174 GLU B N 1
ATOM 5263 C CA . GLU B 1 174 ? 34.031 -8.805 -5.039 1 96.38 174 GLU B CA 1
ATOM 5264 C C . GLU B 1 174 ? 32.562 -9.148 -5.039 1 96.38 174 GLU B C 1
ATOM 5266 O O . GLU B 1 174 ? 32.188 -10.312 -4.93 1 96.38 174 GLU B O 1
ATOM 5271 N N . LEU B 1 175 ? 31.766 -8.148 -5.152 1 96.12 175 LEU B N 1
ATOM 5272 C CA . LEU B 1 175 ? 30.328 -8.367 -5.211 1 96.12 175 LEU B CA 1
ATOM 5273 C C . LEU B 1 175 ? 29.938 -9.141 -6.473 1 96.12 175 LEU B C 1
ATOM 5275 O O . LEU B 1 175 ? 29.109 -10.047 -6.422 1 96.12 175 LEU B O 1
ATOM 5279 N N . ALA B 1 176 ? 30.547 -8.75 -7.551 1 97.69 176 ALA B N 1
ATOM 5280 C CA . ALA B 1 176 ? 30.312 -9.43 -8.82 1 97.69 176 ALA B CA 1
ATOM 5281 C C . ALA B 1 176 ? 30.688 -10.906 -8.734 1 97.69 176 ALA B C 1
ATOM 5283 O O . ALA B 1 176 ? 29.969 -11.773 -9.219 1 97.69 176 ALA B O 1
ATOM 5284 N N . ASP B 1 177 ? 31.781 -11.164 -8.102 1 97.88 177 ASP B N 1
ATOM 5285 C CA . ASP B 1 177 ? 32.25 -12.531 -7.945 1 97.88 177 ASP B CA 1
ATOM 5286 C C . ASP B 1 177 ? 31.312 -13.352 -7.07 1 97.88 177 ASP B C 1
ATOM 5288 O O . ASP B 1 177 ? 31.062 -14.523 -7.359 1 97.88 177 ASP B O 1
ATOM 5292 N N . ALA B 1 178 ? 30.859 -12.75 -6.016 1 96.94 178 ALA B N 1
ATOM 5293 C CA . ALA B 1 178 ? 29.906 -13.43 -5.133 1 96.94 178 ALA B CA 1
ATOM 5294 C C . ALA B 1 178 ? 28.625 -13.797 -5.879 1 96.94 178 ALA B C 1
ATOM 5296 O O . ALA B 1 178 ? 28.094 -14.891 -5.695 1 96.94 178 ALA B O 1
ATOM 5297 N N . CYS B 1 179 ? 28.188 -12.93 -6.695 1 96.75 179 CYS B N 1
ATOM 5298 C CA . CYS B 1 179 ? 27 -13.18 -7.488 1 96.75 179 CYS B CA 1
ATOM 5299 C C . CYS B 1 179 ? 27.266 -14.242 -8.547 1 96.75 179 CYS B C 1
ATOM 5301 O O . CYS B 1 179 ? 26.422 -15.117 -8.773 1 96.75 179 CYS B O 1
ATOM 5303 N N . PHE B 1 180 ? 28.422 -14.094 -9.18 1 97.69 180 PHE B N 1
ATOM 5304 C CA . PHE B 1 180 ? 28.812 -15.109 -10.148 1 97.69 180 PHE B CA 1
ATOM 5305 C C . PHE B 1 180 ? 28.781 -16.5 -9.539 1 97.69 180 PHE B C 1
ATOM 5307 O O . PHE B 1 180 ? 28.234 -17.438 -10.133 1 97.69 180 PHE B O 1
ATOM 5314 N N . ASP B 1 181 ? 29.297 -16.625 -8.383 1 97.5 181 ASP B N 1
ATOM 5315 C CA . ASP B 1 181 ? 29.344 -17.922 -7.691 1 97.5 181 ASP B CA 1
ATOM 5316 C C . ASP B 1 181 ? 27.938 -18.453 -7.422 1 97.5 181 ASP B C 1
ATOM 5318 O O . ASP B 1 181 ? 27.656 -19.625 -7.668 1 97.5 181 ASP B O 1
ATOM 5322 N N . ALA B 1 182 ? 27.062 -17.594 -6.914 1 96.5 182 ALA B N 1
ATOM 5323 C CA . ALA B 1 182 ? 25.703 -18 -6.582 1 96.5 182 ALA B CA 1
ATOM 5324 C C . ALA B 1 182 ? 24.938 -18.438 -7.828 1 96.5 182 ALA B C 1
ATOM 5326 O O . ALA B 1 182 ? 24.281 -19.484 -7.836 1 96.5 182 ALA B O 1
ATOM 5327 N N . PHE B 1 183 ? 25.062 -17.703 -8.914 1 97.06 183 PHE B N 1
ATOM 5328 C CA . PHE B 1 183 ? 24.328 -18 -10.141 1 97.06 183 PHE B CA 1
ATOM 5329 C C . PHE B 1 183 ? 24.922 -19.203 -10.859 1 97.06 183 PHE B C 1
ATOM 5331 O O . PHE B 1 183 ? 24.203 -19.969 -11.508 1 97.06 183 PHE B O 1
ATOM 5338 N N . SER B 1 184 ? 26.234 -19.391 -10.703 1 96.12 184 SER B N 1
ATOM 5339 C CA . SER B 1 184 ? 26.891 -20.547 -11.289 1 96.12 184 SER B CA 1
ATOM 5340 C C . SER B 1 184 ? 26.391 -21.844 -10.641 1 96.12 184 SER B C 1
ATOM 5342 O O . SER B 1 184 ? 26.406 -22.906 -11.266 1 96.12 184 SER B O 1
ATOM 5344 N N . LYS B 1 185 ? 25.969 -21.688 -9.438 1 94.81 185 LYS B N 1
ATOM 5345 C CA . LYS B 1 185 ? 25.453 -22.844 -8.703 1 94.81 185 LYS B CA 1
ATOM 5346 C C . LYS B 1 185 ? 23.969 -23.031 -8.938 1 94.81 185 LYS B C 1
ATOM 5348 O O . LYS B 1 185 ? 23.328 -23.859 -8.266 1 94.81 185 LYS B O 1
ATOM 5353 N N . GLY B 1 186 ? 23.406 -22.219 -9.773 1 94.12 186 GLY B N 1
ATOM 5354 C CA . GLY B 1 186 ? 22.047 -22.469 -10.242 1 94.12 186 GLY B CA 1
ATOM 5355 C C . GLY B 1 186 ? 21.031 -21.547 -9.609 1 94.12 186 GLY B C 1
ATOM 5356 O O . GLY B 1 186 ? 19.828 -21.75 -9.781 1 94.12 186 GLY B O 1
ATOM 5357 N N . ALA B 1 187 ? 21.406 -20.531 -8.875 1 96.31 187 ALA B N 1
ATOM 5358 C CA . ALA B 1 187 ? 20.469 -19.609 -8.258 1 96.31 187 ALA B CA 1
ATOM 5359 C C . ALA B 1 187 ? 19.719 -18.797 -9.32 1 96.31 187 ALA B C 1
ATOM 5361 O O . ALA B 1 187 ? 20.281 -18.469 -10.359 1 96.31 187 ALA B O 1
ATOM 5362 N N . ASP B 1 188 ? 18.484 -18.562 -9.047 1 97.19 188 ASP B N 1
ATOM 5363 C CA . ASP B 1 188 ? 17.688 -17.672 -9.875 1 97.19 188 ASP B CA 1
ATOM 5364 C C . ASP B 1 188 ? 17.469 -16.328 -9.18 1 97.19 188 ASP B C 1
ATOM 5366 O O . ASP B 1 188 ? 17.219 -15.312 -9.844 1 97.19 188 ASP B O 1
ATOM 5370 N N . CYS B 1 189 ? 17.453 -16.344 -7.891 1 98 189 CYS B N 1
ATOM 5371 C CA . CYS B 1 189 ? 17.391 -15.172 -7.023 1 98 189 CYS B CA 1
ATOM 5372 C C . CYS B 1 189 ? 18.531 -15.172 -6.02 1 98 189 CYS B C 1
ATOM 5374 O O . CYS B 1 189 ? 18.812 -16.188 -5.383 1 98 189 CYS B O 1
ATOM 5376 N N . VAL B 1 190 ? 19.172 -14.086 -5.879 1 98.19 190 VAL B N 1
ATOM 5377 C CA . VAL B 1 190 ? 20.266 -13.977 -4.926 1 98.19 190 VAL B CA 1
ATOM 5378 C C . VAL B 1 190 ? 20.031 -12.789 -3.992 1 98.19 190 VAL B C 1
ATOM 5380 O O . VAL B 1 190 ? 20 -11.641 -4.434 1 98.19 190 VAL B O 1
ATOM 5383 N N . ILE B 1 191 ? 19.781 -13.078 -2.768 1 97.44 191 ILE B N 1
ATOM 5384 C CA . ILE B 1 191 ? 19.719 -12.039 -1.745 1 97.44 191 ILE B CA 1
ATOM 5385 C C . ILE B 1 191 ? 21.109 -11.539 -1.413 1 97.44 191 ILE B C 1
ATOM 5387 O O . ILE B 1 191 ? 21.984 -12.32 -1.041 1 97.44 191 ILE B O 1
ATOM 5391 N N . LEU B 1 192 ? 21.297 -10.281 -1.581 1 96.81 192 LEU B N 1
ATOM 5392 C CA . LEU B 1 192 ? 22.562 -9.656 -1.219 1 96.81 192 LEU B CA 1
ATOM 5393 C C . LEU B 1 192 ? 22.531 -9.172 0.226 1 96.81 192 LEU B C 1
ATOM 5395 O O . LEU B 1 192 ? 21.703 -8.336 0.588 1 96.81 192 LEU B O 1
ATOM 5399 N N . GLU B 1 193 ? 23.469 -9.711 1.008 1 95 193 GLU B N 1
ATOM 5400 C CA . GLU B 1 193 ? 23.516 -9.289 2.404 1 95 193 GLU B CA 1
ATOM 5401 C C . GLU B 1 193 ? 23.641 -7.773 2.521 1 95 193 GLU B C 1
ATOM 5403 O O . GLU B 1 193 ? 24.562 -7.176 1.95 1 95 193 GLU B O 1
ATOM 5408 N N . ASN B 1 194 ? 22.641 -7.117 3.236 1 95 194 ASN B N 1
ATOM 5409 C CA . ASN B 1 194 ? 22.594 -5.688 3.514 1 95 194 ASN B CA 1
ATOM 5410 C C . ASN B 1 194 ? 22.469 -4.871 2.23 1 95 194 ASN B C 1
ATOM 5412 O O . ASN B 1 194 ? 22.891 -3.715 2.182 1 95 194 ASN B O 1
ATOM 5416 N N . HIS B 1 195 ? 21.938 -5.5 1.117 1 94.62 195 HIS B N 1
ATOM 5417 C CA . HIS B 1 195 ? 22.047 -4.746 -0.128 1 94.62 195 HIS B CA 1
ATOM 5418 C C . HIS B 1 195 ? 20.859 -5.016 -1.047 1 94.62 195 HIS B C 1
ATOM 5420 O O . HIS B 1 195 ? 20.875 -4.621 -2.215 1 94.62 195 HIS B O 1
ATOM 5426 N N . GLY B 1 196 ? 19.984 -5.824 -0.746 1 94.25 196 GLY B N 1
ATOM 5427 C CA . GLY B 1 196 ? 18.812 -6.078 -1.576 1 94.25 196 GLY B CA 1
ATOM 5428 C C . GLY B 1 196 ? 18.859 -7.43 -2.264 1 94.25 196 GLY B C 1
ATOM 5429 O O . GLY B 1 196 ? 19.281 -8.422 -1.673 1 94.25 196 GLY B O 1
ATOM 5430 N N . VAL B 1 197 ? 18.297 -7.477 -3.543 1 97.56 197 VAL B N 1
ATOM 5431 C CA . VAL B 1 197 ? 18.172 -8.758 -4.223 1 97.56 197 VAL B CA 1
ATOM 5432 C C . VAL B 1 197 ? 18.516 -8.602 -5.699 1 97.56 197 VAL B C 1
ATOM 5434 O O . VAL B 1 197 ? 18.328 -7.531 -6.277 1 97.56 197 VAL B O 1
ATOM 5437 N N . VAL B 1 198 ? 19.078 -9.602 -6.266 1 98.5 198 VAL B N 1
ATOM 5438 C CA . VAL B 1 198 ? 19.328 -9.703 -7.699 1 98.5 198 VAL B CA 1
ATOM 5439 C C . VAL B 1 198 ? 18.625 -10.938 -8.258 1 98.5 198 VAL B C 1
ATOM 5441 O O . VAL B 1 198 ? 18.766 -12.039 -7.727 1 98.5 198 VAL B O 1
ATOM 5444 N N . VAL B 1 199 ? 17.906 -10.727 -9.312 1 98.62 199 VAL B N 1
ATOM 5445 C CA . VAL B 1 199 ? 17.094 -11.797 -9.883 1 98.62 199 VAL B CA 1
ATOM 5446 C C . VAL B 1 199 ? 17.359 -11.891 -11.391 1 98.62 199 VAL B C 1
ATOM 5448 O O . VAL B 1 199 ? 17.453 -10.867 -12.07 1 98.62 199 VAL B O 1
ATOM 5451 N N . VAL B 1 200 ? 17.453 -13.102 -11.883 1 98.31 200 VAL B N 1
ATOM 5452 C CA . VAL B 1 200 ? 17.688 -13.305 -13.312 1 98.31 200 VAL B CA 1
ATOM 5453 C C . VAL B 1 200 ? 16.453 -13.93 -13.953 1 98.31 200 VAL B C 1
ATOM 5455 O O . VAL B 1 200 ? 15.656 -14.578 -13.273 1 98.31 200 VAL B O 1
ATOM 5458 N N . GLY B 1 201 ? 16.266 -13.703 -15.203 1 96.81 201 GLY B N 1
ATOM 5459 C CA . GLY B 1 201 ? 15.172 -14.281 -15.969 1 96.81 201 GLY B CA 1
ATOM 5460 C C . GLY B 1 201 ? 15.422 -14.266 -17.469 1 96.81 201 GLY B C 1
ATOM 5461 O O . GLY B 1 201 ? 16.312 -13.562 -17.938 1 96.81 201 GLY B O 1
ATOM 5462 N N . GLU B 1 202 ? 14.625 -15.062 -18.219 1 94.62 202 GLU B N 1
ATOM 5463 C CA . GLU B 1 202 ? 14.68 -15.07 -19.672 1 94.62 202 GLU B CA 1
ATOM 5464 C C . GLU B 1 202 ? 14.164 -13.75 -20.25 1 94.62 202 GLU B C 1
ATOM 5466 O O . GLU B 1 202 ? 14.484 -13.398 -21.375 1 94.62 202 GLU B O 1
ATOM 5471 N N . SER B 1 203 ? 13.398 -13.148 -19.516 1 93.62 203 SER B N 1
ATOM 5472 C CA . SER B 1 203 ? 12.82 -11.844 -19.812 1 93.62 203 SER B CA 1
ATOM 5473 C C . SER B 1 203 ? 12.664 -11 -18.547 1 93.62 203 SER B C 1
ATOM 5475 O O . SER B 1 203 ? 12.773 -11.523 -17.438 1 93.62 203 SER B O 1
ATOM 5477 N N . LEU B 1 204 ? 12.445 -9.719 -18.75 1 95.44 204 LEU B N 1
ATOM 5478 C CA . LEU B 1 204 ? 12.195 -8.867 -17.594 1 95.44 204 LEU B CA 1
ATOM 5479 C C . LEU B 1 204 ? 10.922 -9.289 -16.859 1 95.44 204 LEU B C 1
ATOM 5481 O O . LEU B 1 204 ? 10.836 -9.188 -15.641 1 95.44 204 LEU B O 1
ATOM 5485 N N . HIS B 1 205 ? 10.008 -9.797 -17.625 1 93.56 205 HIS B N 1
ATOM 5486 C CA . HIS B 1 205 ? 8.773 -10.273 -17.016 1 93.56 205 HIS B CA 1
ATOM 5487 C C . HIS B 1 205 ? 9.047 -11.438 -16.062 1 93.56 205 HIS B C 1
ATOM 5489 O O . HIS B 1 205 ? 8.547 -11.461 -14.938 1 93.56 205 HIS B O 1
ATOM 5495 N N . GLN B 1 206 ? 9.781 -12.391 -16.531 1 94.62 206 GLN B N 1
ATOM 5496 C CA . GLN B 1 206 ? 10.078 -13.539 -15.688 1 94.62 206 GLN B CA 1
ATOM 5497 C C . GLN B 1 206 ? 10.88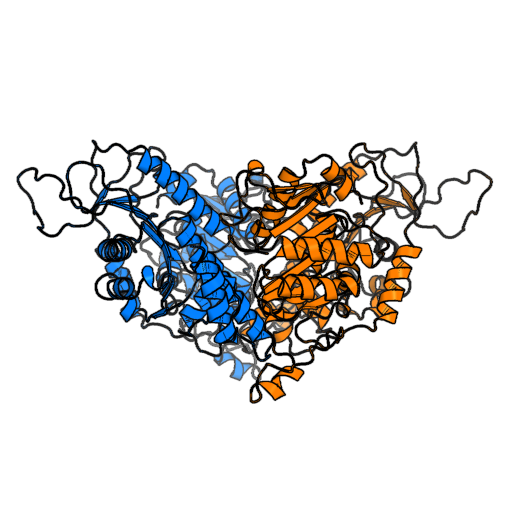3 -13.133 -14.461 1 94.62 206 GLN B C 1
ATOM 5499 O O . GLN B 1 206 ? 10.641 -13.617 -13.359 1 94.62 206 GLN B O 1
ATOM 5504 N N . ALA B 1 207 ? 11.883 -12.25 -14.688 1 97.31 207 ALA B N 1
ATOM 5505 C CA . ALA B 1 207 ? 12.656 -11.75 -13.555 1 97.31 207 ALA B CA 1
ATOM 5506 C C . ALA B 1 207 ? 11.758 -11.047 -12.539 1 97.31 207 ALA B C 1
ATOM 5508 O O . ALA B 1 207 ? 11.898 -11.25 -11.328 1 97.31 207 ALA B O 1
ATOM 5509 N N . TYR B 1 208 ? 10.875 -10.281 -13.07 1 96.94 208 TYR B N 1
ATOM 5510 C CA . TYR B 1 208 ? 9.93 -9.562 -12.219 1 96.94 208 TYR B CA 1
ATOM 5511 C C . TYR B 1 208 ? 9.023 -10.539 -11.477 1 96.94 208 TYR B C 1
ATOM 5513 O O . TYR B 1 208 ? 8.766 -10.367 -10.281 1 96.94 208 TYR B O 1
ATOM 5521 N N . ASP B 1 209 ? 8.531 -11.523 -12.117 1 96 209 ASP B N 1
ATOM 5522 C CA . ASP B 1 209 ? 7.656 -12.523 -11.523 1 96 209 ASP B CA 1
ATOM 5523 C C . ASP B 1 209 ? 8.352 -13.242 -10.367 1 96 209 ASP B C 1
ATOM 5525 O O . ASP B 1 209 ? 7.766 -13.422 -9.297 1 96 209 ASP B O 1
ATOM 5529 N N . ARG B 1 210 ? 9.594 -13.648 -10.594 1 97.06 210 ARG B N 1
ATOM 5530 C CA . ARG B 1 210 ? 10.383 -14.281 -9.547 1 97.06 210 ARG B CA 1
ATOM 5531 C C . ARG B 1 210 ? 10.555 -13.352 -8.352 1 97.06 210 ARG B C 1
ATOM 5533 O O . ARG B 1 210 ? 10.336 -13.758 -7.207 1 97.06 210 ARG B O 1
ATOM 5540 N N . PHE B 1 211 ? 10.828 -12.156 -8.664 1 98 211 PHE B N 1
ATOM 5541 C CA . PHE B 1 211 ? 11.117 -11.148 -7.652 1 98 211 PHE B CA 1
ATOM 5542 C C . PHE B 1 211 ? 9.891 -10.875 -6.789 1 98 211 PHE B C 1
ATOM 5544 O O . PHE B 1 211 ? 9.961 -10.969 -5.562 1 98 211 PHE B O 1
ATOM 5551 N N . VAL B 1 212 ? 8.797 -10.555 -7.402 1 97.25 212 VAL B N 1
ATOM 5552 C CA . VAL B 1 212 ? 7.613 -10.141 -6.656 1 97.25 212 VAL B CA 1
ATOM 5553 C C . VAL B 1 212 ? 7.035 -11.336 -5.902 1 97.25 212 VAL B C 1
ATOM 5555 O O . VAL B 1 212 ? 6.484 -11.18 -4.809 1 97.25 212 VAL B O 1
ATOM 5558 N N . SER B 1 213 ? 7.164 -12.555 -6.457 1 96.81 213 SER B N 1
ATOM 5559 C CA . SER B 1 213 ? 6.727 -13.742 -5.742 1 96.81 213 SER B CA 1
ATOM 5560 C C . SER B 1 213 ? 7.52 -13.938 -4.453 1 96.81 213 SER B C 1
ATOM 5562 O O . SER B 1 213 ? 6.945 -14.25 -3.408 1 96.81 213 SER B O 1
ATOM 5564 N N . LEU B 1 214 ? 8.812 -13.734 -4.555 1 97.62 214 LEU B N 1
ATOM 5565 C CA . LEU B 1 214 ? 9.664 -13.867 -3.379 1 97.62 214 LEU B CA 1
ATOM 5566 C C . LEU B 1 214 ? 9.375 -12.773 -2.361 1 97.62 214 LEU B C 1
ATOM 5568 O O . LEU B 1 214 ? 9.297 -13.039 -1.159 1 97.62 214 LEU B O 1
ATOM 5572 N N . GLU B 1 215 ? 9.219 -11.539 -2.842 1 97.75 215 GLU B N 1
ATOM 5573 C CA . GLU B 1 215 ? 8.898 -10.398 -1.985 1 97.75 215 GLU B CA 1
ATOM 5574 C C . GLU B 1 215 ? 7.566 -10.609 -1.268 1 97.75 215 GLU B C 1
ATOM 5576 O O . GLU B 1 215 ? 7.449 -10.344 -0.069 1 97.75 215 GLU B O 1
ATOM 5581 N N . SER B 1 216 ? 6.59 -11.07 -1.998 1 97.06 216 SER B N 1
ATOM 5582 C CA . SER B 1 216 ? 5.262 -11.297 -1.433 1 97.06 216 SER B CA 1
ATOM 5583 C C . SER B 1 216 ? 5.297 -12.383 -0.363 1 97.06 216 SER B C 1
ATOM 5585 O O . SER B 1 216 ? 4.633 -12.266 0.67 1 97.06 216 SER B O 1
ATOM 5587 N N . LEU B 1 217 ? 6.012 -13.469 -0.641 1 97.06 217 LEU B N 1
ATOM 5588 C CA . LEU B 1 217 ? 6.172 -14.523 0.349 1 97.06 217 LEU B CA 1
ATOM 5589 C C . LEU B 1 217 ? 6.824 -13.984 1.62 1 97.06 217 LEU B C 1
ATOM 5591 O O . LEU B 1 217 ? 6.352 -14.258 2.727 1 97.06 217 LEU B O 1
ATOM 5595 N N . ALA B 1 218 ? 7.898 -13.234 1.426 1 97.25 218 ALA B N 1
ATOM 5596 C CA . ALA B 1 218 ? 8.609 -12.656 2.561 1 97.25 218 ALA B CA 1
ATOM 5597 C C . ALA B 1 218 ? 7.688 -11.766 3.389 1 97.25 218 ALA B C 1
ATOM 5599 O O . ALA B 1 218 ? 7.695 -11.828 4.621 1 97.25 218 ALA B O 1
ATOM 5600 N N . GLN B 1 219 ? 6.898 -10.961 2.744 1 97.31 219 GLN B N 1
ATOM 5601 C CA . GLN B 1 219 ? 5.949 -10.086 3.424 1 97.31 219 GLN B CA 1
ATOM 5602 C C . GLN B 1 219 ? 4.965 -10.891 4.266 1 97.31 219 GLN B C 1
ATOM 5604 O O . GLN B 1 219 ? 4.734 -10.57 5.434 1 97.31 219 GLN B O 1
ATOM 5609 N N . SER B 1 220 ? 4.371 -11.898 3.629 1 97.69 220 SER B N 1
ATOM 5610 C CA . SER B 1 220 ? 3.402 -12.727 4.336 1 97.69 220 SER B CA 1
ATOM 5611 C C . SER B 1 220 ? 4.031 -13.391 5.555 1 97.69 220 SER B C 1
ATOM 5613 O O . SER B 1 220 ? 3.373 -13.57 6.582 1 97.69 220 SER B O 1
ATOM 5615 N N . MET B 1 221 ? 5.285 -13.773 5.43 1 96.69 221 MET B N 1
ATOM 5616 C CA . MET B 1 221 ? 5.98 -14.391 6.555 1 96.69 221 MET B CA 1
ATOM 5617 C C . MET B 1 221 ? 6.148 -13.398 7.699 1 96.69 221 MET B C 1
ATOM 5619 O O . MET B 1 221 ? 5.969 -13.758 8.867 1 96.69 221 MET B O 1
ATOM 5623 N N . VAL B 1 222 ? 6.449 -12.156 7.375 1 96.38 222 VAL B N 1
ATOM 5624 C CA . VAL B 1 222 ? 6.559 -11.125 8.398 1 96.38 222 VAL B CA 1
ATOM 5625 C C . VAL B 1 222 ? 5.199 -10.898 9.055 1 96.38 222 VAL B C 1
ATOM 5627 O O . VAL B 1 222 ? 5.102 -10.844 10.289 1 96.38 222 VAL B O 1
ATOM 5630 N N . TYR B 1 223 ? 4.152 -10.859 8.258 1 96.44 223 TYR B N 1
ATOM 5631 C CA . TYR B 1 223 ? 2.805 -10.594 8.742 1 96.44 223 TYR B CA 1
ATOM 5632 C C . TYR B 1 223 ? 2.309 -11.734 9.625 1 96.44 223 TYR B C 1
ATOM 5634 O O . TYR B 1 223 ? 1.413 -11.547 10.453 1 96.44 223 TYR B O 1
ATOM 5642 N N . SER B 1 224 ? 2.861 -12.914 9.484 1 96.5 224 SER B N 1
ATOM 5643 C CA . SER B 1 224 ? 2.367 -14.086 10.211 1 96.5 224 SER B CA 1
ATOM 5644 C C . SER B 1 224 ? 2.896 -14.117 11.641 1 96.5 224 SER B C 1
ATOM 5646 O O . SER B 1 224 ? 2.404 -14.883 12.469 1 96.5 224 SER B O 1
ATOM 5648 N N . GLN B 1 225 ? 3.834 -13.273 11.953 1 93.81 225 GLN B N 1
ATOM 5649 C CA . GLN B 1 225 ? 4.551 -13.352 13.219 1 93.81 225 GLN B CA 1
ATOM 5650 C C . GLN B 1 225 ? 3.604 -13.172 14.398 1 93.81 225 GLN B C 1
ATOM 5652 O O . GLN B 1 225 ? 3.691 -13.906 15.391 1 93.81 225 GLN B O 1
ATOM 5657 N N . PRO B 1 226 ? 2.627 -12.258 14.297 1 92.25 226 PRO B N 1
ATOM 5658 C CA . PRO B 1 226 ? 1.729 -12.055 15.438 1 92.25 226 PRO B CA 1
ATOM 5659 C C . PRO B 1 226 ? 0.834 -13.258 15.711 1 92.25 226 PRO B C 1
ATOM 5661 O O . PRO B 1 226 ? 0.19 -13.336 16.75 1 92.25 226 PRO B O 1
ATOM 5664 N N . LEU B 1 227 ? 0.732 -14.141 14.734 1 92.62 227 LEU B N 1
ATOM 5665 C CA . LEU B 1 227 ? -0.098 -15.32 14.93 1 92.62 227 LEU B CA 1
ATOM 5666 C C . LEU B 1 227 ? 0.534 -16.266 15.953 1 92.62 227 LEU B C 1
ATOM 5668 O O . LEU B 1 227 ? -0.155 -17.109 16.531 1 92.62 227 LEU B O 1
ATOM 5672 N N . GLY B 1 228 ? 1.872 -16.125 16.125 1 85.38 228 GLY B N 1
ATOM 5673 C CA . GLY B 1 228 ? 2.57 -16.922 17.125 1 85.38 228 GLY B CA 1
ATOM 5674 C C . GLY B 1 228 ? 2.832 -18.344 16.656 1 85.38 228 GLY B C 1
ATOM 5675 O O . GLY B 1 228 ? 3.271 -19.188 17.438 1 85.38 228 GLY B O 1
ATOM 5676 N N . PHE B 1 229 ? 2.518 -18.641 15.438 1 80.94 229 PHE B N 1
ATOM 5677 C CA . PHE B 1 229 ? 2.734 -19.969 14.867 1 80.94 229 PHE B CA 1
ATOM 5678 C C . PHE B 1 229 ? 3.9 -19.953 13.883 1 80.94 229 PHE B C 1
ATOM 5680 O O . PHE B 1 229 ? 4.129 -18.953 13.203 1 80.94 229 PHE B O 1
ATOM 5687 N N . GLU B 1 230 ? 4.574 -21 13.844 1 84.88 230 GLU B N 1
ATOM 5688 C CA . GLU B 1 230 ? 5.664 -21.125 12.883 1 84.88 230 GLU B CA 1
ATOM 5689 C C . GLU B 1 230 ? 5.141 -21.5 11.5 1 84.88 230 GLU B C 1
ATOM 5691 O O . GLU B 1 230 ? 4.148 -22.219 11.375 1 84.88 230 GLU B O 1
ATOM 5696 N N . CYS B 1 231 ? 5.805 -20.953 10.547 1 90.25 231 CYS B N 1
ATOM 5697 C CA . CYS B 1 231 ? 5.52 -21.375 9.188 1 90.25 231 CYS B CA 1
ATOM 5698 C C . CYS B 1 231 ? 5.945 -22.812 8.961 1 90.25 231 CYS B C 1
ATOM 5700 O O . CYS B 1 231 ? 7 -23.234 9.438 1 90.25 231 CYS B O 1
ATOM 5702 N N . LYS B 1 232 ? 5.152 -23.594 8.289 1 89.88 232 LYS B N 1
ATOM 5703 C CA . LYS B 1 232 ? 5.418 -25.016 8.07 1 89.88 232 LYS B CA 1
ATOM 5704 C C . LYS B 1 232 ? 5.746 -25.297 6.605 1 89.88 232 LYS B C 1
ATOM 5706 O O . LYS B 1 232 ? 4.844 -25.406 5.773 1 89.88 232 LYS B O 1
ATOM 5711 N N . PRO B 1 233 ? 6.988 -25.516 6.328 1 93.69 233 PRO B N 1
ATOM 5712 C CA . PRO B 1 233 ? 7.32 -25.828 4.934 1 93.69 233 PRO B CA 1
ATOM 5713 C C . PRO B 1 233 ? 6.91 -27.25 4.531 1 93.69 233 PRO B C 1
ATOM 5715 O O . PRO B 1 233 ? 6.797 -28.125 5.383 1 93.69 233 PRO B O 1
ATOM 5718 N N . VAL B 1 234 ? 6.695 -27.422 3.258 1 94.75 234 VAL B N 1
ATOM 5719 C CA . VAL B 1 234 ? 6.402 -28.734 2.676 1 94.75 234 VAL B CA 1
ATOM 5720 C C . VAL B 1 234 ? 7.688 -29.359 2.143 1 94.75 234 VAL B C 1
ATOM 5722 O O . VAL B 1 234 ? 8.594 -28.656 1.696 1 94.75 234 VAL B O 1
ATOM 5725 N N . GLU B 1 235 ? 7.699 -30.656 2.254 1 93 235 GLU B N 1
ATOM 5726 C CA . GLU B 1 235 ? 8.867 -31.344 1.718 1 93 235 GLU B CA 1
ATOM 5727 C C . GLU B 1 235 ? 9.039 -31.062 0.228 1 93 235 GLU B C 1
ATOM 5729 O O . GLU B 1 235 ? 8.062 -31.031 -0.521 1 93 235 GLU B O 1
ATOM 5734 N N . GLU B 1 236 ? 10.25 -30.938 -0.105 1 91.56 236 GLU B N 1
ATOM 5735 C CA . GLU B 1 236 ? 10.562 -30.531 -1.47 1 91.56 236 GLU B CA 1
ATOM 5736 C C . GLU B 1 236 ? 10.047 -31.547 -2.484 1 91.56 236 GLU B C 1
ATOM 5738 O O . GLU B 1 236 ? 9.531 -31.172 -3.541 1 91.56 236 GLU B O 1
ATOM 5743 N N . HIS B 1 237 ? 10.258 -32.844 -2.193 1 91.88 237 HIS B N 1
ATOM 5744 C CA . HIS B 1 237 ? 9.859 -33.875 -3.145 1 91.88 237 HIS B CA 1
ATOM 5745 C C . HIS B 1 237 ? 8.352 -33.844 -3.389 1 91.88 237 HIS B C 1
ATOM 5747 O O . HIS B 1 237 ? 7.891 -34.125 -4.5 1 91.88 237 HIS B O 1
ATOM 5753 N N . VAL B 1 238 ? 7.629 -33.438 -2.385 1 91.19 238 VAL B N 1
ATOM 5754 C CA . VAL B 1 238 ? 6.18 -33.312 -2.512 1 91.19 238 VAL B CA 1
ATOM 5755 C C . VAL B 1 238 ? 5.832 -32.156 -3.416 1 91.19 238 VAL B C 1
ATOM 5757 O O . VAL B 1 238 ? 4.988 -32.281 -4.305 1 91.19 238 VAL B O 1
ATOM 5760 N N . LEU B 1 239 ? 6.496 -31.031 -3.211 1 91.5 239 LEU B N 1
ATOM 5761 C CA . LEU B 1 239 ? 6.242 -29.844 -4.016 1 91.5 239 LEU B CA 1
ATOM 5762 C C . LEU B 1 239 ? 6.605 -30.094 -5.477 1 91.5 239 LEU B C 1
ATOM 5764 O O . LEU B 1 239 ? 5.891 -29.656 -6.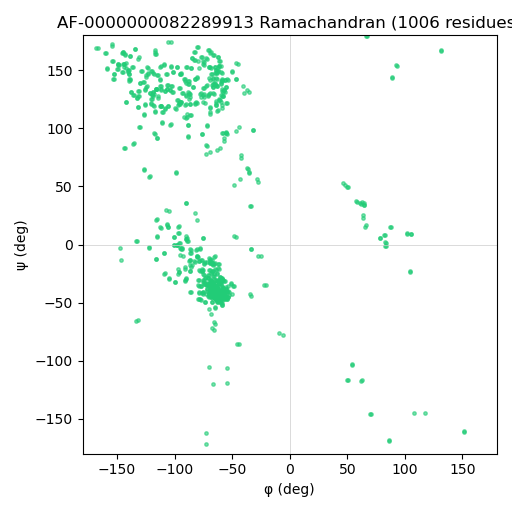383 1 91.5 239 LEU B O 1
ATOM 5768 N N . ARG B 1 240 ? 7.668 -30.781 -5.695 1 90.25 240 ARG B N 1
ATOM 5769 C CA . ARG B 1 240 ? 8.102 -31.094 -7.055 1 90.25 240 ARG B CA 1
ATOM 5770 C C . ARG B 1 240 ? 7.09 -32 -7.754 1 90.25 240 ARG B C 1
ATOM 5772 O O . ARG B 1 240 ? 6.805 -31.812 -8.938 1 90.25 240 ARG B O 1
ATOM 5779 N N . ARG B 1 241 ? 6.68 -32.906 -7.047 1 88.44 241 ARG B N 1
ATOM 5780 C CA . ARG B 1 241 ? 5.668 -33.812 -7.602 1 88.44 241 ARG B CA 1
ATOM 5781 C C . ARG B 1 241 ? 4.414 -33.062 -8 1 88.44 241 ARG B C 1
ATOM 5783 O O . ARG B 1 241 ? 3.854 -33.281 -9.07 1 88.44 241 ARG B O 1
ATOM 5790 N N . LEU B 1 242 ? 4.02 -32.188 -7.16 1 85.25 242 LEU B N 1
ATOM 5791 C CA . LEU B 1 242 ? 2.824 -31.391 -7.422 1 85.25 242 LEU B CA 1
ATOM 5792 C C . LEU B 1 242 ? 3.041 -30.453 -8.609 1 85.25 242 LEU B C 1
ATOM 5794 O O . LEU B 1 242 ? 2.15 -30.297 -9.445 1 85.25 242 LEU B O 1
ATOM 5798 N N . ALA B 1 243 ? 4.176 -29.922 -8.625 1 82.19 243 ALA B N 1
ATOM 5799 C CA . ALA B 1 243 ? 4.512 -29.016 -9.727 1 82.19 243 ALA B CA 1
ATOM 5800 C C . ALA B 1 243 ? 4.555 -29.766 -11.055 1 82.19 243 ALA B C 1
ATOM 5802 O O . ALA B 1 243 ? 4.055 -29.281 -12.07 1 82.19 243 ALA B O 1
ATOM 5803 N N . ASN B 1 244 ? 5.148 -30.906 -11.07 1 81.31 244 ASN B N 1
ATOM 5804 C CA . ASN B 1 244 ? 5.262 -31.719 -12.273 1 81.31 244 ASN B CA 1
ATOM 5805 C C . ASN B 1 244 ? 3.898 -32.219 -12.734 1 81.31 244 ASN B C 1
ATOM 5807 O O . ASN B 1 244 ? 3.629 -32.281 -13.93 1 81.31 244 ASN B O 1
ATOM 5811 N N . LYS B 1 245 ? 3.15 -32.625 -11.812 1 73.88 245 LYS B N 1
ATOM 5812 C CA . LYS B 1 245 ? 1.803 -33.062 -12.125 1 73.88 245 LYS B CA 1
ATOM 5813 C C . LYS B 1 245 ? 0.996 -31.984 -12.828 1 73.88 245 LYS B C 1
ATOM 5815 O O . LYS B 1 245 ? 0.271 -32.25 -13.781 1 73.88 245 LYS B O 1
ATOM 5820 N N . ALA B 1 246 ? 1.162 -30.828 -12.391 1 68.81 246 ALA B N 1
ATOM 5821 C CA . ALA B 1 246 ? 0.45 -29.688 -12.977 1 68.81 246 ALA B CA 1
ATOM 5822 C C . ALA B 1 246 ? 0.908 -29.438 -14.406 1 68.81 246 ALA B C 1
ATOM 5824 O O . ALA B 1 246 ? 0.103 -29.078 -15.266 1 68.81 246 ALA B O 1
ATOM 5825 N N . GLU B 1 247 ? 2.105 -29.688 -14.641 1 67.12 247 GLU B N 1
ATOM 5826 C CA . GLU B 1 247 ? 2.664 -29.469 -15.977 1 67.12 247 GLU B CA 1
ATOM 5827 C C . GLU B 1 247 ? 2.293 -30.625 -16.922 1 67.12 247 GLU B C 1
ATOM 5829 O O . GLU B 1 247 ? 1.905 -30.391 -18.062 1 67.12 247 GLU B O 1
ATOM 5834 N N . LYS B 1 248 ? 2.479 -31.781 -16.438 1 62.94 248 LYS B N 1
ATOM 5835 C CA . LYS B 1 248 ? 2.219 -32.969 -17.234 1 62.94 248 LYS B CA 1
ATOM 5836 C C . LYS B 1 248 ? 0.732 -33.094 -17.562 1 62.94 248 LYS B C 1
ATOM 5838 O O . LYS B 1 248 ? 0.362 -33.625 -18.609 1 62.94 248 LYS B O 1
ATOM 5843 N N . HIS B 1 249 ? 0.011 -32.594 -16.688 1 64.69 249 HIS B N 1
ATOM 5844 C CA . HIS B 1 249 ? -1.429 -32.719 -16.859 1 64.69 249 HIS B CA 1
ATOM 5845 C C . HIS B 1 249 ? -2.068 -31.422 -17.312 1 64.69 249 HIS B C 1
ATOM 5847 O O . HIS B 1 249 ? -3.195 -31.109 -16.922 1 64.69 249 HIS B O 1
ATOM 5853 N N . ALA B 1 250 ? -1.196 -30.734 -18 1 71.88 250 ALA B N 1
ATOM 5854 C CA . ALA B 1 250 ? -1.759 -29.531 -18.609 1 71.88 250 ALA B CA 1
ATOM 5855 C C . ALA B 1 250 ? -2.973 -29.875 -19.469 1 71.88 250 ALA B C 1
ATOM 5857 O O . ALA B 1 250 ? -3.025 -30.938 -20.078 1 71.88 250 ALA B O 1
ATOM 5858 N N . VAL B 1 251 ? -3.93 -29.016 -19.422 1 78.88 251 VAL B N 1
ATOM 5859 C CA . VAL B 1 251 ? -5.145 -29.234 -20.188 1 78.88 251 VAL B CA 1
ATOM 5860 C C . VAL B 1 251 ? -4.812 -29.219 -21.688 1 78.88 251 VAL B C 1
ATOM 5862 O O . VAL B 1 251 ? -4.164 -28.297 -22.172 1 78.88 251 VAL B O 1
ATOM 5865 N N . PRO B 1 252 ? -5.133 -30.297 -22.328 1 79.12 252 PRO B N 1
ATOM 5866 C CA . PRO B 1 252 ? -4.859 -30.328 -23.766 1 79.12 252 PRO B CA 1
ATOM 5867 C C . PRO B 1 252 ? -5.57 -29.203 -24.531 1 79.12 252 PRO B C 1
ATOM 5869 O O . PRO B 1 252 ? -6.629 -28.75 -24.109 1 79.12 252 PRO B O 1
ATOM 5872 N N . SER B 1 253 ? -4.867 -28.812 -25.562 1 79.75 253 SER B N 1
ATOM 5873 C CA . SER B 1 253 ? -5.43 -27.75 -26.391 1 79.75 253 SER B CA 1
ATOM 5874 C C . SER B 1 253 ? -5.934 -28.297 -27.719 1 79.75 253 SER B C 1
ATOM 5876 O O . SER B 1 253 ? -5.305 -29.188 -28.328 1 79.75 253 SER B O 1
ATOM 5878 N N . PHE B 1 254 ? -7.113 -27.906 -28.109 1 75.56 254 PHE B N 1
ATOM 5879 C CA . PHE B 1 254 ? -7.711 -28.25 -29.391 1 75.56 254 PHE B CA 1
ATOM 5880 C C . PHE B 1 254 ? -8.141 -26.984 -30.141 1 75.56 254 PHE B C 1
ATOM 5882 O O . PHE B 1 254 ? -8.922 -26.188 -29.641 1 75.56 254 PHE B O 1
ATOM 5889 N N . PHE B 1 255 ? -7.535 -26.891 -31.297 1 74.25 255 PHE B N 1
ATOM 5890 C CA . PHE B 1 255 ? -7.887 -25.734 -32.125 1 74.25 255 PHE B CA 1
ATOM 5891 C C . PHE B 1 255 ? -9.109 -26.031 -32.969 1 74.25 255 PHE B C 1
ATOM 5893 O O . PHE B 1 255 ? -9.078 -26.922 -33.844 1 74.25 255 PHE B O 1
ATOM 5900 N N . ASP B 1 256 ? -10.117 -25.375 -32.625 1 73.31 256 ASP B N 1
ATOM 5901 C CA . ASP B 1 256 ? -11.344 -25.469 -33.438 1 73.31 256 ASP B CA 1
ATOM 5902 C C . ASP B 1 256 ? -11.508 -24.234 -34.312 1 73.31 256 ASP B C 1
ATOM 5904 O O . ASP B 1 256 ? -11.922 -23.172 -33.844 1 73.31 256 ASP B O 1
ATOM 5908 N N . GLU B 1 257 ? -11.219 -24.375 -35.562 1 69.62 257 GLU B N 1
ATOM 5909 C CA . GLU B 1 257 ? -11.258 -23.266 -36.531 1 69.62 257 GLU B CA 1
ATOM 5910 C C . GLU B 1 257 ? -12.672 -22.703 -36.656 1 69.62 257 GLU B C 1
ATOM 5912 O O . GLU B 1 257 ? -12.844 -21.547 -37.062 1 69.62 257 GLU B O 1
ATOM 5917 N N . ASN B 1 258 ? -13.633 -23.5 -36.25 1 72.94 258 ASN B N 1
ATOM 5918 C CA . ASN B 1 258 ? -15.016 -23.094 -36.469 1 72.94 258 ASN B CA 1
ATOM 5919 C C . ASN B 1 258 ? -15.594 -22.453 -35.188 1 72.94 258 ASN B C 1
ATOM 5921 O O . ASN B 1 258 ? -16.734 -22 -35.188 1 72.94 258 ASN B O 1
ATOM 5925 N N . ARG B 1 259 ? -14.812 -22.406 -34.219 1 77.75 259 ARG B N 1
ATOM 5926 C CA . ARG B 1 259 ? -15.375 -21.906 -32.969 1 77.75 259 ARG B CA 1
ATOM 5927 C C . ARG B 1 259 ? -15.516 -20.391 -33 1 77.75 259 ARG B C 1
ATOM 5929 O O . ARG B 1 259 ? -14.57 -19.672 -33.375 1 77.75 259 ARG B O 1
ATOM 5936 N N . VAL B 1 260 ? -16.812 -19.922 -32.688 1 77.81 260 VAL B N 1
ATOM 5937 C CA . VAL B 1 260 ? -17.109 -18.5 -32.562 1 77.81 260 VAL B CA 1
ATOM 5938 C C . VAL B 1 260 ? -17.516 -18.156 -31.141 1 77.81 260 VAL B C 1
ATOM 5940 O O . VAL B 1 260 ? -18.312 -18.875 -30.531 1 77.81 260 VAL B O 1
ATOM 5943 N N . MET B 1 261 ? -16.953 -17.125 -30.672 1 85.38 261 MET B N 1
ATOM 5944 C CA . MET B 1 261 ? -17.297 -16.703 -29.312 1 85.38 261 MET B CA 1
ATOM 5945 C C . MET B 1 261 ? -18.719 -16.156 -29.266 1 85.38 261 MET B C 1
ATOM 5947 O O . MET B 1 261 ? -19.109 -15.328 -30.078 1 85.38 261 MET B O 1
ATOM 5951 N N . SER B 1 262 ? -19.438 -16.672 -28.328 1 86.56 262 SER B N 1
ATOM 5952 C CA . SER B 1 262 ? -20.781 -16.141 -28.109 1 86.56 262 SER B CA 1
ATOM 5953 C C . SER B 1 262 ? -20.75 -14.75 -27.484 1 86.56 262 SER B C 1
ATOM 5955 O O . SER B 1 262 ? -19.719 -14.328 -26.969 1 86.56 262 SER B O 1
ATOM 5957 N N . GLY B 1 263 ? -21.859 -14 -27.625 1 90.25 263 GLY B N 1
ATOM 5958 C CA . GLY B 1 263 ? -21.969 -12.703 -26.984 1 90.25 263 GLY B CA 1
ATOM 5959 C C . GLY B 1 263 ? -21.734 -12.75 -25.484 1 90.25 263 GLY B C 1
ATOM 5960 O O . GLY B 1 263 ? -21.031 -11.914 -24.922 1 90.25 263 GLY B O 1
ATOM 5961 N N . ILE B 1 264 ? -22.266 -13.75 -24.891 1 92.88 264 ILE B N 1
ATOM 5962 C CA . ILE B 1 264 ? -22.141 -13.914 -23.438 1 92.88 264 ILE B CA 1
ATOM 5963 C C . ILE B 1 264 ? -20.688 -14.195 -23.078 1 92.88 264 ILE B C 1
ATOM 5965 O O . ILE B 1 264 ? -20.188 -13.688 -22.062 1 92.88 264 ILE B O 1
ATOM 5969 N N . GLU B 1 265 ? -20.047 -15.047 -23.797 1 92.5 265 GLU B N 1
ATOM 5970 C CA . GLU B 1 265 ? -18.641 -15.312 -23.547 1 92.5 265 GLU B CA 1
ATOM 5971 C C . GLU B 1 265 ? -17.812 -14.031 -23.609 1 92.5 265 GLU B C 1
ATOM 5973 O O . GLU B 1 265 ? -16.953 -13.805 -22.75 1 92.5 265 GLU B O 1
ATOM 5978 N N . LYS B 1 266 ? -18.094 -13.195 -24.641 1 93.88 266 LYS B N 1
ATOM 5979 C CA . LYS B 1 266 ? -17.375 -11.93 -24.797 1 93.88 266 LYS B CA 1
ATOM 5980 C C . LYS B 1 266 ? -17.578 -11.031 -23.578 1 93.88 266 LYS B C 1
ATOM 5982 O O . LYS B 1 266 ? -16.641 -10.414 -23.094 1 93.88 266 LYS B O 1
ATOM 5987 N N . GLU B 1 267 ? -18.766 -10.984 -23.156 1 96.19 267 GLU B N 1
ATOM 5988 C CA . GLU B 1 267 ? -19.094 -10.18 -21.984 1 96.19 267 GLU B CA 1
ATOM 5989 C C . GLU B 1 267 ? -18.359 -10.688 -20.734 1 96.19 267 GLU B C 1
ATOM 5991 O O . GLU B 1 267 ? -17.828 -9.906 -19.953 1 96.19 267 GLU B O 1
ATOM 5996 N N . LEU B 1 268 ? -18.359 -11.977 -20.547 1 96.75 268 LEU B N 1
ATOM 5997 C CA . LEU B 1 268 ? -17.734 -12.578 -19.375 1 96.75 268 LEU B CA 1
ATOM 5998 C C . LEU B 1 268 ? -16.219 -12.414 -19.422 1 96.75 268 LEU B C 1
ATOM 6000 O O . LEU B 1 268 ? -15.578 -12.258 -18.391 1 96.75 268 LEU B O 1
ATOM 6004 N N . ARG B 1 269 ? -15.68 -12.484 -20.625 1 96.19 269 ARG B N 1
ATOM 6005 C CA . ARG B 1 269 ? -14.258 -12.219 -20.781 1 96.19 269 ARG B CA 1
ATOM 6006 C C . ARG B 1 269 ? -13.914 -10.805 -20.312 1 96.19 269 ARG B C 1
ATOM 6008 O O . ARG B 1 269 ? -12.93 -10.609 -19.594 1 96.19 269 ARG B O 1
ATOM 6015 N N . ALA B 1 270 ? -14.711 -9.875 -20.719 1 97.31 270 ALA B N 1
ATOM 6016 C CA . ALA B 1 270 ? -14.492 -8.484 -20.328 1 97.31 270 ALA B CA 1
ATOM 6017 C C . ALA B 1 270 ? -14.602 -8.32 -18.812 1 97.31 270 ALA B C 1
ATOM 6019 O O . ALA B 1 270 ? -13.758 -7.672 -18.188 1 97.31 270 ALA B O 1
ATOM 6020 N N . ASP B 1 271 ? -15.578 -8.898 -18.234 1 97.5 271 ASP B N 1
ATOM 6021 C CA . ASP B 1 271 ? -15.797 -8.805 -16.797 1 97.5 271 ASP B CA 1
ATOM 6022 C C . ASP B 1 271 ? -14.656 -9.461 -16.031 1 97.5 271 ASP B C 1
ATOM 6024 O O . ASP B 1 271 ? -14.172 -8.906 -15.039 1 97.5 271 ASP B O 1
ATOM 6028 N N . LEU B 1 272 ? -14.32 -10.633 -16.469 1 98.31 272 LEU B N 1
ATOM 6029 C CA . LEU B 1 272 ? -13.25 -11.359 -15.797 1 98.31 272 LEU B CA 1
ATOM 6030 C C . LEU B 1 272 ? -11.961 -10.555 -15.805 1 98.31 272 LEU B C 1
ATOM 6032 O O . LEU B 1 272 ? -11.281 -10.453 -14.773 1 98.31 272 LEU B O 1
ATOM 6036 N N . CYS B 1 273 ? -11.641 -9.938 -16.906 1 97.62 273 CYS B N 1
ATOM 6037 C CA . CYS B 1 273 ? -10.438 -9.109 -17 1 97.62 273 CYS B CA 1
ATOM 6038 C C . CYS B 1 273 ? -10.516 -7.922 -16.047 1 97.62 273 CYS B C 1
ATOM 6040 O O . CYS B 1 273 ? -9.523 -7.555 -15.422 1 97.62 273 CYS B O 1
ATOM 6042 N N . LYS B 1 274 ? -11.656 -7.359 -15.984 1 97.12 274 LYS B N 1
ATOM 6043 C CA . LYS B 1 274 ? -11.859 -6.227 -15.086 1 97.12 274 LYS B CA 1
ATOM 6044 C C . LYS B 1 274 ? -11.555 -6.609 -13.641 1 97.12 274 LYS B C 1
ATOM 6046 O O . LYS B 1 274 ? -10.867 -5.875 -12.93 1 97.12 274 LYS B O 1
ATOM 6051 N N . PHE B 1 275 ? -12.031 -7.711 -13.195 1 97.94 275 PHE B N 1
ATOM 6052 C CA . PHE B 1 275 ? -11.836 -8.133 -11.812 1 97.94 275 PHE B CA 1
ATOM 6053 C C . PHE B 1 275 ? -10.391 -8.562 -11.578 1 97.94 275 PHE B C 1
ATOM 6055 O O . PHE B 1 275 ? -9.852 -8.367 -10.484 1 97.94 275 PHE B O 1
ATOM 6062 N N . VAL B 1 276 ? -9.766 -9.172 -12.602 1 98.25 276 VAL B N 1
ATOM 6063 C CA . VAL B 1 276 ? -8.359 -9.539 -12.477 1 98.25 276 VAL B CA 1
ATOM 6064 C C . VAL B 1 276 ? -7.512 -8.281 -12.289 1 98.25 276 VAL B C 1
ATOM 6066 O O . VAL B 1 276 ? -6.672 -8.219 -11.391 1 98.25 276 VAL B O 1
ATOM 6069 N N . ARG B 1 277 ? -7.773 -7.246 -13.07 1 97.19 277 ARG B N 1
ATOM 6070 C CA . ARG B 1 277 ? -7.02 -6 -12.977 1 97.19 277 ARG B CA 1
ATOM 6071 C C . ARG B 1 277 ? -7.305 -5.285 -11.656 1 97.19 277 ARG B C 1
ATOM 6073 O O . ARG B 1 277 ? -6.414 -4.664 -11.078 1 97.19 277 ARG B O 1
ATOM 6080 N N . ARG B 1 278 ? -8.531 -5.371 -11.234 1 96.81 278 ARG B N 1
ATOM 6081 C CA . ARG B 1 278 ? -8.875 -4.809 -9.93 1 96.81 278 ARG B CA 1
ATOM 6082 C C . ARG B 1 278 ? -8.117 -5.512 -8.812 1 96.81 278 ARG B C 1
ATOM 6084 O O . ARG B 1 278 ? -7.598 -4.863 -7.902 1 96.81 278 ARG B O 1
ATOM 6091 N N . ALA B 1 279 ? -8.086 -6.828 -8.875 1 97.69 279 ALA B N 1
ATOM 6092 C CA . ALA B 1 279 ? -7.352 -7.598 -7.871 1 97.69 279 ALA B CA 1
ATOM 6093 C C . ALA B 1 279 ? -5.875 -7.219 -7.855 1 97.69 279 ALA B C 1
ATOM 6095 O O . ALA B 1 279 ? -5.262 -7.121 -6.789 1 97.69 279 ALA B O 1
ATOM 6096 N N . TYR B 1 280 ? -5.34 -7.016 -9.023 1 96.88 280 TYR B N 1
ATOM 6097 C CA . TYR B 1 280 ? -3.949 -6.586 -9.141 1 96.88 280 TYR B CA 1
ATOM 6098 C C . TYR B 1 280 ? -3.75 -5.207 -8.516 1 96.88 280 TYR B C 1
ATOM 6100 O O . TYR B 1 280 ? -2.818 -5 -7.738 1 96.88 280 TYR B O 1
ATOM 6108 N N . GLY B 1 281 ? -4.641 -4.285 -8.836 1 94.44 281 GLY B N 1
ATOM 6109 C CA . GLY B 1 281 ? -4.566 -2.934 -8.312 1 94.44 281 GLY B CA 1
ATOM 6110 C C . GLY B 1 281 ? -4.688 -2.875 -6.797 1 94.44 281 GLY B C 1
ATOM 6111 O O . GLY B 1 281 ? -4.051 -2.039 -6.152 1 94.44 281 GLY B O 1
ATOM 6112 N N . GLN B 1 282 ? -5.461 -3.746 -6.219 1 95.44 282 GLN B N 1
ATOM 6113 C CA . GLN B 1 282 ? -5.676 -3.791 -4.777 1 95.44 282 GLN B CA 1
ATOM 6114 C C . GLN B 1 282 ? -4.656 -4.695 -4.094 1 95.44 282 GLN B C 1
ATOM 6116 O O . GLN B 1 282 ? -4.77 -4.98 -2.9 1 95.44 282 GLN B O 1
ATOM 6121 N N . GLN B 1 283 ? -3.689 -5.207 -4.863 1 94.44 283 GLN B N 1
ATOM 6122 C CA . GLN B 1 283 ? -2.557 -5.996 -4.391 1 94.44 283 GLN B CA 1
ATOM 6123 C C . GLN B 1 283 ? -3.02 -7.32 -3.791 1 94.44 283 GLN B C 1
ATOM 6125 O O . GLN B 1 283 ? -2.475 -7.773 -2.785 1 94.44 283 GLN B O 1
ATOM 6130 N N . LEU B 1 284 ? -4.082 -7.863 -4.363 1 97.38 284 LEU B N 1
ATOM 6131 C CA . LEU B 1 284 ? -4.566 -9.18 -3.961 1 97.38 284 LEU B CA 1
ATOM 6132 C C . LEU B 1 284 ? -3.852 -10.281 -4.734 1 97.38 284 LEU B C 1
ATOM 6134 O O . LEU B 1 284 ? -3.857 -11.445 -4.316 1 97.38 284 LEU B O 1
ATOM 6138 N N . ILE B 1 285 ? -3.348 -9.859 -5.883 1 96.38 285 ILE B N 1
ATOM 6139 C CA . ILE B 1 285 ? -2.508 -10.727 -6.699 1 96.38 285 ILE B CA 1
ATOM 6140 C C . ILE B 1 285 ? -1.342 -9.922 -7.273 1 96.38 285 ILE B C 1
ATOM 6142 O O . ILE B 1 285 ? -1.335 -8.695 -7.203 1 96.38 285 ILE B O 1
ATOM 6146 N N . THR B 1 286 ? -0.344 -10.648 -7.715 1 91.06 286 THR B N 1
ATOM 6147 C CA . THR B 1 286 ? 0.809 -9.984 -8.32 1 91.06 286 THR B CA 1
ATOM 6148 C C . THR B 1 286 ? 1.314 -10.773 -9.523 1 91.06 286 THR B C 1
ATOM 6150 O O . THR B 1 286 ? 1.198 -12 -9.562 1 91.06 286 THR B O 1
ATOM 6153 N N . SER B 1 287 ? 1.85 -9.992 -10.453 1 92.31 287 SER B N 1
ATOM 6154 C CA . SER B 1 287 ? 2.477 -10.578 -11.633 1 92.31 287 SER B CA 1
ATOM 6155 C C . SER B 1 287 ? 1.557 -11.602 -12.297 1 92.31 287 SER B C 1
ATOM 6157 O O . SER B 1 287 ? 0.427 -11.273 -12.664 1 92.31 287 SER B O 1
ATOM 6159 N N . SER B 1 288 ? 2.008 -12.891 -12.32 1 88.94 288 SER B N 1
ATOM 6160 C CA . SER B 1 288 ? 1.218 -13.906 -13.008 1 88.94 288 SER B CA 1
ATOM 6161 C C . SER B 1 288 ? 0.5 -14.82 -12.023 1 88.94 288 SER B C 1
ATOM 6163 O O . SER B 1 288 ? -0.064 -15.844 -12.414 1 88.94 288 SER B O 1
ATOM 6165 N N . SER B 1 289 ? 0.452 -14.383 -10.828 1 90.19 289 SER B N 1
ATOM 6166 C CA . SER B 1 289 ? -0.152 -15.219 -9.797 1 90.19 289 SER B CA 1
ATOM 6167 C C . SER B 1 289 ? -1.671 -15.086 -9.797 1 90.19 289 SER B C 1
ATOM 6169 O O . SER B 1 289 ? -2.219 -14.156 -10.391 1 90.19 289 SER B O 1
ATOM 6171 N N . GLY B 1 290 ? -2.303 -16.125 -9.219 1 93.06 290 GLY B N 1
ATOM 6172 C CA . GLY B 1 290 ? -3.75 -16.109 -9.086 1 93.06 290 GLY B CA 1
ATOM 6173 C C . GLY B 1 290 ? -4.461 -16.703 -10.289 1 93.06 290 GLY B C 1
ATOM 6174 O O . GLY B 1 290 ? -3.992 -16.578 -11.422 1 93.06 290 GLY B O 1
ATOM 6175 N N . SER B 1 291 ? -5.543 -17.391 -10.07 1 96.81 291 SER B N 1
ATOM 6176 C CA . SER B 1 291 ? -6.387 -17.984 -11.102 1 96.81 291 SER B CA 1
ATOM 6177 C C . SER B 1 291 ? -7.859 -17.656 -10.875 1 96.81 291 SER B C 1
ATOM 6179 O O . SER B 1 291 ? -8.414 -17.953 -9.82 1 96.81 291 SER B O 1
ATOM 6181 N N . PHE B 1 292 ? -8.398 -16.984 -11.828 1 98.62 292 PHE B N 1
ATOM 6182 C CA . PHE B 1 292 ? -9.805 -16.625 -11.805 1 98.62 292 PHE B CA 1
ATOM 6183 C C . PHE B 1 292 ? -10.578 -17.359 -12.891 1 98.62 292 PHE B C 1
ATOM 6185 O O . PHE B 1 292 ? -10.117 -17.453 -14.031 1 98.62 292 PHE B O 1
ATOM 6192 N N . SER B 1 293 ? -11.719 -17.922 -12.555 1 98.5 293 SER B N 1
ATOM 6193 C CA . SER B 1 293 ? -12.523 -18.609 -13.562 1 98.5 293 SER B CA 1
ATOM 6194 C C . SER B 1 293 ? -14 -18.266 -13.414 1 98.5 293 SER B C 1
ATOM 6196 O O . SER B 1 293 ? -14.445 -17.859 -12.336 1 98.5 293 SER B O 1
ATOM 6198 N N . VAL B 1 294 ? -14.711 -18.344 -14.492 1 98.38 294 VAL B N 1
ATOM 6199 C CA . VAL B 1 294 ? -16.156 -18.094 -14.531 1 98.38 294 VAL B CA 1
ATOM 6200 C C . VAL B 1 294 ? -16.828 -19.141 -15.43 1 98.38 294 VAL B C 1
ATOM 6202 O O . VAL B 1 294 ? -16.359 -19.406 -16.531 1 98.38 294 VAL B O 1
ATOM 6205 N N . ARG B 1 295 ? -17.844 -19.703 -14.93 1 96.88 295 ARG B N 1
ATOM 6206 C CA . ARG B 1 295 ? -18.625 -20.703 -15.656 1 96.88 295 ARG B CA 1
ATOM 6207 C C . ARG B 1 295 ? -19.438 -20.047 -16.766 1 96.88 295 ARG B C 1
ATOM 6209 O O . ARG B 1 295 ? -20.031 -18.984 -16.562 1 96.88 295 ARG B O 1
ATOM 6216 N N . LEU B 1 296 ? -19.484 -20.656 -17.953 1 93.5 296 LEU B N 1
ATOM 6217 C CA . LEU B 1 296 ? -20.375 -20.219 -19.016 1 93.5 296 LEU B CA 1
ATOM 6218 C C . LEU B 1 296 ? -21.734 -20.906 -18.906 1 93.5 296 LEU B C 1
ATOM 6220 O O . LEU B 1 296 ? -21.812 -22.078 -18.547 1 93.5 296 LEU B O 1
ATOM 6224 N N . PRO B 1 297 ? -22.812 -20.109 -19.188 1 88.19 297 PRO B N 1
ATOM 6225 C CA . PRO B 1 297 ? -24.141 -20.719 -19.172 1 88.19 297 PRO B CA 1
ATOM 6226 C C . PRO B 1 297 ? -24.297 -21.797 -20.25 1 88.19 297 PRO B C 1
ATOM 6228 O O . PRO B 1 297 ? -23.656 -21.719 -21.297 1 88.19 297 PRO B O 1
ATOM 6231 N N . LYS B 1 298 ? -25.141 -22.75 -19.906 1 74.56 298 LYS B N 1
ATOM 6232 C CA . LYS B 1 298 ? -25.422 -23.828 -20.859 1 74.56 298 LYS B CA 1
ATOM 6233 C C . LYS B 1 298 ? -26.219 -23.312 -22.047 1 74.56 298 LYS B C 1
ATOM 6235 O O . LYS B 1 298 ? -27.125 -22.5 -21.891 1 74.56 298 LYS B O 1
ATOM 6240 N N . ALA B 1 299 ? -25.797 -23.25 -23.266 1 56.31 299 ALA B N 1
ATOM 6241 C CA . ALA B 1 299 ? -26.609 -22.922 -24.438 1 56.31 299 ALA B CA 1
ATOM 6242 C C . ALA B 1 299 ? -27.766 -23.891 -24.594 1 56.31 299 ALA B C 1
ATOM 6244 O O . ALA B 1 299 ? -27.641 -25.078 -24.25 1 56.31 299 ALA B O 1
ATOM 6245 N N . GLY B 1 300 ? -29.172 -23.422 -24.516 1 46.5 300 GLY B N 1
ATOM 6246 C CA . GLY B 1 300 ? -30.422 -24.141 -24.672 1 46.5 300 GLY B CA 1
ATOM 6247 C C . GLY B 1 300 ? -30.25 -25.578 -25.109 1 46.5 300 GLY B C 1
ATOM 6248 O O . GLY B 1 300 ? -31.078 -26.438 -24.812 1 46.5 300 GLY B O 1
ATOM 6249 N N . ASN B 1 301 ? -29.984 -25.844 -26.422 1 39.47 301 ASN B N 1
ATOM 6250 C CA . ASN B 1 301 ? -30.062 -27.203 -26.922 1 39.47 301 ASN B CA 1
ATOM 6251 C C . ASN B 1 301 ? -29.188 -28.156 -26.109 1 39.47 301 ASN B C 1
ATOM 6253 O O . ASN B 1 301 ? -29.672 -29.172 -25.594 1 39.47 301 ASN B O 1
ATOM 6257 N N . ALA B 1 302 ? -28.047 -28.547 -26.766 1 38.38 302 ALA B N 1
ATOM 6258 C CA . ALA B 1 302 ? -27.297 -29.797 -26.75 1 38.38 302 ALA B CA 1
ATOM 6259 C C . ALA B 1 302 ? -26.656 -30.047 -25.391 1 38.38 302 ALA B C 1
ATOM 6261 O O . ALA B 1 302 ? -26.922 -31.062 -24.75 1 38.38 302 ALA B O 1
ATOM 6262 N N . MET B 1 303 ? -25.094 -30.188 -25.297 1 43.81 303 MET B N 1
ATOM 6263 C CA . MET B 1 303 ? -24.188 -31.156 -24.672 1 43.81 303 MET B CA 1
ATOM 6264 C C . MET B 1 303 ? -23.859 -30.75 -23.234 1 43.81 303 MET B C 1
ATOM 6266 O O . MET B 1 303 ? -23.609 -29.578 -22.969 1 43.81 303 MET B O 1
ATOM 6270 N N . ASP B 1 304 ? -24.344 -31.547 -22.203 1 58.66 304 ASP B N 1
ATOM 6271 C CA . ASP B 1 304 ? -24.25 -31.797 -20.766 1 58.66 304 ASP B CA 1
ATOM 6272 C C . ASP B 1 304 ? -22.828 -31.547 -20.25 1 58.66 304 ASP B C 1
ATOM 6274 O O . ASP B 1 304 ? -22.5 -31.938 -19.125 1 58.66 304 ASP B O 1
ATOM 6278 N N . GLY B 1 305 ? -22.109 -30.578 -20.828 1 79.62 305 GLY B N 1
ATOM 6279 C CA . GLY B 1 305 ? -20.734 -30.5 -20.328 1 79.62 305 GLY B CA 1
ATOM 6280 C C . GLY B 1 305 ? -20.422 -29.188 -19.641 1 79.62 305 GLY B C 1
ATOM 6281 O O . GLY B 1 305 ? -21.312 -28.344 -19.469 1 79.62 305 GLY B O 1
ATOM 6282 N N . LEU B 1 306 ? -19.422 -29.156 -18.938 1 90.69 306 LEU B N 1
ATOM 6283 C CA . LEU B 1 306 ? -18.875 -28 -18.234 1 90.69 306 LEU B CA 1
ATOM 6284 C C . LEU B 1 306 ? -18.031 -27.141 -19.172 1 90.69 306 LEU B C 1
ATOM 6286 O O . LEU B 1 306 ? -17.219 -27.672 -19.938 1 90.69 306 LEU B O 1
ATOM 6290 N N . SER B 1 307 ? -18.406 -25.859 -19.328 1 92.5 307 SER B N 1
ATOM 6291 C CA . SER B 1 307 ? -17.562 -24.891 -20.016 1 92.5 307 SER B CA 1
ATOM 6292 C C . SER B 1 307 ? -17.281 -23.688 -19.125 1 92.5 307 SER B C 1
ATOM 6294 O O . SER B 1 307 ? -18.172 -23.203 -18.422 1 92.5 307 SER B O 1
ATOM 6296 N N . PHE B 1 308 ? -16.047 -23.297 -19.156 1 96 308 PHE B N 1
ATOM 6297 C CA . PHE B 1 308 ? -15.719 -22.125 -18.344 1 96 308 PHE B CA 1
ATOM 6298 C C . PHE B 1 308 ? -14.5 -21.406 -18.906 1 96 308 PHE B C 1
ATOM 6300 O O . PHE B 1 308 ? -13.773 -21.953 -19.734 1 96 308 PHE B O 1
ATOM 6307 N N . LEU B 1 309 ? -14.383 -20.141 -18.562 1 96.12 309 LEU B N 1
ATOM 6308 C CA . LEU B 1 309 ? -13.203 -19.328 -18.844 1 96.12 309 LEU B CA 1
ATOM 6309 C C . LEU B 1 309 ? -12.258 -19.328 -17.656 1 96.12 309 LEU B C 1
ATOM 6311 O O . LEU B 1 309 ? -12.703 -19.328 -16.5 1 96.12 309 LEU B O 1
ATOM 6315 N N . ILE B 1 310 ? -10.945 -19.25 -17.922 1 97 310 ILE B N 1
ATOM 6316 C CA . ILE B 1 310 ? -9.977 -19.188 -16.828 1 97 310 ILE B CA 1
ATOM 6317 C C . ILE B 1 310 ? -8.75 -18.391 -17.281 1 97 310 ILE B C 1
ATOM 6319 O O . ILE B 1 310 ? -8.461 -18.297 -18.469 1 97 310 ILE B O 1
ATOM 6323 N N . THR B 1 311 ? -8.086 -17.75 -16.344 1 95.81 311 THR B N 1
ATOM 6324 C CA . THR B 1 311 ? -6.863 -17 -16.609 1 95.81 311 THR B CA 1
ATOM 6325 C C . THR B 1 311 ? -5.77 -17.938 -17.125 1 95.81 311 THR B C 1
ATOM 6327 O O . THR B 1 311 ? -5.738 -19.109 -16.781 1 95.81 311 THR B O 1
ATOM 6330 N N . PRO B 1 312 ? -4.922 -17.438 -17.922 1 92.25 312 PRO B N 1
ATOM 6331 C CA . PRO B 1 312 ? -3.816 -18.234 -18.469 1 92.25 312 PRO B CA 1
ATOM 6332 C C . PRO B 1 312 ? -2.631 -18.328 -17.5 1 92.25 312 PRO B C 1
ATOM 6334 O O . PRO B 1 312 ? -2.545 -17.547 -16.547 1 92.25 312 PRO B O 1
ATOM 6337 N N . SER B 1 313 ? -1.773 -19.266 -17.828 1 88.88 313 SER B N 1
ATOM 6338 C CA . SER B 1 313 ? -0.505 -19.359 -17.109 1 88.88 313 SER B CA 1
ATOM 6339 C C . SER B 1 313 ? 0.536 -18.422 -17.688 1 88.88 313 SER B C 1
ATOM 6341 O O . SER B 1 313 ? 0.616 -18.25 -18.906 1 88.88 313 SER B O 1
ATOM 6343 N N . GLY B 1 314 ? 1.236 -17.75 -16.844 1 85.94 314 GLY B N 1
ATOM 6344 C CA . GLY B 1 314 ? 2.434 -17.031 -17.25 1 85.94 314 GLY B CA 1
ATOM 6345 C C . GLY B 1 314 ? 2.137 -15.664 -17.844 1 85.94 314 GLY B C 1
ATOM 6346 O O . GLY B 1 314 ? 3.041 -14.984 -18.344 1 85.94 314 GLY B O 1
ATOM 6347 N N . VAL B 1 315 ? 0.912 -15.258 -17.891 1 89.25 315 VAL B N 1
ATOM 6348 C CA . VAL B 1 315 ? 0.56 -13.945 -18.438 1 89.25 315 VAL B CA 1
ATOM 6349 C C . VAL B 1 315 ? 0.421 -12.938 -17.312 1 89.25 315 VAL B C 1
ATOM 6351 O O . VAL B 1 315 ? -0.218 -13.219 -16.297 1 89.25 315 VAL B O 1
ATOM 6354 N N . ASP B 1 316 ? 1.026 -11.789 -17.578 1 91.94 316 ASP B N 1
ATOM 6355 C CA . ASP B 1 316 ? 0.981 -10.711 -16.594 1 91.94 316 ASP B CA 1
ATOM 6356 C C . ASP B 1 316 ? -0.457 -10.273 -16.328 1 91.94 316 ASP B C 1
ATOM 6358 O O . ASP B 1 316 ? -1.17 -9.875 -17.25 1 91.94 316 ASP B O 1
ATOM 6362 N N . ARG B 1 317 ? -0.874 -10.297 -15.094 1 95.06 317 ARG B N 1
ATOM 6363 C CA . ARG B 1 317 ? -2.252 -9.992 -14.711 1 95.06 317 ARG B CA 1
ATOM 6364 C C . ARG B 1 317 ? -2.549 -8.508 -14.867 1 95.06 317 ARG B C 1
ATOM 6366 O O . ARG B 1 317 ? -3.705 -8.117 -15.047 1 95.06 317 ARG B O 1
ATOM 6373 N N . LYS B 1 318 ? -1.537 -7.664 -14.727 1 93.62 318 LYS B N 1
ATOM 6374 C CA . LYS B 1 318 ? -1.729 -6.23 -14.922 1 93.62 318 LYS B CA 1
ATOM 6375 C C . LYS B 1 318 ? -2.121 -5.918 -16.359 1 93.62 318 LYS B C 1
ATOM 6377 O O . LYS B 1 318 ? -2.906 -5 -16.609 1 93.62 318 LYS B O 1
ATOM 6382 N N . GLU B 1 319 ? -1.607 -6.707 -17.328 1 90.94 319 GLU B N 1
ATOM 6383 C CA . GLU B 1 319 ? -1.772 -6.402 -18.734 1 90.94 319 GLU B CA 1
ATOM 6384 C C . GLU B 1 319 ? -2.684 -7.418 -19.422 1 90.94 319 GLU B C 1
ATOM 6386 O O . GLU B 1 319 ? -2.701 -7.516 -20.656 1 90.94 319 GLU B O 1
ATOM 6391 N N . ILE B 1 320 ? -3.373 -8.18 -18.703 1 93.06 320 ILE B N 1
ATOM 6392 C CA . ILE B 1 320 ? -4.184 -9.25 -19.25 1 93.06 320 ILE B CA 1
ATOM 6393 C C . ILE B 1 320 ? -5.285 -8.664 -20.141 1 93.06 320 ILE B C 1
ATOM 6395 O O . ILE B 1 320 ? -5.879 -7.641 -19.797 1 93.06 320 ILE B O 1
ATOM 6399 N N . GLU B 1 321 ? -5.52 -9.227 -21.25 1 91.5 321 GLU B N 1
ATOM 6400 C CA . GLU B 1 321 ? -6.578 -8.844 -22.172 1 91.5 321 GLU B CA 1
ATOM 6401 C C . GLU B 1 321 ? -7.594 -9.969 -22.344 1 91.5 321 GLU B C 1
ATOM 6403 O O . GLU B 1 321 ? -7.309 -11.125 -22.031 1 91.5 321 GLU B O 1
ATOM 6408 N N . GLU B 1 322 ? -8.734 -9.672 -22.938 1 92.81 322 GLU B N 1
ATOM 6409 C CA . GLU B 1 322 ? -9.828 -10.617 -23.094 1 92.81 322 GLU B CA 1
ATOM 6410 C C . GLU B 1 322 ? -9.406 -11.82 -23.938 1 92.81 322 GLU B C 1
ATOM 6412 O O . GLU B 1 322 ? -9.836 -12.945 -23.688 1 92.81 322 GLU B O 1
ATOM 6417 N N . ALA B 1 323 ? -8.531 -11.57 -24.891 1 87.94 323 ALA B N 1
ATOM 6418 C CA . ALA B 1 323 ? -8.109 -12.625 -25.812 1 87.94 323 ALA B CA 1
ATOM 6419 C C . ALA B 1 323 ? -7.156 -13.602 -25.125 1 87.94 323 ALA B C 1
ATOM 6421 O O . ALA B 1 323 ? -6.941 -14.711 -25.609 1 87.94 323 ALA B O 1
ATOM 6422 N N . ASP B 1 324 ? -6.605 -13.211 -24 1 89.62 324 ASP B N 1
ATOM 6423 C CA . ASP B 1 324 ? -5.633 -14.047 -23.297 1 89.62 324 ASP B CA 1
ATOM 6424 C C . ASP B 1 324 ? -6.328 -15.156 -22.516 1 89.62 324 ASP B C 1
ATOM 6426 O O . ASP B 1 324 ? -5.703 -16.156 -22.156 1 89.62 324 ASP B O 1
ATOM 6430 N N . LEU B 1 325 ? -7.621 -14.953 -22.203 1 93.19 325 LEU B N 1
ATOM 6431 C CA . LEU B 1 325 ? -8.352 -15.906 -21.375 1 93.19 325 LEU B CA 1
ATOM 6432 C C . LEU B 1 325 ? -8.555 -17.219 -22.109 1 93.19 325 LEU B C 1
ATOM 6434 O O . LEU B 1 325 ? -8.742 -17.234 -23.328 1 93.19 325 LEU B O 1
ATOM 6438 N N . CYS B 1 326 ? -8.547 -18.297 -21.344 1 91.69 326 CYS B N 1
ATOM 6439 C CA . CYS B 1 326 ? -8.641 -19.641 -21.922 1 91.69 326 CYS B CA 1
ATOM 6440 C C . CYS B 1 326 ? -10.055 -20.188 -21.766 1 91.69 326 CYS B C 1
ATOM 6442 O O . CYS B 1 326 ? -10.625 -20.172 -20.672 1 91.69 326 CYS B O 1
ATOM 6444 N N . PHE B 1 327 ? -10.578 -20.688 -22.844 1 91.88 327 PHE B N 1
ATOM 6445 C CA . PHE B 1 327 ? -11.859 -21.375 -22.844 1 91.88 327 PHE B CA 1
ATOM 6446 C C . PHE B 1 327 ? -11.664 -22.875 -22.734 1 91.88 327 PHE B C 1
ATOM 6448 O O . PHE B 1 327 ? -10.984 -23.484 -23.562 1 91.88 327 PHE B O 1
ATOM 6455 N N . LEU B 1 328 ? -12.242 -23.438 -21.688 1 91.88 328 LEU B N 1
ATOM 6456 C CA . LEU B 1 328 ? -12.148 -24.875 -21.469 1 91.88 328 LEU B CA 1
ATOM 6457 C C . LEU B 1 328 ? -13.531 -25.516 -21.484 1 91.88 328 LEU B C 1
ATOM 6459 O O . LEU B 1 328 ? -14.508 -24.906 -21.047 1 91.88 328 LEU B O 1
ATOM 6463 N N . SER B 1 329 ? -13.57 -26.734 -21.953 1 88.94 329 SER B N 1
ATOM 6464 C CA . SER B 1 329 ? -14.836 -27.453 -22 1 88.94 329 SER B CA 1
ATOM 6465 C C . SER B 1 329 ? -14.609 -28.969 -21.938 1 88.94 329 SER B C 1
ATOM 6467 O O . SER B 1 329 ? -13.594 -29.469 -22.438 1 88.94 329 SER B O 1
ATOM 6469 N N . ASN B 1 330 ? -15.469 -29.578 -21.266 1 81.75 330 ASN B N 1
ATOM 6470 C CA . ASN B 1 330 ? -15.414 -31.031 -21.312 1 81.75 330 ASN B CA 1
ATOM 6471 C C . ASN B 1 330 ? -16.547 -31.609 -22.156 1 81.75 330 ASN B C 1
ATOM 6473 O O . ASN B 1 330 ? -16.906 -32.781 -22 1 81.75 330 ASN B O 1
ATOM 6477 N N . HIS B 1 331 ? -17.141 -30.688 -23 1 66.31 331 HIS B N 1
ATOM 6478 C CA . HIS B 1 331 ? -18.219 -31.141 -23.875 1 66.31 331 HIS B CA 1
ATOM 6479 C C . HIS B 1 331 ? -17.703 -32.188 -24.875 1 66.31 331 HIS B C 1
ATOM 6481 O O . HIS B 1 331 ? -16.562 -32.125 -25.312 1 66.31 331 HIS B O 1
ATOM 6487 N N . LEU B 1 332 ? -18.125 -33.375 -24.844 1 51.62 332 LEU B N 1
ATOM 6488 C CA . LEU B 1 332 ? -17.844 -34.438 -25.797 1 51.62 332 LEU B CA 1
ATOM 6489 C C . LEU B 1 332 ? -17.906 -33.906 -27.219 1 51.62 332 LEU B C 1
ATOM 6491 O O . LEU B 1 332 ? -18.891 -33.312 -27.641 1 51.62 332 LEU B O 1
ATOM 6495 N N . ALA B 1 333 ? -16.969 -33.219 -27.734 1 44.31 333 ALA B N 1
ATOM 6496 C CA . ALA B 1 333 ? -16.984 -32.969 -29.172 1 44.31 333 ALA B CA 1
ATOM 6497 C C . ALA B 1 333 ? -17.5 -34.188 -29.922 1 44.31 333 ALA B C 1
ATOM 6499 O O . ALA B 1 333 ? -17.375 -35.312 -29.453 1 44.31 333 ALA B O 1
ATOM 6500 N N . SER B 1 334 ? -18.406 -34 -30.859 1 39.78 334 SER B N 1
ATOM 6501 C CA . SER B 1 334 ? -18.797 -35.031 -31.828 1 39.78 334 SER B CA 1
ATOM 6502 C C . SER B 1 334 ? -17.594 -35.812 -32.312 1 39.78 334 SER B C 1
ATOM 6504 O O . SER B 1 334 ? -16.516 -35.25 -32.562 1 39.78 334 SER B O 1
ATOM 6506 N N . PRO B 1 335 ? -17.703 -37.25 -32.406 1 36.09 335 PRO B N 1
ATOM 6507 C CA . PRO B 1 335 ? -16.844 -38.312 -32.938 1 36.09 335 PRO B CA 1
ATOM 6508 C C . PRO B 1 335 ? -16.328 -38 -34.344 1 36.09 335 PRO B C 1
ATOM 6510 O O . PRO B 1 335 ? -17.094 -38 -35.312 1 36.09 335 PRO B O 1
ATOM 6513 N N . ASN B 1 336 ? -15.766 -37.094 -34.938 1 35.84 336 ASN B N 1
ATOM 6514 C CA . ASN B 1 336 ? -15.211 -37.75 -36.094 1 35.84 336 ASN B CA 1
ATOM 6515 C C . ASN B 1 336 ? -14.484 -39.062 -35.719 1 35.84 336 ASN B C 1
ATOM 6517 O O . ASN B 1 336 ? -14.031 -39.188 -34.594 1 35.84 336 ASN B O 1
ATOM 6521 N N . LYS B 1 337 ? -14.305 -40.156 -36.75 1 37.22 337 LYS B N 1
ATOM 6522 C CA . LYS B 1 337 ? -14.016 -41.594 -36.719 1 37.22 337 LYS B CA 1
ATOM 6523 C C . LYS B 1 337 ? -12.875 -41.875 -35.75 1 37.22 337 LYS B C 1
ATOM 6525 O O . LYS B 1 337 ? -12.961 -42.812 -34.938 1 37.22 337 LYS B O 1
ATOM 6530 N N . GLU B 1 338 ? -11.609 -41.75 -36.281 1 32.12 338 GLU B N 1
ATOM 6531 C CA . GLU B 1 338 ? -10.617 -42.719 -35.844 1 32.12 338 GLU B CA 1
ATOM 6532 C C . GLU B 1 338 ? -10.281 -42.531 -34.375 1 32.12 338 GLU B C 1
ATOM 6534 O O . GLU B 1 338 ? -9.945 -43.5 -33.688 1 32.12 338 GLU B O 1
ATOM 6539 N N . THR B 1 339 ? -9.547 -41.438 -34 1 33.22 339 THR B N 1
ATOM 6540 C CA . THR B 1 339 ? -8.727 -41.719 -32.812 1 33.22 339 THR B CA 1
ATOM 6541 C C . THR B 1 339 ? -9.594 -41.812 -31.562 1 33.22 339 THR B C 1
ATOM 6543 O O . THR B 1 339 ? -10.727 -41.344 -31.547 1 33.22 339 THR B O 1
ATOM 6546 N N . MET B 1 340 ? -8.852 -41.906 -30.156 1 33.19 340 MET B N 1
ATOM 6547 C CA . MET B 1 340 ? -9.117 -42.469 -28.844 1 33.19 340 MET B CA 1
ATOM 6548 C C . MET B 1 340 ? -10.242 -41.688 -28.141 1 33.19 340 MET B C 1
ATOM 6550 O O . MET B 1 340 ? -10.133 -40.5 -27.922 1 33.19 340 MET B O 1
ATOM 6554 N N . ILE B 1 341 ? -11.523 -41.875 -28.406 1 35.5 341 ILE B N 1
ATOM 6555 C CA . ILE B 1 341 ? -12.695 -41.656 -27.547 1 35.5 341 ILE B CA 1
ATOM 6556 C C . ILE B 1 341 ? -12.305 -41.844 -26.094 1 35.5 341 ILE B C 1
ATOM 6558 O O . ILE B 1 341 ? -12.102 -42.969 -25.625 1 35.5 341 ILE B O 1
ATOM 6562 N N . SER B 1 342 ? -11.375 -41.188 -25.531 1 36.44 342 SER B N 1
ATOM 6563 C CA . SER B 1 342 ? -11.367 -41.469 -24.094 1 36.44 342 SER B CA 1
ATOM 6564 C C . SER B 1 342 ? -12.719 -41.188 -23.469 1 36.44 342 SER B C 1
ATOM 6566 O O . SER B 1 342 ? -13.367 -40.188 -23.812 1 36.44 342 SER B O 1
ATOM 6568 N N . THR B 1 343 ? -13.688 -42.094 -23.219 1 39 343 THR B N 1
ATOM 6569 C CA . THR B 1 343 ? -14.945 -42.156 -22.484 1 39 343 THR B CA 1
ATOM 6570 C C . THR B 1 343 ? -15 -41.062 -21.422 1 39 343 THR B C 1
ATOM 6572 O O . THR B 1 343 ? -16.062 -40.812 -20.828 1 39 343 THR B O 1
ATOM 6575 N N . GLN B 1 344 ? -13.984 -40.688 -20.797 1 45.84 344 GLN B N 1
ATOM 6576 C CA . GLN B 1 344 ? -14.141 -39.781 -19.672 1 45.84 344 GLN B CA 1
ATOM 6577 C C . GLN B 1 344 ? -14.031 -38.344 -20.141 1 45.84 344 GLN B C 1
ATOM 6579 O O . GLN B 1 344 ? -13.148 -38 -20.922 1 45.84 344 GLN B O 1
ATOM 6584 N N . PRO B 1 345 ? -15.156 -37.594 -20.125 1 53.28 345 PRO B N 1
ATOM 6585 C CA . PRO B 1 345 ? -15.102 -36.188 -20.484 1 53.28 345 PRO B CA 1
ATOM 6586 C C . PRO B 1 345 ? -13.773 -35.531 -20.094 1 53.28 345 PRO B C 1
ATOM 6588 O O . PRO B 1 345 ? -13.352 -35.625 -18.938 1 53.28 345 PRO B O 1
ATOM 6591 N N . THR B 1 346 ? -12.883 -35.406 -21.031 1 71.81 346 THR B N 1
ATOM 6592 C CA . THR B 1 346 ? -11.586 -34.781 -20.781 1 71.81 346 THR B CA 1
ATOM 6593 C C . THR B 1 346 ? -11.672 -33.281 -20.984 1 71.81 346 THR B C 1
ATOM 6595 O O . THR B 1 346 ? -12.273 -32.812 -21.938 1 71.81 346 THR B O 1
ATOM 6598 N N . LEU B 1 347 ? -11.289 -32.562 -20 1 81.69 347 LEU B N 1
ATOM 6599 C CA . LEU B 1 347 ? -11.211 -31.094 -20.094 1 81.69 347 LEU B CA 1
ATOM 6600 C C . LEU B 1 347 ? -10.242 -30.672 -21.188 1 81.69 347 LEU B C 1
ATOM 6602 O O . LEU B 1 347 ? -9.109 -31.156 -21.25 1 81.69 347 LEU B O 1
ATOM 6606 N N . VAL B 1 348 ? -10.742 -29.859 -22.141 1 79.44 348 VAL B N 1
ATOM 6607 C CA . VAL B 1 348 ? -9.938 -29.422 -23.266 1 79.44 348 VAL B CA 1
ATOM 6608 C C . VAL B 1 348 ? -9.992 -27.891 -23.375 1 79.44 348 VAL B C 1
ATOM 6610 O O . VAL B 1 348 ? -11.023 -27.281 -23.094 1 79.44 348 VAL B O 1
ATOM 6613 N N . GLN B 1 349 ? -8.852 -27.328 -23.688 1 83 349 GLN B N 1
ATOM 6614 C CA . GLN B 1 349 ? -8.789 -25.891 -23.953 1 83 349 GLN B CA 1
ATOM 6615 C C . GLN B 1 349 ? -9.008 -25.609 -25.438 1 83 349 GLN B C 1
ATOM 6617 O O . GLN B 1 349 ? -8.5 -26.328 -26.297 1 83 349 GLN B O 1
ATOM 6622 N N . PHE B 1 350 ? -9.75 -24.547 -25.766 1 78.12 350 PHE B N 1
ATOM 6623 C CA . PHE B 1 350 ? -9.977 -24.109 -27.141 1 78.12 350 PHE B CA 1
ATOM 6624 C C . PHE B 1 350 ? -9.414 -22.703 -27.359 1 78.12 350 PHE B C 1
ATOM 6626 O O . PHE B 1 350 ? -10.062 -21.719 -27.016 1 78.12 350 PHE B O 1
ATOM 6633 N N . PRO B 1 351 ? -8.18 -22.625 -27.891 1 75.81 351 PRO B N 1
ATOM 6634 C CA . PRO B 1 351 ? -7.523 -21.328 -28.047 1 75.81 351 PRO B CA 1
ATOM 6635 C C . PRO B 1 351 ? -8.258 -20.422 -29.031 1 75.81 351 PRO B C 1
ATOM 6637 O O . PRO B 1 351 ? -8.914 -20.906 -29.969 1 75.81 351 PRO B O 1
ATOM 6640 N N . VAL B 1 352 ? -8.266 -19.125 -28.703 1 68.38 352 VAL B N 1
ATOM 6641 C CA . VAL B 1 352 ? -8.852 -18.125 -29.578 1 68.38 352 VAL B CA 1
ATOM 6642 C C . VAL B 1 352 ? -7.797 -17.594 -30.547 1 68.38 352 VAL B C 1
ATOM 6644 O O . VAL B 1 352 ? -6.629 -17.453 -30.172 1 68.38 352 VAL B O 1
ATOM 6647 N N . HIS B 1 353 ? -8.18 -17.625 -31.828 1 60.19 353 HIS B N 1
ATOM 6648 C CA . HIS B 1 353 ? -7.301 -17 -32.812 1 60.19 353 HIS B CA 1
ATOM 6649 C C . HIS B 1 353 ? -7.34 -15.484 -32.688 1 60.19 353 HIS B C 1
ATOM 6651 O O . HIS B 1 353 ? -8.359 -14.859 -33 1 60.19 353 HIS B O 1
ATOM 6657 N N . HIS B 1 354 ? -6.617 -14.961 -31.875 1 59.44 354 HIS B N 1
ATOM 6658 C CA . HIS B 1 354 ? -6.582 -13.508 -31.875 1 59.44 354 HIS B CA 1
ATOM 6659 C C . HIS B 1 354 ? -5.18 -12.992 -32.188 1 59.44 354 HIS B C 1
ATOM 6661 O O . HIS B 1 354 ? -4.191 -13.523 -31.688 1 59.44 354 HIS B O 1
ATOM 6667 N N . PRO B 1 355 ? -5.152 -12.125 -33.156 1 53.09 355 PRO B N 1
ATOM 6668 C CA . PRO B 1 355 ? -3.857 -11.57 -33.531 1 53.09 355 PRO B CA 1
ATOM 6669 C C . PRO B 1 355 ? -3.041 -11.07 -32.344 1 53.09 355 PRO B C 1
ATOM 6671 O O . PRO B 1 355 ? -1.808 -11.109 -32.375 1 53.09 355 PRO B O 1
ATOM 6674 N N . SER B 1 356 ? -3.777 -10.555 -31.438 1 51.22 356 SER B N 1
ATOM 6675 C CA . SER B 1 356 ? -3.059 -9.945 -30.312 1 51.22 356 SER B CA 1
ATOM 6676 C C . SER B 1 356 ? -2.521 -11.008 -29.359 1 51.22 356 SER B C 1
ATOM 6678 O O . SER B 1 356 ? -1.743 -10.695 -28.453 1 51.22 356 SER B O 1
ATOM 6680 N N . SER B 1 357 ? -3.008 -12.25 -29.516 1 54.06 357 SER B N 1
ATOM 6681 C CA . SER B 1 357 ? -2.498 -13.328 -28.688 1 54.06 357 SER B CA 1
ATOM 6682 C C . SER B 1 357 ? -1.906 -14.453 -29.531 1 54.06 357 SER B C 1
ATOM 6684 O O . SER B 1 357 ? -2.5 -15.523 -29.641 1 54.06 357 SER B O 1
ATOM 6686 N N . PRO B 1 358 ? -0.932 -14.078 -30.297 1 45.56 358 PRO B N 1
ATOM 6687 C CA . PRO B 1 358 ? -0.457 -15.047 -31.281 1 45.56 358 PRO B CA 1
ATOM 6688 C C . PRO B 1 358 ? -0.101 -16.391 -30.656 1 45.56 358 PRO B C 1
ATOM 6690 O O . PRO B 1 358 ? -0.104 -17.422 -31.344 1 45.56 358 PRO B O 1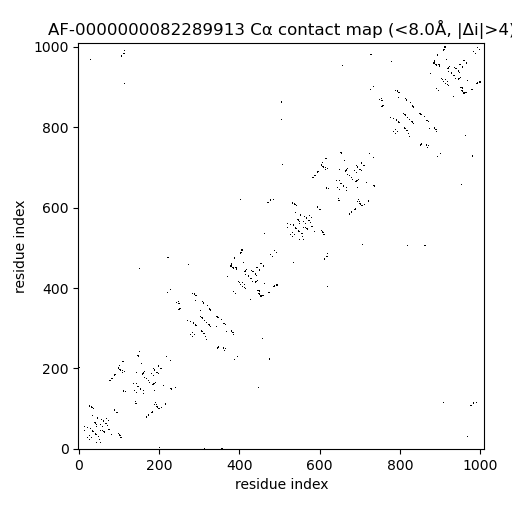
ATOM 6693 N N . GLU B 1 359 ? 0.538 -16.328 -29.5 1 53.94 359 GLU B N 1
ATOM 6694 C CA . GLU B 1 359 ? 1.074 -17.578 -28.969 1 53.94 359 GLU B CA 1
ATOM 6695 C C . GLU B 1 359 ? 0.042 -18.297 -28.109 1 53.94 359 GLU B C 1
ATOM 6697 O O . GLU B 1 359 ? -0.814 -17.656 -27.5 1 53.94 359 GLU B O 1
ATOM 6702 N N . ARG B 1 360 ? 0.005 -19.531 -28.297 1 62.22 360 ARG B N 1
ATOM 6703 C CA . ARG B 1 360 ? -0.848 -20.469 -27.578 1 62.22 360 ARG B CA 1
ATOM 6704 C C . ARG B 1 360 ? -0.642 -20.344 -26.078 1 62.22 360 ARG B C 1
ATOM 6706 O O . ARG B 1 360 ? 0.455 -20.594 -25.562 1 62.22 360 ARG B O 1
ATOM 6713 N N . VAL B 1 361 ? -1.499 -19.562 -25.453 1 78.25 361 VAL B N 1
ATOM 6714 C CA . VAL B 1 361 ? -1.48 -19.469 -24 1 78.25 361 VAL B CA 1
ATOM 6715 C C . VAL B 1 361 ? -2.084 -20.734 -23.391 1 78.25 361 VAL B C 1
ATOM 6717 O O . VAL B 1 361 ? -3.027 -21.312 -23.938 1 78.25 361 VAL B O 1
ATOM 6720 N N . SER B 1 362 ? -1.411 -21.219 -22.422 1 84.88 362 SER B N 1
ATOM 6721 C CA . SER B 1 362 ? -1.929 -22.359 -21.688 1 84.88 362 SER B CA 1
ATOM 6722 C C . SER B 1 362 ? -2.77 -21.922 -20.484 1 84.88 362 SER B C 1
ATOM 6724 O O . SER B 1 362 ? -2.473 -20.906 -19.844 1 84.88 362 SER B O 1
ATOM 6726 N N . ALA B 1 363 ? -3.805 -22.688 -20.281 1 90 363 ALA B N 1
ATOM 6727 C CA . ALA B 1 363 ? -4.668 -22.406 -19.141 1 90 363 ALA B CA 1
ATOM 6728 C C . ALA B 1 363 ? -3.898 -22.516 -17.828 1 90 363 ALA B C 1
ATOM 6730 O O . ALA B 1 363 ? -2.852 -23.172 -17.766 1 90 363 ALA B O 1
ATOM 6731 N N . SER B 1 364 ? -4.434 -21.875 -16.859 1 90.69 364 SER B N 1
ATOM 6732 C CA . SER B 1 364 ? -3.869 -21.969 -15.516 1 90.69 364 SER B CA 1
ATOM 6733 C C . SER B 1 364 ? -3.643 -23.406 -15.102 1 90.69 364 SER B C 1
ATOM 6735 O O . SER B 1 364 ? -4.434 -24.297 -15.445 1 90.69 364 SER B O 1
ATOM 6737 N N . ARG B 1 365 ? -2.633 -23.609 -14.297 1 86.56 365 ARG B N 1
ATOM 6738 C CA . ARG B 1 365 ? -2.318 -24.938 -13.758 1 86.56 365 ARG B CA 1
ATOM 6739 C C . ARG B 1 365 ? -3.41 -25.406 -12.805 1 86.56 365 ARG B C 1
ATOM 6741 O O . ARG B 1 365 ? -3.496 -26.594 -12.5 1 86.56 365 ARG B O 1
ATOM 6748 N N . ALA B 1 366 ? -4.227 -24.469 -12.375 1 91.19 366 ALA B N 1
ATOM 6749 C CA . ALA B 1 366 ? -5.301 -24.781 -11.438 1 91.19 366 ALA B CA 1
ATOM 6750 C C . ALA B 1 366 ? -6.578 -25.172 -12.172 1 91.19 366 ALA B C 1
ATOM 6752 O O . ALA B 1 366 ? -7.617 -25.391 -11.547 1 91.19 366 ALA B O 1
ATOM 6753 N N . ALA B 1 367 ? -6.582 -25.297 -13.453 1 92.81 367 ALA B N 1
ATOM 6754 C CA . ALA B 1 367 ? -7.773 -25.484 -14.281 1 92.81 367 ALA B CA 1
ATOM 6755 C C . ALA B 1 367 ? -8.539 -26.734 -13.867 1 92.81 367 ALA B C 1
ATOM 6757 O O . ALA B 1 367 ? -9.766 -26.719 -13.773 1 92.81 367 ALA B O 1
ATOM 6758 N N . ARG B 1 368 ? -7.891 -27.828 -13.648 1 91.12 368 ARG B N 1
ATOM 6759 C CA . ARG B 1 368 ? -8.562 -29.078 -13.297 1 91.12 368 ARG B CA 1
ATOM 6760 C C . ARG B 1 368 ? -9.242 -28.984 -11.938 1 91.12 368 ARG B C 1
ATOM 6762 O O . ARG B 1 368 ? -10.328 -29.531 -11.734 1 91.12 368 ARG B O 1
ATOM 6769 N N . MET B 1 369 ? -8.555 -28.359 -11.016 1 93.25 369 MET B N 1
ATOM 6770 C CA . MET B 1 369 ? -9.164 -28.125 -9.711 1 93.25 369 MET B CA 1
ATOM 6771 C C . MET B 1 369 ? -10.43 -27.281 -9.836 1 93.25 369 MET B C 1
ATOM 6773 O O . MET B 1 369 ? -11.445 -27.578 -9.203 1 93.25 369 MET B O 1
ATOM 6777 N N . HIS B 1 370 ? -10.344 -26.188 -10.625 1 96.56 370 HIS B N 1
ATOM 6778 C CA . HIS B 1 370 ? -11.523 -25.359 -10.867 1 96.56 370 HIS B CA 1
ATOM 6779 C C . HIS B 1 370 ? -12.656 -26.188 -11.461 1 96.56 370 HIS B C 1
ATOM 6781 O O . HIS B 1 370 ? -13.805 -26.078 -11.031 1 96.56 370 HIS B O 1
ATOM 6787 N N . ALA B 1 371 ? -12.32 -27.047 -12.414 1 94 371 ALA B N 1
ATOM 6788 C CA . ALA B 1 371 ? -13.312 -27.891 -13.062 1 94 371 ALA B CA 1
ATOM 6789 C C . ALA B 1 371 ? -13.992 -28.812 -12.047 1 94 371 ALA B C 1
ATOM 6791 O O . ALA B 1 371 ? -15.211 -28.969 -12.055 1 94 371 ALA B O 1
ATOM 6792 N N . THR B 1 372 ? -13.195 -29.406 -11.219 1 94.62 372 THR B N 1
ATOM 6793 C CA . THR B 1 372 ? -13.719 -30.312 -10.203 1 94.62 372 THR B CA 1
ATOM 6794 C C . THR B 1 372 ? -14.703 -29.594 -9.289 1 94.62 372 THR B C 1
ATOM 6796 O O . THR B 1 372 ? -15.766 -30.141 -8.969 1 94.62 372 THR B O 1
ATOM 6799 N N . ILE B 1 373 ? -14.398 -28.391 -8.875 1 97.19 373 ILE B N 1
ATOM 6800 C CA . ILE B 1 373 ? -15.273 -27.609 -8.008 1 97.19 373 ILE B CA 1
ATOM 6801 C C . ILE B 1 373 ? -16.562 -27.266 -8.742 1 97.19 373 ILE B C 1
ATOM 6803 O O . ILE B 1 373 ? -17.656 -27.438 -8.195 1 97.19 373 ILE B O 1
ATOM 6807 N N . PHE B 1 374 ? -16.469 -26.828 -10.016 1 96 374 PHE B N 1
ATOM 6808 C CA . PHE B 1 374 ? -17.641 -26.516 -10.82 1 96 374 PHE B CA 1
ATOM 6809 C C . PHE B 1 374 ? -18.531 -27.75 -10.961 1 96 374 PHE B C 1
ATOM 6811 O O . PHE B 1 374 ? -19.766 -27.641 -10.875 1 96 374 PHE B O 1
ATOM 6818 N N . GLU B 1 375 ? -17.953 -28.891 -11.195 1 93.25 375 GLU B N 1
ATOM 6819 C CA . GLU B 1 375 ? -18.719 -30.125 -11.406 1 93.25 375 GLU B CA 1
ATOM 6820 C C . GLU B 1 375 ? -19.453 -30.547 -10.141 1 93.25 375 GLU B C 1
ATOM 6822 O O . GLU B 1 375 ? -20.594 -31.031 -10.211 1 93.25 375 GLU B O 1
ATOM 6827 N N . HIS B 1 376 ? -18.859 -30.375 -9.039 1 95 376 HIS B N 1
ATOM 6828 C CA . HIS B 1 376 ? -19.453 -30.766 -7.758 1 95 376 HIS B CA 1
ATOM 6829 C C . HIS B 1 376 ? -20.547 -29.797 -7.344 1 95 376 HIS B C 1
ATOM 6831 O O . HIS B 1 376 ? -21.453 -30.156 -6.574 1 95 376 HIS B O 1
ATOM 6837 N N . HIS B 1 377 ? -20.453 -28.516 -7.82 1 96.31 377 HIS B N 1
ATOM 6838 C CA . HIS B 1 377 ? -21.375 -27.484 -7.355 1 96.31 377 HIS B CA 1
ATOM 6839 C C . HIS B 1 377 ? -21.984 -26.719 -8.531 1 96.31 377 HIS B C 1
ATOM 6841 O O . HIS B 1 377 ? -21.406 -25.734 -9.008 1 96.31 377 HIS B O 1
ATOM 6847 N N . PRO B 1 378 ? -23.172 -27.031 -8.883 1 92.56 378 PRO B N 1
ATOM 6848 C CA . PRO B 1 378 ? -23.828 -26.328 -9.992 1 92.56 378 PRO B CA 1
ATOM 6849 C C . PRO B 1 378 ? -24.141 -24.875 -9.672 1 92.56 378 PRO B C 1
ATOM 6851 O O . PRO B 1 378 ? -24.359 -24.062 -10.586 1 92.56 378 PRO B O 1
ATOM 6854 N N . ASN B 1 379 ? -24.047 -24.516 -8.367 1 92.75 379 ASN B N 1
ATOM 6855 C CA . ASN B 1 379 ? -24.422 -23.172 -7.977 1 92.75 379 ASN B CA 1
ATOM 6856 C C . ASN B 1 379 ? -23.188 -22.281 -7.785 1 92.75 379 ASN B C 1
ATOM 6858 O O . ASN B 1 379 ? -23.312 -21.109 -7.406 1 92.75 379 ASN B O 1
ATOM 6862 N N . ILE B 1 380 ? -22.047 -22.797 -7.977 1 97.19 380 ILE B N 1
ATOM 6863 C CA . ILE B 1 380 ? -20.828 -22 -8.016 1 97.19 380 ILE B CA 1
ATOM 6864 C C . ILE B 1 380 ? -20.484 -21.656 -9.469 1 97.19 380 ILE B C 1
ATOM 6866 O O . ILE B 1 380 ? -20.25 -22.562 -10.281 1 97.19 380 ILE B O 1
ATOM 6870 N N . ASP B 1 381 ? -20.391 -20.391 -9.734 1 97.69 381 ASP B N 1
ATOM 6871 C CA . ASP B 1 381 ? -20.141 -20 -11.117 1 97.69 381 ASP B CA 1
ATOM 6872 C C . ASP B 1 381 ? -18.781 -19.297 -11.258 1 97.69 381 ASP B C 1
ATOM 6874 O O . ASP B 1 381 ? -18.312 -19.078 -12.367 1 97.69 381 ASP B O 1
ATOM 6878 N N . CYS B 1 382 ? -18.219 -18.953 -10.156 1 98.44 382 CYS B N 1
ATOM 6879 C CA . CYS B 1 382 ? -16.938 -18.266 -10.195 1 98.44 382 CYS B CA 1
ATOM 6880 C C . CYS B 1 382 ? -16 -18.797 -9.109 1 98.44 382 CYS B C 1
ATOM 6882 O O . CYS B 1 382 ? -16.453 -19.094 -7.996 1 98.44 382 CYS B O 1
ATOM 6884 N N . ILE B 1 383 ? -14.734 -18.891 -9.43 1 98.81 383 ILE B N 1
ATOM 6885 C CA . ILE B 1 383 ? -13.711 -19.375 -8.508 1 98.81 383 ILE B CA 1
ATOM 6886 C C . ILE B 1 383 ? -12.477 -18.484 -8.602 1 98.81 383 ILE B C 1
ATOM 6888 O O . ILE B 1 383 ? -11.992 -18.188 -9.695 1 98.81 383 ILE B O 1
ATOM 6892 N N . LEU B 1 384 ? -12.016 -18.016 -7.445 1 98.81 384 LEU B N 1
ATOM 6893 C CA . LEU B 1 384 ? -10.781 -17.234 -7.371 1 98.81 384 LEU B CA 1
ATOM 6894 C C . LEU B 1 384 ? -9.758 -17.938 -6.48 1 98.81 384 LEU B C 1
ATOM 6896 O O . LEU B 1 384 ? -10.055 -18.281 -5.34 1 98.81 384 LEU B O 1
ATOM 6900 N N . VAL B 1 385 ? -8.578 -18.188 -6.984 1 98.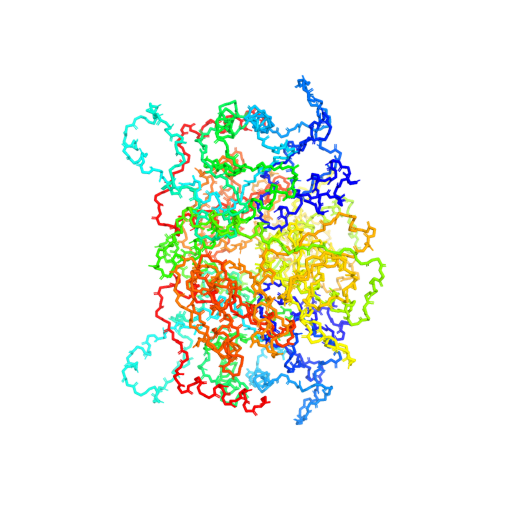31 385 VAL B N 1
ATOM 6901 C CA . VAL B 1 385 ? -7.434 -18.672 -6.23 1 98.31 385 VAL B CA 1
ATOM 6902 C C . VAL B 1 385 ? -6.359 -17.594 -6.156 1 98.31 385 VAL B C 1
ATOM 6904 O O . VAL B 1 385 ? -5.863 -17.125 -7.191 1 98.31 385 VAL B O 1
ATOM 6907 N N . THR B 1 386 ? -6.012 -17.156 -4.941 1 98.19 386 THR B N 1
ATOM 6908 C CA . THR B 1 386 ? -5.09 -16.047 -4.793 1 98.19 386 THR B CA 1
ATOM 6909 C C . THR B 1 386 ? -4.191 -16.234 -3.576 1 98.19 386 THR B C 1
ATOM 6911 O O . THR B 1 386 ? -4.41 -17.156 -2.779 1 98.19 386 THR B O 1
ATOM 6914 N N . GLN B 1 387 ? -3.127 -15.453 -3.484 1 97.69 387 GLN B N 1
ATOM 6915 C CA . GLN B 1 387 ? -2.236 -15.398 -2.33 1 97.69 387 GLN B CA 1
ATOM 6916 C C . GLN B 1 387 ? -2.072 -13.969 -1.828 1 97.69 387 GLN B C 1
ATOM 6918 O O . GLN B 1 387 ? -0.958 -13.445 -1.785 1 97.69 387 GLN B O 1
ATOM 6923 N N . PRO B 1 388 ? -3.189 -13.344 -1.325 1 97.88 388 PRO B N 1
ATOM 6924 C CA . PRO B 1 388 ? -3.037 -12.008 -0.751 1 97.88 388 PRO B CA 1
ATOM 6925 C C . PRO B 1 388 ? -2.168 -12 0.504 1 97.88 388 PRO B C 1
ATOM 6927 O O . PRO B 1 388 ? -2.143 -12.984 1.249 1 97.88 388 PRO B O 1
ATOM 6930 N N . PRO B 1 389 ? -1.53 -10.938 0.785 1 96.62 389 PRO B N 1
ATOM 6931 C CA . PRO B 1 389 ? -0.458 -10.922 1.783 1 96.62 389 PRO B CA 1
ATOM 6932 C C . PRO B 1 389 ? -0.94 -11.336 3.172 1 96.62 389 PRO B C 1
ATOM 6934 O O . PRO B 1 389 ? -0.312 -12.18 3.822 1 96.62 389 PRO B O 1
ATOM 6937 N N . TYR B 1 390 ? -2.004 -10.805 3.686 1 98 390 TYR B N 1
ATOM 6938 C CA . TYR B 1 390 ? -2.418 -11.055 5.062 1 98 390 TYR B CA 1
ATOM 6939 C C . TYR B 1 390 ? -3.111 -12.406 5.188 1 98 390 TYR B C 1
ATOM 6941 O O . TYR B 1 390 ? -2.875 -13.148 6.145 1 98 390 TYR B O 1
ATOM 6949 N N . ALA B 1 391 ? -3.947 -12.734 4.234 1 98.38 391 ALA B N 1
ATOM 6950 C CA . ALA B 1 391 ? -4.594 -14.047 4.27 1 98.38 391 ALA B CA 1
ATOM 6951 C C . ALA B 1 391 ? -3.568 -15.164 4.102 1 98.38 391 ALA B C 1
ATOM 6953 O O . ALA B 1 391 ? -3.705 -16.234 4.699 1 98.38 391 ALA B O 1
ATOM 6954 N N . THR B 1 392 ? -2.572 -14.914 3.295 1 98.19 392 THR B N 1
ATOM 6955 C CA . THR B 1 392 ? -1.521 -15.906 3.084 1 98.19 392 THR B CA 1
ATOM 6956 C C . THR B 1 392 ? -0.749 -16.156 4.375 1 98.19 392 THR B C 1
ATOM 6958 O O . THR B 1 392 ? -0.252 -17.266 4.602 1 98.19 392 THR B O 1
ATOM 6961 N N . ALA B 1 393 ? -0.647 -15.141 5.23 1 97.69 393 ALA B N 1
ATOM 6962 C CA . ALA B 1 393 ? -0.027 -15.352 6.535 1 97.69 393 ALA B CA 1
ATOM 6963 C C . ALA B 1 393 ? -0.713 -16.484 7.297 1 97.69 393 ALA B C 1
ATOM 6965 O O . ALA B 1 393 ? -0.053 -17.281 7.965 1 97.69 393 ALA B O 1
ATOM 6966 N N . PHE B 1 394 ? -2.021 -16.578 7.195 1 97.88 394 PHE B N 1
ATOM 6967 C CA . PHE B 1 394 ? -2.771 -17.656 7.816 1 97.88 394 PHE B CA 1
ATOM 6968 C C . PHE B 1 394 ? -2.5 -18.984 7.102 1 97.88 394 PHE B C 1
ATOM 6970 O O . PHE B 1 394 ? -2.396 -20.031 7.742 1 97.88 394 PHE B O 1
ATOM 6977 N N . CYS B 1 395 ? -2.322 -18.938 5.816 1 98 395 CYS B N 1
ATOM 6978 C CA . CYS B 1 395 ? -2.055 -20.141 5.027 1 98 395 CYS B CA 1
ATOM 6979 C C . CYS B 1 395 ? -0.664 -20.688 5.324 1 98 395 CYS B C 1
ATOM 6981 O O . CYS B 1 395 ? -0.41 -21.875 5.137 1 98 395 CYS B O 1
ATOM 6983 N N . LEU B 1 396 ? 0.249 -19.812 5.754 1 97.38 396 LEU B N 1
ATOM 6984 C CA . LEU B 1 396 ? 1.615 -20.219 6.062 1 97.38 396 LEU B CA 1
ATOM 6985 C C . LEU B 1 396 ? 1.665 -21.016 7.359 1 97.38 396 LEU B C 1
ATOM 6987 O O . LEU B 1 396 ? 2.529 -21.891 7.523 1 97.38 396 LEU B O 1
ATOM 6991 N N . THR B 1 397 ? 0.715 -20.734 8.25 1 94.44 397 THR B N 1
ATOM 6992 C CA . THR B 1 397 ? 0.788 -21.266 9.602 1 94.44 397 THR B CA 1
ATOM 6993 C C . THR B 1 397 ? -0.28 -22.344 9.812 1 94.44 397 THR B C 1
ATOM 6995 O O . THR B 1 397 ? -0.166 -23.172 10.719 1 94.44 397 THR B O 1
ATOM 6998 N N . GLY B 1 398 ? -1.299 -22.281 9.094 1 93.62 398 GLY B N 1
ATOM 6999 C CA . GLY B 1 398 ? -2.445 -23.156 9.305 1 93.62 398 GLY B CA 1
ATOM 7000 C C . GLY B 1 398 ? -3.371 -22.656 10.398 1 93.62 398 GLY B C 1
ATOM 7001 O O . GLY B 1 398 ? -4.289 -23.359 10.812 1 93.62 398 GLY B O 1
ATOM 7002 N N . CYS B 1 399 ? -3.121 -21.469 10.875 1 93.38 399 CYS B N 1
ATOM 7003 C CA . CYS B 1 399 ? -3.973 -20.875 11.898 1 93.38 399 CYS B CA 1
ATOM 7004 C C . CYS B 1 399 ? -5.367 -20.594 11.352 1 93.38 399 CYS B C 1
ATOM 7006 O O . CYS B 1 399 ? -5.512 -20.016 10.273 1 93.38 399 CYS B O 1
ATOM 7008 N N . PRO B 1 400 ? -6.371 -21.047 12.07 1 93.75 400 PRO B N 1
ATOM 7009 C CA . PRO B 1 400 ? -7.727 -20.719 11.617 1 93.75 400 PRO B CA 1
ATOM 7010 C C . PRO B 1 400 ? -8.055 -19.234 11.742 1 93.75 400 PRO B C 1
ATOM 7012 O O . PRO B 1 400 ? -7.477 -18.531 12.586 1 93.75 400 PRO B O 1
ATOM 7015 N N . MET B 1 401 ? -8.891 -18.828 10.922 1 94.38 401 MET B N 1
ATOM 7016 C CA . MET B 1 401 ? -9.328 -17.422 10.938 1 94.38 401 MET B CA 1
ATOM 7017 C C . MET B 1 401 ? -10.758 -17.312 11.453 1 94.38 401 MET B C 1
ATOM 7019 O O . MET B 1 401 ? -11.633 -18.062 11.031 1 94.38 401 MET B O 1
ATOM 7023 N N . ASP B 1 402 ? -10.977 -16.391 12.383 1 91.94 402 ASP B N 1
ATOM 7024 C CA . ASP B 1 402 ? -12.312 -16.094 12.898 1 91.94 402 ASP B CA 1
ATOM 7025 C C . ASP B 1 402 ? -12.922 -14.891 12.18 1 91.94 402 ASP B C 1
ATOM 7027 O O . ASP B 1 402 ? -12.383 -13.781 12.25 1 91.94 402 ASP B O 1
ATOM 7031 N N . SER B 1 403 ? -14.008 -15.117 11.586 1 91.5 403 SER B N 1
ATOM 7032 C CA . SER B 1 403 ? -14.672 -14.055 10.844 1 91.5 403 SER B CA 1
ATOM 7033 C C . SER B 1 403 ? -15.586 -13.234 11.75 1 91.5 403 SER B C 1
ATOM 7035 O O . SER B 1 403 ? -16.125 -12.211 11.336 1 91.5 403 SER B O 1
ATOM 7037 N N . GLY B 1 404 ? -15.719 -13.617 13.008 1 91.75 404 GLY B N 1
ATOM 7038 C CA . GLY B 1 404 ? -16.719 -13.047 13.891 1 91.75 404 GLY B CA 1
ATOM 7039 C C . GLY B 1 404 ? -16.234 -11.836 14.656 1 91.75 404 GLY B C 1
ATOM 7040 O O . GLY B 1 404 ? -16.547 -11.672 15.836 1 91.75 404 GLY B O 1
ATOM 7041 N N . PHE B 1 405 ? -15.43 -11.047 14.039 1 91.56 405 PHE B N 1
ATOM 7042 C CA . PHE B 1 405 ? -14.93 -9.859 14.719 1 91.56 405 PHE B CA 1
ATOM 7043 C C . PHE B 1 405 ? -15.75 -8.633 14.352 1 91.56 405 PHE B C 1
ATOM 7045 O O . PHE B 1 405 ? -15.805 -7.66 15.109 1 91.56 405 PHE B O 1
ATOM 7052 N N . MET B 1 406 ? -16.359 -8.625 13.25 1 92.12 406 MET B N 1
ATOM 7053 C CA . MET B 1 406 ? -17.234 -7.527 12.828 1 92.12 406 MET B CA 1
ATOM 7054 C C . MET B 1 406 ? -18.453 -8.055 12.07 1 92.12 406 MET B C 1
ATOM 7056 O O . MET B 1 406 ? -18.375 -9.109 11.438 1 92.12 406 MET B O 1
ATOM 7060 N N . PRO B 1 407 ? -19.484 -7.301 12.07 1 91.94 407 PRO B N 1
ATOM 7061 C CA . PRO B 1 407 ? -20.703 -7.742 11.398 1 91.94 407 PRO B CA 1
ATOM 7062 C C . PRO B 1 407 ? -20.484 -8.031 9.914 1 91.94 407 PRO B C 1
ATOM 7064 O O . PRO B 1 407 ? -20.938 -9.062 9.414 1 91.94 407 PRO B O 1
ATOM 7067 N N . GLU B 1 408 ? -19.812 -7.215 9.18 1 88.44 408 GLU B N 1
ATOM 7068 C CA . GLU B 1 408 ? -19.609 -7.398 7.746 1 88.44 408 GLU B CA 1
ATOM 7069 C C . GLU B 1 408 ? -18.906 -8.727 7.457 1 88.44 408 GLU B C 1
ATOM 7071 O O . GLU B 1 408 ? -19.359 -9.5 6.613 1 88.44 408 GLU B O 1
ATOM 7076 N N . SER B 1 409 ? -17.766 -8.93 8.156 1 92.31 409 SER B N 1
ATOM 7077 C CA . SER B 1 409 ? -17.016 -10.156 7.906 1 92.31 409 SER B CA 1
ATOM 7078 C C . SER B 1 409 ? -17.828 -11.383 8.289 1 92.31 409 SER B C 1
ATOM 7080 O O . SER B 1 409 ? -17.781 -12.414 7.605 1 92.31 409 SER B O 1
ATOM 7082 N N . HIS B 1 410 ? -18.594 -11.273 9.336 1 92.62 410 HIS B N 1
ATOM 7083 C CA . HIS B 1 410 ? -19.422 -12.398 9.773 1 92.62 410 HIS B CA 1
ATOM 7084 C C . HIS B 1 410 ? -20.484 -12.727 8.734 1 92.62 410 HIS B C 1
ATOM 7086 O O . HIS B 1 410 ? -20.75 -13.898 8.461 1 92.62 410 HIS B O 1
ATOM 7092 N N . VAL B 1 411 ? -21.016 -11.742 8.203 1 91.56 411 VAL B N 1
ATOM 7093 C CA . VAL B 1 411 ? -22.109 -11.922 7.254 1 91.56 411 VAL B CA 1
ATOM 7094 C C . VAL B 1 411 ? -21.547 -12.406 5.914 1 91.56 411 VAL B C 1
ATOM 7096 O O . VAL B 1 411 ? -22.141 -13.281 5.273 1 91.56 411 VAL B O 1
ATOM 7099 N N . VAL B 1 412 ? -20.484 -11.852 5.488 1 92.56 412 VAL B N 1
ATOM 7100 C CA . VAL B 1 412 ? -19.922 -12.141 4.168 1 92.56 412 VAL B CA 1
ATOM 7101 C C . VAL B 1 412 ? -19.203 -13.484 4.191 1 92.56 412 VAL B C 1
ATOM 7103 O O . VAL B 1 412 ? -19.469 -14.344 3.342 1 92.56 412 VAL B O 1
ATOM 7106 N N . LEU B 1 413 ? -18.375 -13.672 5.191 1 95.06 413 LEU B N 1
ATOM 7107 C CA . LEU B 1 413 ? -17.5 -14.828 5.188 1 95.06 413 LEU B CA 1
ATOM 7108 C C . LEU B 1 413 ? -18.141 -16.016 5.879 1 95.06 413 LEU B C 1
ATOM 7110 O O . LEU B 1 413 ? -17.844 -17.172 5.555 1 95.06 413 LEU B O 1
ATOM 7114 N N . ARG B 1 414 ? -18.969 -15.734 6.844 1 92.06 414 ARG B N 1
ATOM 7115 C CA . ARG B 1 414 ? -19.609 -16.781 7.645 1 92.06 414 ARG B CA 1
ATOM 7116 C C . ARG B 1 414 ? -18.578 -17.719 8.25 1 92.06 414 ARG B C 1
ATOM 7118 O O . ARG B 1 414 ? -17.797 -17.328 9.117 1 92.06 414 ARG B O 1
ATOM 7125 N N . ASP B 1 415 ? -18.453 -18.906 7.664 1 92 415 ASP B N 1
ATOM 7126 C CA . ASP B 1 415 ? -17.484 -19.875 8.172 1 92 415 ASP B CA 1
ATOM 7127 C C . ASP B 1 415 ? -16.328 -20.062 7.203 1 92 415 ASP B C 1
ATOM 7129 O O . ASP B 1 415 ? -16.5 -20.594 6.105 1 92 415 ASP B O 1
ATOM 7133 N N . VAL B 1 416 ? -15.172 -19.656 7.648 1 96.94 416 VAL B N 1
ATOM 7134 C CA . VAL B 1 416 ? -13.969 -19.828 6.848 1 96.94 416 VAL B CA 1
ATOM 7135 C C . VAL B 1 416 ? -13.266 -21.125 7.242 1 96.94 416 VAL B C 1
ATOM 7137 O O . VAL B 1 416 ? -12.906 -21.312 8.406 1 96.94 416 VAL B O 1
ATOM 7140 N N . LYS B 1 417 ? -13.062 -22 6.344 1 97.69 417 LYS B N 1
ATOM 7141 C CA . LYS B 1 417 ? -12.43 -23.281 6.637 1 97.69 417 LYS B CA 1
ATOM 7142 C C . LYS B 1 417 ? -10.945 -23.266 6.305 1 97.69 417 LYS B C 1
ATOM 7144 O O . LYS B 1 417 ? -10.5 -22.453 5.488 1 97.69 417 LYS B O 1
ATOM 7149 N N . THR B 1 418 ? -10.266 -24.062 6.996 1 97.31 418 THR B N 1
ATOM 7150 C CA . THR B 1 418 ? -8.836 -24.25 6.746 1 97.31 418 THR B CA 1
ATOM 7151 C C . THR B 1 418 ? -8.539 -25.703 6.383 1 97.31 418 THR B C 1
ATOM 7153 O O . THR B 1 418 ? -8.984 -26.625 7.07 1 97.31 418 THR B O 1
ATOM 7156 N N . LEU B 1 419 ? -7.816 -25.891 5.285 1 97.69 419 LEU B N 1
ATOM 7157 C CA . LEU B 1 419 ? -7.418 -27.219 4.84 1 97.69 419 LEU B CA 1
ATOM 7158 C C . LEU B 1 419 ? -5.902 -27.312 4.688 1 97.69 419 LEU B C 1
ATOM 7160 O O . LEU B 1 419 ? -5.238 -26.297 4.434 1 97.69 419 LEU B O 1
ATOM 7164 N N . THR B 1 420 ? -5.391 -28.531 4.855 1 96 420 THR B N 1
ATOM 7165 C CA . THR B 1 420 ? -4.004 -28.781 4.469 1 96 420 THR B CA 1
ATOM 7166 C C . THR B 1 420 ? -3.879 -28.891 2.955 1 96 420 THR B C 1
ATOM 7168 O O . THR B 1 420 ? -4.875 -29.109 2.258 1 96 420 THR B O 1
ATOM 7171 N N . LEU B 1 421 ? -2.727 -28.734 2.516 1 94.69 421 LEU B N 1
ATOM 7172 C CA . LEU B 1 421 ? -2.451 -28.859 1.088 1 94.69 421 LEU B CA 1
ATOM 7173 C C . LEU B 1 421 ? -2.898 -30.219 0.565 1 94.69 421 LEU B C 1
ATOM 7175 O O . LEU B 1 421 ? -3.541 -30.312 -0.483 1 94.69 421 LEU B O 1
ATOM 7179 N N . LYS B 1 422 ? -2.58 -31.266 1.312 1 92.38 422 LYS B N 1
ATOM 7180 C CA . LYS B 1 422 ? -2.916 -32.625 0.936 1 92.38 422 LYS B CA 1
ATOM 7181 C C . LYS B 1 422 ? -4.43 -32.844 0.854 1 92.38 422 LYS B C 1
ATOM 7183 O O . LYS B 1 422 ? -4.93 -33.438 -0.094 1 92.38 422 LYS B O 1
ATOM 7188 N N . GLU B 1 423 ? -5.109 -32.312 1.785 1 95.5 423 GLU B N 1
ATOM 7189 C CA . GLU B 1 423 ? -6.566 -32.406 1.812 1 95.5 423 GLU B CA 1
ATOM 7190 C C . GLU B 1 423 ? -7.199 -31.672 0.643 1 95.5 423 GLU B C 1
ATOM 7192 O O . GLU B 1 423 ? -8.117 -32.188 -0.003 1 95.5 423 GLU B O 1
ATOM 7197 N N . ALA B 1 424 ? -6.738 -30.484 0.396 1 95.31 424 ALA B N 1
ATOM 7198 C CA . ALA B 1 424 ? -7.355 -29.594 -0.578 1 95.31 424 ALA B CA 1
ATOM 7199 C C . ALA B 1 424 ? -7.172 -30.109 -1.999 1 95.31 424 ALA B C 1
ATOM 7201 O O . ALA B 1 424 ? -8.102 -30.062 -2.809 1 95.31 424 ALA B O 1
ATOM 7202 N N . LEU B 1 425 ? -5.992 -30.656 -2.33 1 90.88 425 LEU B N 1
ATOM 7203 C CA . LEU B 1 425 ? -5.672 -30.984 -3.717 1 90.88 425 LEU B CA 1
ATOM 7204 C C . LEU B 1 425 ? -5.863 -32.469 -3.982 1 90.88 425 LEU B C 1
ATOM 7206 O O . LEU B 1 425 ? -5.562 -32.938 -5.078 1 90.88 425 LEU B O 1
ATOM 7210 N N . LYS B 1 426 ? -6.387 -33.125 -2.982 1 89.38 426 LYS B N 1
ATOM 7211 C CA . LYS B 1 426 ? -6.688 -34.562 -3.166 1 89.38 426 LYS B CA 1
ATOM 7212 C C . LYS B 1 426 ? -7.617 -34.75 -4.355 1 89.38 426 LYS B C 1
ATOM 7214 O O . LYS B 1 426 ? -8.617 -34.062 -4.504 1 89.38 426 LYS B O 1
ATOM 7219 N N . HIS B 1 427 ? -7.273 -35.75 -5.266 1 88.5 427 HIS B N 1
ATOM 7220 C CA . HIS B 1 427 ? -8.07 -36.094 -6.434 1 88.5 427 HIS B CA 1
ATOM 7221 C C . HIS B 1 427 ? -8.445 -34.875 -7.246 1 88.5 427 HIS B C 1
ATOM 7223 O O . HIS B 1 427 ? -9.625 -34.625 -7.52 1 88.5 427 HIS B O 1
ATOM 7229 N N . ASN B 1 428 ? -7.562 -34.031 -7.586 1 87.5 428 ASN B N 1
ATOM 7230 C CA . ASN B 1 428 ? -7.688 -32.844 -8.438 1 87.5 428 ASN B CA 1
ATOM 7231 C C . ASN B 1 428 ? -8.641 -31.828 -7.836 1 87.5 428 ASN B C 1
ATOM 7233 O O . ASN B 1 428 ? -9.492 -31.281 -8.531 1 87.5 428 ASN B O 1
ATOM 7237 N N . GLY B 1 429 ? -8.617 -31.719 -6.508 1 92.56 429 GLY B N 1
ATOM 7238 C CA . GLY B 1 429 ? -9.367 -30.656 -5.859 1 92.56 429 GLY B CA 1
ATOM 7239 C C . GLY B 1 429 ? -10.672 -31.125 -5.25 1 92.56 429 GLY B C 1
ATOM 7240 O O . GLY B 1 429 ? -11.5 -30.312 -4.836 1 92.56 429 GLY B O 1
ATOM 7241 N N . GLU B 1 430 ? -10.922 -32.406 -5.184 1 95.19 430 GLU B N 1
ATOM 7242 C CA . GLU B 1 430 ? -12.164 -32.938 -4.625 1 95.19 430 GLU B CA 1
ATOM 7243 C C . GLU B 1 430 ? -12.312 -32.562 -3.152 1 95.19 430 GLU B C 1
ATOM 7245 O O . GLU B 1 430 ? -13.422 -32.344 -2.674 1 95.19 430 GLU B O 1
ATOM 7250 N N . GLY B 1 431 ? -11.188 -32.594 -2.459 1 95.69 431 GLY B N 1
ATOM 7251 C CA . GLY B 1 431 ? -11.234 -32.156 -1.075 1 95.69 431 GLY B CA 1
ATOM 7252 C C . GLY B 1 431 ? -11.766 -30.734 -0.918 1 95.69 431 GLY B C 1
ATOM 7253 O O . GLY B 1 431 ? -12.578 -30.469 -0.036 1 95.69 431 GLY B O 1
ATOM 7254 N N . LEU B 1 432 ? -11.32 -29.844 -1.723 1 96.06 432 LEU B N 1
ATOM 7255 C CA . LEU B 1 432 ? -11.836 -28.469 -1.739 1 96.06 432 LEU B CA 1
ATOM 7256 C C . LEU B 1 432 ? -13.305 -28.438 -2.123 1 96.06 432 LEU B C 1
ATOM 7258 O O . LEU B 1 432 ? -14.109 -27.75 -1.486 1 96.06 432 LEU B O 1
ATOM 7262 N N . ALA B 1 433 ? -13.594 -29.203 -3.182 1 97.56 433 ALA B N 1
ATOM 7263 C CA . ALA B 1 433 ? -14.961 -29.234 -3.688 1 97.56 433 ALA B CA 1
ATOM 7264 C C . ALA B 1 433 ? -15.938 -29.688 -2.6 1 97.56 433 ALA B C 1
ATOM 7266 O O . ALA B 1 433 ? -17.016 -29.094 -2.447 1 97.56 433 ALA B O 1
ATOM 7267 N N . LYS B 1 434 ? -15.539 -30.625 -1.838 1 97.44 434 LYS B N 1
ATOM 7268 C CA . LYS B 1 434 ? -16.406 -31.188 -0.802 1 97.44 434 LYS B CA 1
ATOM 7269 C C . LYS B 1 434 ? -16.516 -30.234 0.393 1 97.44 434 LYS B C 1
ATOM 7271 O O . LYS B 1 434 ? -17.453 -30.328 1.185 1 97.44 434 LYS B O 1
ATOM 7276 N N . THR B 1 435 ? -15.57 -29.375 0.528 1 97.62 435 THR B N 1
ATOM 7277 C CA . THR B 1 435 ? -15.539 -28.453 1.661 1 97.62 435 THR B CA 1
ATOM 7278 C C . THR B 1 435 ? -16.5 -27.297 1.438 1 97.62 435 THR B C 1
ATOM 7280 O O . THR B 1 435 ? -17.141 -26.812 2.381 1 97.62 435 THR B O 1
ATOM 7283 N N . PHE B 1 436 ? -16.625 -26.859 0.214 1 97.69 436 PHE B N 1
ATOM 7284 C CA . PHE B 1 436 ? -17.516 -25.734 -0.081 1 97.69 436 PHE B CA 1
ATOM 7285 C C . PHE B 1 436 ? -18.969 -26.125 0.166 1 97.69 436 PHE B C 1
ATOM 7287 O O . PHE B 1 436 ? -19.375 -27.25 -0.125 1 97.69 436 PHE B O 1
ATOM 7294 N N . ASP B 1 437 ? -19.672 -25.281 0.783 1 95.94 437 ASP B N 1
ATOM 7295 C CA . ASP B 1 437 ? -21.109 -25.375 0.988 1 95.94 437 ASP B CA 1
ATOM 7296 C C . ASP B 1 437 ? -21.766 -24 0.911 1 95.94 437 ASP B C 1
ATOM 7298 O O . ASP B 1 437 ? -22.062 -23.391 1.94 1 95.94 437 ASP B O 1
ATOM 7302 N N . PRO B 1 438 ? -22.031 -23.578 -0.28 1 92.12 438 PRO B N 1
ATOM 7303 C CA . PRO B 1 438 ? -22.547 -22.219 -0.449 1 92.12 438 PRO B CA 1
ATOM 7304 C C . PRO B 1 438 ? -23.859 -22 0.304 1 92.12 438 PRO B C 1
ATOM 7306 O O . PRO B 1 438 ? -24.125 -20.875 0.76 1 92.12 438 PRO B O 1
ATOM 7309 N N . GLU B 1 439 ? -24.641 -22.984 0.488 1 90.38 439 GLU B N 1
ATOM 7310 C CA . GLU B 1 439 ? -25.906 -22.875 1.203 1 90.38 439 GLU B CA 1
ATOM 7311 C C . GLU B 1 439 ? -25.672 -22.594 2.686 1 90.38 439 GLU B C 1
ATOM 7313 O O . GLU B 1 439 ? -26.469 -21.875 3.316 1 90.38 439 GLU B O 1
ATOM 7318 N N . LYS B 1 440 ? -24.625 -23.109 3.158 1 91.06 440 LYS B N 1
ATOM 7319 C CA . LYS B 1 440 ? -24.281 -22.891 4.562 1 91.06 440 LYS B CA 1
ATOM 7320 C C . LYS B 1 440 ? -23.312 -21.734 4.719 1 91.06 440 LYS B C 1
ATOM 7322 O O . LYS B 1 440 ? -22.844 -21.453 5.82 1 91.06 440 LYS B O 1
ATOM 7327 N N . GLY B 1 441 ? -23 -21.156 3.672 1 91.5 441 GLY B N 1
ATOM 7328 C CA . GLY B 1 441 ? -22.172 -19.953 3.705 1 91.5 441 GLY B CA 1
ATOM 7329 C C . GLY B 1 441 ? -20.688 -20.25 3.693 1 91.5 441 GLY B C 1
ATOM 7330 O O . GLY B 1 441 ? -19.875 -19.391 4.035 1 91.5 441 GLY B O 1
ATOM 7331 N N . ILE B 1 442 ? -20.312 -21.438 3.367 1 96.38 442 ILE B N 1
ATOM 7332 C CA . ILE B 1 442 ? -18.906 -21.75 3.244 1 96.38 442 ILE B CA 1
ATOM 7333 C C . ILE B 1 442 ? -18.422 -21.469 1.822 1 96.38 442 ILE B C 1
ATOM 7335 O O . ILE B 1 442 ? -18.484 -22.328 0.95 1 96.38 442 ILE B O 1
ATOM 7339 N N . ASN B 1 443 ? -17.906 -20.266 1.633 1 97.81 443 ASN B N 1
ATOM 7340 C CA . ASN B 1 443 ? -17.516 -19.797 0.307 1 97.81 443 ASN B CA 1
ATOM 7341 C C . ASN B 1 443 ? -16.047 -19.406 0.258 1 97.81 443 ASN B C 1
ATOM 7343 O O . ASN B 1 443 ? -15.539 -18.984 -0.785 1 97.81 443 ASN B O 1
ATOM 7347 N N . SER B 1 444 ? -15.359 -19.5 1.395 1 98.19 444 SER B N 1
ATOM 7348 C CA . SER B 1 444 ? -13.945 -19.156 1.493 1 98.19 444 SER B CA 1
ATOM 7349 C C . SER B 1 444 ? -13.164 -20.25 2.217 1 98.19 444 SER B C 1
ATOM 7351 O O . SER B 1 444 ? -13.578 -20.703 3.283 1 98.19 444 SER B O 1
ATOM 7353 N N . VAL B 1 445 ? -12.07 -20.641 1.647 1 98.5 445 VAL B N 1
ATOM 7354 C CA . VAL B 1 445 ? -11.227 -21.672 2.246 1 98.5 445 VAL B CA 1
ATOM 7355 C C . VAL B 1 445 ? -9.766 -21.219 2.234 1 98.5 445 VAL B C 1
ATOM 7357 O O . VAL B 1 445 ? -9.258 -20.766 1.208 1 98.5 445 VAL B O 1
ATOM 7360 N N . LEU B 1 446 ? -9.156 -21.25 3.402 1 98.44 446 LEU B N 1
ATOM 7361 C CA . LEU B 1 446 ? -7.711 -21.078 3.523 1 98.44 446 LEU B CA 1
ATOM 7362 C C . LEU B 1 446 ? -6.992 -22.422 3.359 1 98.44 446 LEU B C 1
ATOM 7364 O O . LEU B 1 446 ? -7.246 -23.359 4.113 1 98.44 446 LEU B O 1
ATOM 7368 N N . VAL B 1 447 ? -6.141 -22.516 2.396 1 98.19 447 VAL B N 1
ATOM 7369 C CA . VAL B 1 447 ? -5.414 -23.766 2.16 1 98.19 447 VAL B CA 1
ATOM 7370 C C . VAL B 1 447 ? -3.951 -23.594 2.566 1 98.19 447 VAL B C 1
ATOM 7372 O O . VAL B 1 447 ? -3.221 -22.797 1.965 1 98.19 447 VAL B O 1
ATOM 7375 N N . GLN B 1 448 ? -3.529 -24.328 3.531 1 97.25 448 GLN B N 1
ATOM 7376 C CA . GLN B 1 448 ? -2.152 -24.266 4.004 1 97.25 448 GLN B CA 1
ATOM 7377 C C . GLN B 1 448 ? -1.167 -24.547 2.873 1 97.25 448 GLN B C 1
ATOM 7379 O O . GLN B 1 448 ? -1.365 -25.484 2.092 1 97.25 448 GLN B O 1
ATOM 7384 N N . ASN B 1 449 ? -0.112 -23.672 2.789 1 97.19 449 ASN B N 1
ATOM 7385 C CA . ASN B 1 449 ? 0.991 -23.781 1.841 1 97.19 449 ASN B CA 1
ATOM 7386 C C . ASN B 1 449 ? 0.515 -23.594 0.403 1 97.19 449 ASN B C 1
ATOM 7388 O O . ASN B 1 449 ? 1.2 -24 -0.54 1 97.19 449 ASN B O 1
ATOM 7392 N N . TYR B 1 450 ? -0.666 -23.078 0.178 1 96.31 450 TYR B N 1
ATOM 7393 C CA . TYR B 1 450 ? -1.219 -22.891 -1.159 1 96.31 450 TYR B CA 1
ATOM 7394 C C . TYR B 1 450 ? -1.783 -21.484 -1.332 1 96.31 450 TYR B C 1
ATOM 7396 O O . TYR B 1 450 ? -1.24 -20.688 -2.094 1 96.31 450 TYR B O 1
ATOM 7404 N N . GLY B 1 451 ? -2.756 -21.094 -0.68 1 97.31 451 GLY B N 1
ATOM 7405 C CA . GLY B 1 451 ? -3.404 -19.797 -0.78 1 97.31 451 GLY B CA 1
ATOM 7406 C C . GLY B 1 451 ? -4.879 -19.844 -0.43 1 97.31 451 GLY B C 1
ATOM 7407 O O . GLY B 1 451 ? -5.332 -20.75 0.265 1 97.31 451 GLY B O 1
ATOM 7408 N N . VAL B 1 452 ? -5.586 -18.812 -0.868 1 98.25 452 VAL B N 1
ATOM 7409 C CA . VAL B 1 452 ? -7.004 -18.641 -0.57 1 98.25 452 VAL B CA 1
ATOM 7410 C C . VAL B 1 452 ? -7.84 -19.031 -1.787 1 98.25 452 VAL B C 1
ATOM 7412 O O . VAL B 1 452 ? -7.477 -18.719 -2.924 1 98.25 452 VAL B O 1
ATOM 7415 N N . VAL B 1 453 ? -8.875 -19.75 -1.528 1 98.75 453 VAL B N 1
ATOM 7416 C CA . VAL B 1 453 ? -9.844 -20.062 -2.574 1 98.75 453 VAL B CA 1
ATOM 7417 C C . VAL B 1 453 ? -11.219 -19.531 -2.189 1 98.75 453 VAL B C 1
ATOM 7419 O O . VAL B 1 453 ? -11.742 -19.859 -1.124 1 98.75 453 VAL B O 1
ATOM 7422 N N . THR B 1 454 ? -11.773 -18.703 -2.998 1 98.69 454 THR B N 1
ATOM 7423 C CA . THR B 1 454 ? -13.117 -18.156 -2.775 1 98.69 454 THR B CA 1
ATOM 7424 C C . THR B 1 454 ? -14.023 -18.453 -3.965 1 98.69 454 THR B C 1
ATOM 7426 O O . THR B 1 454 ? -13.562 -18.516 -5.105 1 98.69 454 THR B O 1
ATOM 7429 N N . VAL B 1 455 ? -15.297 -18.656 -3.715 1 98.62 455 VAL B N 1
ATOM 7430 C CA . VAL B 1 455 ? -16.25 -19 -4.758 1 98.62 455 VAL B CA 1
ATOM 7431 C C . VAL B 1 455 ? -17.484 -18.094 -4.645 1 98.62 455 VAL B C 1
ATOM 7433 O O . VAL B 1 455 ? -17.688 -17.438 -3.627 1 98.62 455 VAL B O 1
ATOM 7436 N N . GLY B 1 456 ? -18.25 -18 -5.688 1 97.62 456 GLY B N 1
ATOM 7437 C CA . GLY B 1 456 ? -19.484 -17.25 -5.703 1 97.62 456 GLY B CA 1
ATOM 7438 C C . GLY B 1 456 ? -20.344 -17.516 -6.93 1 97.62 456 GLY B C 1
ATOM 7439 O O . GLY B 1 456 ? -19.875 -18.156 -7.875 1 97.62 456 GLY B O 1
ATOM 7440 N N . LYS B 1 457 ? -21.578 -17.031 -6.879 1 96.19 457 LYS B N 1
ATOM 7441 C CA . LYS B 1 457 ? -22.5 -17.141 -8 1 96.19 457 LYS B CA 1
ATOM 7442 C C . LYS B 1 457 ? -22.203 -16.094 -9.07 1 96.19 457 LYS B C 1
ATOM 7444 O O . LYS B 1 457 ? -22.703 -16.203 -10.195 1 96.19 457 LYS B O 1
ATOM 7449 N N . SER B 1 458 ? -21.453 -15.164 -8.727 1 95.94 458 SER B N 1
ATOM 7450 C CA . SER B 1 458 ? -20.984 -14.133 -9.641 1 95.94 458 SER B CA 1
ATOM 7451 C C . SER B 1 458 ? -19.531 -13.734 -9.328 1 95.94 458 SER B C 1
ATOM 7453 O O . SER B 1 458 ? -19.016 -14.055 -8.25 1 95.94 458 SER B O 1
ATOM 7455 N N . LEU B 1 459 ? -18.922 -13.078 -10.266 1 97.25 459 LEU B N 1
ATOM 7456 C CA . LEU B 1 459 ? -17.562 -12.602 -10.055 1 97.25 459 LEU B CA 1
ATOM 7457 C C . LEU B 1 459 ? -17.516 -11.633 -8.875 1 97.25 459 LEU B C 1
ATOM 7459 O O . LEU B 1 459 ? -16.594 -11.695 -8.062 1 97.25 459 LEU B O 1
ATOM 7463 N N . LEU B 1 460 ? -18.484 -10.805 -8.797 1 96.31 460 LEU B N 1
ATOM 7464 C CA . LEU B 1 460 ? -18.531 -9.844 -7.703 1 96.31 460 LEU B CA 1
ATOM 7465 C C . LEU B 1 460 ? -18.625 -10.562 -6.355 1 96.31 460 LEU B C 1
ATOM 7467 O O . LEU B 1 460 ? -17.922 -10.203 -5.41 1 96.31 460 LEU B O 1
ATOM 7471 N N . GLN B 1 461 ? -19.438 -11.547 -6.242 1 95.88 461 GLN B N 1
ATOM 7472 C CA . GLN B 1 461 ? -19.625 -12.266 -4.984 1 95.88 461 GLN B CA 1
ATOM 7473 C C . GLN B 1 461 ? -18.328 -12.961 -4.562 1 95.88 461 GLN B C 1
ATOM 7475 O O . GLN B 1 461 ? -17.953 -12.922 -3.391 1 95.88 461 GLN B O 1
ATOM 7480 N N . ALA B 1 462 ? -17.719 -13.633 -5.535 1 98.12 462 ALA B N 1
ATOM 7481 C CA . ALA B 1 462 ? -16.438 -14.297 -5.238 1 98.12 462 ALA B CA 1
ATOM 7482 C C . ALA B 1 462 ? -15.383 -13.281 -4.832 1 98.12 462 ALA B C 1
ATOM 7484 O O . ALA B 1 462 ? -14.586 -13.531 -3.92 1 98.12 462 ALA B O 1
ATOM 7485 N N . PHE B 1 463 ? -15.414 -12.156 -5.496 1 98 463 PHE B N 1
ATOM 7486 C CA . PHE B 1 463 ? -14.43 -11.109 -5.238 1 98 463 PHE B CA 1
ATOM 7487 C C . PHE B 1 463 ? -14.648 -10.492 -3.859 1 98 463 PHE B C 1
ATOM 7489 O O . PHE B 1 463 ? -13.688 -10.195 -3.148 1 98 463 PHE B O 1
ATOM 7496 N N . VAL B 1 464 ? -15.883 -10.281 -3.477 1 96.81 464 VAL B N 1
ATOM 7497 C CA . VAL B 1 464 ? -16.219 -9.742 -2.162 1 96.81 464 VAL B CA 1
ATOM 7498 C C . VAL B 1 464 ? -15.703 -10.68 -1.071 1 96.81 464 VAL B C 1
ATOM 7500 O O . VAL B 1 464 ? -15.133 -10.219 -0.077 1 96.81 464 VAL B O 1
ATOM 7503 N N . GLN B 1 465 ? -15.883 -11.992 -1.286 1 97.19 465 GLN B N 1
ATOM 7504 C CA . GLN B 1 465 ? -15.344 -12.961 -0.34 1 97.19 465 GLN B CA 1
ATOM 7505 C C . GLN B 1 465 ? -13.844 -12.773 -0.153 1 97.19 465 GLN B C 1
ATOM 7507 O O . GLN B 1 465 ? -13.352 -12.742 0.977 1 97.19 465 GLN B O 1
ATOM 7512 N N . LEU B 1 466 ? -13.188 -12.586 -1.232 1 98.19 466 LEU B N 1
ATOM 7513 C CA . LEU B 1 466 ? -11.734 -12.477 -1.237 1 98.19 466 LEU B CA 1
ATOM 7514 C C . LEU B 1 466 ? -11.281 -11.203 -0.524 1 98.19 466 LEU B C 1
ATOM 7516 O O . LEU B 1 466 ? -10.414 -11.25 0.351 1 98.19 466 LEU B O 1
ATOM 7520 N N . GLU B 1 467 ? -11.836 -10.133 -0.857 1 97 467 GLU B N 1
ATOM 7521 C CA . GLU B 1 467 ? -11.422 -8.836 -0.332 1 97 467 GLU B CA 1
ATOM 7522 C C . GLU B 1 467 ? -11.734 -8.719 1.156 1 97 467 GLU B C 1
ATOM 7524 O O . GLU B 1 467 ? -10.914 -8.227 1.933 1 97 467 GLU B O 1
ATOM 7529 N N . VAL B 1 468 ? -12.93 -9.109 1.545 1 96.69 468 VAL B N 1
ATOM 7530 C CA . VAL B 1 468 ? -13.32 -9.016 2.947 1 96.69 468 VAL B CA 1
ATOM 7531 C C . VAL B 1 468 ? -12.453 -9.953 3.789 1 96.69 468 VAL B C 1
ATOM 7533 O O . VAL B 1 468 ? -12.062 -9.609 4.906 1 96.69 468 VAL B O 1
ATOM 7536 N N . LEU B 1 469 ? -12.156 -11.133 3.23 1 97.94 469 LEU B N 1
ATOM 7537 C CA . LEU B 1 469 ? -11.273 -12.055 3.939 1 97.94 469 LEU B CA 1
ATOM 7538 C C . LEU B 1 469 ? -9.898 -11.438 4.148 1 97.94 469 LEU B C 1
ATOM 7540 O O . LEU B 1 469 ? -9.359 -11.477 5.258 1 97.94 469 LEU B O 1
ATOM 7544 N N . GLU B 1 470 ? -9.312 -10.875 3.061 1 97.88 470 GLU B N 1
ATOM 7545 C CA . GLU B 1 470 ? -8.016 -10.227 3.16 1 97.88 470 GLU B CA 1
ATOM 7546 C C . GLU B 1 470 ? -8.039 -9.094 4.188 1 97.88 470 GLU B C 1
ATOM 7548 O O . GLU B 1 470 ? -7.113 -8.953 4.992 1 97.88 470 GLU B O 1
ATOM 7553 N N . SER B 1 471 ? -9.07 -8.305 4.152 1 96.62 471 SER B N 1
ATOM 7554 C CA . SER B 1 471 ? -9.219 -7.184 5.078 1 96.62 471 SER B CA 1
ATOM 7555 C C . SER B 1 471 ? -9.297 -7.668 6.523 1 96.62 471 SER B C 1
ATOM 7557 O O . SER B 1 471 ? -8.617 -7.129 7.398 1 96.62 471 SER B O 1
ATOM 7559 N N . MET B 1 472 ? -10.062 -8.68 6.77 1 96.19 472 MET B N 1
ATOM 7560 C CA . MET B 1 472 ? -10.25 -9.18 8.125 1 96.19 472 MET B CA 1
ATOM 7561 C C . MET B 1 472 ? -8.961 -9.82 8.648 1 96.19 472 MET B C 1
ATOM 7563 O O . MET B 1 472 ? -8.664 -9.742 9.836 1 96.19 472 MET B O 1
ATOM 7567 N N . CYS B 1 473 ? -8.297 -10.531 7.73 1 97.44 473 CYS B N 1
ATOM 7568 C CA . CYS B 1 473 ? -7.008 -11.078 8.125 1 97.44 473 CYS B CA 1
ATOM 7569 C C . CYS B 1 473 ? -6.051 -9.961 8.547 1 97.44 473 CYS B C 1
ATOM 7571 O O . CYS B 1 473 ? -5.348 -10.086 9.547 1 97.44 473 CYS B O 1
ATOM 7573 N N . CYS B 1 474 ? -6.051 -8.883 7.828 1 97.19 474 CYS B N 1
ATOM 7574 C CA . CYS B 1 474 ? -5.219 -7.734 8.172 1 97.19 474 CYS B CA 1
ATOM 7575 C C . CYS B 1 474 ? -5.609 -7.156 9.523 1 97.19 474 CYS B C 1
ATOM 7577 O O . CYS B 1 474 ? -4.75 -6.918 10.375 1 97.19 474 CYS B O 1
ATOM 7579 N N . VAL B 1 475 ? -6.906 -6.953 9.695 1 96.56 475 VAL B N 1
ATOM 7580 C CA . VAL B 1 475 ? -7.43 -6.402 10.945 1 96.56 475 VAL B CA 1
ATOM 7581 C C . VAL B 1 475 ? -6.996 -7.273 12.117 1 96.56 475 VAL B C 1
ATOM 7583 O O . VAL B 1 475 ? -6.504 -6.766 13.125 1 96.56 475 VAL B O 1
ATOM 7586 N N . THR B 1 476 ? -7.137 -8.578 11.977 1 95.38 476 THR B N 1
ATOM 7587 C CA . THR B 1 476 ? -6.809 -9.531 13.031 1 95.38 476 THR B CA 1
ATOM 7588 C C . THR B 1 476 ? -5.32 -9.469 13.367 1 95.38 476 THR B C 1
ATOM 7590 O O . THR B 1 476 ? -4.941 -9.43 14.539 1 95.38 476 THR B O 1
ATOM 7593 N N . LEU B 1 477 ? -4.547 -9.398 12.367 1 96.19 477 LEU B N 1
ATOM 7594 C CA . LEU B 1 477 ? -3.1 -9.391 12.57 1 96.19 477 LEU B CA 1
ATOM 7595 C C . LEU B 1 477 ? -2.645 -8.086 13.211 1 96.19 477 LEU B C 1
ATOM 7597 O O . LEU B 1 477 ? -1.786 -8.094 14.094 1 96.19 477 LEU B O 1
ATOM 7601 N N . GLN B 1 478 ? -3.178 -6.984 12.789 1 96.06 478 GLN B N 1
ATOM 7602 C CA . GLN B 1 478 ? -2.844 -5.695 13.391 1 96.06 478 GLN B CA 1
ATOM 7603 C C . GLN B 1 478 ? -3.301 -5.629 14.844 1 96.06 478 GLN B C 1
ATOM 7605 O O . GLN B 1 478 ? -2.586 -5.105 15.703 1 96.06 478 GLN B O 1
ATOM 7610 N N . ALA B 1 479 ? -4.5 -6.141 15.078 1 94.81 479 ALA B N 1
ATOM 7611 C CA . ALA B 1 479 ? -5.004 -6.168 16.453 1 94.81 479 ALA B CA 1
ATOM 7612 C C . ALA B 1 479 ? -4.098 -6.996 17.359 1 94.81 479 ALA B C 1
ATOM 7614 O O . ALA B 1 479 ? -3.787 -6.59 18.469 1 94.81 479 ALA B O 1
ATOM 7615 N N . ARG B 1 480 ? -3.645 -8.102 16.891 1 93 480 ARG B N 1
ATOM 7616 C CA . ARG B 1 480 ? -2.781 -8.984 17.672 1 93 480 ARG B CA 1
ATOM 7617 C C . ARG B 1 480 ? -1.415 -8.344 17.906 1 93 480 ARG B C 1
ATOM 7619 O O . ARG B 1 480 ? -0.791 -8.57 18.938 1 93 480 ARG B O 1
ATOM 7626 N N . THR B 1 481 ? -0.961 -7.605 16.953 1 92.38 481 THR B N 1
ATOM 7627 C CA . THR B 1 481 ? 0.326 -6.926 17.062 1 92.38 481 THR B CA 1
ATOM 7628 C C . THR B 1 481 ? 0.332 -5.965 18.234 1 92.38 481 THR B C 1
ATOM 7630 O O . THR B 1 481 ? 1.376 -5.73 18.859 1 92.38 481 THR B O 1
ATOM 7633 N N . ARG B 1 482 ? -0.827 -5.441 18.594 1 89.06 482 ARG B N 1
ATOM 7634 C CA . ARG B 1 482 ? -0.927 -4.48 19.688 1 89.06 482 ARG B CA 1
ATOM 7635 C C . ARG B 1 482 ? -0.931 -5.184 21.031 1 89.06 482 ARG B C 1
ATOM 7637 O O . ARG B 1 482 ? -0.904 -4.531 22.078 1 89.06 482 ARG B O 1
ATOM 7644 N N . CYS B 1 483 ? -0.935 -6.52 21.047 1 73.75 483 CYS B N 1
ATOM 7645 C CA . CYS B 1 483 ? -0.796 -7.359 22.234 1 73.75 483 CYS B CA 1
ATOM 7646 C C . CYS B 1 483 ? -1.882 -7.043 23.25 1 73.75 483 CYS B C 1
ATOM 7648 O O . CYS B 1 483 ? -1.604 -6.941 24.453 1 73.75 483 CYS B O 1
ATOM 7650 N N . ARG B 1 484 ? -3.053 -6.777 22.797 1 77.94 484 ARG B N 1
ATOM 7651 C CA . ARG B 1 484 ? -4.211 -6.578 23.656 1 77.94 484 ARG B CA 1
ATOM 7652 C C . ARG B 1 484 ? -5.258 -7.664 23.438 1 77.94 484 ARG B C 1
ATOM 7654 O O . ARG B 1 484 ? -5.363 -8.211 22.328 1 77.94 484 ARG B O 1
ATOM 7661 N N . PRO B 1 485 ? -5.895 -7.969 24.516 1 83 485 PRO B N 1
ATOM 7662 C CA . PRO B 1 485 ? -6.984 -8.922 24.312 1 83 485 PRO B CA 1
ATOM 7663 C C . PRO B 1 485 ? -8.039 -8.414 23.328 1 83 485 PRO B C 1
ATOM 7665 O O . PRO B 1 485 ? -8.359 -7.223 23.328 1 83 485 PRO B O 1
ATOM 7668 N N . LEU B 1 486 ? -8.5 -9.352 22.516 1 88.31 486 LEU B N 1
ATOM 7669 C CA . LEU B 1 486 ? -9.469 -8.977 21.484 1 88.31 486 LEU B CA 1
ATOM 7670 C C . LEU B 1 486 ? -10.883 -9.359 21.906 1 88.31 486 LEU B C 1
ATOM 7672 O O . LEU B 1 486 ? -11.078 -10.336 22.641 1 88.31 486 LEU B O 1
ATOM 7676 N N . ALA B 1 487 ? -11.828 -8.57 21.469 1 88.5 487 ALA B N 1
ATOM 7677 C CA . ALA B 1 487 ? -13.234 -8.789 21.781 1 88.5 487 ALA B CA 1
ATOM 7678 C C . ALA B 1 487 ? -14.031 -9.102 20.531 1 88.5 487 ALA B C 1
ATOM 7680 O O . ALA B 1 487 ? -14.578 -8.195 19.891 1 88.5 487 ALA B O 1
ATOM 7681 N N . PRO B 1 488 ? -14.156 -10.406 20.203 1 90.12 488 PRO B N 1
ATOM 7682 C CA . PRO B 1 488 ? -15.023 -10.75 19.078 1 90.12 488 PRO B CA 1
ATOM 7683 C C . PRO B 1 488 ? -16.5 -10.555 19.391 1 90.12 488 PRO B C 1
ATOM 7685 O O . PRO B 1 488 ? -16.875 -10.352 20.547 1 90.12 488 PRO B O 1
ATOM 7688 N N . LEU B 1 489 ? -17.297 -10.602 18.312 1 92.38 489 LEU B N 1
ATOM 7689 C CA . LEU B 1 489 ? -18.734 -10.578 18.531 1 92.38 489 LEU B CA 1
ATOM 7690 C C . LEU B 1 489 ? -19.172 -11.766 19.391 1 92.38 489 LEU B C 1
ATOM 7692 O O . LEU B 1 489 ? -18.672 -12.875 19.219 1 92.38 489 LEU B O 1
ATOM 7696 N N . THR B 1 490 ? -20.078 -11.477 20.312 1 90.69 490 THR B N 1
ATOM 7697 C CA . THR B 1 490 ? -20.641 -12.555 21.141 1 90.69 490 THR B CA 1
ATOM 7698 C C . THR B 1 490 ? -21.516 -13.469 20.297 1 90.69 490 THR B C 1
ATOM 7700 O O . THR B 1 490 ? -21.906 -13.109 19.172 1 90.69 490 THR B O 1
ATOM 7703 N N . LYS B 1 491 ? -21.828 -14.617 20.844 1 91.25 491 LYS B N 1
ATOM 7704 C CA . LYS B 1 491 ? -22.703 -15.547 20.141 1 91.25 491 LYS B CA 1
ATOM 7705 C C . LYS B 1 491 ? -24.062 -14.906 19.844 1 91.25 491 LYS B C 1
ATOM 7707 O O . LYS B 1 491 ? -24.594 -15.078 18.75 1 91.25 491 LYS B O 1
ATOM 7712 N N . LYS B 1 492 ? -24.531 -14.18 20.812 1 91.94 492 LYS B N 1
ATOM 7713 C CA . LYS B 1 492 ? -25.812 -13.5 20.656 1 91.94 492 LYS B CA 1
ATOM 7714 C C . LYS B 1 492 ? -25.75 -12.469 19.531 1 91.94 492 LYS B C 1
ATOM 7716 O O . LYS B 1 492 ? -26.656 -12.391 18.703 1 91.94 492 LYS B O 1
ATOM 7721 N N . GLN B 1 493 ? -24.734 -11.727 19.547 1 91.75 493 GLN B N 1
ATOM 7722 C CA . GLN B 1 493 ? -24.547 -10.688 18.547 1 91.75 493 GLN B CA 1
ATOM 7723 C C . GLN B 1 493 ? -24.422 -11.289 17.141 1 91.75 493 GLN B C 1
ATOM 7725 O O . GLN B 1 493 ? -24.953 -10.734 16.172 1 91.75 493 GLN B O 1
ATOM 7730 N N . ARG B 1 494 ? -23.766 -12.383 17.047 1 91.75 494 ARG B N 1
ATOM 7731 C CA . ARG B 1 494 ? -23.594 -13.07 15.758 1 91.75 494 ARG B CA 1
ATOM 7732 C C . ARG B 1 494 ? -24.938 -13.539 15.219 1 91.75 494 ARG B C 1
ATOM 7734 O O . ARG B 1 494 ? -25.219 -13.406 14.023 1 91.75 494 ARG B O 1
ATOM 7741 N N . VAL B 1 495 ? -25.75 -14.031 16.094 1 91.44 495 VAL B N 1
ATOM 7742 C CA . VAL B 1 495 ? -27.078 -14.484 15.695 1 91.44 495 VAL B CA 1
ATOM 7743 C C . VAL B 1 495 ? -27.922 -13.289 15.227 1 91.44 495 VAL B C 1
ATOM 7745 O O . VAL B 1 495 ? -28.594 -13.367 14.203 1 91.44 495 VAL B O 1
ATOM 7748 N N . GLU B 1 496 ? -27.797 -12.219 15.914 1 91.06 496 GLU B N 1
ATOM 7749 C CA . GLU B 1 496 ? -28.547 -11.008 15.578 1 91.06 496 GLU B CA 1
ATOM 7750 C C . GLU B 1 496 ? -28.156 -10.484 14.203 1 91.06 496 GLU B C 1
ATOM 7752 O O . GLU B 1 496 ? -29.016 -10.078 13.422 1 91.06 496 GLU B O 1
ATOM 7757 N N . VAL B 1 497 ? -26.891 -10.477 14.008 1 91 497 VAL B N 1
ATOM 7758 C CA . VAL B 1 497 ? -26.375 -9.984 12.734 1 91 497 VAL B CA 1
ATOM 7759 C C . VAL B 1 497 ? -26.875 -10.875 11.602 1 91 497 VAL B C 1
ATOM 7761 O O . VAL B 1 497 ? -27.297 -10.383 10.555 1 91 497 VAL B O 1
ATOM 7764 N N . THR B 1 498 ? -26.828 -12.148 11.797 1 87.94 498 THR B N 1
ATOM 7765 C CA . THR B 1 498 ? -27.25 -13.102 10.781 1 87.94 498 THR B CA 1
ATOM 7766 C C . THR B 1 498 ? -28.734 -12.945 10.477 1 87.94 498 THR B C 1
ATOM 7768 O O . THR B 1 498 ? -29.141 -12.977 9.312 1 87.94 498 THR B O 1
ATOM 7771 N N . GLU B 1 499 ? -29.5 -12.734 11.453 1 87.88 499 GLU B N 1
ATOM 7772 C CA . GLU B 1 499 ? -30.953 -12.57 11.281 1 87.88 499 GLU B CA 1
ATOM 7773 C C . GLU B 1 499 ? -31.281 -11.266 10.57 1 87.88 499 GLU B C 1
ATOM 7775 O O . GLU B 1 499 ? -32.188 -11.211 9.742 1 87.88 499 GLU B O 1
ATOM 7780 N N . ALA B 1 500 ? -30.578 -10.297 10.898 1 86.12 500 ALA B N 1
ATOM 7781 C CA . ALA B 1 500 ? -30.828 -8.977 10.336 1 86.12 500 ALA B CA 1
ATOM 7782 C C . ALA B 1 500 ? -30.438 -8.914 8.859 1 86.12 500 ALA B C 1
ATOM 7784 O O . ALA B 1 500 ? -31.078 -8.211 8.07 1 86.12 500 ALA B O 1
ATOM 7785 N N . PHE B 1 501 ? -29.422 -9.586 8.477 1 81 501 PHE B N 1
ATOM 7786 C CA . PHE B 1 501 ? -28.906 -9.453 7.117 1 81 501 PHE B CA 1
ATOM 7787 C C . PHE B 1 501 ? -29.391 -10.602 6.242 1 81 501 PHE B C 1
ATOM 7789 O O . PHE B 1 501 ? -29.438 -10.484 5.02 1 81 501 PHE B O 1
ATOM 7796 N N . PHE B 1 502 ? -29.609 -11.789 6.703 1 65.25 502 PHE B N 1
ATOM 7797 C CA . PHE B 1 502 ? -30.078 -12.906 5.895 1 65.25 502 PHE B CA 1
ATOM 7798 C C . PHE B 1 502 ? -31.594 -12.969 5.867 1 65.25 502 PHE B C 1
ATOM 7800 O O . PHE B 1 502 ? -32.188 -13.531 4.941 1 65.25 502 PHE B O 1
ATOM 7807 N N . LYS B 1 503 ? -32.312 -12.508 6.926 1 47.28 503 LYS B N 1
ATOM 7808 C CA . LYS B 1 503 ? -33.75 -12.414 6.746 1 47.28 503 LYS B CA 1
ATOM 7809 C C . LYS B 1 503 ? -34.094 -11.484 5.586 1 47.28 503 LYS B C 1
ATOM 7811 O O . LYS B 1 503 ? -35.219 -11.555 5.043 1 47.28 503 LYS B O 1
ATOM 7816 N N . HIS B 1 504 ? -33.281 -10.586 5.359 1 38.75 504 HIS B N 1
ATOM 7817 C CA . HIS B 1 504 ? -33.594 -9.719 4.238 1 38.75 504 HIS B CA 1
ATOM 7818 C C . HIS B 1 504 ? -33.094 -10.297 2.922 1 38.75 504 HIS B C 1
ATOM 7820 O O . HIS B 1 504 ? -33.25 -9.672 1.868 1 38.75 504 HIS B O 1
ATOM 7826 N N . VAL B 1 505 ? -32.156 -11.227 2.84 1 33.94 505 VAL B N 1
ATOM 7827 C CA . VAL B 1 505 ? -31.969 -11.922 1.572 1 33.94 505 VAL B CA 1
ATOM 7828 C C . VAL B 1 505 ? -33.031 -13.008 1.421 1 33.94 505 VAL B C 1
ATOM 7830 O O . VAL B 1 505 ? -33.312 -13.742 2.369 1 33.94 505 VAL B O 1
#

Foldseek 3Di:
DQQVVVCVVPDQLVVQQVLLLVCVVVPQADQQWKKKWFDDPQKIKIAFHDDGSNGGDSQAIWMDGHVDDAIDGPGHGHLQVLLVVLLQVLQVVLPDPAHWTMKIFHAGDLLLVLLADDFVVCVVPVVPDPPPPPPPQPLPCPRSSAQNQLQALLLCVQQPAETEFEEDDRSDVNSSVSSSVCVNVPGQKYRYRNGGIMGIDNDPLSRVRNVVSRVLSSLLQVLLVLVVFDFDGDDPVVSVVLVVCLVVPFAAADEDPPDDDDPQLLVVLVVQLVLLLVCVVVQQAFFQDKKKKFWDDDDPDDFPKTKMKMAFGRHGSNPDHSLRIWIKMLGPPDDPDDDDPPVPSGIYTHHDPDPSRPDDTTGDSLVLLVRLLCVLDVQWGMKMWTAHRLLVSCLRGVDDDDQQADLLSCQLQVDEEEEEPCQQCPPSGNSVSVQDDVVNRHFWYRYHSHGIMGTHNDPVSRSSNSVSSSVRSSVVSVVSVVVDDGDGDDPVRSVVSNCVPVVVD/DQQVVVCVVPDQLVVQQVLLLVCVVVPQADQQWKKKWFDDPQKIKIAFHDDGSNGGDSQAIWMDGHVDDAIDGPGHGHLQVLLVVLLQVLQVVLPDPAHWTMKIFHAGDLLLVLLADDFVVCVVCVVPDPPPPPPPQPLPCPRSSAQNQLQALLLCVQQPAETEFEEDDRSDVNSSVSSSVCVNVPGQKYRYRNGGIMGIDSDPLSRVRNVVSRVLSSLLQVLLVLVVFDFDGDDPVVSVVLVVCLVVLFAAADEDPPDDDDPVLLVVLVVQLVLLLVCVVVQQAFFQDKKKKFWDDDDPDDFPKTKMKMAFGRHGSNPDHSLRIWIKMLGPPDDPDDDDPPVPSGIYTHHDPDPSRPDDTTGDSLVLLVRLLCVLDVQWGMKMWTAHRLLVSCLRGVDDDDQQADLLSCQLQVDEEEEEPCQQCPPSGNSVSVQDDVVNRHFWYRYHSHGIMGTHNDPVSRSSNSVSSSVRSSVVSVVSVVVDDGDGDDPVRSVVSNCVPVVVD

Radius of gyration: 29.63 Å; Cα contacts (8 Å, |Δi|>4): 2095; chains: 2; bounding box: 78×99×72 Å